Protein AF-A0A7C1ZDG6-F1 (afdb_monomer_lite)

Sequence (788 aa):
MAVIYPHFLQTILTVHDRMESGIAYPFFDSACACYEALRAVRLDGLETVRAIEKYGLTEYGYRKCLAAFNRSGVAGLIGLESGQLTEKLSVEAERMVFVLKAARPWIPATKMRIILQGFDYDIPLPLIRHLYASYGWARGTKPYQEVNFRSLNLKVMQLCVLQIRSIARKSFLYAEDHLQGLLEVFRTLHARGVTKRYPGSRVSFGQHKEDFLSLGLLGLVERARPAFRNSKVGFREEGRLILSKIQHPTRGQAYYQRILQSKKIEVDPTCVTKIFTRWKVNDFRSRFKGDLHRLLVPEAEAQGEEAAVRLPVAMAMRLDRGFVSFLKQLPSEPVALANPGIFLFLPYLDRLRIFDKAASLLDVDPDRGYSWFSLLLLSLGRVLQGLSSVSKACRTHELSLPLAAGLVGMPSKDSLLNGLAVITEGELLSLRRHLTRSIAEQGLIKAKRIAFDFHMRDFTADDVPLKNIGKGPSPKRKICFPGFRPHLAWDVDTGLPIALEFRNGSARATTTIRRFIRELLIGTLGEHSIEHVYLDSEYTGGAVWRFIVDSEQGLGADLTMCIKQNPRVKQYMKAFLETKPTWLFYDEKHTYTEQTFTIPIRQTDKSLKCVLKRKESTSSYRCFGSTITSLDGRAILSEYGLRWIIENGIKDLVVNYFFDNIPGIDPHRINIHYFIVTLARSLYEMLCRDYREAQNPDGSKKTIGTLRSEFMMGANAVLCRKKDELILTWMDAYPEKYHQPIKALLYKLNESKSRRLPFLGDLKIRFEIVPPRPEAFRNQFRRQHLEI

Secondary structure (DSSP, 8-state):
--EE-HHHHHHHHHHHHHHHTTPPTTTT-HHHHHHHHHHHHHTS---HHHHHHHTT--HHHHHHHHHHHHHHGGGGGTTTTTS-SEE---HHHHHHHHHHHHH-TT--HHHHHHHHHTTT----HHHHHHHHHHTT-SGGGTT-TTS-HHHHHHHHHHHHHHHHS----SSSS-TT-HHHHHHHHHTTTTSTTHHHH-SS-HHHHHHHHHHHHHHGGGGGSPPPPPSSPPPTTHHHHHHHHHHHHHH-TT--HHHHHHHHHHTT----TTHHHHHHHHTTGGG-------S-HHHHS-------------PPP---PPPPHHHHHHHHHTTTS-EEEE-GGGGGGHHHHHHTTHHHHHHTT----TTS-S-HHHHHHHHHHHHHHT--SHHHHTT---SHHHHHTT-SSPPPHHHHHHHHTTS-HHHHHHHHHHHHHHHHHTTS---SEEEEEE--EE---TTTTTTT--EEEETTTTEEEEEE--EEEEETTT--EEEEE--BTT--HHHHHHHHHIIIIIHHH-TTS--EEEE-GGG--HHHHHHHH-TTTS---EEEEEE---HHHHHHHHHHHHT-PPEEEEETTEEEESS-EEEEPTTSS-EEEEEEEEETTTTEEEEEEES-TT--HHHHHHHHHTTHHHHHHHHHHHHHS-TT--SSS-HHHHHHHHHHHHHHHHHHHHHHHH-GGGB-TTSPBPPHHHHIIIIISS-EEEEEEETTEEEEEE-----HHHHHHHHHHHHHHHHS----BGGGTSBEEEEEEPPPPPGGGGTTSSSSSS--

pLDDT: mean 88.39, std 10.78, range [32.78, 98.31]

Radius of gyration: 35.6 Å; chains: 1; bounding box: 89×76×101 Å

Structure (mmCIF, N/CA/C/O backbone):
data_AF-A0A7C1ZDG6-F1
#
_entry.id   AF-A0A7C1ZDG6-F1
#
loop_
_atom_site.group_PDB
_atom_site.id
_atom_site.type_symbol
_atom_site.label_atom_id
_atom_site.label_alt_id
_atom_site.label_comp_id
_atom_site.label_asym_id
_atom_site.label_entity_id
_atom_site.label_seq_id
_atom_site.pdbx_PDB_ins_code
_atom_site.Cartn_x
_atom_site.Cartn_y
_atom_site.Cartn_z
_atom_site.occupancy
_atom_site.B_iso_or_equiv
_atom_site.auth_seq_id
_atom_site.auth_comp_id
_atom_site.auth_asym_id
_atom_site.auth_atom_id
_atom_site.pdbx_PDB_model_num
ATOM 1 N N . MET A 1 1 ? 9.640 12.200 -32.077 1.00 62.53 1 MET A N 1
ATOM 2 C CA . MET A 1 1 ? 10.977 11.587 -31.998 1.00 62.53 1 MET A CA 1
ATOM 3 C C . MET A 1 1 ? 10.723 10.086 -31.832 1.00 62.53 1 MET A C 1
ATOM 5 O O . MET A 1 1 ? 9.568 9.676 -31.913 1.00 62.53 1 MET A O 1
ATOM 9 N N . ALA A 1 2 ? 11.763 9.258 -31.766 1.00 72.12 2 ALA A N 1
ATOM 10 C CA . ALA A 1 2 ? 11.618 7.809 -31.739 1.00 72.12 2 ALA A CA 1
ATOM 11 C C . ALA A 1 2 ? 11.910 7.278 -30.346 1.00 72.12 2 ALA A C 1
ATOM 13 O O . ALA A 1 2 ? 13.011 7.467 -29.848 1.00 72.12 2 ALA A O 1
ATOM 14 N N . VAL A 1 3 ? 10.975 6.531 -29.771 1.00 88.25 3 VAL A N 1
ATOM 15 C CA . VAL A 1 3 ? 11.315 5.615 -28.683 1.00 88.25 3 VAL A CA 1
ATOM 16 C C . VAL A 1 3 ? 12.134 4.489 -29.304 1.00 88.25 3 VAL A C 1
ATOM 18 O O . VAL A 1 3 ? 11.603 3.760 -30.135 1.00 88.25 3 VAL A O 1
ATOM 21 N N . ILE A 1 4 ? 13.423 4.373 -28.978 1.00 92.50 4 ILE A N 1
ATOM 22 C CA . ILE A 1 4 ? 14.271 3.297 -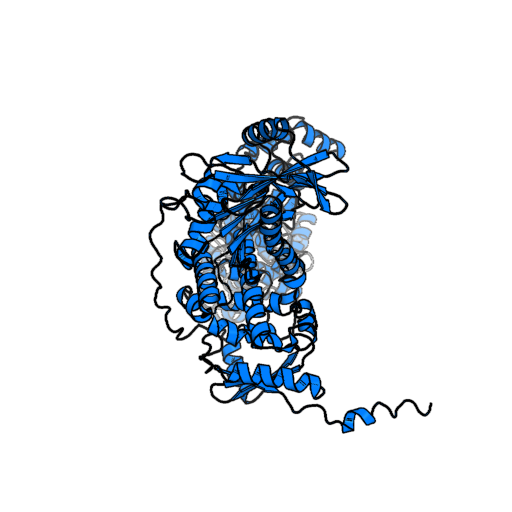29.502 1.00 92.50 4 ILE A CA 1
ATOM 23 C C . ILE A 1 4 ? 13.734 1.967 -28.974 1.00 92.50 4 ILE A C 1
ATOM 25 O O . ILE A 1 4 ? 13.497 1.815 -27.773 1.00 92.50 4 ILE A O 1
ATOM 29 N N . TYR A 1 5 ? 13.544 1.009 -29.879 1.00 92.06 5 TYR A N 1
ATOM 30 C CA . TYR A 1 5 ? 13.066 -0.320 -29.524 1.00 92.06 5 TYR A CA 1
ATOM 31 C C . TYR A 1 5 ? 14.072 -1.015 -28.583 1.00 92.06 5 TYR A C 1
ATOM 33 O O . TYR A 1 5 ? 15.275 -0.953 -28.855 1.00 92.06 5 TYR A O 1
ATOM 41 N N . PRO A 1 6 ? 13.641 -1.685 -27.493 1.00 90.75 6 PRO A N 1
ATOM 42 C CA . PRO A 1 6 ? 14.557 -2.186 -26.463 1.00 90.75 6 PRO A CA 1
ATOM 43 C C . PRO A 1 6 ? 15.667 -3.101 -26.982 1.00 90.75 6 PRO A C 1
ATOM 45 O O . PRO A 1 6 ? 16.817 -2.939 -26.580 1.00 90.75 6 PRO A O 1
ATOM 48 N N . HIS A 1 7 ? 15.339 -4.014 -27.901 1.00 91.44 7 HIS A N 1
ATOM 49 C CA . HIS A 1 7 ? 16.327 -4.913 -28.499 1.00 91.44 7 HIS A CA 1
ATOM 50 C C . HIS A 1 7 ? 17.392 -4.131 -29.273 1.00 91.44 7 HIS A C 1
ATOM 52 O O . HIS A 1 7 ? 18.583 -4.360 -29.100 1.00 91.44 7 HIS A O 1
ATOM 58 N N . PHE A 1 8 ? 16.975 -3.137 -30.063 1.00 94.62 8 PHE A N 1
ATOM 59 C CA . PHE A 1 8 ? 17.913 -2.319 -30.823 1.00 94.62 8 PHE A CA 1
ATOM 60 C C . PHE A 1 8 ? 18.780 -1.441 -29.917 1.00 94.62 8 PHE A C 1
ATOM 62 O O . PHE A 1 8 ? 19.982 -1.325 -30.148 1.00 94.62 8 PHE A O 1
ATOM 69 N N . LEU A 1 9 ? 18.205 -0.879 -28.848 1.00 93.81 9 LEU A N 1
ATOM 70 C CA . LEU A 1 9 ? 18.975 -0.153 -27.840 1.00 93.81 9 LEU A CA 1
ATOM 71 C C . LEU A 1 9 ? 20.043 -1.054 -27.207 1.00 93.81 9 LEU A C 1
ATOM 73 O O . LEU A 1 9 ? 21.182 -0.626 -27.059 1.00 93.81 9 LEU A O 1
ATOM 77 N N . GLN A 1 10 ? 19.697 -2.298 -26.873 1.00 92.25 10 GLN A N 1
ATOM 78 C CA . GLN A 1 10 ? 20.648 -3.267 -26.335 1.00 92.25 10 GLN A CA 1
ATOM 79 C C . GLN A 1 10 ? 21.762 -3.593 -27.337 1.00 92.25 10 GLN A C 1
ATOM 81 O O . GLN A 1 10 ? 22.922 -3.649 -26.935 1.00 92.25 10 GLN A O 1
ATOM 86 N N . THR A 1 11 ? 21.449 -3.751 -28.628 1.00 92.31 11 THR A N 1
ATOM 87 C CA . THR A 1 11 ? 22.466 -3.928 -29.677 1.00 92.31 11 THR A CA 1
ATOM 88 C C . THR A 1 11 ? 23.445 -2.753 -29.697 1.00 92.31 11 THR A C 1
ATOM 90 O O . THR A 1 11 ? 24.651 -2.968 -29.688 1.00 92.31 11 THR A O 1
ATOM 93 N N . ILE A 1 12 ? 22.944 -1.514 -29.651 1.00 93.12 12 ILE A N 1
ATOM 94 C CA . ILE A 1 12 ? 23.784 -0.305 -29.654 1.00 93.12 12 ILE A CA 1
ATOM 95 C C . ILE A 1 12 ? 24.675 -0.237 -28.406 1.00 93.12 12 ILE A C 1
ATOM 97 O O . ILE A 1 12 ? 25.861 0.059 -28.511 1.00 93.12 12 ILE A O 1
ATOM 101 N N . LEU A 1 13 ? 24.125 -0.522 -27.223 1.00 93.50 13 LEU A N 1
ATOM 102 C CA . LEU A 1 13 ? 24.905 -0.517 -25.980 1.00 93.50 13 LEU A CA 1
ATOM 103 C C . LEU A 1 13 ? 25.937 -1.654 -25.947 1.00 93.50 13 LEU A C 1
ATOM 105 O O . LEU A 1 13 ? 27.036 -1.465 -25.447 1.00 93.50 13 LEU A O 1
ATOM 109 N N . THR A 1 14 ? 25.633 -2.795 -26.568 1.00 92.88 14 THR A N 1
ATOM 110 C CA . THR A 1 14 ? 26.594 -3.897 -26.726 1.00 92.88 14 THR A CA 1
ATOM 111 C C . THR A 1 14 ? 27.764 -3.488 -27.621 1.00 92.88 14 THR A C 1
ATOM 113 O O . THR A 1 14 ? 28.899 -3.862 -27.347 1.00 92.88 14 THR A O 1
ATOM 116 N N . VAL A 1 15 ? 27.511 -2.714 -28.683 1.00 92.88 15 VAL A N 1
ATOM 117 C CA . VAL A 1 15 ? 28.580 -2.141 -29.518 1.00 92.88 15 VAL A CA 1
ATOM 118 C C . VAL A 1 15 ? 29.490 -1.254 -28.673 1.00 92.88 15 VAL A C 1
ATOM 120 O O . VAL A 1 15 ? 30.704 -1.426 -28.714 1.00 92.88 15 VAL A O 1
ATOM 123 N N . HIS A 1 16 ? 28.909 -0.375 -27.855 1.00 92.50 16 HIS A N 1
ATOM 124 C CA . HIS A 1 16 ? 29.666 0.465 -26.929 1.00 92.50 16 HIS A CA 1
ATOM 125 C C . HIS A 1 16 ? 30.549 -0.368 -25.980 1.00 92.50 16 HIS A C 1
ATOM 127 O O . HIS A 1 16 ? 31.758 -0.156 -25.922 1.00 92.50 16 HIS A O 1
ATOM 133 N N . ASP A 1 17 ? 29.976 -1.384 -25.324 1.00 93.00 17 ASP A N 1
ATOM 134 C CA . ASP A 1 17 ? 30.702 -2.262 -24.393 1.00 93.00 17 ASP A CA 1
ATOM 135 C C . ASP A 1 17 ? 31.858 -3.017 -25.072 1.00 93.00 17 ASP A C 1
ATOM 137 O O . ASP A 1 17 ? 32.944 -3.172 -24.507 1.00 93.00 17 ASP A O 1
ATOM 141 N N . ARG A 1 18 ? 31.648 -3.481 -26.309 1.00 93.38 18 ARG A N 1
ATOM 142 C CA . ARG A 1 18 ? 32.678 -4.161 -27.108 1.00 93.38 18 ARG A CA 1
ATOM 143 C C . ARG A 1 18 ? 33.836 -3.233 -27.461 1.00 93.38 18 ARG A C 1
ATOM 145 O O . ARG A 1 18 ? 34.983 -3.674 -27.444 1.00 93.38 18 ARG A O 1
ATOM 152 N N . MET A 1 19 ? 33.549 -1.971 -27.776 1.00 89.25 19 MET A N 1
ATOM 153 C CA . MET A 1 19 ? 34.579 -0.978 -28.089 1.00 89.25 19 MET A CA 1
ATOM 154 C C . MET A 1 19 ? 35.400 -0.610 -26.851 1.00 89.25 19 MET A C 1
ATOM 156 O O . MET A 1 19 ? 36.626 -0.621 -26.927 1.00 89.25 19 MET A O 1
ATOM 160 N N . GLU A 1 20 ? 34.750 -0.389 -25.706 1.00 88.75 20 GLU A N 1
ATOM 161 C CA . GLU A 1 20 ? 35.424 -0.176 -24.412 1.00 88.75 20 GLU A CA 1
ATOM 162 C C . GLU A 1 20 ? 36.290 -1.383 -24.009 1.00 88.75 20 GLU A C 1
ATOM 164 O O . GLU A 1 20 ? 37.383 -1.230 -23.470 1.00 88.75 20 GLU A O 1
ATOM 169 N N . SER A 1 21 ? 35.855 -2.597 -24.358 1.00 90.94 21 SER A N 1
ATOM 170 C CA . SER A 1 21 ? 36.623 -3.833 -24.143 1.00 90.94 21 SER A CA 1
ATOM 171 C C . SER A 1 21 ? 37.786 -4.029 -25.133 1.00 90.94 21 SER A C 1
ATOM 173 O O . SER A 1 21 ? 38.453 -5.062 -25.097 1.00 90.94 21 SER A O 1
ATOM 175 N N . GLY A 1 22 ? 38.032 -3.077 -26.040 1.00 90.00 22 GLY A N 1
ATOM 176 C CA . GLY A 1 22 ? 39.144 -3.114 -26.991 1.00 90.00 22 GLY A CA 1
ATOM 177 C C . GLY A 1 22 ? 38.939 -4.031 -28.201 1.00 90.00 22 GLY A C 1
ATOM 178 O O . GLY A 1 22 ? 39.912 -4.358 -28.883 1.00 90.00 22 GLY A O 1
ATOM 179 N N . ILE A 1 23 ? 37.703 -4.456 -28.502 1.00 90.50 23 ILE A N 1
ATOM 180 C CA . ILE A 1 23 ? 37.432 -5.259 -29.703 1.00 90.50 23 ILE A CA 1
ATOM 181 C C . ILE A 1 23 ? 37.723 -4.420 -30.952 1.00 90.50 23 ILE A C 1
ATOM 183 O O . ILE A 1 23 ? 37.177 -3.333 -31.143 1.00 90.50 23 ILE A O 1
ATOM 187 N N . ALA A 1 24 ? 38.581 -4.942 -31.828 1.00 90.00 24 ALA A N 1
ATOM 188 C CA . ALA A 1 24 ? 39.021 -4.241 -33.027 1.00 90.00 24 ALA A CA 1
ATOM 189 C C . ALA A 1 24 ? 37.931 -4.155 -34.110 1.00 90.00 24 ALA A C 1
ATOM 191 O O . ALA A 1 24 ? 37.026 -4.990 -34.204 1.00 90.00 24 ALA A O 1
ATOM 192 N N . TYR A 1 25 ? 38.057 -3.155 -34.986 1.00 91.06 25 TYR A N 1
ATOM 193 C CA . TYR A 1 25 ? 37.278 -3.083 -36.221 1.00 91.06 25 TYR A CA 1
ATOM 194 C C . TYR A 1 25 ? 37.535 -4.327 -37.098 1.00 91.06 25 TYR A C 1
ATOM 196 O O . TYR A 1 25 ? 38.696 -4.715 -37.242 1.00 91.06 25 TYR A O 1
ATOM 204 N N . PRO A 1 26 ? 36.510 -4.926 -37.737 1.00 93.31 26 PRO A N 1
ATOM 205 C CA . PRO A 1 26 ? 35.093 -4.540 -37.737 1.00 93.31 26 PRO A CA 1
ATOM 206 C C . PRO A 1 26 ? 34.231 -5.243 -36.670 1.00 93.31 26 PRO A C 1
ATOM 208 O O . PRO A 1 26 ? 33.025 -5.036 -36.641 1.00 93.31 26 PRO A O 1
ATOM 211 N N . PHE A 1 27 ? 34.809 -6.090 -35.816 1.00 93.75 27 PHE A N 1
ATOM 212 C CA . PHE A 1 27 ? 34.074 -7.081 -35.015 1.00 93.75 27 PHE A CA 1
ATOM 213 C C . PHE A 1 27 ? 33.303 -6.517 -33.815 1.00 93.75 27 PHE A C 1
ATOM 215 O O . PHE A 1 27 ? 32.427 -7.192 -33.270 1.00 93.75 27 PHE A O 1
ATOM 222 N N . PHE A 1 28 ? 33.587 -5.282 -33.400 1.00 92.62 28 PHE A N 1
ATOM 223 C CA . PHE A 1 28 ? 32.825 -4.635 -32.332 1.00 92.62 28 PHE A CA 1
ATOM 224 C C . PHE A 1 28 ? 31.368 -4.337 -32.742 1.00 92.62 28 PHE A C 1
ATOM 226 O O . PHE A 1 28 ? 30.502 -4.258 -31.873 1.00 92.62 28 PHE A O 1
ATOM 233 N N . ASP A 1 29 ? 31.075 -4.230 -34.046 1.00 94.38 29 ASP A N 1
ATOM 234 C CA . ASP A 1 29 ? 29.754 -3.902 -34.599 1.00 94.38 29 ASP A CA 1
ATOM 235 C C . ASP A 1 29 ? 29.399 -4.852 -35.757 1.00 94.38 29 ASP A C 1
ATOM 237 O O . ASP A 1 29 ? 30.097 -4.904 -36.772 1.00 94.38 29 ASP A O 1
ATOM 241 N N . SER A 1 30 ? 28.291 -5.595 -35.643 1.00 92.44 30 SER A N 1
ATOM 242 C CA . SER A 1 30 ? 27.889 -6.553 -36.683 1.00 92.44 30 SER A CA 1
ATOM 243 C C . SER A 1 30 ? 27.568 -5.883 -38.022 1.00 92.44 30 SER A C 1
ATOM 245 O O . SER A 1 30 ? 27.779 -6.490 -39.074 1.00 92.44 30 SER A O 1
ATOM 247 N N . ALA A 1 31 ? 27.153 -4.613 -38.025 1.00 94.81 31 ALA A N 1
ATOM 248 C CA . ALA A 1 31 ? 26.931 -3.867 -39.258 1.00 94.81 31 ALA A CA 1
ATOM 249 C C . ALA A 1 31 ? 28.253 -3.547 -39.983 1.00 94.81 31 ALA A C 1
ATOM 251 O O . ALA A 1 31 ? 28.314 -3.622 -41.213 1.00 94.81 31 ALA A O 1
ATOM 252 N N . CYS A 1 32 ? 29.331 -3.270 -39.237 1.00 95.56 32 CYS A N 1
ATOM 253 C CA . CYS A 1 32 ? 30.681 -3.134 -39.791 1.00 95.56 32 CYS A CA 1
ATOM 254 C C . CYS A 1 32 ? 31.186 -4.469 -40.349 1.00 95.56 32 CYS A C 1
ATOM 256 O O . CYS A 1 32 ? 31.729 -4.500 -41.452 1.00 95.56 32 CYS A O 1
ATOM 258 N N . ALA A 1 33 ? 30.976 -5.576 -39.629 1.00 94.94 33 ALA A N 1
ATOM 259 C CA . ALA A 1 33 ? 31.365 -6.907 -40.099 1.00 94.94 33 ALA A CA 1
ATOM 260 C C . ALA A 1 33 ? 30.617 -7.300 -41.387 1.00 94.94 33 ALA A C 1
ATOM 262 O O . ALA A 1 33 ? 31.238 -7.768 -42.342 1.00 94.94 33 ALA A O 1
ATOM 263 N N . CYS A 1 34 ? 29.308 -7.023 -41.466 1.00 95.50 34 CYS A N 1
ATOM 264 C CA . CYS A 1 34 ? 28.540 -7.213 -42.698 1.00 95.50 34 CYS A CA 1
ATOM 265 C C . CYS A 1 34 ? 29.060 -6.347 -43.849 1.00 95.50 34 CYS A C 1
ATOM 267 O O . CYS A 1 34 ? 29.164 -6.835 -44.974 1.00 95.50 34 CYS A O 1
ATOM 269 N N . TYR A 1 35 ? 29.413 -5.086 -43.591 1.00 96.62 35 TYR A N 1
ATOM 270 C CA . TYR A 1 35 ? 29.981 -4.220 -44.621 1.00 96.62 35 TYR A CA 1
ATOM 271 C C . TYR A 1 35 ? 31.309 -4.766 -45.164 1.00 96.62 35 TYR A C 1
ATOM 273 O O . TYR A 1 35 ? 31.478 -4.870 -46.379 1.00 96.62 35 TYR A O 1
ATOM 281 N N . GLU A 1 36 ? 32.223 -5.175 -44.283 1.00 96.38 36 GLU A N 1
ATOM 282 C CA . GLU A 1 36 ? 33.526 -5.718 -44.678 1.00 96.38 36 GLU A CA 1
ATOM 283 C C . GLU A 1 36 ? 33.408 -7.049 -45.429 1.00 96.38 36 GLU A C 1
ATOM 285 O O . GLU A 1 36 ? 34.129 -7.261 -46.402 1.00 96.38 36 GLU A O 1
ATOM 290 N N . ALA A 1 37 ? 32.458 -7.913 -45.057 1.00 96.19 37 ALA A N 1
ATOM 291 C CA . ALA A 1 37 ? 32.182 -9.141 -45.801 1.00 96.19 37 ALA A CA 1
ATOM 292 C C . ALA A 1 37 ? 31.685 -8.852 -47.227 1.00 96.19 37 ALA A C 1
ATOM 294 O O . ALA A 1 37 ? 32.134 -9.481 -48.187 1.00 96.19 37 ALA A O 1
ATOM 295 N N . LEU A 1 38 ? 30.779 -7.881 -47.391 1.00 96.00 38 LEU A N 1
ATOM 296 C CA . LEU A 1 38 ? 30.299 -7.469 -48.712 1.00 96.00 38 LEU A CA 1
ATOM 297 C C . LEU A 1 38 ? 31.418 -6.827 -49.540 1.00 96.00 38 LEU A C 1
ATOM 299 O O . LEU A 1 38 ? 31.549 -7.147 -50.721 1.00 96.00 38 LEU A O 1
ATOM 303 N N . ARG A 1 39 ? 32.242 -5.972 -48.920 1.00 95.69 39 ARG A N 1
ATOM 304 C CA . ARG A 1 39 ? 33.402 -5.326 -49.548 1.00 95.69 39 ARG A CA 1
ATOM 305 C C . ARG A 1 39 ? 34.425 -6.355 -50.027 1.00 95.69 39 ARG A C 1
ATOM 307 O O . ARG A 1 39 ? 34.840 -6.290 -51.180 1.00 95.69 39 ARG A O 1
ATOM 314 N N . ALA A 1 40 ? 34.769 -7.331 -49.188 1.00 95.19 40 ALA A N 1
ATOM 315 C CA . ALA A 1 40 ? 35.733 -8.374 -49.530 1.00 95.19 40 ALA A CA 1
ATOM 316 C C . ALA A 1 40 ? 35.310 -9.162 -50.778 1.00 95.19 40 ALA A C 1
ATOM 318 O O . ALA A 1 40 ? 36.131 -9.423 -51.649 1.00 95.19 40 ALA A O 1
ATOM 319 N N . VAL A 1 41 ? 34.020 -9.487 -50.906 1.00 94.81 41 VAL A N 1
ATOM 320 C CA . VAL A 1 41 ? 33.504 -10.214 -52.077 1.00 94.81 41 VAL A CA 1
ATOM 321 C C . VAL A 1 41 ? 33.376 -9.310 -53.304 1.00 94.81 41 VAL A C 1
ATOM 323 O O . VAL A 1 41 ? 33.765 -9.688 -54.403 1.00 94.81 41 VAL A O 1
ATOM 326 N N . ARG A 1 42 ? 32.795 -8.115 -53.145 1.00 91.69 42 ARG A N 1
ATOM 327 C CA . ARG A 1 42 ? 32.393 -7.258 -54.275 1.00 91.69 42 ARG A CA 1
ATOM 328 C C . ARG A 1 42 ? 33.495 -6.348 -54.800 1.00 91.69 42 ARG A C 1
ATOM 330 O O . ARG A 1 42 ? 33.389 -5.903 -55.938 1.00 91.69 42 ARG A O 1
ATOM 337 N N . LEU A 1 43 ? 34.484 -6.028 -53.973 1.00 91.75 43 LEU A N 1
ATOM 338 C CA . LEU A 1 43 ? 35.575 -5.119 -54.314 1.00 91.75 43 LEU A CA 1
ATOM 339 C C . LEU A 1 43 ? 36.922 -5.843 -54.340 1.00 91.75 43 LEU A C 1
ATOM 341 O O . LEU A 1 43 ? 37.687 -5.638 -55.274 1.00 91.75 43 LEU A O 1
ATOM 345 N N . ASP A 1 44 ? 37.190 -6.701 -53.351 1.00 90.62 44 ASP A N 1
ATOM 346 C CA . ASP A 1 44 ? 38.484 -7.387 -53.233 1.00 90.62 44 ASP A CA 1
ATOM 347 C C . ASP A 1 44 ? 38.503 -8.773 -53.927 1.00 90.62 44 ASP A C 1
ATOM 349 O O . ASP A 1 44 ? 39.544 -9.424 -53.968 1.00 90.62 44 ASP A O 1
ATOM 353 N N . GLY A 1 45 ? 37.370 -9.233 -54.477 1.00 89.69 45 GLY A N 1
ATOM 354 C CA . GLY A 1 45 ? 37.262 -10.484 -55.243 1.00 89.69 45 GLY A CA 1
ATOM 355 C C . GLY A 1 45 ? 37.336 -11.776 -54.418 1.00 89.69 45 GLY A C 1
ATOM 356 O O . GLY A 1 45 ? 37.576 -12.844 -54.977 1.00 89.69 45 GLY A O 1
ATOM 357 N N . LEU A 1 46 ? 37.146 -11.708 -53.096 1.00 93.94 46 LEU A N 1
ATOM 358 C CA . LEU A 1 46 ? 37.180 -12.876 -52.213 1.00 93.94 46 LEU A CA 1
ATOM 359 C C . LEU A 1 46 ? 35.970 -13.797 -52.450 1.00 93.94 46 LEU A C 1
ATOM 361 O O . LEU A 1 46 ? 34.837 -13.333 -52.581 1.00 93.94 46 LEU A O 1
ATOM 365 N N . GLU A 1 47 ? 36.186 -15.114 -52.426 1.00 93.19 47 GLU A N 1
ATOM 366 C CA . GLU A 1 47 ? 35.094 -16.092 -52.481 1.00 93.19 47 GLU A CA 1
ATOM 367 C C . GLU A 1 47 ? 34.098 -15.890 -51.329 1.00 93.19 47 GLU A C 1
ATOM 369 O O . GLU A 1 47 ? 34.482 -15.679 -50.175 1.00 93.19 47 GLU A O 1
ATOM 374 N N . THR A 1 48 ? 32.798 -15.999 -51.625 1.00 92.50 48 THR A N 1
ATOM 375 C CA . THR A 1 48 ? 31.730 -15.732 -50.649 1.00 92.50 48 THR A CA 1
ATOM 376 C C . THR A 1 48 ? 31.834 -16.610 -49.401 1.00 92.50 48 THR A C 1
ATOM 378 O O . THR A 1 48 ? 31.667 -16.097 -48.299 1.00 92.50 48 THR A O 1
ATOM 381 N N . VAL A 1 49 ? 32.180 -17.894 -49.548 1.00 92.62 49 VAL A N 1
ATOM 382 C CA . VAL A 1 49 ? 32.351 -18.828 -48.418 1.00 92.62 49 VAL A CA 1
ATOM 383 C C . VAL A 1 49 ? 33.468 -18.357 -47.481 1.00 92.62 49 VAL A C 1
ATOM 385 O O . VAL A 1 49 ? 33.250 -18.219 -46.279 1.00 92.62 49 VAL A O 1
ATOM 388 N N . ARG A 1 50 ? 34.626 -17.982 -48.038 1.00 93.00 50 ARG A N 1
ATOM 389 C CA . ARG A 1 50 ? 35.766 -17.467 -47.261 1.00 93.00 50 ARG A CA 1
ATOM 390 C C . ARG A 1 50 ? 35.446 -16.142 -46.566 1.00 93.00 50 ARG A C 1
ATOM 392 O O . ARG A 1 50 ? 35.908 -15.900 -45.455 1.00 93.00 50 ARG A O 1
ATOM 399 N N . ALA A 1 51 ? 34.661 -15.272 -47.203 1.00 91.56 51 ALA A N 1
ATOM 400 C CA . ALA A 1 51 ? 34.215 -14.022 -46.589 1.00 91.56 51 ALA A CA 1
ATOM 401 C C . ALA A 1 51 ? 33.242 -14.265 -45.420 1.00 91.56 51 ALA A C 1
ATOM 403 O O . ALA A 1 51 ? 33.353 -13.607 -44.387 1.00 91.56 51 ALA A O 1
ATOM 404 N N . ILE A 1 52 ? 32.315 -15.218 -45.563 1.00 93.50 52 ILE A N 1
ATOM 405 C CA . ILE A 1 52 ? 31.365 -15.612 -44.512 1.00 93.50 52 ILE A CA 1
ATOM 406 C C . ILE A 1 52 ? 32.114 -16.121 -43.276 1.00 93.50 52 ILE A C 1
ATOM 408 O O . ILE A 1 52 ? 31.863 -15.628 -42.177 1.00 93.50 52 ILE A O 1
ATOM 412 N N . GLU A 1 53 ? 33.071 -17.033 -43.461 1.00 92.69 53 GLU A N 1
ATOM 413 C CA . GLU A 1 53 ? 33.894 -17.576 -42.373 1.00 92.69 53 GLU A CA 1
ATOM 414 C C . GLU A 1 53 ? 34.728 -16.485 -41.691 1.00 92.69 53 GLU A C 1
ATOM 416 O O . GLU A 1 53 ? 34.690 -16.340 -40.470 1.00 92.69 53 GLU A O 1
ATOM 421 N N . LYS A 1 54 ? 35.430 -15.657 -42.478 1.00 93.94 54 LYS A N 1
ATOM 422 C CA . LYS A 1 54 ? 36.321 -14.605 -41.966 1.00 93.94 54 LYS A CA 1
ATOM 423 C C . LYS A 1 54 ? 35.606 -13.579 -41.083 1.00 93.94 54 LYS A C 1
ATOM 425 O O . LYS A 1 54 ? 36.197 -13.088 -40.122 1.00 93.94 54 LYS A O 1
ATOM 430 N N . TYR A 1 55 ? 34.370 -13.218 -41.425 1.00 93.94 55 TYR A N 1
ATOM 431 C CA . TYR A 1 55 ? 33.604 -12.193 -40.710 1.00 93.94 55 TYR A CA 1
ATOM 432 C C . TYR A 1 55 ? 32.518 -12.772 -39.791 1.00 93.94 55 TYR A C 1
ATOM 434 O O . TYR A 1 55 ? 31.715 -12.010 -39.254 1.00 93.94 55 TYR A O 1
ATOM 442 N N . GLY A 1 56 ? 32.505 -14.094 -39.580 1.00 91.12 56 GLY A N 1
ATOM 443 C CA . GLY A 1 56 ? 31.605 -14.761 -38.636 1.00 91.12 56 GLY A CA 1
ATOM 444 C C . GLY A 1 56 ? 30.124 -14.645 -39.002 1.00 91.12 56 GLY A C 1
ATOM 445 O O . GLY A 1 56 ? 29.277 -14.509 -38.120 1.00 91.12 56 GLY A O 1
ATOM 446 N N . LEU A 1 57 ? 29.802 -14.651 -40.297 1.00 91.38 57 LEU A N 1
ATOM 447 C CA . LEU A 1 57 ? 28.425 -14.599 -40.788 1.00 91.38 57 LEU A CA 1
ATOM 448 C C . LEU A 1 57 ? 27.889 -16.011 -41.051 1.00 91.38 57 LEU A C 1
ATOM 450 O O . LEU A 1 57 ? 28.636 -16.977 -41.157 1.00 91.38 57 LEU A O 1
ATOM 454 N N . THR A 1 58 ? 26.573 -16.130 -41.208 1.00 92.62 58 THR A N 1
ATOM 455 C CA . THR A 1 58 ? 25.954 -17.304 -41.842 1.00 92.62 58 THR A CA 1
ATOM 456 C C . THR A 1 58 ? 25.677 -17.000 -43.310 1.00 92.62 58 THR A C 1
ATOM 458 O O . THR A 1 58 ? 25.564 -15.833 -43.691 1.00 92.62 58 THR A O 1
ATOM 461 N N . GLU A 1 59 ? 25.496 -18.025 -44.145 1.00 91.00 59 GLU A N 1
ATOM 462 C CA . GLU A 1 59 ? 25.113 -17.820 -45.550 1.00 91.00 59 GLU A CA 1
ATOM 463 C C . GLU A 1 59 ? 23.806 -17.020 -45.675 1.00 91.00 59 GLU A C 1
ATOM 465 O O . GLU A 1 59 ? 23.714 -16.060 -46.447 1.00 91.00 59 GLU A O 1
ATOM 470 N N . TYR A 1 60 ? 22.815 -17.351 -44.844 1.00 91.62 60 TYR A N 1
ATOM 471 C CA . TYR A 1 60 ? 21.575 -16.585 -44.739 1.00 91.62 60 TYR A CA 1
ATOM 472 C C . TYR A 1 60 ? 21.832 -15.133 -44.303 1.00 91.62 60 TYR A C 1
ATOM 474 O O . TYR A 1 60 ? 21.293 -14.201 -44.904 1.00 91.62 60 TYR A O 1
ATOM 482 N N . GLY A 1 61 ? 22.692 -14.925 -43.300 1.00 91.38 61 GLY A N 1
ATOM 483 C CA . GLY A 1 61 ? 23.089 -13.599 -42.824 1.00 91.38 61 GLY A CA 1
ATOM 484 C C . GLY A 1 61 ? 23.753 -12.754 -43.912 1.00 91.38 61 GLY A C 1
ATOM 485 O O . GLY A 1 61 ? 23.375 -11.598 -44.100 1.00 91.38 61 GLY A O 1
ATOM 486 N N . TYR A 1 62 ? 24.661 -13.339 -44.697 1.00 94.88 62 TYR A N 1
ATOM 487 C CA . TYR A 1 62 ? 25.312 -12.664 -45.819 1.00 94.88 62 TYR A CA 1
ATOM 488 C C . TYR A 1 62 ? 24.307 -12.250 -46.900 1.00 94.88 62 TYR A C 1
ATOM 490 O O . TYR A 1 62 ? 24.291 -11.088 -47.311 1.00 94.88 62 TYR A O 1
ATOM 498 N N . ARG A 1 63 ? 23.414 -13.159 -47.322 1.00 94.44 63 ARG A N 1
ATOM 499 C CA . ARG A 1 63 ? 22.360 -12.849 -48.309 1.00 94.44 63 ARG A CA 1
ATOM 500 C C . ARG A 1 63 ? 21.433 -11.737 -47.810 1.00 94.44 63 ARG A C 1
ATOM 502 O O . ARG A 1 63 ? 21.095 -10.831 -48.572 1.00 94.44 63 ARG A O 1
ATOM 509 N N . LYS A 1 64 ? 21.066 -11.769 -46.525 1.00 94.25 64 LYS A N 1
ATOM 510 C CA . LYS A 1 64 ? 20.254 -10.729 -45.878 1.00 94.25 64 LYS A CA 1
ATOM 511 C C . LYS A 1 64 ? 20.975 -9.376 -45.864 1.00 94.25 64 LYS A C 1
ATOM 513 O O . LYS A 1 64 ? 20.368 -8.371 -46.232 1.00 94.25 64 LYS A O 1
ATOM 518 N N . CYS A 1 65 ? 22.261 -9.350 -45.503 1.00 95.00 65 CYS A N 1
ATOM 519 C CA . CYS A 1 65 ? 23.086 -8.140 -45.533 1.00 95.00 65 CYS A CA 1
ATOM 520 C C . CYS A 1 65 ? 23.226 -7.589 -46.961 1.00 95.00 65 CYS A C 1
ATOM 522 O O . CYS A 1 65 ? 23.035 -6.392 -47.165 1.00 95.00 65 CYS A O 1
ATOM 524 N N . LEU A 1 66 ? 23.454 -8.444 -47.965 1.00 94.56 66 LEU A N 1
ATOM 525 C CA . LEU A 1 66 ? 23.525 -8.039 -49.372 1.00 94.56 66 LEU A CA 1
ATOM 526 C C . LEU A 1 66 ? 22.212 -7.407 -49.856 1.00 94.56 66 LEU A C 1
ATOM 528 O O . LEU A 1 66 ? 22.231 -6.344 -50.474 1.00 94.56 66 LEU A O 1
ATOM 532 N N . ALA A 1 67 ? 21.070 -8.034 -49.563 1.00 93.44 67 ALA A N 1
ATOM 533 C CA . ALA A 1 67 ? 19.763 -7.514 -49.956 1.00 93.44 67 ALA A CA 1
ATOM 534 C C . ALA A 1 67 ? 19.473 -6.147 -49.312 1.00 93.44 67 ALA A C 1
ATOM 536 O O . ALA A 1 67 ? 19.029 -5.217 -49.988 1.00 93.44 67 ALA A O 1
ATOM 537 N N . ALA A 1 68 ? 19.767 -6.002 -48.018 1.00 92.81 68 ALA A N 1
ATOM 538 C CA . ALA A 1 68 ? 19.573 -4.749 -47.299 1.00 92.81 68 ALA A CA 1
ATOM 539 C C . ALA A 1 68 ? 20.510 -3.635 -47.786 1.00 92.81 68 ALA A C 1
ATOM 541 O O . ALA A 1 68 ? 20.070 -2.500 -47.977 1.00 92.81 68 ALA A O 1
ATOM 542 N N . PHE A 1 69 ? 21.776 -3.969 -48.046 1.00 94.06 69 PHE A N 1
ATOM 543 C CA . PHE A 1 69 ? 22.762 -3.045 -48.598 1.00 94.06 69 PHE A CA 1
ATOM 544 C C . PHE A 1 69 ? 22.386 -2.568 -50.003 1.00 94.06 69 PHE A C 1
ATOM 546 O O . PHE A 1 69 ? 22.476 -1.380 -50.303 1.00 94.06 69 PHE A O 1
ATOM 553 N N . ASN A 1 70 ? 21.904 -3.467 -50.863 1.00 91.75 70 ASN A N 1
ATOM 554 C CA . ASN A 1 70 ? 21.453 -3.093 -52.202 1.00 91.75 70 ASN A CA 1
ATOM 555 C C . ASN A 1 70 ? 20.234 -2.167 -52.161 1.00 91.75 70 ASN A C 1
ATOM 557 O O . ASN A 1 70 ? 20.136 -1.260 -52.980 1.00 91.75 70 ASN A O 1
ATOM 561 N N . ARG A 1 71 ? 19.324 -2.374 -51.203 1.00 90.62 71 ARG A N 1
ATOM 562 C CA . ARG A 1 71 ? 18.111 -1.564 -51.062 1.00 90.62 71 ARG A CA 1
ATOM 563 C C . ARG A 1 71 ? 18.384 -0.179 -50.478 1.00 90.62 71 ARG A C 1
ATOM 565 O O . ARG A 1 71 ? 17.898 0.805 -51.024 1.00 90.62 71 ARG A O 1
ATOM 572 N N . SER A 1 72 ? 19.119 -0.103 -49.371 1.00 91.69 72 SER A N 1
ATOM 573 C CA . SER A 1 72 ? 19.215 1.113 -48.543 1.00 91.69 72 SER A CA 1
ATOM 574 C C . SER A 1 72 ? 20.660 1.547 -48.263 1.00 91.69 72 SER A C 1
ATOM 576 O O . SER A 1 72 ? 20.901 2.390 -47.399 1.00 91.69 72 SER A O 1
ATOM 578 N N . GLY A 1 73 ? 21.639 0.961 -48.954 1.00 93.19 73 GLY A N 1
ATOM 579 C CA . GLY A 1 73 ? 23.060 1.229 -48.743 1.00 93.19 73 GLY A CA 1
ATOM 580 C C . GLY A 1 73 ? 23.564 0.805 -47.367 1.00 93.19 73 GLY A C 1
ATOM 581 O O . GLY A 1 73 ? 23.023 -0.107 -46.739 1.00 93.19 73 GLY A O 1
ATOM 582 N N . VAL A 1 74 ? 24.597 1.488 -46.873 1.00 94.25 74 VAL A N 1
ATOM 583 C CA . VAL A 1 74 ? 25.189 1.207 -45.551 1.00 94.25 74 VAL A CA 1
ATOM 584 C C . VAL A 1 74 ? 24.167 1.366 -44.423 1.00 94.25 74 VAL A C 1
ATOM 586 O O . VAL A 1 74 ? 24.192 0.608 -43.455 1.00 94.25 74 VAL A O 1
ATOM 589 N N . ALA A 1 75 ? 23.200 2.277 -44.569 1.00 94.06 75 ALA A N 1
ATOM 590 C CA . ALA A 1 75 ? 22.124 2.451 -43.595 1.00 94.06 75 ALA A CA 1
ATOM 591 C C . ALA A 1 75 ? 21.266 1.182 -43.443 1.00 94.06 75 ALA A C 1
ATOM 593 O O . ALA A 1 75 ? 20.774 0.898 -42.352 1.00 94.06 75 ALA A O 1
ATOM 594 N N . GLY A 1 76 ? 21.123 0.389 -44.510 1.00 92.94 76 GLY A N 1
ATOM 595 C CA . GLY A 1 76 ? 20.418 -0.891 -44.486 1.00 92.94 76 GLY A CA 1
ATOM 596 C C . GLY A 1 76 ? 21.089 -1.957 -43.619 1.00 92.94 76 GLY A C 1
ATOM 597 O O . GLY A 1 76 ? 20.412 -2.892 -43.209 1.00 92.94 76 GLY A O 1
ATOM 598 N N . LEU A 1 77 ? 22.383 -1.821 -43.309 1.00 94.50 77 LEU A N 1
ATOM 599 C CA . LEU A 1 77 ? 23.125 -2.788 -42.494 1.00 94.50 77 LEU A CA 1
ATOM 600 C C . LEU A 1 77 ? 22.913 -2.595 -40.985 1.00 94.50 77 LEU A C 1
ATOM 602 O O . LEU A 1 77 ? 23.059 -3.539 -40.210 1.00 94.50 77 LEU A O 1
ATOM 606 N N . ILE A 1 78 ? 22.543 -1.387 -40.556 1.00 94.44 78 ILE A N 1
ATOM 607 C CA . ILE A 1 78 ? 22.392 -1.053 -39.137 1.00 94.44 78 ILE A CA 1
ATOM 608 C C . ILE A 1 78 ? 21.056 -1.590 -38.606 1.00 94.44 78 ILE A C 1
ATOM 610 O O . ILE A 1 78 ? 19.987 -1.247 -39.108 1.00 94.44 78 ILE A O 1
ATOM 614 N N . GLY A 1 79 ? 21.102 -2.397 -37.543 1.00 86.56 79 GLY A N 1
ATOM 615 C CA . GLY A 1 79 ? 19.899 -2.891 -36.862 1.00 86.56 79 GLY A CA 1
ATOM 616 C C . GLY A 1 79 ? 19.155 -4.017 -37.591 1.00 86.56 79 GLY A C 1
ATOM 617 O O . GLY A 1 79 ? 18.011 -4.305 -37.238 1.00 86.56 79 GLY A O 1
ATOM 618 N N . LEU A 1 80 ? 19.796 -4.689 -38.556 1.00 84.62 80 LEU A N 1
ATOM 619 C CA . LEU A 1 80 ? 19.224 -5.817 -39.311 1.00 84.62 80 LEU A CA 1
ATOM 620 C C . LEU A 1 80 ? 18.705 -6.968 -38.442 1.00 84.62 80 LEU A C 1
ATOM 622 O O . LEU A 1 80 ? 17.790 -7.693 -38.843 1.00 84.62 80 LEU A O 1
ATOM 626 N N . GLU A 1 81 ? 19.308 -7.160 -37.276 1.00 79.81 81 GLU A N 1
ATOM 627 C CA . GLU A 1 81 ? 18.959 -8.211 -36.319 1.00 79.81 81 GLU A CA 1
ATOM 628 C C . GLU A 1 81 ? 17.742 -7.839 -35.463 1.00 79.81 81 GLU A C 1
ATOM 630 O O . GLU A 1 81 ? 17.025 -8.718 -35.002 1.00 79.81 81 GLU A O 1
ATOM 635 N N . SER A 1 82 ? 17.460 -6.543 -35.298 1.00 76.69 82 SER A N 1
ATOM 636 C CA . SER A 1 82 ? 16.420 -6.066 -34.381 1.00 76.69 82 SER A CA 1
ATOM 637 C C . SER A 1 82 ? 15.013 -6.088 -34.970 1.00 76.69 82 SER A C 1
ATOM 639 O O . SER A 1 82 ? 14.048 -6.049 -34.211 1.00 76.69 82 SER A O 1
ATOM 641 N N . GLY A 1 83 ? 14.871 -6.106 -36.303 1.00 73.38 83 GLY A N 1
ATOM 642 C CA . GLY A 1 83 ? 13.586 -6.101 -37.025 1.00 73.38 83 GLY A CA 1
ATOM 643 C C . GLY A 1 83 ? 12.781 -4.794 -36.916 1.00 73.38 83 GLY A C 1
ATOM 644 O O . GLY A 1 83 ? 12.134 -4.384 -37.876 1.00 73.38 83 GLY A O 1
ATOM 645 N N . GLN A 1 84 ? 12.865 -4.107 -35.778 1.00 87.25 84 GLN A N 1
ATOM 646 C CA . GLN A 1 84 ? 12.223 -2.838 -35.471 1.00 87.25 84 GLN A CA 1
ATOM 647 C C . GLN A 1 84 ? 13.222 -1.915 -34.764 1.00 87.25 84 GLN A C 1
ATOM 649 O O . GLN A 1 84 ? 13.842 -2.291 -33.770 1.00 87.25 84 GLN A O 1
ATOM 654 N N . LEU A 1 85 ? 13.372 -0.688 -35.269 1.00 90.62 85 LEU A N 1
ATOM 655 C CA . LEU A 1 85 ? 14.282 0.301 -34.680 1.00 90.62 85 LEU A CA 1
ATOM 656 C C . LEU A 1 85 ? 13.595 1.178 -33.630 1.00 90.62 85 LEU A C 1
ATOM 658 O O . LEU A 1 85 ? 14.230 1.622 -32.673 1.00 90.62 85 LEU A O 1
ATOM 662 N N . THR A 1 86 ? 12.302 1.455 -33.816 1.00 91.56 86 THR A N 1
ATOM 663 C CA . THR A 1 86 ? 11.563 2.445 -33.027 1.00 91.56 86 THR A CA 1
ATOM 664 C C . THR A 1 86 ? 10.153 1.976 -32.690 1.00 91.56 86 THR A C 1
ATOM 666 O O . THR A 1 86 ? 9.524 1.245 -33.454 1.00 91.56 86 THR A O 1
ATOM 669 N N . GLU A 1 87 ? 9.626 2.418 -31.554 1.00 91.06 87 GLU A N 1
ATOM 670 C CA . GLU A 1 87 ? 8.219 2.276 -31.187 1.00 91.06 87 GLU A CA 1
ATOM 671 C C . GLU A 1 87 ? 7.436 3.546 -31.527 1.00 91.06 87 GLU A C 1
ATOM 673 O O . GLU A 1 87 ? 7.953 4.667 -31.472 1.00 91.06 87 GLU A O 1
ATOM 678 N N . LYS A 1 88 ? 6.156 3.371 -31.870 1.00 87.94 88 LYS A N 1
ATOM 679 C CA . LYS A 1 88 ? 5.255 4.486 -32.164 1.00 87.94 88 LYS A CA 1
ATOM 680 C C . LYS A 1 88 ? 4.817 5.159 -30.862 1.00 87.94 88 LYS A C 1
ATOM 682 O O . LYS A 1 88 ? 4.197 4.530 -30.010 1.00 87.94 88 LYS A O 1
ATOM 687 N N . LEU A 1 89 ? 5.089 6.455 -30.746 1.00 89.88 89 LEU A N 1
ATOM 688 C CA . LEU A 1 89 ? 4.595 7.327 -29.683 1.00 89.88 89 LEU A CA 1
ATOM 689 C C . LEU A 1 89 ? 4.329 8.716 -30.276 1.00 89.88 89 LEU A C 1
ATOM 691 O O . LEU A 1 89 ? 5.079 9.165 -31.144 1.00 89.88 89 LEU A O 1
ATOM 695 N N . SER A 1 90 ? 3.271 9.401 -29.832 1.00 90.12 90 SER A N 1
ATOM 696 C CA . SER A 1 90 ? 3.011 10.764 -30.303 1.00 90.12 90 SER A CA 1
ATOM 697 C C . SER A 1 90 ? 4.111 11.722 -29.843 1.00 90.12 90 SER A C 1
ATOM 699 O O . SER A 1 90 ? 4.632 11.629 -28.725 1.00 90.12 90 SER A O 1
ATOM 701 N N . VAL A 1 91 ? 4.461 12.665 -30.718 1.00 90.06 91 VAL A N 1
ATOM 702 C CA . VAL A 1 91 ? 5.525 13.647 -30.470 1.00 90.06 91 VAL A CA 1
ATOM 703 C C . VAL A 1 91 ? 5.193 14.501 -29.246 1.00 90.06 91 VAL A C 1
ATOM 705 O O . VAL A 1 91 ? 6.075 14.847 -28.457 1.00 90.06 91 VAL A O 1
ATOM 708 N N . GLU A 1 92 ? 3.915 14.810 -29.061 1.00 90.94 92 GLU A N 1
ATOM 709 C CA . GLU A 1 92 ? 3.387 15.576 -27.942 1.00 90.94 92 GLU A CA 1
ATOM 710 C C . GLU A 1 92 ? 3.611 14.842 -26.623 1.00 90.94 92 GLU A C 1
ATOM 712 O O . GLU A 1 92 ? 4.139 15.435 -25.679 1.00 90.94 92 GLU A O 1
ATOM 717 N N . ALA A 1 93 ? 3.276 13.552 -26.551 1.00 92.56 93 ALA A N 1
ATOM 718 C CA . ALA A 1 93 ? 3.395 12.816 -25.302 1.00 92.56 93 ALA A CA 1
ATOM 719 C C . ALA A 1 93 ? 4.857 12.548 -24.932 1.00 92.56 93 ALA A C 1
ATOM 721 O O . ALA A 1 93 ? 5.245 12.702 -23.773 1.00 92.56 93 ALA A O 1
ATOM 722 N N . GLU A 1 94 ? 5.694 12.241 -25.924 1.00 93.25 94 GLU A N 1
ATOM 723 C CA . GLU A 1 94 ? 7.144 12.153 -25.757 1.00 93.25 94 GLU A CA 1
ATOM 724 C C . GLU A 1 94 ? 7.729 13.466 -25.211 1.00 93.25 94 GLU A C 1
ATOM 726 O O . GLU A 1 94 ? 8.457 13.467 -24.212 1.00 93.25 94 GLU A O 1
ATOM 731 N N . ARG A 1 95 ? 7.344 14.608 -25.801 1.00 93.31 95 ARG A N 1
ATOM 732 C CA . ARG A 1 95 ? 7.733 15.939 -25.320 1.00 93.31 95 ARG A CA 1
ATOM 733 C C . ARG A 1 95 ? 7.281 16.162 -23.880 1.00 93.31 95 ARG A C 1
ATOM 735 O O . ARG A 1 95 ? 8.050 16.695 -23.081 1.00 93.31 95 ARG A O 1
ATOM 742 N N . MET A 1 96 ? 6.049 15.790 -23.539 1.00 95.19 96 MET A N 1
ATOM 743 C CA . MET A 1 96 ? 5.527 15.944 -22.182 1.00 95.19 96 MET A CA 1
ATOM 744 C C . MET A 1 96 ? 6.355 15.144 -21.176 1.00 95.19 96 MET A C 1
ATOM 746 O O . MET A 1 96 ? 6.768 15.701 -20.156 1.00 95.19 96 MET A O 1
ATOM 750 N N . VAL A 1 97 ? 6.678 13.882 -21.475 1.00 95.44 97 VAL A N 1
ATOM 751 C CA . VAL A 1 97 ? 7.564 13.075 -20.622 1.00 95.44 97 VAL A CA 1
ATOM 752 C C . VAL A 1 97 ? 8.926 13.737 -20.478 1.00 95.44 97 VAL A C 1
ATOM 754 O O . VAL A 1 97 ? 9.423 13.865 -19.358 1.00 95.44 97 VAL A O 1
ATOM 757 N N . PHE A 1 98 ? 9.506 14.205 -21.585 1.00 93.31 98 PHE A N 1
ATOM 758 C CA . PHE A 1 98 ? 10.803 14.874 -21.589 1.00 93.31 98 PHE A CA 1
ATOM 759 C C . PHE A 1 98 ? 10.811 16.119 -20.694 1.00 93.31 98 PHE A C 1
ATOM 761 O O . PHE A 1 98 ? 11.696 16.282 -19.853 1.00 93.31 98 PHE A O 1
ATOM 768 N N . VAL A 1 99 ? 9.789 16.969 -20.811 1.00 95.62 99 VAL A N 1
ATOM 769 C CA . VAL A 1 99 ? 9.613 18.174 -19.987 1.00 95.62 99 VAL A CA 1
ATOM 770 C C . VAL A 1 99 ? 9.461 17.825 -18.505 1.00 95.62 99 VAL A C 1
ATOM 772 O O . VAL A 1 99 ? 10.131 18.411 -17.651 1.00 95.62 99 VAL A O 1
ATOM 775 N N . LEU A 1 100 ? 8.621 16.842 -18.176 1.00 96.06 100 LEU A N 1
ATOM 776 C CA . LEU A 1 100 ? 8.387 16.430 -16.790 1.00 96.06 100 LEU A CA 1
ATOM 777 C C . LEU A 1 100 ? 9.628 15.769 -16.169 1.00 96.06 100 LEU A C 1
ATOM 779 O O . LEU A 1 100 ? 9.931 16.026 -15.001 1.00 96.06 100 LEU A O 1
ATOM 783 N N . LYS A 1 101 ? 10.390 14.979 -16.937 1.00 94.81 101 LYS A N 1
ATOM 784 C CA . LYS A 1 101 ? 11.667 14.390 -16.498 1.00 94.81 101 LYS A CA 1
ATOM 785 C C . LYS A 1 101 ? 12.759 15.436 -16.329 1.00 94.81 101 LYS A C 1
ATOM 787 O O . LYS A 1 101 ? 13.500 15.362 -15.354 1.00 94.81 101 LYS A O 1
ATOM 792 N N . ALA A 1 102 ? 12.815 16.449 -17.191 1.00 93.38 102 ALA A N 1
ATOM 793 C CA . ALA A 1 102 ? 13.729 17.577 -17.019 1.00 93.38 102 ALA A CA 1
ATOM 794 C C . ALA A 1 102 ? 13.446 18.361 -15.723 1.00 93.38 102 ALA A C 1
ATOM 796 O O . ALA A 1 102 ? 14.378 18.836 -15.069 1.00 93.38 102 ALA A O 1
ATOM 797 N N . ALA A 1 103 ? 12.170 18.486 -15.341 1.00 94.75 103 ALA A N 1
ATOM 798 C CA . ALA A 1 103 ? 11.746 19.146 -14.107 1.00 94.75 103 ALA A CA 1
ATOM 799 C C . ALA A 1 103 ? 11.979 18.299 -12.847 1.00 94.75 103 ALA A C 1
ATOM 801 O O . ALA A 1 103 ? 12.383 18.836 -11.812 1.00 94.75 103 ALA A O 1
ATOM 802 N N . ARG A 1 104 ? 11.711 16.989 -12.921 1.00 92.50 104 ARG A N 1
ATOM 803 C CA . ARG A 1 104 ? 11.914 16.021 -11.833 1.00 92.50 104 ARG A CA 1
ATOM 804 C C . ARG A 1 104 ? 12.477 14.699 -12.392 1.00 92.50 104 ARG A C 1
ATOM 806 O O . ARG A 1 104 ? 11.707 13.790 -12.719 1.00 92.50 104 ARG A O 1
ATOM 813 N N . PRO A 1 105 ? 13.814 14.547 -12.441 1.00 90.38 105 PRO A N 1
ATOM 814 C CA . PRO A 1 105 ? 14.471 13.376 -13.035 1.00 90.38 105 PRO A CA 1
ATOM 815 C C . PRO A 1 105 ? 14.078 12.038 -12.399 1.00 90.38 105 PRO A C 1
ATOM 817 O O . PRO A 1 105 ? 14.027 11.010 -13.074 1.00 90.38 105 PRO A O 1
ATOM 820 N N . TRP A 1 106 ? 13.734 12.046 -11.111 1.00 87.75 106 TRP A N 1
ATOM 821 C CA . TRP A 1 106 ? 13.383 10.853 -10.340 1.00 87.75 106 TRP A CA 1
ATOM 822 C C . TRP A 1 106 ? 11.913 10.418 -10.461 1.00 87.75 106 TRP A C 1
ATOM 824 O O . TRP A 1 106 ? 11.526 9.476 -9.773 1.00 87.75 106 TRP A O 1
ATOM 834 N N . ILE A 1 107 ? 11.068 11.061 -11.289 1.00 90.12 107 ILE A N 1
ATOM 835 C CA . ILE A 1 107 ? 9.674 10.603 -11.469 1.00 90.12 107 ILE A CA 1
ATOM 836 C C . ILE A 1 107 ? 9.675 9.163 -12.025 1.00 90.12 107 ILE A C 1
ATOM 838 O O . ILE A 1 107 ? 10.167 8.951 -13.143 1.00 90.12 107 ILE A O 1
ATOM 842 N N . PRO A 1 108 ? 9.096 8.178 -11.304 1.00 89.44 108 PRO A N 1
ATOM 843 C CA . PRO A 1 108 ? 8.984 6.806 -11.793 1.00 89.44 108 PRO A CA 1
ATOM 844 C C . PRO A 1 108 ? 8.030 6.704 -12.988 1.00 89.44 108 PRO A C 1
ATOM 846 O O . PRO A 1 108 ? 7.056 7.454 -13.065 1.00 89.44 108 PRO A O 1
ATOM 849 N N . ALA A 1 109 ? 8.262 5.734 -13.877 1.00 91.12 109 ALA A N 1
ATOM 850 C CA . ALA A 1 109 ? 7.425 5.495 -15.060 1.00 91.12 109 ALA A CA 1
ATOM 851 C C . ALA A 1 109 ? 5.935 5.295 -14.712 1.00 91.12 109 ALA A C 1
ATOM 853 O O . ALA A 1 109 ? 5.058 5.781 -15.418 1.00 91.12 109 ALA A O 1
ATOM 854 N N . THR A 1 110 ? 5.645 4.653 -13.577 1.00 88.25 110 THR A N 1
ATOM 855 C CA . THR A 1 110 ? 4.276 4.457 -13.073 1.00 88.25 110 THR A CA 1
ATOM 856 C C . THR A 1 110 ? 3.580 5.779 -12.756 1.00 88.25 110 THR A C 1
ATOM 858 O O . THR A 1 110 ? 2.454 5.996 -13.192 1.00 88.25 110 THR A O 1
ATOM 861 N N . LYS A 1 111 ? 4.258 6.698 -12.054 1.00 89.31 111 LYS A N 1
ATOM 862 C CA . LYS A 1 111 ? 3.711 8.029 -11.747 1.00 89.31 111 LYS A CA 1
ATOM 863 C C . LYS A 1 111 ? 3.589 8.883 -13.010 1.00 89.31 111 LYS A C 1
ATOM 865 O O . LYS A 1 111 ? 2.612 9.608 -13.147 1.00 89.31 111 LYS A O 1
ATOM 870 N N . MET A 1 112 ? 4.559 8.785 -13.921 1.00 94.69 112 MET A N 1
ATOM 871 C CA . MET A 1 112 ? 4.522 9.490 -15.205 1.00 94.69 112 MET A CA 1
ATOM 872 C C . MET A 1 112 ? 3.290 9.098 -16.020 1.00 94.69 112 MET A C 1
ATOM 874 O O . MET A 1 112 ? 2.555 9.979 -16.448 1.00 94.69 112 MET A O 1
ATOM 878 N N . ARG A 1 113 ? 3.020 7.792 -16.154 1.00 95.19 113 ARG A N 1
ATOM 879 C CA . ARG A 1 113 ? 1.823 7.285 -16.835 1.00 95.19 113 ARG A CA 1
ATOM 880 C C . ARG A 1 113 ? 0.541 7.899 -16.268 1.00 95.19 113 ARG A C 1
ATOM 882 O O . ARG A 1 113 ? -0.252 8.427 -17.031 1.00 95.19 113 ARG A O 1
ATOM 889 N N . ILE A 1 114 ? 0.364 7.880 -14.944 1.00 91.81 114 ILE A N 1
ATOM 890 C CA . ILE A 1 114 ? -0.844 8.423 -14.292 1.00 91.81 114 ILE A CA 1
ATOM 891 C C . ILE A 1 114 ? -0.996 9.929 -14.565 1.00 91.81 114 ILE A C 1
ATOM 893 O O . ILE A 1 114 ? -2.104 10.405 -14.796 1.00 91.81 114 ILE A O 1
ATOM 897 N N . ILE A 1 115 ? 0.109 10.686 -14.558 1.00 94.56 115 ILE A N 1
ATOM 898 C CA . ILE A 1 115 ? 0.082 12.118 -14.895 1.00 94.56 115 ILE A CA 1
ATOM 899 C C . ILE A 1 115 ? -0.342 12.317 -16.356 1.00 94.56 115 ILE A C 1
ATOM 901 O O . ILE A 1 115 ? -1.207 13.143 -16.617 1.00 94.56 115 ILE A O 1
ATOM 905 N N . LEU A 1 116 ? 0.223 11.559 -17.298 1.00 95.38 116 LEU A N 1
ATOM 906 C CA . LEU A 1 116 ? -0.118 11.666 -18.722 1.00 95.38 116 LEU A CA 1
ATOM 907 C C . LEU A 1 116 ? -1.573 11.279 -19.011 1.00 95.38 116 LEU A C 1
ATOM 909 O O . LEU A 1 116 ? -2.237 11.982 -19.764 1.00 95.38 116 LEU A O 1
ATOM 913 N N . GLN A 1 117 ? -2.105 10.253 -18.341 1.00 95.06 117 GLN A N 1
ATOM 914 C CA . GLN A 1 117 ? -3.526 9.898 -18.431 1.00 95.06 117 GLN A CA 1
ATOM 915 C C . GLN A 1 117 ? -4.446 11.029 -17.948 1.00 95.06 117 GLN A C 1
ATOM 917 O O . GLN A 1 117 ? -5.600 11.110 -18.363 1.00 95.06 117 GLN A O 1
ATOM 922 N N . GLY A 1 118 ? -3.961 11.904 -17.060 1.00 94.00 118 GLY A N 1
ATOM 923 C CA . GLY A 1 118 ? -4.710 13.090 -16.647 1.00 94.00 118 GLY A CA 1
ATOM 924 C C . GLY A 1 118 ? -4.728 14.216 -17.676 1.00 94.00 118 GLY A C 1
ATOM 925 O O . GLY A 1 118 ? -5.568 15.103 -17.587 1.00 94.00 118 GLY A O 1
ATOM 926 N N . PHE A 1 119 ? -3.842 14.151 -18.668 1.00 94.75 119 PHE A N 1
ATOM 927 C CA . PHE A 1 119 ? -3.856 14.975 -19.876 1.00 94.75 119 PHE A CA 1
ATOM 928 C C . PHE A 1 119 ? -4.454 14.219 -21.080 1.00 94.75 119 PHE A C 1
ATOM 930 O O . PHE A 1 119 ? -4.185 14.591 -22.218 1.00 94.75 119 PHE A O 1
ATOM 937 N N . ASP A 1 120 ? -5.208 13.141 -20.832 1.00 93.69 120 ASP A N 1
ATOM 938 C CA . ASP A 1 120 ? -5.813 12.257 -21.840 1.00 93.69 120 ASP A CA 1
ATOM 939 C C . ASP A 1 120 ? -4.816 11.566 -22.794 1.00 93.69 120 ASP A C 1
ATOM 941 O O . ASP A 1 120 ? -5.132 11.243 -23.937 1.00 93.69 120 ASP A O 1
ATOM 945 N N . TYR A 1 121 ? -3.614 11.250 -22.298 1.00 93.25 121 TYR A N 1
ATOM 946 C CA . TYR A 1 121 ? -2.671 10.350 -22.970 1.00 93.25 121 TYR A CA 1
ATOM 947 C C . TYR A 1 121 ? -2.604 9.002 -22.243 1.00 93.25 121 TYR A C 1
ATOM 949 O O . TYR A 1 121 ? -1.893 8.859 -21.242 1.00 93.25 121 TYR A O 1
ATOM 957 N N . ASP A 1 122 ? -3.317 7.993 -22.751 1.00 93.06 122 ASP A N 1
ATOM 958 C CA . ASP A 1 122 ? -3.232 6.628 -22.222 1.00 93.06 122 ASP A CA 1
ATOM 959 C C . ASP A 1 122 ? -2.099 5.841 -22.883 1.00 93.06 122 ASP A C 1
ATOM 961 O O . ASP A 1 122 ? -2.243 5.244 -23.947 1.00 93.06 122 ASP A O 1
ATOM 965 N N . ILE A 1 123 ? -0.928 5.879 -22.247 1.00 94.00 123 ILE A N 1
ATOM 966 C CA . ILE A 1 123 ? 0.274 5.204 -22.737 1.00 94.00 123 ILE A CA 1
ATOM 967 C C . ILE A 1 123 ? 0.539 3.964 -21.879 1.00 94.00 123 ILE A C 1
ATOM 969 O O . ILE A 1 123 ? 0.622 4.080 -20.646 1.00 94.00 123 ILE A O 1
ATOM 973 N N . PRO A 1 124 ? 0.741 2.781 -22.488 1.00 93.25 124 PRO A N 1
ATOM 974 C CA . PRO A 1 124 ? 1.112 1.579 -21.757 1.00 93.25 124 PRO A CA 1
ATOM 975 C C . PRO A 1 124 ? 2.375 1.783 -20.910 1.00 93.25 124 PRO A C 1
ATOM 977 O O . PRO A 1 124 ? 3.355 2.394 -21.340 1.00 93.25 124 PRO A O 1
ATOM 980 N N . LEU A 1 125 ? 2.387 1.227 -19.694 1.00 91.06 125 LEU A N 1
ATOM 981 C CA . LEU A 1 125 ? 3.550 1.321 -18.802 1.00 91.06 125 LEU A CA 1
ATOM 982 C C . LEU A 1 125 ? 4.856 0.787 -19.433 1.00 91.06 125 LEU A C 1
ATOM 984 O O . LEU A 1 125 ? 5.886 1.431 -19.214 1.00 91.06 125 LEU A O 1
ATOM 988 N N . PRO A 1 126 ? 4.860 -0.332 -20.194 1.00 92.06 126 PRO A N 1
ATOM 989 C CA . PRO A 1 126 ? 6.054 -0.780 -20.913 1.00 92.06 126 PRO A CA 1
ATOM 990 C C . PRO A 1 126 ? 6.613 0.296 -21.847 1.00 92.06 126 PRO A C 1
ATOM 992 O O . PRO A 1 126 ? 7.792 0.617 -21.749 1.00 92.06 126 PRO A O 1
ATOM 995 N N . LEU A 1 127 ? 5.758 0.966 -22.624 1.00 93.81 127 LEU A N 1
ATOM 996 C CA . LEU A 1 127 ? 6.183 1.999 -23.570 1.00 93.81 127 LEU A CA 1
ATOM 997 C C . LEU A 1 127 ? 6.801 3.224 -22.865 1.00 93.81 127 LEU A C 1
ATOM 999 O O . LEU A 1 127 ? 7.807 3.760 -23.320 1.00 93.81 127 LEU A O 1
ATOM 1003 N N . ILE A 1 128 ? 6.293 3.625 -21.690 1.00 94.88 128 ILE A N 1
ATOM 1004 C CA . ILE A 1 128 ? 6.945 4.668 -20.865 1.00 94.88 128 ILE A CA 1
ATOM 1005 C C . ILE A 1 128 ? 8.320 4.210 -20.353 1.00 94.88 128 ILE A C 1
ATOM 1007 O O . ILE A 1 128 ? 9.243 5.019 -20.243 1.00 94.88 128 ILE A O 1
ATOM 1011 N N . ARG A 1 129 ? 8.482 2.925 -20.012 1.00 93.06 129 ARG A N 1
ATOM 1012 C CA . ARG A 1 129 ? 9.780 2.374 -19.585 1.00 93.06 129 ARG A CA 1
ATOM 1013 C C . ARG A 1 129 ? 10.771 2.322 -20.745 1.00 93.06 129 ARG A C 1
ATOM 1015 O O . ARG A 1 129 ? 11.926 2.679 -20.534 1.00 93.06 129 ARG A O 1
ATOM 1022 N N . HIS A 1 130 ? 10.322 1.938 -21.937 1.00 93.19 130 HIS A N 1
ATOM 1023 C CA . HIS A 1 130 ? 11.138 1.945 -23.150 1.00 93.19 130 HIS A CA 1
ATOM 1024 C C . HIS A 1 130 ? 11.568 3.369 -23.496 1.00 93.19 130 HIS A C 1
ATOM 1026 O O . HIS A 1 130 ? 12.752 3.623 -23.674 1.00 93.19 130 HIS A O 1
ATOM 1032 N N . LEU A 1 131 ? 10.647 4.334 -23.425 1.00 94.50 131 LEU A N 1
ATOM 1033 C CA . LEU A 1 131 ? 10.957 5.758 -23.541 1.00 94.50 131 LEU A CA 1
ATOM 1034 C C . LEU A 1 131 ? 12.020 6.195 -22.520 1.00 94.50 131 LEU A C 1
ATOM 1036 O O . LEU A 1 131 ? 12.979 6.871 -22.873 1.00 94.50 131 LEU A O 1
ATOM 1040 N N . TYR A 1 132 ? 11.903 5.785 -21.254 1.00 94.81 132 TYR A N 1
ATOM 1041 C CA . TYR A 1 132 ? 12.927 6.095 -20.253 1.00 94.81 132 TYR A CA 1
ATOM 1042 C C . TYR A 1 132 ? 14.288 5.491 -20.602 1.00 94.81 132 TYR A C 1
ATOM 1044 O O . TYR A 1 132 ? 15.292 6.176 -20.435 1.00 94.81 132 TYR A O 1
ATOM 1052 N N . ALA A 1 133 ? 14.333 4.243 -21.070 1.00 93.06 133 ALA A N 1
ATOM 1053 C CA . ALA A 1 133 ? 15.572 3.602 -21.504 1.00 93.06 133 ALA A CA 1
ATOM 1054 C C . ALA A 1 133 ? 16.175 4.318 -22.721 1.00 93.06 133 ALA A C 1
ATOM 1056 O O . ALA A 1 133 ? 17.355 4.653 -22.698 1.00 93.06 133 ALA A O 1
ATOM 1057 N N . SER A 1 134 ? 15.345 4.662 -23.710 1.00 93.25 134 SER A N 1
ATOM 1058 C CA . SER A 1 134 ? 15.730 5.408 -24.911 1.00 93.25 134 SER A CA 1
ATOM 1059 C C . SER A 1 134 ? 16.441 6.716 -24.573 1.00 93.25 134 SER A C 1
ATOM 1061 O O . SER A 1 134 ? 17.385 7.098 -25.250 1.00 93.25 134 SER A O 1
ATOM 1063 N N . TYR A 1 135 ? 16.030 7.396 -23.502 1.00 92.50 135 TYR A N 1
ATOM 1064 C CA . TYR A 1 135 ? 16.641 8.646 -23.045 1.00 92.50 135 TYR A CA 1
ATOM 1065 C C . TYR A 1 135 ? 17.688 8.480 -21.929 1.00 92.50 135 TYR A C 1
ATOM 1067 O O . TYR A 1 135 ? 18.097 9.475 -21.328 1.00 92.50 135 TYR A O 1
ATOM 1075 N N . GLY A 1 136 ? 18.113 7.253 -21.617 1.00 91.94 136 GLY A N 1
ATOM 1076 C CA . GLY A 1 136 ? 19.128 6.994 -20.591 1.00 91.94 136 GLY A CA 1
ATOM 1077 C C . GLY A 1 136 ? 18.643 7.183 -19.148 1.00 91.94 136 GLY A C 1
ATOM 1078 O O . GLY A 1 136 ? 19.441 7.234 -18.216 1.00 91.94 136 GLY A O 1
ATOM 1079 N N . TRP A 1 137 ? 17.332 7.288 -18.918 1.00 91.88 137 TRP A N 1
ATOM 1080 C CA . TRP A 1 137 ? 16.736 7.470 -17.587 1.00 91.88 137 TRP A CA 1
ATOM 1081 C C . TRP A 1 137 ? 16.386 6.162 -16.871 1.00 91.88 137 TRP A C 1
ATOM 1083 O O . TRP A 1 137 ? 15.864 6.201 -15.749 1.00 91.88 137 TRP A O 1
ATOM 1093 N N . ALA A 1 138 ? 16.588 5.014 -17.515 1.00 88.88 138 ALA A N 1
ATOM 1094 C CA . ALA A 1 138 ? 16.353 3.713 -16.906 1.00 88.88 138 ALA A CA 1
ATOM 1095 C C . ALA A 1 138 ? 17.484 3.346 -15.932 1.00 88.88 138 ALA A C 1
ATOM 1097 O O . ALA A 1 138 ? 18.593 3.866 -15.988 1.00 88.88 138 ALA A O 1
ATOM 1098 N N . ARG A 1 139 ? 17.221 2.418 -15.004 1.00 80.88 139 ARG A N 1
ATOM 1099 C CA . ARG A 1 139 ? 18.266 1.953 -14.076 1.00 80.88 139 ARG A CA 1
ATOM 1100 C C . ARG A 1 139 ? 19.383 1.199 -14.807 1.00 80.88 139 ARG A C 1
ATOM 1102 O O . ARG A 1 139 ? 20.533 1.351 -14.421 1.00 80.88 139 ARG A O 1
ATOM 1109 N N . GLY A 1 140 ? 19.033 0.429 -15.840 1.00 81.31 140 GLY A N 1
ATOM 1110 C CA . GLY A 1 140 ? 19.986 -0.341 -16.646 1.00 81.31 140 GLY A CA 1
ATOM 1111 C C . GLY A 1 140 ? 20.910 0.515 -17.512 1.00 81.31 140 GLY A C 1
ATOM 1112 O O . GLY A 1 140 ? 21.968 0.044 -17.886 1.00 81.31 140 GLY A O 1
ATOM 1113 N N . THR A 1 141 ? 20.565 1.781 -17.773 1.00 86.88 141 THR A N 1
ATOM 1114 C CA . THR A 1 141 ? 21.396 2.693 -18.578 1.00 86.88 141 THR A CA 1
ATOM 1115 C C . THR A 1 141 ? 22.375 3.519 -17.738 1.00 86.88 141 THR A C 1
ATOM 1117 O O . THR A 1 141 ? 23.131 4.311 -18.282 1.00 86.88 141 THR A O 1
ATOM 1120 N N . LYS A 1 142 ? 22.367 3.363 -16.406 1.00 85.25 142 LYS A N 1
ATOM 1121 C CA . LYS A 1 142 ? 23.269 4.087 -15.494 1.00 85.25 142 LYS A CA 1
ATOM 1122 C C . LYS A 1 142 ? 24.770 3.877 -15.742 1.00 85.25 142 LYS A C 1
ATOM 1124 O O . LYS A 1 142 ? 25.490 4.820 -15.425 1.00 85.25 142 LYS A O 1
ATOM 1129 N N . PRO A 1 143 ? 25.238 2.706 -16.218 1.00 88.19 143 PRO A N 1
ATOM 1130 C CA . PRO A 1 143 ? 26.646 2.513 -16.566 1.00 88.19 143 PRO A CA 1
ATOM 1131 C C . PRO A 1 143 ? 27.110 3.315 -17.788 1.00 88.19 143 PRO A C 1
ATOM 1133 O O . PRO A 1 143 ? 28.304 3.430 -17.968 1.00 88.19 143 PRO A O 1
ATOM 1136 N N . TYR A 1 144 ? 26.191 3.868 -18.589 1.00 89.75 144 TYR A N 1
ATOM 1137 C CA . TYR A 1 144 ? 26.482 4.519 -19.871 1.00 89.75 144 TYR A CA 1
ATOM 1138 C C . TYR A 1 144 ? 26.297 6.041 -19.775 1.00 89.75 144 TYR A C 1
ATOM 1140 O O . TYR A 1 144 ? 25.486 6.627 -20.497 1.00 89.75 144 TYR A O 1
ATOM 1148 N N . GLN A 1 145 ? 26.959 6.699 -18.822 1.00 83.44 145 GLN A N 1
ATOM 1149 C CA . GLN A 1 145 ? 26.761 8.142 -18.585 1.00 83.44 145 GLN A CA 1
ATOM 1150 C C . GLN A 1 145 ? 27.391 9.005 -19.682 1.00 83.44 145 GLN A C 1
ATOM 1152 O O . GLN A 1 145 ? 26.944 10.128 -19.925 1.00 83.44 145 GLN A O 1
ATOM 1157 N N . GLU A 1 146 ? 28.380 8.444 -20.366 1.00 84.50 146 GLU A N 1
ATOM 1158 C CA . GLU A 1 146 ? 29.120 9.028 -21.484 1.00 84.50 146 GLU A CA 1
ATOM 1159 C C . GLU A 1 146 ? 28.316 8.998 -22.794 1.00 84.50 146 GLU A C 1
ATOM 1161 O O . GLU A 1 146 ? 28.555 9.801 -23.699 1.00 84.50 146 GLU A O 1
ATOM 1166 N N . VAL A 1 147 ? 27.288 8.148 -22.889 1.00 89.25 147 VAL A N 1
ATOM 1167 C CA . VAL A 1 147 ? 26.426 8.074 -24.072 1.00 89.25 147 VAL A CA 1
ATOM 1168 C C . VAL A 1 147 ? 25.431 9.236 -24.089 1.00 89.25 147 VAL A C 1
ATOM 1170 O O . VAL A 1 147 ? 24.530 9.360 -23.254 1.00 89.25 147 VAL A O 1
ATOM 1173 N N . ASN A 1 148 ? 25.504 10.071 -25.127 1.00 90.38 148 ASN A N 1
ATOM 1174 C CA . ASN A 1 148 ? 24.503 11.108 -25.366 1.00 90.38 148 ASN A CA 1
ATOM 1175 C C . ASN A 1 148 ? 23.217 10.504 -25.955 1.00 90.38 148 ASN A C 1
ATOM 1177 O O . ASN A 1 148 ? 22.974 10.552 -27.164 1.00 90.38 148 ASN A O 1
ATOM 1181 N N . PHE A 1 149 ? 22.346 9.987 -25.086 1.00 92.19 149 PHE A N 1
ATOM 1182 C CA . PHE A 1 149 ? 21.081 9.360 -25.484 1.00 92.19 149 PHE A CA 1
ATOM 1183 C C . PHE A 1 149 ? 20.187 10.273 -26.336 1.00 92.19 149 PHE A C 1
ATOM 1185 O O . PHE A 1 149 ? 19.494 9.804 -27.235 1.00 92.19 149 PHE A O 1
ATOM 1192 N N . ARG A 1 150 ? 20.211 11.598 -26.138 1.00 89.62 150 ARG A N 1
ATOM 1193 C CA . ARG A 1 150 ? 19.435 12.511 -26.995 1.00 89.62 150 ARG A CA 1
ATOM 1194 C C . ARG A 1 150 ? 19.976 12.533 -28.425 1.00 89.62 150 ARG A C 1
ATOM 1196 O O . ARG A 1 150 ? 19.181 12.500 -29.361 1.00 89.62 150 ARG A O 1
ATOM 1203 N N . SER A 1 151 ? 21.298 12.601 -28.585 1.00 90.06 151 SER A N 1
ATOM 1204 C CA . SER A 1 151 ? 21.963 12.481 -29.889 1.00 90.06 151 SER A CA 1
ATOM 1205 C C . SER A 1 151 ? 21.621 11.141 -30.536 1.00 90.06 151 SER A C 1
ATOM 1207 O O . SER A 1 151 ? 21.185 11.112 -31.685 1.00 90.06 151 SER A O 1
ATOM 1209 N N . LEU A 1 152 ? 21.696 10.058 -29.756 1.00 93.31 152 LEU A N 1
ATOM 1210 C CA . LEU A 1 152 ? 21.357 8.710 -30.197 1.00 93.31 152 LEU A CA 1
ATOM 1211 C C . LEU A 1 152 ? 19.940 8.626 -30.786 1.00 93.31 152 LEU A C 1
ATOM 1213 O O . LEU A 1 152 ? 19.775 8.176 -31.916 1.00 93.31 152 LEU A O 1
ATOM 1217 N N . ASN A 1 153 ? 18.922 9.142 -30.087 1.00 92.75 153 ASN A N 1
ATOM 1218 C CA . ASN A 1 153 ? 17.536 9.139 -30.586 1.00 92.75 153 ASN A CA 1
ATOM 1219 C C . ASN A 1 153 ? 17.399 9.887 -31.926 1.00 92.75 153 ASN A C 1
ATOM 1221 O O . ASN A 1 153 ? 16.631 9.473 -32.794 1.00 92.75 153 ASN A O 1
ATOM 1225 N N . LEU A 1 154 ? 18.136 10.989 -32.116 1.00 92.56 154 LEU A N 1
ATOM 1226 C CA . LEU A 1 154 ? 18.112 11.754 -33.369 1.00 92.56 154 LEU A CA 1
ATOM 1227 C C . LEU A 1 154 ? 18.822 11.026 -34.516 1.00 92.56 154 LEU A C 1
ATOM 1229 O O . LEU A 1 154 ? 18.370 11.137 -35.656 1.00 92.56 154 LEU A O 1
ATOM 1233 N N . LYS A 1 155 ? 19.892 10.277 -34.230 1.00 94.06 155 LYS A N 1
ATOM 1234 C CA . LYS A 1 155 ? 20.570 9.422 -35.217 1.00 94.06 155 LYS A CA 1
ATOM 1235 C C . LYS A 1 155 ? 19.685 8.248 -35.633 1.00 94.06 155 LYS A C 1
ATOM 1237 O O . LYS A 1 155 ? 19.547 7.991 -36.821 1.00 94.06 155 LYS A O 1
ATOM 1242 N N . VAL A 1 156 ? 18.995 7.602 -34.687 1.00 94.25 156 VAL A N 1
ATOM 1243 C CA . VAL A 1 156 ? 18.034 6.524 -34.994 1.00 94.25 156 VAL A CA 1
ATOM 1244 C C . VAL A 1 156 ? 16.863 7.036 -35.841 1.00 94.25 156 VAL A C 1
ATOM 1246 O O . VAL A 1 156 ? 16.462 6.381 -36.798 1.00 94.25 156 VAL A O 1
ATOM 1249 N N . MET A 1 157 ? 16.346 8.236 -35.561 1.00 91.38 157 MET A N 1
ATOM 1250 C CA . MET A 1 157 ? 15.330 8.866 -36.417 1.00 91.38 157 MET A CA 1
ATOM 1251 C C . MET A 1 157 ? 15.823 9.068 -37.853 1.00 91.38 157 MET A C 1
ATOM 1253 O O . MET A 1 157 ? 15.091 8.772 -38.797 1.00 91.38 157 MET A O 1
ATOM 1257 N N . GLN A 1 158 ? 17.050 9.567 -38.021 1.00 93.56 158 GLN A N 1
ATOM 1258 C CA . GLN A 1 158 ? 17.644 9.751 -39.343 1.00 93.56 158 GLN A CA 1
ATOM 1259 C C . GLN A 1 158 ? 17.874 8.406 -40.039 1.00 93.56 158 GLN A C 1
ATOM 1261 O O . GLN A 1 158 ? 17.587 8.281 -41.227 1.00 93.56 158 GLN A O 1
ATOM 1266 N N . LEU A 1 159 ? 18.311 7.385 -39.300 1.00 94.19 159 LEU A N 1
ATOM 1267 C CA . LEU A 1 159 ? 18.473 6.027 -39.808 1.00 94.19 159 LEU A CA 1
ATOM 1268 C C . LEU A 1 159 ? 17.162 5.475 -40.379 1.00 94.19 159 LEU A C 1
ATOM 1270 O O . LEU A 1 159 ? 17.164 4.969 -41.497 1.00 94.19 159 LEU A O 1
ATOM 1274 N N . CYS A 1 160 ? 16.037 5.632 -39.675 1.00 91.94 160 CYS A N 1
ATOM 1275 C CA . CYS A 1 160 ? 14.732 5.210 -40.192 1.00 91.94 160 CYS A CA 1
ATOM 1276 C C . CYS A 1 160 ? 14.394 5.888 -41.530 1.00 91.94 160 CYS A C 1
ATOM 1278 O O . CYS A 1 160 ? 13.887 5.238 -42.440 1.00 91.94 160 CYS A O 1
ATOM 1280 N N . VAL A 1 161 ? 14.700 7.184 -41.676 1.00 91.00 161 VAL A N 1
ATOM 1281 C CA . VAL A 1 161 ? 14.499 7.912 -42.941 1.00 91.00 161 VAL A CA 1
ATOM 1282 C C . VAL A 1 161 ? 15.396 7.351 -44.045 1.00 91.00 161 VAL A C 1
ATOM 1284 O O . VAL A 1 161 ? 14.926 7.153 -45.164 1.00 91.00 161 VAL A O 1
ATOM 1287 N N . LEU A 1 162 ? 16.667 7.074 -43.741 1.00 91.12 162 LEU A N 1
ATOM 1288 C CA . LEU A 1 162 ? 17.620 6.508 -44.698 1.00 91.12 162 LEU A CA 1
ATOM 1289 C C . LEU A 1 162 ? 17.234 5.086 -45.128 1.00 91.12 162 LEU A C 1
ATOM 1291 O O . LEU A 1 162 ? 17.350 4.768 -46.303 1.00 91.12 162 LEU A O 1
ATOM 1295 N N . GLN A 1 163 ? 16.711 4.254 -44.224 1.00 90.81 163 GLN A N 1
ATOM 1296 C CA . GLN A 1 163 ? 16.299 2.882 -44.545 1.00 90.81 163 GLN A CA 1
ATOM 1297 C C . GLN A 1 163 ? 15.044 2.811 -45.425 1.00 90.81 163 GLN A C 1
ATOM 1299 O O . GLN A 1 163 ? 14.909 1.882 -46.221 1.00 90.81 163 GLN A O 1
ATOM 1304 N N . ILE A 1 164 ? 14.140 3.791 -45.319 1.00 87.38 164 ILE A N 1
ATOM 1305 C CA . ILE A 1 164 ? 12.949 3.880 -46.181 1.00 87.38 164 ILE A CA 1
ATOM 1306 C C . ILE A 1 164 ? 13.324 4.312 -47.605 1.00 87.38 164 ILE A C 1
ATOM 1308 O O . ILE A 1 164 ? 12.668 3.905 -48.566 1.00 87.38 164 ILE A O 1
ATOM 1312 N N . ARG A 1 165 ? 14.374 5.124 -47.762 1.00 85.81 165 ARG A N 1
ATOM 1313 C CA . ARG A 1 165 ? 14.840 5.583 -49.073 1.00 85.81 165 ARG A CA 1
ATOM 1314 C C . ARG A 1 165 ? 15.518 4.432 -49.814 1.00 85.81 165 ARG A C 1
ATOM 1316 O O . ARG A 1 165 ? 16.572 3.959 -49.402 1.00 85.81 165 ARG A O 1
ATOM 1323 N N . SER A 1 166 ? 14.913 3.999 -50.918 1.00 81.56 166 SER A N 1
ATOM 1324 C CA . SER A 1 166 ? 15.557 3.050 -51.825 1.00 81.56 166 SER A CA 1
ATOM 1325 C C . SER A 1 166 ? 16.668 3.754 -52.598 1.00 81.56 166 SER A C 1
ATOM 1327 O O . SER A 1 166 ? 16.446 4.834 -53.144 1.00 81.56 166 SER A O 1
ATOM 1329 N N . ILE A 1 167 ? 17.840 3.133 -52.672 1.00 84.00 167 ILE A N 1
ATOM 1330 C CA . ILE A 1 167 ? 18.990 3.632 -53.424 1.00 84.00 167 ILE A CA 1
ATOM 1331 C C . ILE A 1 167 ? 19.196 2.719 -54.635 1.00 84.00 167 ILE A C 1
ATOM 1333 O O . ILE A 1 167 ? 19.428 1.523 -54.481 1.00 84.00 167 ILE A O 1
ATOM 1337 N N . ALA A 1 168 ? 19.124 3.265 -55.849 1.00 78.50 168 ALA A N 1
ATOM 1338 C CA . ALA A 1 168 ? 19.396 2.517 -57.078 1.00 78.50 168 ALA A CA 1
ATOM 1339 C C . ALA A 1 168 ? 20.912 2.443 -57.332 1.00 78.50 168 ALA A C 1
ATOM 1341 O O . ALA A 1 168 ? 21.477 3.227 -58.094 1.00 78.50 168 ALA A O 1
ATOM 1342 N N . ARG A 1 169 ? 21.593 1.519 -56.646 1.00 81.88 169 ARG A N 1
ATOM 1343 C CA . ARG A 1 169 ? 23.059 1.403 -56.702 1.00 81.88 169 ARG A CA 1
ATOM 1344 C C . ARG A 1 169 ? 23.533 0.816 -58.036 1.00 81.88 169 ARG A C 1
ATOM 1346 O O . ARG A 1 169 ? 23.070 -0.243 -58.445 1.00 81.88 169 ARG A O 1
ATOM 1353 N N . LYS A 1 170 ? 24.516 1.469 -58.669 1.00 79.06 170 LYS A N 1
ATOM 1354 C CA . LYS A 1 170 ? 25.178 0.997 -59.908 1.00 79.06 170 LYS A CA 1
ATOM 1355 C C . LYS A 1 170 ? 26.480 0.219 -59.658 1.00 79.06 170 LYS A C 1
ATOM 1357 O O . LYS A 1 170 ? 26.921 -0.534 -60.516 1.00 79.06 170 LYS A O 1
ATOM 1362 N N . SER A 1 171 ? 27.092 0.398 -58.489 1.00 86.19 171 SER A N 1
ATOM 1363 C CA . SER A 1 171 ? 28.390 -0.172 -58.104 1.00 86.19 171 SER A CA 1
ATOM 1364 C C . SER A 1 171 ? 28.466 -0.385 -56.588 1.00 86.19 171 SER A C 1
ATOM 1366 O O . SER A 1 171 ? 27.646 0.148 -55.833 1.00 86.19 171 SER A O 1
ATOM 1368 N N . PHE A 1 172 ? 29.455 -1.165 -56.124 1.00 89.94 172 PHE A N 1
ATOM 1369 C CA . PHE A 1 172 ? 29.659 -1.382 -54.686 1.00 89.94 172 PHE A CA 1
ATOM 1370 C C . PHE A 1 172 ? 29.986 -0.074 -53.957 1.00 89.94 172 PHE A C 1
ATOM 1372 O O . PHE A 1 172 ? 29.324 0.241 -52.973 1.00 89.94 172 PHE A O 1
ATOM 1379 N N . LEU A 1 173 ? 30.955 0.705 -54.448 1.00 90.44 173 LEU A N 1
ATOM 1380 C CA . LEU A 1 173 ? 31.212 2.068 -53.974 1.00 90.44 173 LEU A CA 1
ATOM 1381 C C . LEU A 1 173 ? 30.243 3.020 -54.675 1.00 90.44 173 LEU A C 1
ATOM 1383 O O . LEU A 1 173 ? 30.244 3.087 -55.905 1.00 90.44 173 LEU A O 1
ATOM 1387 N N . TYR A 1 174 ? 29.407 3.723 -53.913 1.00 87.81 174 TYR A N 1
ATOM 1388 C CA . TYR A 1 174 ? 28.378 4.606 -54.457 1.00 87.81 174 TYR A CA 1
ATOM 1389 C C . TYR A 1 174 ? 28.487 5.999 -53.837 1.00 87.81 174 TYR A C 1
ATOM 1391 O O . TYR A 1 174 ? 28.280 6.164 -52.640 1.00 87.81 174 TYR A O 1
ATOM 1399 N N . ALA A 1 175 ? 28.809 7.005 -54.655 1.00 83.25 175 ALA A N 1
ATOM 1400 C CA . ALA A 1 175 ? 29.119 8.355 -54.178 1.00 83.25 175 ALA A CA 1
ATOM 1401 C C . ALA A 1 175 ? 27.946 9.046 -53.454 1.00 83.25 175 ALA A C 1
ATOM 1403 O O . ALA A 1 175 ? 28.176 9.866 -52.569 1.00 83.25 175 ALA A O 1
ATOM 1404 N N . GLU A 1 176 ? 26.698 8.703 -53.791 1.00 85.19 176 GLU A N 1
ATOM 1405 C CA . GLU A 1 176 ? 25.515 9.270 -53.128 1.00 85.19 176 GLU A CA 1
ATOM 1406 C C . GLU A 1 176 ? 25.195 8.584 -51.784 1.00 85.19 176 GLU A C 1
ATOM 1408 O O . GLU A 1 176 ? 24.390 9.099 -51.006 1.00 85.19 176 GLU A O 1
ATOM 1413 N N . ASP A 1 177 ? 25.833 7.449 -51.465 1.00 89.94 177 ASP A N 1
ATOM 1414 C CA . ASP A 1 177 ? 25.770 6.847 -50.131 1.00 89.94 177 ASP A CA 1
ATOM 1415 C C . ASP A 1 177 ? 26.787 7.537 -49.213 1.00 89.94 177 ASP A C 1
ATOM 1417 O O . ASP A 1 177 ? 27.902 7.064 -48.982 1.00 89.94 177 ASP A O 1
ATOM 1421 N N . HIS A 1 178 ? 26.395 8.699 -48.687 1.00 89.31 178 HIS A N 1
ATOM 1422 C CA . HIS A 1 178 ? 27.256 9.505 -47.821 1.00 89.31 178 HIS A CA 1
ATOM 1423 C C . HIS A 1 178 ? 27.776 8.720 -46.604 1.00 89.31 178 HIS A C 1
ATOM 1425 O O . HIS A 1 178 ? 28.927 8.888 -46.198 1.00 89.31 178 HIS A O 1
ATOM 1431 N N . LEU A 1 179 ? 26.954 7.821 -46.049 1.00 92.38 179 LEU A N 1
ATOM 1432 C CA . LEU A 1 179 ? 27.331 6.993 -44.906 1.00 92.38 179 LEU A CA 1
ATOM 1433 C C . LEU A 1 179 ? 28.433 5.990 -45.277 1.00 92.38 179 LEU A C 1
ATOM 1435 O O . LEU A 1 179 ? 29.335 5.759 -44.473 1.00 92.38 179 LEU A O 1
ATOM 1439 N N . GLN A 1 180 ? 28.411 5.456 -46.503 1.00 93.19 180 GLN A N 1
ATOM 1440 C CA . GLN A 1 180 ? 29.516 4.661 -47.043 1.00 93.19 180 GLN A CA 1
ATOM 1441 C C . GLN A 1 180 ? 30.802 5.473 -47.167 1.00 93.19 180 GLN A C 1
ATOM 1443 O O . GLN A 1 180 ? 31.860 4.999 -46.757 1.00 93.19 180 GLN A O 1
ATOM 1448 N N . GLY A 1 181 ? 30.717 6.702 -47.680 1.00 91.62 181 GLY A N 1
ATOM 1449 C CA . GLY A 1 181 ? 31.873 7.596 -47.775 1.00 91.62 181 GLY A CA 1
ATOM 1450 C C . GLY A 1 181 ? 32.517 7.859 -46.410 1.00 91.62 181 GLY A C 1
ATOM 1451 O O . GLY A 1 181 ? 33.737 7.780 -46.272 1.00 91.62 181 GLY A O 1
ATOM 1452 N N . LEU A 1 182 ? 31.702 8.099 -45.378 1.00 93.50 182 LEU A N 1
ATOM 1453 C CA . LEU A 1 182 ? 32.187 8.239 -44.004 1.00 93.50 182 LEU A CA 1
ATOM 1454 C C . LEU A 1 182 ? 32.815 6.936 -43.491 1.00 93.50 182 LEU A C 1
ATOM 1456 O O . LEU A 1 182 ? 33.929 6.967 -42.967 1.00 93.50 182 LEU A O 1
ATOM 1460 N N . LEU A 1 183 ? 32.153 5.791 -43.671 1.00 94.88 183 LEU A N 1
ATOM 1461 C CA . LEU A 1 183 ? 32.675 4.498 -43.225 1.00 94.88 183 LEU A CA 1
ATOM 1462 C C . LEU A 1 183 ? 34.032 4.168 -43.864 1.00 94.88 183 LEU A C 1
ATOM 1464 O O . LEU A 1 183 ? 34.936 3.736 -43.154 1.00 94.88 183 LEU A O 1
ATOM 1468 N N . GLU A 1 184 ? 34.219 4.438 -45.159 1.00 92.88 184 GLU A N 1
ATOM 1469 C CA . GLU A 1 184 ? 35.497 4.227 -45.860 1.00 92.88 184 GLU A CA 1
ATOM 1470 C C . GLU A 1 184 ? 36.644 5.085 -45.290 1.00 92.88 184 GLU A C 1
ATOM 1472 O O . GLU A 1 184 ? 37.801 4.654 -45.244 1.00 92.88 184 GLU A O 1
ATOM 1477 N N . VAL A 1 185 ? 36.340 6.281 -44.777 1.00 92.31 185 VAL A N 1
ATOM 1478 C CA . VAL A 1 185 ? 37.318 7.101 -44.048 1.00 92.31 185 VAL A CA 1
ATOM 1479 C C . VAL A 1 185 ? 37.616 6.478 -42.682 1.00 92.31 185 VAL A C 1
ATOM 1481 O O . VAL A 1 185 ? 38.782 6.239 -42.350 1.00 92.31 185 VAL A O 1
ATOM 1484 N N . PHE A 1 186 ? 36.576 6.170 -41.904 1.00 92.62 186 PHE A N 1
ATOM 1485 C CA . PHE A 1 186 ? 36.697 5.722 -40.514 1.00 92.62 186 PHE A CA 1
ATOM 1486 C C . PHE A 1 186 ? 37.249 4.298 -40.354 1.00 92.62 186 PHE A C 1
ATOM 1488 O O . PHE A 1 186 ? 37.963 4.049 -39.384 1.00 92.62 186 PHE A O 1
ATOM 1495 N N . ARG A 1 187 ? 37.070 3.394 -41.328 1.00 90.81 187 ARG A N 1
ATOM 1496 C CA . ARG A 1 187 ? 37.746 2.076 -41.333 1.00 90.81 187 ARG A CA 1
ATOM 1497 C C . ARG A 1 187 ? 39.273 2.182 -41.386 1.00 90.81 187 ARG A C 1
ATOM 1499 O O . ARG A 1 187 ? 39.977 1.254 -41.010 1.00 90.81 187 ARG A O 1
ATOM 1506 N N . THR A 1 188 ? 39.802 3.324 -41.837 1.00 88.81 188 THR A N 1
ATOM 1507 C CA . THR A 1 188 ? 41.245 3.598 -41.902 1.00 88.81 188 THR A CA 1
ATOM 1508 C C . THR A 1 188 ? 41.692 4.652 -40.886 1.00 88.81 188 THR A C 1
ATOM 1510 O O . THR A 1 188 ? 42.648 5.386 -41.140 1.00 88.81 188 THR A O 1
ATOM 1513 N N . LEU A 1 189 ? 41.025 4.727 -39.726 1.00 85.19 189 LEU A N 1
ATOM 1514 C CA . LEU A 1 189 ? 41.289 5.711 -38.665 1.00 85.19 189 LEU A CA 1
ATOM 1515 C C . LEU A 1 189 ? 42.775 5.819 -38.269 1.00 85.19 189 LEU A C 1
ATOM 1517 O O . LEU A 1 189 ? 43.252 6.904 -37.946 1.00 85.19 189 LEU A O 1
ATOM 1521 N N . HIS A 1 190 ? 43.502 4.700 -38.310 1.00 81.94 190 HIS A N 1
ATOM 1522 C CA . HIS A 1 190 ? 44.914 4.607 -37.922 1.00 81.94 190 HIS A CA 1
ATOM 1523 C C . HIS A 1 190 ? 45.899 4.971 -39.047 1.00 81.94 190 HIS A C 1
ATOM 1525 O O . HIS A 1 190 ? 47.102 5.064 -38.810 1.00 81.94 190 HIS A O 1
ATOM 1531 N N . ALA A 1 191 ? 45.420 5.192 -40.273 1.00 85.62 191 ALA A N 1
ATOM 1532 C CA . ALA A 1 191 ? 46.276 5.528 -41.404 1.00 85.62 191 ALA A CA 1
ATOM 1533 C C . ALA A 1 191 ? 46.674 7.014 -41.396 1.00 85.62 191 ALA A C 1
ATOM 1535 O O . ALA A 1 191 ? 45.860 7.910 -41.137 1.00 85.62 191 ALA A O 1
ATOM 1536 N N . ARG A 1 192 ? 47.936 7.300 -41.750 1.00 80.81 192 ARG A N 1
ATOM 1537 C CA . ARG A 1 192 ? 48.438 8.677 -41.881 1.00 80.81 192 ARG A CA 1
ATOM 1538 C C . ARG A 1 192 ? 47.598 9.459 -42.898 1.00 80.81 192 ARG A C 1
ATOM 1540 O O . ARG A 1 192 ? 47.285 8.970 -43.978 1.00 80.81 192 ARG A O 1
ATOM 1547 N N . GLY A 1 193 ? 47.231 10.693 -42.550 1.00 81.38 193 GLY A N 1
ATOM 1548 C CA . GLY A 1 193 ? 46.475 11.584 -43.438 1.00 81.38 193 GLY A CA 1
ATOM 1549 C C . GLY A 1 193 ? 44.971 11.298 -43.548 1.00 81.38 193 GLY A C 1
ATOM 1550 O O . GLY A 1 193 ? 44.335 11.841 -44.447 1.00 81.38 193 GLY A O 1
ATOM 1551 N N . VAL A 1 194 ? 44.372 10.498 -42.653 1.00 82.88 194 VAL A N 1
ATOM 1552 C CA . VAL A 1 194 ? 42.917 10.210 -42.649 1.00 82.88 194 VAL A CA 1
ATOM 1553 C C . VAL A 1 194 ? 42.037 11.470 -42.669 1.00 82.88 194 VAL A C 1
ATOM 1555 O O . VAL A 1 194 ? 41.037 11.511 -43.378 1.00 82.88 194 VAL A O 1
ATOM 1558 N N . THR A 1 195 ? 42.458 12.548 -42.003 1.00 82.00 195 THR A N 1
ATOM 1559 C CA . THR A 1 195 ? 41.732 13.829 -41.986 1.00 82.00 195 THR A CA 1
ATOM 1560 C C . THR A 1 195 ? 41.689 14.535 -43.343 1.00 82.00 195 THR A C 1
ATOM 1562 O O . THR A 1 195 ? 40.788 15.336 -43.556 1.00 82.00 195 THR A O 1
ATOM 1565 N N . LYS A 1 196 ? 42.614 14.235 -44.270 1.00 83.69 196 LYS A N 1
ATOM 1566 C CA . LYS A 1 196 ? 42.597 14.769 -45.647 1.00 83.69 196 LYS A CA 1
ATOM 1567 C C . LYS A 1 196 ? 41.567 14.069 -46.540 1.00 83.69 196 LYS A C 1
ATOM 1569 O O . LYS A 1 196 ? 41.165 14.633 -47.546 1.00 83.69 196 LYS A O 1
ATOM 1574 N N . ARG A 1 197 ? 41.170 12.841 -46.185 1.00 83.88 197 ARG A N 1
ATOM 1575 C CA . ARG A 1 197 ? 40.180 12.029 -46.918 1.00 83.88 197 ARG A CA 1
ATOM 1576 C C . ARG A 1 197 ? 38.750 12.257 -46.424 1.00 83.88 197 ARG A C 1
ATOM 1578 O O . ARG A 1 197 ? 37.805 11.785 -47.043 1.00 83.88 197 ARG A O 1
ATOM 1585 N N . TYR A 1 198 ? 38.593 12.958 -45.305 1.00 87.00 198 TYR A N 1
ATOM 1586 C CA . TYR A 1 198 ? 37.298 13.263 -44.719 1.00 87.00 198 TYR A CA 1
ATOM 1587 C C . TYR A 1 198 ? 36.627 14.443 -45.453 1.00 87.00 198 TYR A C 1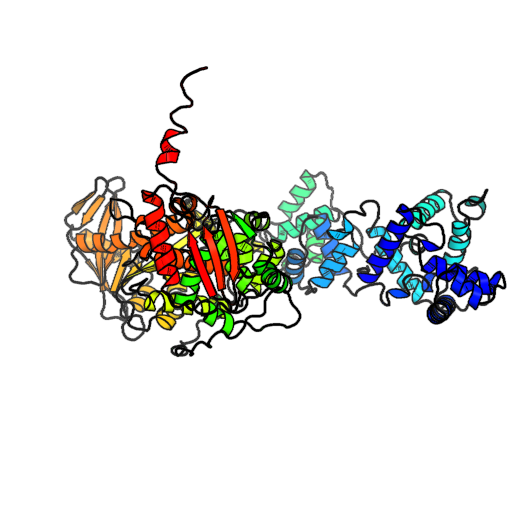
ATOM 1589 O O . TYR A 1 198 ? 37.264 15.483 -45.610 1.00 87.00 198 TYR A O 1
ATOM 1597 N N . PRO A 1 199 ? 35.350 14.328 -45.867 1.00 81.44 199 PRO A N 1
ATOM 1598 C CA . PRO A 1 199 ? 34.690 15.323 -46.721 1.00 81.44 199 PRO A CA 1
ATOM 1599 C C . PRO A 1 199 ? 34.271 16.623 -46.004 1.00 81.44 199 PRO A C 1
ATOM 1601 O O . PRO A 1 199 ? 33.754 17.530 -46.650 1.00 81.44 199 PRO A O 1
ATOM 1604 N N . GLY A 1 200 ? 34.448 16.726 -44.681 1.00 85.25 200 GLY A N 1
ATOM 1605 C CA . GLY A 1 200 ? 34.003 17.869 -43.874 1.00 85.25 200 GLY A CA 1
ATOM 1606 C C . GLY A 1 200 ? 35.115 18.577 -43.088 1.00 85.25 200 GLY A C 1
ATOM 1607 O O . GLY A 1 200 ? 36.308 18.370 -43.296 1.00 85.25 200 GLY A O 1
ATOM 1608 N N . SER A 1 201 ? 34.721 19.412 -42.123 1.00 87.75 201 SER A N 1
ATOM 1609 C CA . SER A 1 201 ? 35.662 20.154 -41.269 1.00 87.75 201 SER A CA 1
ATOM 1610 C C . SER A 1 201 ? 36.344 19.263 -40.222 1.00 87.75 201 SER A C 1
ATOM 1612 O O . SER A 1 201 ? 35.771 18.266 -39.775 1.00 87.75 201 SER A O 1
ATOM 1614 N N . ARG A 1 202 ? 37.521 19.676 -39.724 1.00 83.19 202 ARG A N 1
ATOM 1615 C CA . ARG A 1 202 ? 38.221 18.987 -38.616 1.00 83.19 202 ARG A CA 1
ATOM 1616 C C . ARG A 1 202 ? 37.363 18.840 -37.353 1.00 83.19 202 ARG A C 1
ATOM 1618 O O . ARG A 1 202 ? 37.476 17.835 -36.661 1.00 83.19 202 ARG A O 1
ATOM 1625 N N . VAL A 1 203 ? 36.486 19.807 -37.080 1.00 83.69 203 VAL A N 1
ATOM 1626 C CA . VAL A 1 203 ? 35.552 19.762 -35.942 1.00 83.69 203 VAL A CA 1
ATOM 1627 C C . VAL A 1 203 ? 34.528 18.642 -36.133 1.00 83.69 203 VAL A C 1
ATOM 1629 O O . VAL A 1 203 ? 34.327 17.827 -35.238 1.00 83.69 203 VAL A O 1
ATOM 1632 N N . SER A 1 204 ? 33.928 18.551 -37.324 1.00 85.31 204 SER A N 1
ATOM 1633 C CA . SER A 1 204 ? 32.984 17.469 -37.631 1.00 85.31 204 SER A CA 1
ATOM 1634 C C . SER A 1 204 ? 33.658 16.092 -37.676 1.00 85.31 204 SER A C 1
ATOM 1636 O O . SER A 1 204 ? 33.049 15.116 -37.252 1.00 85.31 204 SER A O 1
ATOM 1638 N N . PHE A 1 205 ? 34.931 16.016 -38.087 1.00 90.12 205 PHE A N 1
ATOM 1639 C CA . PHE A 1 205 ? 35.724 14.788 -37.986 1.00 90.12 205 PHE A CA 1
ATOM 1640 C C . PHE A 1 205 ? 35.896 14.342 -36.531 1.00 90.12 205 PHE A C 1
ATOM 1642 O O . PHE A 1 205 ? 35.690 13.169 -36.237 1.00 90.12 205 PHE A O 1
ATOM 1649 N N . GLY A 1 206 ? 36.236 15.263 -35.620 1.00 88.75 206 GLY A N 1
ATOM 1650 C CA . GLY A 1 206 ? 36.336 14.972 -34.186 1.00 88.75 206 GLY A CA 1
ATOM 1651 C C . GLY A 1 206 ? 35.028 14.416 -33.623 1.00 88.75 206 GLY A C 1
ATOM 1652 O O . GLY A 1 206 ? 35.031 13.352 -33.013 1.00 88.75 206 GLY A O 1
ATOM 1653 N N . GLN A 1 207 ? 33.900 15.062 -33.936 1.00 87.75 207 GLN A N 1
ATOM 1654 C CA . GLN A 1 207 ? 32.584 14.599 -33.491 1.00 87.75 207 GLN A CA 1
ATOM 1655 C C . GLN A 1 207 ? 32.208 13.228 -34.069 1.00 87.75 207 GLN A C 1
ATOM 1657 O O . GLN A 1 207 ? 31.712 12.380 -33.335 1.00 87.75 207 GLN A O 1
ATOM 1662 N N . HIS A 1 208 ? 32.424 12.990 -35.367 1.00 91.38 208 HIS A N 1
ATOM 1663 C CA . HIS A 1 208 ? 32.148 11.683 -35.971 1.00 91.38 208 HIS A CA 1
ATOM 1664 C C . HIS A 1 208 ? 33.087 10.597 -35.448 1.00 91.38 208 HIS A C 1
ATOM 1666 O O . HIS A 1 208 ? 32.654 9.461 -35.302 1.00 91.38 208 HIS A O 1
ATOM 1672 N N . LYS A 1 209 ? 34.337 10.937 -35.115 1.00 91.69 209 LYS A N 1
ATOM 1673 C CA . LYS A 1 209 ? 35.272 10.017 -34.464 1.00 91.69 209 LYS A CA 1
ATOM 1674 C C . LYS A 1 209 ? 34.768 9.602 -33.091 1.00 91.69 209 LYS A C 1
ATOM 1676 O O . LYS A 1 209 ? 34.718 8.410 -32.823 1.00 91.69 209 LYS A O 1
ATOM 1681 N N . GLU A 1 210 ? 34.393 10.557 -32.249 1.00 89.88 210 GLU A N 1
ATOM 1682 C CA . GLU A 1 210 ? 33.826 10.264 -30.929 1.00 89.88 210 GLU A CA 1
ATOM 1683 C C . GLU A 1 210 ? 32.533 9.452 -31.046 1.00 89.88 210 GLU A C 1
ATOM 1685 O O . GLU A 1 210 ? 32.399 8.411 -30.408 1.00 89.88 210 GLU A O 1
ATOM 1690 N N . ASP A 1 211 ? 31.610 9.871 -31.918 1.00 90.56 211 ASP A N 1
ATOM 1691 C CA . ASP A 1 211 ? 30.341 9.173 -32.116 1.00 90.56 211 ASP A CA 1
ATOM 1692 C C . ASP A 1 211 ? 30.568 7.743 -32.660 1.00 90.56 211 ASP A C 1
ATOM 1694 O O . ASP A 1 211 ? 29.893 6.821 -32.211 1.00 90.56 211 ASP A O 1
ATOM 1698 N N . PHE A 1 212 ? 31.508 7.528 -33.592 1.00 92.44 212 PHE A N 1
ATOM 1699 C CA . PHE A 1 212 ? 31.840 6.202 -34.140 1.00 92.44 212 PHE A CA 1
ATOM 1700 C C . PHE A 1 212 ? 32.523 5.302 -33.113 1.00 92.44 212 PHE A C 1
ATOM 1702 O O . PHE A 1 212 ? 32.194 4.125 -33.026 1.00 92.44 212 PHE A O 1
ATOM 1709 N N . LEU A 1 213 ? 33.438 5.855 -32.311 1.00 89.31 213 LEU A N 1
ATOM 1710 C CA . LEU A 1 213 ? 34.110 5.118 -31.239 1.00 89.31 213 LEU A CA 1
ATOM 1711 C C . LEU A 1 213 ? 33.188 4.805 -30.054 1.00 89.31 213 LEU A C 1
ATOM 1713 O O . LEU A 1 213 ? 33.515 3.948 -29.244 1.00 89.31 213 LEU A O 1
ATOM 1717 N N . SER A 1 214 ? 32.040 5.479 -29.961 1.00 88.12 214 SER A N 1
ATOM 1718 C CA . SER A 1 214 ? 31.047 5.257 -28.911 1.00 88.12 214 SER A CA 1
ATOM 1719 C C . SER A 1 214 ? 29.874 4.379 -29.364 1.00 88.12 214 SER A C 1
ATOM 1721 O O . SER A 1 214 ? 29.390 3.568 -28.581 1.00 88.12 214 SER A O 1
ATOM 1723 N N . LEU A 1 215 ? 29.393 4.546 -30.602 1.00 92.00 215 LEU A N 1
ATOM 1724 C CA . LEU A 1 215 ? 28.138 3.961 -31.104 1.00 92.00 215 LEU A CA 1
ATOM 1725 C C . LEU A 1 215 ? 28.326 3.080 -32.351 1.00 92.00 215 LEU A C 1
ATOM 1727 O O . LEU A 1 215 ? 27.337 2.713 -32.992 1.00 92.00 215 LEU A O 1
ATOM 1731 N N . GLY A 1 216 ? 29.569 2.797 -32.744 1.00 93.31 216 GLY A N 1
ATOM 1732 C CA . GLY A 1 216 ? 29.893 2.089 -33.980 1.00 93.31 216 GLY A CA 1
ATOM 1733 C C . GLY A 1 216 ? 29.353 2.796 -35.220 1.00 93.31 216 GLY A C 1
ATOM 1734 O O . GLY A 1 216 ? 29.334 4.027 -35.305 1.00 93.31 216 GLY A O 1
ATOM 1735 N N . LEU A 1 217 ? 28.876 2.029 -36.198 1.00 95.00 217 LEU A N 1
ATOM 1736 C CA . LEU A 1 217 ? 28.421 2.546 -37.488 1.00 95.00 217 LEU A CA 1
ATOM 1737 C C . LEU A 1 217 ? 27.253 3.537 -37.363 1.00 95.00 217 LEU A C 1
ATOM 1739 O O . LEU A 1 217 ? 27.175 4.504 -38.124 1.00 95.00 217 LEU A O 1
ATOM 1743 N N . LEU A 1 218 ? 26.382 3.363 -36.361 1.00 95.38 218 LEU A N 1
ATOM 1744 C CA . LEU A 1 218 ? 25.313 4.321 -36.057 1.00 95.38 218 LEU A CA 1
ATOM 1745 C C . LEU A 1 218 ? 25.871 5.706 -35.693 1.00 95.38 218 LEU A C 1
ATOM 1747 O O . LEU A 1 218 ? 25.234 6.722 -35.973 1.00 95.38 218 LEU A O 1
ATOM 1751 N N . GLY A 1 219 ? 27.073 5.761 -35.118 1.00 93.88 219 GLY A N 1
ATOM 1752 C CA . GLY A 1 219 ? 27.789 6.991 -34.802 1.00 93.88 219 GLY A CA 1
ATOM 1753 C C . GLY A 1 219 ? 28.063 7.884 -36.014 1.00 93.88 219 GLY A C 1
ATOM 1754 O O . GLY A 1 219 ? 28.077 9.106 -35.870 1.00 93.88 219 GLY A O 1
ATOM 1755 N N . LEU A 1 220 ? 28.174 7.317 -37.217 1.00 94.75 220 LEU A N 1
ATOM 1756 C CA . LEU A 1 220 ? 28.391 8.072 -38.459 1.00 94.75 220 LEU A CA 1
ATOM 1757 C C . LEU A 1 220 ? 27.097 8.596 -39.092 1.00 94.75 220 LEU A C 1
ATOM 1759 O O . LEU A 1 220 ? 27.144 9.386 -40.031 1.00 94.75 220 LEU A O 1
ATOM 1763 N N . VAL A 1 221 ? 25.931 8.191 -38.583 1.00 94.56 221 VAL A N 1
ATOM 1764 C CA . VAL A 1 221 ? 24.646 8.711 -39.057 1.00 94.56 221 VAL A CA 1
ATOM 1765 C C . VAL A 1 221 ? 24.469 10.152 -38.573 1.00 94.56 221 VAL A C 1
ATOM 1767 O O . VAL A 1 221 ? 24.681 10.471 -37.397 1.00 94.56 221 VAL A O 1
ATOM 1770 N N . GLU A 1 222 ? 24.053 11.043 -39.472 1.00 90.94 222 GLU A N 1
ATOM 1771 C CA . GLU A 1 222 ? 23.739 12.427 -39.119 1.00 90.94 222 GLU A CA 1
ATOM 1772 C C . GLU A 1 222 ? 22.541 12.518 -38.159 1.00 90.94 222 GLU A C 1
ATOM 1774 O O . GLU A 1 222 ? 21.673 11.647 -38.095 1.00 90.94 222 GLU A O 1
ATOM 1779 N N . ARG A 1 223 ? 22.463 13.604 -37.386 1.00 91.38 223 ARG A N 1
ATOM 1780 C CA . ARG A 1 223 ? 21.346 13.819 -36.455 1.00 91.38 223 ARG A CA 1
ATOM 1781 C C . ARG A 1 223 ? 20.148 14.393 -37.212 1.00 91.38 223 ARG A C 1
ATOM 1783 O O . ARG A 1 223 ? 20.268 15.430 -37.859 1.00 91.38 223 ARG A O 1
ATOM 1790 N N . ALA A 1 224 ? 18.968 13.798 -37.044 1.00 90.75 224 ALA A N 1
ATOM 1791 C CA . ALA A 1 224 ? 17.724 14.410 -37.507 1.00 90.75 224 ALA A CA 1
ATOM 1792 C C . ALA A 1 224 ? 17.437 15.743 -36.782 1.00 90.75 224 ALA A C 1
ATOM 1794 O O . ALA A 1 224 ? 17.899 15.991 -35.661 1.00 90.75 224 ALA A O 1
ATOM 1795 N N . ARG A 1 225 ? 16.594 16.595 -37.383 1.00 87.75 225 ARG A N 1
ATOM 1796 C CA . ARG A 1 225 ? 16.079 17.796 -36.703 1.00 87.75 225 ARG A CA 1
ATOM 1797 C C . ARG A 1 225 ? 15.194 17.389 -35.509 1.00 87.75 225 ARG A C 1
ATOM 1799 O O . ARG A 1 225 ? 14.345 16.510 -35.665 1.00 87.75 225 ARG A O 1
ATOM 1806 N N . PRO A 1 226 ? 15.330 18.022 -34.326 1.00 85.94 226 PRO A N 1
ATOM 1807 C CA . PRO A 1 226 ? 14.476 17.714 -33.181 1.00 85.94 226 PRO A CA 1
ATOM 1808 C C . PRO A 1 226 ? 12.993 17.944 -33.491 1.00 85.94 226 PRO A C 1
ATOM 1810 O O . PRO A 1 226 ? 12.623 19.005 -33.990 1.00 85.94 226 PRO A O 1
ATOM 1813 N N . ALA A 1 227 ? 12.143 16.983 -33.120 1.00 83.00 227 ALA A N 1
ATOM 1814 C CA . ALA A 1 227 ? 10.698 17.054 -33.360 1.00 83.00 227 ALA A CA 1
ATOM 1815 C C . ALA A 1 227 ? 9.985 18.132 -32.517 1.00 83.00 227 ALA A C 1
ATOM 1817 O O . ALA A 1 227 ? 8.880 18.548 -32.846 1.00 83.00 227 ALA A O 1
ATOM 1818 N N . PHE A 1 228 ? 10.608 18.606 -31.434 1.00 87.69 228 PHE A N 1
ATOM 1819 C CA . PHE A 1 228 ? 10.078 19.676 -30.590 1.00 87.69 228 PHE A CA 1
ATOM 1820 C C . PHE A 1 228 ? 11.191 20.608 -30.095 1.00 87.69 228 PHE A C 1
ATOM 1822 O O . PHE A 1 228 ? 12.307 20.181 -29.786 1.00 87.69 228 PHE A O 1
ATOM 1829 N N . ARG A 1 229 ? 10.875 21.909 -30.012 1.00 83.56 229 ARG A N 1
ATOM 1830 C CA . ARG A 1 229 ? 11.798 22.970 -29.575 1.00 83.56 229 ARG A CA 1
ATOM 1831 C C . ARG A 1 229 ? 11.704 23.233 -28.074 1.00 83.56 229 ARG A C 1
ATOM 1833 O O . ARG A 1 229 ? 10.685 22.953 -27.437 1.00 83.56 229 ARG A O 1
ATOM 1840 N N . ASN A 1 230 ? 12.780 23.801 -27.528 1.00 83.19 230 ASN A N 1
ATOM 1841 C CA . ASN A 1 230 ? 12.824 24.241 -26.139 1.00 83.19 230 ASN A CA 1
ATOM 1842 C C . ASN A 1 230 ? 11.779 25.338 -25.887 1.00 83.19 230 ASN A C 1
ATOM 1844 O O . ASN A 1 230 ? 11.478 26.143 -26.768 1.00 83.19 230 ASN A O 1
ATOM 1848 N N . SER A 1 231 ? 11.216 25.360 -24.683 1.00 84.06 231 SER A N 1
ATOM 1849 C CA . SER A 1 231 ? 10.371 26.476 -24.253 1.00 84.06 231 SER A CA 1
ATOM 1850 C C . SER A 1 231 ? 11.214 27.720 -23.993 1.00 84.06 231 SER A C 1
ATOM 1852 O O . SER A 1 231 ? 12.391 27.594 -23.661 1.00 84.06 231 SER A O 1
ATOM 1854 N N . LYS A 1 232 ? 10.607 28.913 -24.075 1.00 86.19 232 LYS A N 1
ATOM 1855 C CA . LYS A 1 232 ? 11.276 30.179 -23.724 1.00 86.19 232 LYS A CA 1
ATOM 1856 C C . LYS A 1 232 ? 11.808 30.179 -22.285 1.00 86.19 232 LYS A C 1
ATOM 1858 O O . LYS A 1 232 ? 12.857 30.744 -22.033 1.00 86.19 232 LYS A O 1
ATOM 1863 N N . VAL A 1 233 ? 11.129 29.482 -21.369 1.00 89.81 233 VAL A N 1
ATOM 1864 C CA . VAL A 1 233 ? 11.581 29.293 -19.973 1.00 89.81 233 VAL A CA 1
ATOM 1865 C C . VAL A 1 233 ? 12.494 28.069 -19.784 1.00 89.81 233 VAL A C 1
ATOM 1867 O O . VAL A 1 233 ? 12.933 27.782 -18.676 1.00 89.81 233 VAL A O 1
ATOM 1870 N N . GLY A 1 234 ? 12.753 27.299 -20.843 1.00 92.25 234 GLY A N 1
ATOM 1871 C CA . GLY A 1 234 ? 13.415 25.998 -20.772 1.00 92.25 234 GLY A CA 1
ATOM 1872 C C . GLY A 1 234 ? 12.498 24.863 -20.288 1.00 92.25 234 GLY A C 1
ATOM 1873 O O . GLY A 1 234 ? 11.566 25.066 -19.510 1.00 92.25 234 GLY A O 1
ATOM 1874 N N . PHE A 1 235 ? 12.765 23.629 -20.726 1.00 93.31 235 PHE A N 1
ATOM 1875 C CA . PHE A 1 235 ? 11.955 22.457 -20.354 1.00 93.31 235 PHE A CA 1
ATOM 1876 C C . PHE A 1 235 ? 11.879 22.201 -18.843 1.00 93.31 235 PHE A C 1
ATOM 1878 O O . PHE A 1 235 ? 10.827 21.818 -18.336 1.00 93.31 235 PHE A O 1
ATOM 1885 N N . ARG A 1 236 ? 12.972 22.432 -18.104 1.00 94.56 236 ARG A N 1
ATOM 1886 C CA . ARG A 1 236 ? 13.001 22.224 -16.649 1.00 94.56 236 ARG A CA 1
ATOM 1887 C C . ARG A 1 236 ? 11.999 23.127 -15.929 1.00 94.56 236 ARG A C 1
ATOM 1889 O O . ARG A 1 236 ? 11.258 22.642 -15.077 1.00 94.56 236 ARG A O 1
ATOM 1896 N N . GLU A 1 237 ? 11.971 24.418 -16.250 1.00 94.62 237 GLU A N 1
ATOM 1897 C CA . GLU A 1 237 ? 11.045 25.354 -15.606 1.00 94.62 237 GLU A CA 1
ATOM 1898 C C . GLU A 1 237 ? 9.624 25.185 -16.129 1.00 94.62 237 GLU A C 1
ATOM 1900 O O . GLU A 1 237 ? 8.694 25.178 -15.329 1.00 94.62 237 GLU A O 1
ATOM 1905 N N . GLU A 1 238 ? 9.443 24.914 -17.425 1.00 95.25 238 GLU A N 1
ATOM 1906 C CA . GLU A 1 238 ? 8.133 24.549 -17.970 1.00 95.25 238 GLU A CA 1
ATOM 1907 C C . GLU A 1 238 ? 7.507 23.385 -17.188 1.00 95.25 238 GLU A C 1
ATOM 1909 O O . GLU A 1 238 ? 6.379 23.494 -16.711 1.00 95.25 238 GLU A O 1
ATOM 1914 N N . GLY A 1 239 ? 8.248 22.292 -16.984 1.00 95.56 239 GLY A N 1
ATOM 1915 C CA . GLY A 1 239 ? 7.734 21.147 -16.237 1.00 95.56 239 GLY A CA 1
ATOM 1916 C C . GLY A 1 239 ? 7.485 21.459 -14.758 1.00 95.56 239 GLY A C 1
ATOM 1917 O O . GLY A 1 239 ? 6.540 20.927 -14.181 1.00 95.56 239 GLY A O 1
ATOM 1918 N N . ARG A 1 240 ? 8.268 22.353 -14.133 1.00 94.31 240 ARG A N 1
ATOM 1919 C CA . ARG A 1 240 ? 8.024 22.814 -12.751 1.00 94.31 240 ARG A CA 1
ATOM 1920 C C . ARG A 1 240 ? 6.723 23.607 -12.640 1.00 94.31 240 ARG A C 1
ATOM 1922 O O . ARG A 1 240 ? 5.964 23.369 -11.700 1.00 94.31 240 ARG A O 1
ATOM 1929 N N . LEU A 1 241 ? 6.453 24.495 -13.598 1.00 94.44 241 LEU A N 1
ATOM 1930 C CA . LEU A 1 241 ? 5.204 25.256 -13.674 1.00 94.44 241 LEU A CA 1
ATOM 1931 C C . LEU A 1 241 ? 4.004 24.317 -13.816 1.00 94.44 241 LEU A C 1
ATOM 1933 O O . LEU A 1 241 ? 3.070 24.405 -13.022 1.00 94.44 241 LEU A O 1
ATOM 1937 N N . ILE A 1 242 ? 4.065 23.377 -14.766 1.00 94.94 242 ILE A N 1
ATOM 1938 C CA . ILE A 1 242 ? 2.991 22.403 -15.000 1.00 94.94 242 ILE A CA 1
ATOM 1939 C C . ILE A 1 242 ? 2.752 21.535 -13.766 1.00 94.94 242 ILE A C 1
ATOM 1941 O O . ILE A 1 242 ? 1.622 21.468 -13.285 1.00 94.94 242 ILE A O 1
ATOM 1945 N N . LEU A 1 243 ? 3.803 20.926 -13.203 1.00 93.44 243 LEU A N 1
ATOM 1946 C CA . LEU A 1 243 ? 3.682 20.096 -12.001 1.00 93.44 243 LEU A CA 1
ATOM 1947 C C . LEU A 1 243 ? 3.098 20.886 -10.827 1.00 93.44 243 LEU A C 1
ATOM 1949 O O . LEU A 1 243 ? 2.238 20.373 -10.121 1.00 93.44 243 LEU A O 1
ATOM 1953 N N . SER A 1 244 ? 3.525 22.135 -10.632 1.00 92.31 244 SER A N 1
ATOM 1954 C CA . SER A 1 244 ? 2.974 22.981 -9.576 1.00 92.31 244 SER A CA 1
ATOM 1955 C C . SER A 1 244 ? 1.505 23.331 -9.819 1.00 92.31 244 SER A C 1
ATOM 1957 O O . SER A 1 244 ? 0.736 23.352 -8.861 1.00 92.31 244 SER A O 1
ATOM 1959 N N . LYS A 1 245 ? 1.103 23.596 -11.068 1.00 92.88 245 LYS A N 1
ATOM 1960 C CA . LYS A 1 245 ? -0.277 23.959 -11.417 1.00 92.88 245 LYS A CA 1
ATOM 1961 C C . LYS A 1 245 ? -1.243 22.794 -11.227 1.00 92.88 245 LYS A C 1
ATOM 1963 O O . LYS A 1 245 ? -2.287 22.992 -10.618 1.00 92.88 245 LYS A O 1
ATOM 1968 N N . ILE A 1 246 ? -0.871 21.580 -11.640 1.00 92.69 246 ILE A N 1
ATOM 1969 C CA . ILE A 1 246 ? -1.703 20.386 -11.396 1.00 92.69 246 ILE A CA 1
ATOM 1970 C C . ILE A 1 246 ? -1.733 19.983 -9.911 1.00 92.69 246 ILE A C 1
ATOM 1972 O O . ILE A 1 246 ? -2.690 19.366 -9.454 1.00 92.69 246 ILE A O 1
ATOM 1976 N N . GLN A 1 247 ? -0.700 20.334 -9.134 1.00 90.19 247 GLN A N 1
ATOM 1977 C CA . GLN A 1 247 ? -0.669 20.135 -7.678 1.00 90.19 247 GLN A CA 1
ATOM 1978 C C . GLN A 1 247 ? -1.509 21.169 -6.928 1.00 90.19 247 GLN A C 1
ATOM 1980 O O . GLN A 1 247 ? -2.119 20.842 -5.912 1.00 90.19 247 GLN A O 1
ATOM 1985 N N . HIS A 1 248 ? -1.560 22.402 -7.429 1.00 89.12 248 HIS A N 1
ATOM 1986 C CA . HIS A 1 248 ? -2.282 23.510 -6.815 1.00 89.12 248 HIS A CA 1
ATOM 1987 C C . HIS A 1 248 ? -3.125 24.250 -7.864 1.00 89.12 248 HIS A C 1
ATOM 1989 O O . HIS A 1 248 ? -2.745 25.343 -8.302 1.00 89.12 248 HIS A O 1
ATOM 1995 N N . PRO A 1 249 ? -4.291 23.693 -8.245 1.00 87.25 249 PRO A N 1
ATOM 1996 C CA . PRO A 1 249 ? -5.119 24.246 -9.317 1.00 87.25 249 PRO A CA 1
ATOM 1997 C C . PRO A 1 249 ? -5.542 25.703 -9.085 1.00 87.25 249 PRO A C 1
ATOM 1999 O O . PRO A 1 249 ? -5.688 26.461 -10.042 1.00 87.25 249 PRO A O 1
ATOM 2002 N N . THR A 1 250 ? -5.654 26.130 -7.824 1.00 87.31 250 THR A N 1
ATOM 2003 C CA . THR A 1 250 ? -6.043 27.493 -7.427 1.00 87.31 250 THR A CA 1
ATOM 2004 C C . THR A 1 250 ? -4.966 28.554 -7.667 1.00 87.31 250 THR A C 1
ATOM 2006 O O . THR A 1 250 ? -5.269 29.744 -7.641 1.00 87.31 250 THR A O 1
ATOM 2009 N N . ARG A 1 251 ? -3.703 28.176 -7.917 1.00 88.94 251 ARG A N 1
ATOM 2010 C CA . ARG A 1 251 ? -2.631 29.153 -8.161 1.00 88.94 251 ARG A CA 1
ATOM 2011 C C . ARG A 1 251 ? -2.825 29.846 -9.510 1.00 88.94 251 ARG A C 1
ATOM 2013 O O . ARG A 1 251 ? -2.858 29.197 -10.559 1.00 88.94 251 ARG A O 1
ATOM 2020 N N . GLY A 1 252 ? -2.944 31.172 -9.476 1.00 85.69 252 GLY A N 1
ATOM 2021 C CA . GLY A 1 252 ? -3.101 32.019 -10.659 1.00 85.69 252 GLY A CA 1
ATOM 2022 C C . GLY A 1 252 ? -1.788 32.298 -11.398 1.00 85.69 252 GLY A C 1
ATOM 2023 O O . GLY A 1 252 ? -0.698 31.992 -10.918 1.00 85.69 252 GLY A O 1
ATOM 2024 N N . GLN A 1 253 ? -1.883 32.925 -12.569 1.00 86.19 253 GLN A N 1
ATOM 2025 C CA . GLN A 1 253 ? -0.732 33.237 -13.429 1.00 86.19 253 GLN A CA 1
ATOM 2026 C C . GLN A 1 253 ? 0.286 34.170 -12.749 1.00 86.19 253 GLN A C 1
ATOM 2028 O O . GLN A 1 253 ? 1.487 33.909 -12.807 1.00 86.19 253 GLN A O 1
ATOM 2033 N N . ALA A 1 254 ? -0.192 35.185 -12.021 1.00 87.38 254 ALA A N 1
ATOM 2034 C CA . ALA A 1 254 ? 0.646 36.151 -11.302 1.00 87.38 254 ALA A CA 1
ATOM 2035 C C . ALA A 1 254 ? 1.562 35.508 -10.244 1.00 87.38 254 ALA A C 1
ATOM 2037 O O . ALA A 1 254 ? 2.615 36.045 -9.905 1.00 87.38 254 ALA A O 1
ATOM 2038 N N . TYR A 1 255 ? 1.181 34.348 -9.700 1.00 91.62 255 TYR A N 1
ATOM 2039 C CA . TYR A 1 255 ? 2.049 33.581 -8.804 1.00 91.62 255 TYR A CA 1
ATOM 2040 C C . TYR A 1 255 ? 3.267 33.026 -9.558 1.00 91.62 255 TYR A C 1
ATOM 2042 O O . TYR A 1 255 ? 4.399 33.137 -9.096 1.00 91.62 255 TYR A O 1
ATOM 2050 N N . TYR A 1 256 ? 3.045 32.465 -10.746 1.00 92.00 256 TYR A N 1
ATOM 2051 C CA . TYR A 1 256 ? 4.095 31.851 -11.556 1.00 92.00 256 TYR A CA 1
ATOM 2052 C C . TYR A 1 256 ? 5.017 32.876 -12.215 1.00 92.00 256 TYR A C 1
ATOM 2054 O O . TYR A 1 256 ? 6.219 32.639 -12.291 1.00 92.00 256 TYR A O 1
ATOM 2062 N N . GLN A 1 257 ? 4.481 34.024 -12.632 1.00 89.25 257 GLN A N 1
ATOM 2063 C CA . GLN A 1 257 ? 5.290 35.133 -13.144 1.00 89.25 257 GLN A CA 1
ATOM 2064 C C . GLN A 1 257 ? 6.284 35.629 -12.087 1.00 89.25 257 GLN A C 1
ATOM 2066 O O . GLN A 1 257 ? 7.473 35.731 -12.380 1.00 89.25 257 GLN A O 1
ATOM 2071 N N . ARG A 1 258 ? 5.836 35.813 -10.835 1.00 90.06 258 ARG A N 1
ATOM 2072 C CA . ARG A 1 258 ? 6.717 36.185 -9.713 1.00 90.06 258 ARG A CA 1
ATOM 2073 C C . ARG A 1 258 ? 7.836 35.167 -9.472 1.00 90.06 258 ARG A C 1
ATOM 2075 O O . ARG A 1 258 ? 8.964 35.563 -9.204 1.00 90.06 258 ARG A O 1
ATOM 2082 N N . ILE A 1 259 ? 7.558 33.868 -9.621 1.00 91.00 259 ILE A N 1
ATOM 2083 C CA . ILE A 1 259 ? 8.582 32.810 -9.506 1.00 91.00 259 ILE A CA 1
ATOM 2084 C C . ILE A 1 259 ? 9.620 32.885 -10.631 1.00 91.00 259 ILE A C 1
ATOM 2086 O O . ILE A 1 259 ? 10.801 32.628 -10.400 1.00 91.00 259 ILE A O 1
ATOM 2090 N N . LEU A 1 260 ? 9.199 33.181 -11.861 1.00 92.00 260 LEU A N 1
ATOM 2091 C CA . LEU A 1 260 ? 10.131 33.317 -12.983 1.00 92.00 260 LEU A CA 1
ATOM 2092 C C . LEU A 1 260 ? 11.005 34.568 -12.813 1.00 92.00 260 LEU A C 1
ATOM 2094 O O . LEU A 1 260 ? 12.224 34.478 -12.953 1.00 92.00 260 LEU A O 1
ATOM 2098 N N . GLN A 1 261 ? 10.407 35.688 -12.397 1.00 89.50 261 GLN A N 1
ATOM 2099 C CA . GLN A 1 261 ? 11.118 36.931 -12.081 1.00 89.50 261 GLN A CA 1
ATOM 2100 C C . GLN A 1 261 ? 12.127 36.748 -10.943 1.00 89.50 261 GLN A C 1
ATOM 2102 O O . GLN A 1 261 ? 13.277 37.158 -11.078 1.00 89.50 261 GLN A O 1
ATOM 2107 N N . SER A 1 262 ? 11.760 36.053 -9.859 1.00 90.94 262 SER A N 1
ATOM 2108 C CA . SER A 1 262 ? 12.689 35.786 -8.748 1.00 90.94 262 SER A CA 1
ATOM 2109 C C . SER A 1 262 ? 13.891 34.930 -9.163 1.00 90.94 262 SER A C 1
ATOM 2111 O O . SER A 1 262 ? 14.907 34.911 -8.477 1.00 90.94 262 SER A O 1
ATOM 2113 N N . LYS A 1 263 ? 13.782 34.199 -10.279 1.00 90.69 263 LYS A N 1
ATOM 2114 C CA . LYS A 1 263 ? 14.870 33.420 -10.886 1.00 90.69 263 LYS A CA 1
ATOM 2115 C C . LYS A 1 263 ? 15.611 34.172 -11.996 1.00 90.69 263 LYS A C 1
ATOM 2117 O O . LYS A 1 263 ? 16.444 33.560 -12.657 1.00 90.69 263 LYS A O 1
ATOM 2122 N N . LYS A 1 264 ? 15.307 35.459 -12.208 1.00 90.88 264 LYS A N 1
ATOM 2123 C CA . LYS A 1 264 ? 15.846 36.293 -13.296 1.00 90.88 264 LYS A CA 1
ATOM 2124 C C . LYS A 1 264 ? 15.576 35.708 -14.693 1.00 90.88 264 LYS A C 1
ATOM 2126 O O . LYS A 1 264 ? 16.394 35.833 -15.596 1.00 90.88 264 LYS A O 1
ATOM 2131 N N . ILE A 1 265 ? 14.438 35.028 -14.865 1.00 89.31 265 ILE A N 1
ATOM 2132 C CA . ILE A 1 265 ? 13.991 34.511 -16.164 1.00 89.31 265 ILE A CA 1
ATOM 2133 C C . ILE A 1 265 ? 13.041 35.538 -16.775 1.00 89.31 265 ILE A C 1
ATOM 2135 O O . ILE A 1 265 ? 11.859 35.589 -16.428 1.00 89.31 265 ILE A O 1
ATOM 2139 N N . GLU A 1 266 ? 13.567 36.353 -17.684 1.00 84.88 266 GLU A N 1
ATOM 2140 C CA . GLU A 1 266 ? 12.797 37.368 -18.398 1.00 84.88 266 GLU A CA 1
ATOM 2141 C C . GLU A 1 266 ? 11.974 36.727 -19.515 1.00 84.88 266 GLU A C 1
ATOM 2143 O O . GLU A 1 266 ? 12.496 36.187 -20.492 1.00 84.88 266 GLU A O 1
ATOM 2148 N N . VAL A 1 267 ? 10.653 36.757 -19.360 1.00 84.88 267 VAL A N 1
ATOM 2149 C CA . VAL A 1 267 ? 9.713 36.291 -20.378 1.00 84.88 267 VAL A CA 1
ATOM 2150 C C . VAL A 1 267 ? 8.517 37.218 -20.466 1.00 84.88 267 VAL A C 1
ATOM 2152 O O . VAL A 1 267 ? 8.092 37.812 -19.480 1.00 84.88 267 VAL A O 1
ATOM 2155 N N . ASP A 1 268 ? 7.946 37.277 -21.665 1.00 84.75 268 ASP A N 1
ATOM 2156 C CA . ASP A 1 268 ? 6.695 37.974 -21.936 1.00 84.75 268 ASP A CA 1
ATOM 2157 C C . ASP A 1 268 ? 5.576 37.554 -20.950 1.00 84.75 268 ASP A C 1
ATOM 2159 O O . ASP A 1 268 ? 5.459 36.356 -20.642 1.00 84.75 268 ASP A O 1
ATOM 2163 N N . PRO A 1 269 ? 4.712 38.485 -20.495 1.00 78.12 269 PRO A N 1
ATOM 2164 C CA . PRO A 1 269 ? 3.643 38.195 -19.539 1.00 78.12 269 PRO A CA 1
ATOM 2165 C C . PRO A 1 269 ? 2.721 37.037 -19.953 1.00 78.12 269 PRO A C 1
ATOM 2167 O O . PRO A 1 269 ? 2.261 36.277 -19.098 1.00 78.12 269 PRO A O 1
ATOM 2170 N N . THR A 1 270 ? 2.499 36.825 -21.256 1.00 86.69 270 THR A N 1
ATOM 2171 C CA . THR A 1 270 ? 1.634 35.752 -21.779 1.00 86.69 270 THR A CA 1
ATOM 2172 C C . THR A 1 270 ? 2.318 34.382 -21.837 1.00 86.69 270 THR A C 1
ATOM 2174 O O . THR A 1 270 ? 1.677 33.384 -22.177 1.00 86.69 270 THR A O 1
ATOM 2177 N N . CYS A 1 271 ? 3.613 34.286 -21.508 1.00 89.50 271 CYS A N 1
ATOM 2178 C CA . CYS A 1 271 ? 4.388 33.049 -21.621 1.00 89.50 271 CYS A CA 1
ATOM 2179 C C . CYS A 1 271 ? 3.788 31.899 -20.797 1.00 89.50 271 CYS A C 1
ATOM 2181 O O . CYS A 1 271 ? 3.622 30.793 -21.317 1.00 89.50 271 CYS A O 1
ATOM 2183 N N . VAL A 1 272 ? 3.402 32.167 -19.544 1.00 91.44 272 VAL A N 1
ATOM 2184 C CA . VAL A 1 272 ? 2.769 31.172 -18.660 1.00 91.44 272 VAL A CA 1
ATOM 2185 C C . VAL A 1 272 ? 1.442 30.691 -19.251 1.00 91.44 272 VAL A C 1
ATOM 2187 O O . VAL A 1 272 ? 1.195 29.488 -19.303 1.00 91.44 272 VAL A O 1
ATOM 2190 N N . THR A 1 273 ? 0.625 31.609 -19.772 1.00 90.50 273 THR A N 1
ATOM 2191 C CA . THR A 1 273 ? -0.654 31.295 -20.425 1.00 90.50 273 THR A CA 1
ATOM 2192 C C . THR A 1 273 ? -0.450 30.399 -21.640 1.00 90.50 273 THR A C 1
ATOM 2194 O O . THR A 1 273 ? -1.071 29.347 -21.728 1.00 90.50 273 THR A O 1
ATOM 2197 N N . LYS A 1 274 ? 0.495 30.735 -22.526 1.00 91.56 274 LYS A N 1
ATOM 2198 C CA . LYS A 1 274 ? 0.829 29.919 -23.706 1.00 91.56 274 LYS A CA 1
ATOM 2199 C C . LYS A 1 274 ? 1.278 28.505 -23.323 1.00 91.56 274 LYS A C 1
ATOM 2201 O O . LYS A 1 274 ? 0.901 27.539 -23.985 1.00 91.56 274 LYS A O 1
ATOM 2206 N N . ILE A 1 275 ? 2.056 28.367 -22.245 1.00 93.44 275 ILE A N 1
ATOM 2207 C CA . ILE A 1 275 ? 2.451 27.058 -21.706 1.00 93.44 275 ILE A CA 1
ATOM 2208 C C . ILE A 1 275 ? 1.218 26.286 -21.224 1.00 93.44 275 ILE A C 1
ATOM 2210 O O . ILE A 1 275 ? 1.043 25.130 -21.603 1.00 93.44 275 ILE A O 1
ATOM 2214 N N . PHE A 1 276 ? 0.355 26.914 -20.427 1.00 93.81 276 PHE A N 1
ATOM 2215 C CA . PHE A 1 276 ? -0.848 26.291 -19.873 1.00 93.81 276 PHE A CA 1
ATOM 2216 C C . PHE A 1 276 ? -1.845 25.862 -20.952 1.00 9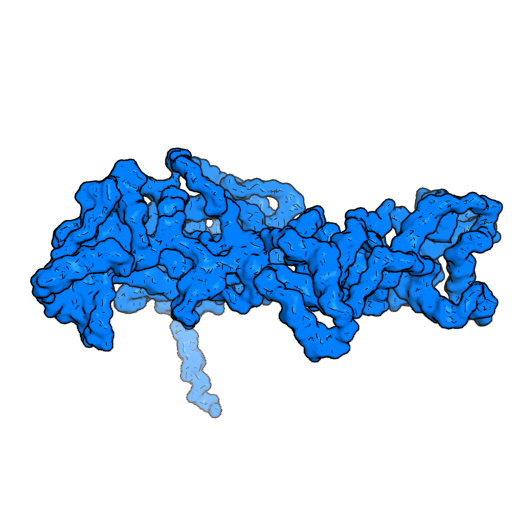3.81 276 PHE A C 1
ATOM 2218 O O . PHE A 1 276 ? -2.348 24.741 -20.884 1.00 93.81 276 PHE A O 1
ATOM 2225 N N . THR A 1 277 ? -2.058 26.690 -21.977 1.00 92.75 277 THR A N 1
ATOM 2226 C CA . THR A 1 277 ? -2.908 26.371 -23.131 1.00 92.75 277 THR A CA 1
ATOM 2227 C C . THR A 1 277 ? -2.346 25.200 -23.931 1.00 92.75 277 THR A C 1
ATOM 2229 O O . THR A 1 277 ? -3.075 24.257 -24.218 1.00 92.75 277 THR A O 1
ATOM 2232 N N . ARG A 1 278 ? -1.037 25.188 -24.229 1.00 91.88 278 ARG A N 1
ATOM 2233 C CA . ARG A 1 278 ? -0.397 24.074 -24.955 1.00 91.88 278 ARG A CA 1
ATOM 2234 C C . ARG A 1 278 ? -0.540 22.739 -24.224 1.00 91.88 278 ARG A C 1
ATOM 2236 O O . ARG A 1 278 ? -0.695 21.708 -24.865 1.00 91.88 278 ARG A O 1
ATOM 2243 N N . TRP A 1 279 ? -0.450 22.757 -22.896 1.00 93.44 279 TRP A N 1
ATOM 2244 C CA . TRP A 1 279 ? -0.619 21.562 -22.067 1.00 93.44 279 TRP A CA 1
ATOM 2245 C C . TRP A 1 279 ? -2.077 21.214 -21.779 1.00 93.44 279 TRP A C 1
ATOM 2247 O O . TRP A 1 279 ? -2.309 20.183 -21.158 1.00 93.44 279 TRP A O 1
ATOM 2257 N N . LYS A 1 280 ? -3.039 22.066 -22.158 1.00 93.12 280 LYS A N 1
A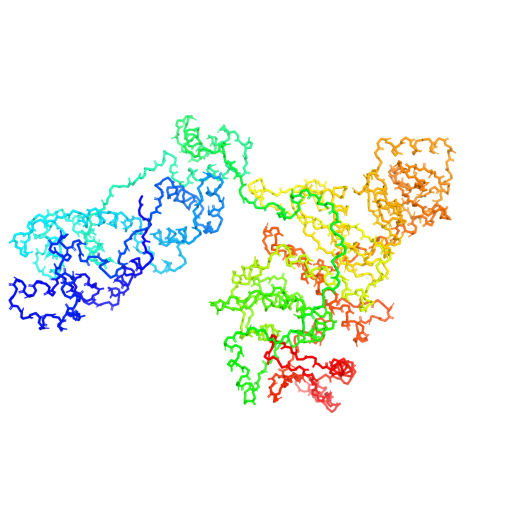TOM 2258 C CA . LYS A 1 280 ? -4.440 21.954 -21.727 1.00 93.12 280 LYS A CA 1
ATOM 2259 C C . LYS A 1 280 ? -4.556 21.754 -20.210 1.00 93.12 280 LYS A C 1
ATOM 2261 O O . LYS A 1 280 ? -5.319 20.934 -19.718 1.00 93.12 280 LYS A O 1
ATOM 2266 N N . VAL A 1 281 ? -3.753 22.489 -19.432 1.00 91.81 281 VAL A N 1
ATOM 2267 C CA . VAL A 1 281 ? -3.614 22.235 -17.983 1.00 91.81 281 VAL A CA 1
ATOM 2268 C C . VAL A 1 281 ? -4.900 22.494 -17.198 1.00 91.81 281 VAL A C 1
ATOM 2270 O O . VAL A 1 281 ? -5.083 21.924 -16.128 1.00 91.81 281 VAL A O 1
ATOM 2273 N N . ASN A 1 282 ? -5.785 23.344 -17.720 1.00 88.44 282 ASN A N 1
ATOM 2274 C CA . ASN A 1 282 ? -7.088 23.603 -17.114 1.00 88.44 282 ASN A CA 1
ATOM 2275 C C . ASN A 1 282 ? -8.065 22.433 -17.325 1.00 88.44 282 ASN A C 1
ATOM 2277 O O . ASN A 1 282 ? -8.967 22.264 -16.512 1.00 88.44 282 ASN A O 1
ATOM 2281 N N . ASP A 1 283 ? -7.837 21.603 -18.347 1.00 91.31 283 ASP A N 1
ATOM 2282 C CA . ASP A 1 283 ? -8.627 20.401 -18.635 1.00 91.31 283 ASP A CA 1
ATOM 2283 C C . ASP A 1 283 ? -8.064 19.161 -17.919 1.00 91.31 283 ASP A C 1
ATOM 2285 O O . ASP A 1 283 ? -8.627 18.073 -18.021 1.00 91.31 283 ASP A O 1
ATOM 2289 N N . PHE A 1 284 ? -6.950 19.307 -17.188 1.00 93.19 284 PHE A N 1
ATOM 2290 C CA . PHE A 1 284 ? -6.287 18.205 -16.501 1.00 93.19 284 PHE A CA 1
ATOM 2291 C C . PHE A 1 284 ? -7.216 17.543 -15.476 1.00 93.19 284 PHE A C 1
ATOM 2293 O O . PHE A 1 284 ? -7.686 18.180 -14.529 1.00 93.19 284 PHE A O 1
ATOM 2300 N N . ARG A 1 285 ? -7.402 16.226 -15.601 1.00 91.94 285 ARG A N 1
ATOM 2301 C CA . ARG A 1 285 ? -8.190 15.413 -14.666 1.00 91.94 285 ARG A CA 1
ATOM 2302 C C . ARG A 1 285 ? -7.279 14.442 -13.942 1.00 91.94 285 ARG A C 1
ATOM 2304 O O . ARG A 1 285 ? -6.738 13.524 -14.548 1.00 91.94 285 ARG A O 1
ATOM 2311 N N . SER A 1 286 ? -7.113 14.601 -12.631 1.00 90.81 286 SER A N 1
ATOM 2312 C CA . SER A 1 286 ? -6.290 13.652 -11.880 1.00 90.81 286 SER A CA 1
ATOM 2313 C C . SER A 1 286 ? -6.822 12.220 -12.011 1.00 90.81 286 SER A C 1
ATOM 2315 O O . SER A 1 286 ? -7.988 11.950 -11.732 1.00 90.81 286 SER A O 1
ATOM 2317 N N . ARG A 1 287 ? -5.932 11.292 -12.380 1.00 91.62 287 ARG A N 1
ATOM 2318 C CA . ARG A 1 287 ? -6.200 9.846 -12.442 1.00 91.62 287 ARG A CA 1
ATOM 2319 C C . ARG A 1 287 ? -5.645 9.082 -11.236 1.00 91.62 287 ARG A C 1
ATOM 2321 O O . ARG A 1 287 ? -5.635 7.853 -11.232 1.00 91.62 287 ARG A O 1
ATOM 2328 N N . PHE A 1 288 ? -5.156 9.783 -10.211 1.00 88.38 288 PHE A N 1
ATOM 2329 C CA . PHE A 1 288 ? -4.750 9.134 -8.965 1.00 88.38 288 PHE A CA 1
ATOM 2330 C C . PHE A 1 288 ? -5.985 8.607 -8.227 1.00 88.38 288 PHE A C 1
ATOM 2332 O O . PHE A 1 288 ? -6.985 9.310 -8.089 1.00 88.38 288 PHE A O 1
ATOM 2339 N N . LYS A 1 289 ? -5.914 7.373 -7.728 1.00 87.00 289 LYS A N 1
ATOM 2340 C CA . LYS A 1 289 ? -6.985 6.796 -6.913 1.00 87.00 289 LYS A CA 1
ATOM 2341 C C . LYS A 1 289 ? -6.930 7.394 -5.508 1.00 87.00 289 LYS A C 1
ATOM 2343 O O . LYS A 1 289 ? -5.918 7.250 -4.828 1.00 87.00 289 LYS A O 1
ATOM 2348 N N . GLY A 1 290 ? -8.007 8.065 -5.107 1.00 86.69 290 GLY A N 1
ATOM 2349 C CA . GLY A 1 290 ? -8.171 8.603 -3.753 1.00 86.69 290 GLY A CA 1
ATOM 2350 C C . GLY A 1 290 ? -8.908 7.654 -2.806 1.00 86.69 290 GLY A C 1
ATOM 2351 O O . GLY A 1 290 ? -8.750 7.763 -1.594 1.00 86.69 290 GLY A O 1
ATOM 2352 N N . ASP A 1 291 ? -9.691 6.717 -3.346 1.00 89.81 291 ASP A N 1
ATOM 2353 C CA . ASP A 1 291 ? -10.468 5.751 -2.568 1.00 89.81 291 ASP A CA 1
ATOM 2354 C C . ASP A 1 291 ? -10.513 4.370 -3.242 1.00 89.81 291 ASP A C 1
ATOM 2356 O O . ASP A 1 291 ? -10.038 4.211 -4.373 1.00 89.81 291 ASP A O 1
ATOM 2360 N N . LEU A 1 292 ? -11.062 3.381 -2.535 1.00 90.69 292 LEU A N 1
ATOM 2361 C CA . LEU A 1 292 ? -11.376 2.060 -3.085 1.00 90.69 292 LEU A CA 1
ATOM 2362 C C . LEU A 1 292 ? -12.500 2.198 -4.111 1.00 90.69 292 LEU A C 1
ATOM 2364 O O . LEU A 1 292 ? -13.518 2.834 -3.833 1.00 90.69 292 LEU A O 1
ATOM 2368 N N . HIS A 1 293 ? -12.339 1.590 -5.286 1.00 88.25 293 HIS A N 1
ATOM 2369 C CA . HIS A 1 293 ? -13.315 1.720 -6.369 1.00 88.25 293 HIS A CA 1
ATOM 2370 C C . HIS A 1 293 ? -14.697 1.233 -5.931 1.00 88.25 293 HIS A C 1
ATOM 2372 O O . HIS A 1 293 ? -15.710 1.883 -6.184 1.00 88.25 293 HIS A O 1
ATOM 2378 N N . ARG A 1 294 ? -14.724 0.117 -5.200 1.00 86.88 294 ARG A N 1
ATOM 2379 C CA . ARG A 1 294 ? -15.924 -0.478 -4.618 1.00 86.88 294 ARG A CA 1
ATOM 2380 C C . ARG A 1 294 ? -16.734 0.530 -3.801 1.00 86.88 294 ARG A C 1
ATOM 2382 O O . ARG A 1 294 ? -17.956 0.528 -3.899 1.00 86.88 294 ARG A O 1
ATOM 2389 N N . LEU A 1 295 ? -16.068 1.419 -3.057 1.00 87.38 295 LEU A N 1
ATOM 2390 C CA . LEU A 1 295 ? -16.702 2.419 -2.190 1.00 87.38 295 LEU A CA 1
ATOM 2391 C C . LEU A 1 295 ? -17.309 3.612 -2.946 1.00 87.38 295 LEU A C 1
ATOM 2393 O O . LEU A 1 295 ? -18.097 4.350 -2.358 1.00 87.38 295 LEU A O 1
ATOM 2397 N N . LEU A 1 296 ? -16.955 3.800 -4.221 1.00 83.50 296 LEU A N 1
ATOM 2398 C CA . LEU A 1 296 ? -17.465 4.885 -5.068 1.00 83.50 296 LEU A CA 1
ATOM 2399 C C . LEU A 1 296 ? -18.785 4.528 -5.765 1.00 83.50 296 LEU A C 1
ATOM 2401 O O . LEU A 1 296 ? -19.514 5.419 -6.192 1.00 83.50 296 LEU A O 1
ATOM 2405 N N . VAL A 1 297 ? -19.085 3.234 -5.888 1.00 82.00 297 VAL A N 1
ATOM 2406 C CA . VAL A 1 297 ? -20.338 2.728 -6.462 1.00 82.00 297 VAL A CA 1
ATOM 2407 C C . VAL A 1 297 ? -21.449 2.809 -5.403 1.00 82.00 297 VAL A C 1
ATOM 2409 O O . VAL A 1 297 ? -21.151 2.532 -4.231 1.00 82.00 297 VAL A O 1
ATOM 2412 N N . PRO A 1 298 ? -22.700 3.170 -5.771 1.00 75.06 298 PRO A N 1
ATOM 2413 C CA . PRO A 1 298 ? -23.843 3.122 -4.860 1.00 75.06 298 PRO A CA 1
ATOM 2414 C C . PRO A 1 298 ? -23.959 1.774 -4.145 1.00 75.06 298 PRO A C 1
ATOM 2416 O O . PRO A 1 298 ? -23.582 0.735 -4.686 1.00 75.06 298 PRO A O 1
ATOM 2419 N N . GLU A 1 299 ? -24.463 1.798 -2.913 1.00 67.75 299 GLU A N 1
ATOM 2420 C CA . GLU A 1 299 ? -24.766 0.574 -2.173 1.00 67.75 299 GLU A CA 1
ATOM 2421 C C . GLU A 1 299 ? -25.865 -0.181 -2.935 1.00 67.75 299 GLU A C 1
ATOM 2423 O O . GLU A 1 299 ? -26.962 0.345 -3.111 1.00 67.75 299 GLU A O 1
ATOM 2428 N N . ALA A 1 300 ? -25.551 -1.372 -3.448 1.00 60.06 300 ALA A N 1
ATOM 2429 C CA . ALA A 1 300 ? -26.578 -2.269 -3.960 1.00 60.06 300 ALA A CA 1
ATOM 2430 C C . ALA A 1 300 ? -27.434 -2.745 -2.779 1.00 60.06 300 ALA A C 1
ATOM 2432 O O . ALA A 1 300 ? -26.905 -2.940 -1.679 1.00 60.06 300 ALA A O 1
ATOM 2433 N N . GLU A 1 301 ? -28.737 -2.936 -2.995 1.00 48.25 301 GLU A N 1
ATOM 2434 C CA . GLU A 1 301 ? -29.563 -3.654 -2.024 1.00 48.25 301 GLU A CA 1
ATOM 2435 C C . GLU A 1 301 ? -28.899 -4.999 -1.731 1.00 48.25 301 GLU A C 1
ATOM 2437 O O . GLU A 1 301 ? -28.357 -5.639 -2.637 1.00 48.25 301 GLU A O 1
ATOM 2442 N N . ALA A 1 302 ? -28.838 -5.361 -0.448 1.00 43.56 302 ALA A N 1
ATOM 2443 C CA . ALA A 1 302 ? -28.114 -6.536 0.001 1.00 43.56 302 ALA A CA 1
ATOM 2444 C C . ALA A 1 302 ? -28.622 -7.763 -0.767 1.00 43.56 302 ALA A C 1
ATOM 2446 O O . ALA A 1 302 ? -29.726 -8.242 -0.524 1.00 43.56 302 ALA A O 1
ATOM 2447 N N . GLN A 1 303 ? -27.817 -8.266 -1.702 1.00 37.88 303 GLN A N 1
ATOM 2448 C CA . GLN A 1 303 ? -27.970 -9.639 -2.155 1.00 37.88 303 GLN A CA 1
ATOM 2449 C C . GLN A 1 303 ? -27.688 -10.494 -0.923 1.00 37.88 303 GLN A C 1
ATOM 2451 O O . GLN A 1 303 ? -26.701 -10.236 -0.226 1.00 37.88 303 GLN A O 1
ATOM 2456 N N . GLY A 1 304 ? -28.634 -11.384 -0.615 1.00 41.66 304 GLY A N 1
ATOM 2457 C CA . GLY A 1 304 ? -28.703 -12.143 0.630 1.00 41.66 304 GLY A CA 1
ATOM 2458 C C . GLY A 1 304 ? -27.401 -12.845 1.002 1.00 41.66 304 GLY A C 1
ATOM 2459 O O . GLY A 1 304 ? -26.464 -12.910 0.206 1.00 41.66 304 GLY A O 1
ATOM 2460 N N . GLU A 1 305 ? -27.365 -13.337 2.242 1.00 42.91 305 GLU A N 1
ATOM 2461 C CA . GLU A 1 305 ? -26.251 -14.068 2.848 1.00 42.91 305 GLU A CA 1
ATOM 2462 C C . GLU A 1 305 ? -25.390 -14.793 1.801 1.00 42.91 305 GLU A C 1
ATOM 2464 O O . GLU A 1 305 ? -25.887 -15.643 1.059 1.00 42.91 305 GLU A O 1
ATOM 2469 N N . GLU A 1 306 ? -24.089 -14.472 1.729 1.00 46.53 306 GLU A N 1
ATOM 2470 C CA . GLU A 1 306 ? -23.142 -15.355 1.044 1.00 46.53 306 GLU A CA 1
ATOM 2471 C C . GLU A 1 306 ? -23.185 -16.675 1.817 1.00 46.53 306 GLU A C 1
ATOM 2473 O O . GLU A 1 306 ? -22.504 -16.821 2.841 1.00 46.53 306 GLU A O 1
ATOM 2478 N N . ALA A 1 307 ? -24.029 -17.602 1.343 1.00 43.97 307 ALA A N 1
ATOM 2479 C CA . ALA A 1 307 ? -24.146 -18.953 1.859 1.00 43.97 307 ALA A CA 1
ATOM 2480 C C . ALA A 1 307 ? -22.734 -19.478 2.092 1.00 43.97 307 ALA A C 1
ATOM 2482 O O . ALA A 1 307 ? -21.850 -19.236 1.264 1.00 43.97 307 ALA A O 1
ATOM 2483 N N . ALA A 1 308 ? -22.499 -20.133 3.231 1.00 51.03 308 ALA A N 1
ATOM 2484 C CA . ALA A 1 308 ? -21.187 -20.645 3.595 1.00 51.03 308 ALA A CA 1
ATOM 2485 C C . ALA A 1 308 ? -20.674 -21.580 2.488 1.00 51.03 308 ALA A C 1
ATOM 2487 O O . ALA A 1 308 ? -20.958 -22.778 2.476 1.00 51.03 308 ALA A O 1
ATOM 2488 N N . VAL A 1 309 ? -19.941 -21.017 1.523 1.00 54.53 309 VAL A N 1
ATOM 2489 C CA . VAL A 1 309 ? -19.369 -21.771 0.417 1.00 54.53 309 VAL A CA 1
ATOM 2490 C C . VAL A 1 309 ? -18.440 -22.775 1.068 1.00 54.53 309 VAL A C 1
ATOM 2492 O O . VAL A 1 309 ? -17.517 -22.387 1.792 1.00 54.53 309 VAL A O 1
ATOM 2495 N N . ARG A 1 310 ? -18.706 -24.069 0.857 1.00 58.47 310 ARG A N 1
ATOM 2496 C CA . ARG A 1 310 ? -17.808 -25.125 1.319 1.00 58.47 310 ARG A CA 1
ATOM 2497 C C . ARG A 1 310 ? -16.437 -24.836 0.732 1.00 58.47 310 ARG A C 1
ATOM 2499 O O . ARG A 1 310 ? -16.226 -24.975 -0.469 1.00 58.47 310 ARG A O 1
ATOM 2506 N N . LEU A 1 311 ? -15.526 -24.385 1.590 1.00 65.75 311 LEU A N 1
ATOM 2507 C CA . LEU A 1 311 ? -14.170 -24.096 1.167 1.00 65.75 311 LEU A CA 1
ATOM 2508 C C . LEU A 1 311 ? -13.538 -25.400 0.679 1.00 65.75 311 LEU A C 1
ATOM 2510 O O . LEU A 1 311 ? -13.619 -26.403 1.405 1.00 65.75 311 LEU A O 1
ATOM 2514 N N . PRO A 1 312 ? -12.917 -25.397 -0.511 1.00 61.81 312 PRO A N 1
ATOM 2515 C CA . PRO A 1 312 ? -12.210 -26.567 -0.993 1.00 61.81 312 PRO A CA 1
ATOM 2516 C C . PRO A 1 312 ? -11.116 -26.939 0.008 1.00 61.81 312 PRO A C 1
ATOM 2518 O O . PRO A 1 312 ? -10.527 -26.076 0.664 1.00 61.81 312 PRO A O 1
ATOM 2521 N N . VAL A 1 313 ? -10.831 -28.235 0.124 1.00 60.97 313 VAL A N 1
ATOM 2522 C CA . VAL A 1 313 ? -9.570 -28.663 0.731 1.00 60.97 313 VAL A CA 1
ATOM 2523 C C . VAL A 1 313 ? -8.472 -28.162 -0.198 1.00 60.97 313 VAL A C 1
ATOM 2525 O O . VAL A 1 313 ? -8.464 -28.524 -1.374 1.00 60.97 313 VAL A O 1
ATOM 2528 N N . ALA A 1 314 ? -7.586 -27.291 0.283 1.00 60.41 314 ALA A N 1
ATOM 2529 C CA . ALA A 1 314 ? -6.496 -26.793 -0.545 1.00 60.41 314 ALA A CA 1
ATOM 2530 C C . ALA A 1 314 ? -5.581 -27.969 -0.939 1.00 60.41 314 ALA A C 1
ATOM 2532 O O . ALA A 1 314 ? -4.862 -28.501 -0.100 1.00 60.41 314 ALA A O 1
ATOM 2533 N N . MET A 1 315 ? -5.654 -28.421 -2.197 1.00 51.62 315 MET A N 1
ATOM 2534 C CA . MET A 1 315 ? -5.037 -29.692 -2.608 1.00 51.62 315 MET A CA 1
ATOM 2535 C C . MET A 1 315 ? -3.655 -29.571 -3.259 1.00 51.62 315 MET A C 1
ATOM 2537 O O . MET A 1 315 ? -2.941 -30.562 -3.309 1.00 51.62 315 MET A O 1
ATOM 2541 N N . ALA A 1 316 ? -3.242 -28.384 -3.709 1.00 55.25 316 ALA A N 1
ATOM 2542 C CA . ALA A 1 316 ? -1.850 -28.049 -4.023 1.00 55.25 316 ALA A CA 1
ATOM 2543 C C . ALA A 1 316 ? -1.774 -26.575 -4.432 1.00 55.25 316 ALA A C 1
ATOM 2545 O O . ALA A 1 316 ? -2.507 -26.137 -5.317 1.00 55.25 316 ALA A O 1
ATOM 2546 N N . MET A 1 317 ? -0.869 -25.806 -3.829 1.00 63.34 317 MET A N 1
ATOM 2547 C CA . MET A 1 317 ? -0.507 -24.488 -4.350 1.00 63.34 317 MET A CA 1
ATOM 2548 C C . MET A 1 317 ? 0.763 -24.607 -5.191 1.00 63.34 317 MET A C 1
ATOM 2550 O O . MET A 1 317 ? 1.675 -25.346 -4.822 1.00 63.34 317 MET A O 1
ATOM 2554 N N . ARG A 1 318 ? 0.863 -23.867 -6.305 1.00 64.44 318 ARG A N 1
ATOM 2555 C CA . ARG A 1 318 ? 2.138 -23.777 -7.032 1.00 64.44 318 ARG A CA 1
ATOM 2556 C C . ARG A 1 318 ? 3.184 -23.099 -6.149 1.00 64.44 318 ARG A C 1
ATOM 2558 O O . ARG A 1 318 ? 2.945 -22.025 -5.597 1.00 64.44 318 ARG A O 1
ATOM 2565 N N . LEU A 1 319 ? 4.339 -23.745 -6.043 1.00 72.50 319 LEU A N 1
ATOM 2566 C CA . LEU A 1 319 ? 5.480 -23.297 -5.254 1.00 72.50 319 LEU A CA 1
ATOM 2567 C C . LEU A 1 319 ? 6.551 -22.709 -6.150 1.00 72.50 319 LEU A C 1
ATOM 2569 O O . LEU A 1 319 ? 6.650 -23.038 -7.333 1.00 72.50 319 LEU A O 1
ATOM 2573 N N . ASP A 1 320 ? 7.399 -21.889 -5.549 1.00 77.12 320 ASP A N 1
ATOM 2574 C CA . ASP A 1 320 ? 8.613 -21.449 -6.209 1.00 77.12 320 ASP A CA 1
ATOM 2575 C C . ASP A 1 320 ? 9.517 -22.626 -6.584 1.00 77.12 320 ASP A C 1
ATOM 2577 O O . ASP A 1 320 ? 9.732 -23.540 -5.786 1.00 77.12 320 ASP A O 1
ATOM 2581 N N . ARG A 1 321 ? 10.110 -22.573 -7.781 1.00 79.12 321 ARG A N 1
ATOM 2582 C CA . ARG A 1 321 ? 11.054 -23.606 -8.232 1.00 79.12 321 ARG A CA 1
ATOM 2583 C C . ARG A 1 321 ? 12.281 -23.680 -7.325 1.00 79.12 321 ARG A C 1
ATOM 2585 O O . ARG A 1 321 ? 12.743 -24.781 -7.031 1.00 79.12 321 ARG A O 1
ATOM 2592 N N . GLY A 1 322 ? 12.778 -22.530 -6.864 1.00 84.31 322 GLY A N 1
ATOM 2593 C CA . GLY A 1 322 ? 13.870 -22.455 -5.897 1.00 84.31 322 GLY A CA 1
ATOM 2594 C C . GLY A 1 322 ? 13.485 -23.105 -4.573 1.00 84.31 322 GLY A C 1
ATOM 2595 O O . GLY A 1 322 ? 14.234 -23.934 -4.067 1.00 84.31 322 GLY A O 1
ATOM 2596 N N . PHE A 1 323 ? 12.285 -22.828 -4.061 1.00 87.38 323 PHE A N 1
ATOM 2597 C CA . PHE A 1 323 ? 11.777 -23.463 -2.841 1.00 87.38 323 PHE A CA 1
ATOM 2598 C C . PHE A 1 323 ? 11.599 -24.979 -2.978 1.00 87.38 323 PHE A C 1
ATOM 2600 O O . PHE A 1 323 ? 11.996 -25.730 -2.091 1.00 87.38 323 PHE A O 1
ATOM 2607 N N . VAL A 1 324 ? 11.090 -25.466 -4.112 1.00 86.38 324 VAL A N 1
ATOM 2608 C CA . VAL A 1 324 ? 11.013 -26.913 -4.381 1.00 86.38 324 VAL A CA 1
ATOM 2609 C C . VAL A 1 324 ? 12.406 -27.546 -4.410 1.00 86.38 324 VAL A C 1
ATOM 2611 O O . VAL A 1 324 ? 12.592 -28.629 -3.856 1.00 86.38 324 VAL A O 1
ATOM 2614 N N . SER A 1 325 ? 13.387 -26.886 -5.033 1.00 88.25 325 SER A N 1
ATOM 2615 C CA . SER A 1 325 ? 14.780 -27.349 -5.042 1.00 88.25 325 SER A CA 1
ATOM 2616 C C . SER A 1 325 ? 15.368 -27.388 -3.631 1.00 88.25 325 SER A C 1
ATOM 2618 O O . SER A 1 325 ? 15.955 -28.391 -3.235 1.00 88.25 325 SER A O 1
ATOM 2620 N N . PHE A 1 326 ? 15.136 -26.336 -2.848 1.00 90.56 326 PHE A N 1
ATOM 2621 C CA . PHE A 1 326 ? 15.553 -26.235 -1.453 1.00 90.56 326 PHE A CA 1
ATOM 2622 C C . PHE A 1 326 ? 14.985 -27.377 -0.599 1.00 90.56 326 PHE A C 1
ATOM 2624 O O . PHE A 1 326 ? 15.721 -28.066 0.104 1.00 90.56 326 PHE A O 1
ATOM 2631 N N . LEU A 1 327 ? 13.686 -27.667 -0.725 1.00 90.19 327 LEU A N 1
ATOM 2632 C CA . LEU A 1 327 ? 13.040 -28.762 0.004 1.00 90.19 327 LEU A CA 1
ATOM 2633 C C . LEU A 1 327 ? 13.611 -30.148 -0.332 1.00 90.19 327 LEU A C 1
ATOM 2635 O O . LEU A 1 327 ? 13.446 -31.070 0.471 1.00 90.19 327 LEU A O 1
ATOM 2639 N N . LYS A 1 328 ? 14.220 -30.331 -1.511 1.00 89.81 328 LYS A N 1
ATOM 2640 C CA . LYS A 1 328 ? 14.886 -31.588 -1.895 1.00 89.81 328 LYS A CA 1
ATOM 2641 C C . LYS A 1 328 ? 16.259 -31.748 -1.237 1.00 89.81 328 LYS A C 1
ATOM 2643 O O . LYS A 1 328 ? 16.660 -32.881 -1.007 1.00 89.81 328 LYS A O 1
ATOM 2648 N N . GLN A 1 329 ? 16.941 -30.646 -0.929 1.00 92.44 329 GLN A N 1
ATOM 2649 C CA . GLN A 1 329 ? 18.266 -30.627 -0.291 1.00 92.44 329 GLN A CA 1
ATOM 2650 C C . GLN A 1 329 ? 18.179 -30.690 1.240 1.00 92.44 329 GLN A C 1
ATOM 2652 O O . GLN A 1 329 ? 19.048 -31.252 1.897 1.00 92.44 329 GLN A O 1
ATOM 2657 N N . LEU A 1 330 ? 17.085 -30.183 1.813 1.00 92.62 330 LEU A N 1
ATOM 2658 C CA . LEU A 1 330 ? 16.878 -30.081 3.259 1.00 92.62 330 LEU A CA 1
ATOM 2659 C C . LEU A 1 330 ? 17.007 -31.397 4.077 1.00 92.62 330 LEU A C 1
ATOM 2661 O O . LEU A 1 330 ? 17.316 -31.309 5.267 1.00 92.62 330 LEU A O 1
ATOM 2665 N N . PRO A 1 331 ? 16.770 -32.611 3.525 1.00 91.81 331 PRO A N 1
ATOM 2666 C CA . PRO A 1 331 ? 17.066 -33.860 4.233 1.00 91.81 331 PRO A CA 1
ATOM 2667 C C . PRO A 1 331 ? 18.563 -34.119 4.460 1.00 91.81 331 PRO A C 1
ATOM 2669 O O . PRO A 1 331 ? 18.917 -34.682 5.492 1.00 91.81 331 PRO A O 1
ATOM 2672 N N . SER A 1 332 ? 19.426 -33.740 3.511 1.00 90.88 332 SER A N 1
ATOM 2673 C CA . SER A 1 332 ? 20.884 -33.910 3.608 1.00 90.88 332 SER A CA 1
ATOM 2674 C C . SER A 1 332 ? 21.579 -32.692 4.213 1.00 90.88 332 SER A C 1
ATOM 2676 O O . SER A 1 332 ? 22.624 -32.835 4.839 1.00 90.88 332 SER A O 1
ATOM 2678 N N . GLU A 1 333 ? 20.992 -31.507 4.053 1.00 92.50 333 GLU A N 1
ATOM 2679 C CA . GLU A 1 333 ? 21.566 -30.230 4.479 1.00 92.50 333 GLU A CA 1
ATOM 2680 C C . GLU A 1 333 ? 20.559 -29.451 5.344 1.00 92.50 333 GLU A C 1
ATOM 2682 O O . GLU A 1 333 ? 19.786 -28.637 4.830 1.00 92.50 333 GLU A O 1
ATOM 2687 N N . PRO A 1 334 ? 20.520 -29.698 6.669 1.00 92.75 334 PRO A N 1
ATOM 2688 C CA . PRO A 1 334 ? 19.726 -28.897 7.593 1.00 92.75 334 PRO A CA 1
ATOM 2689 C C . PRO A 1 334 ? 20.169 -27.432 7.592 1.00 92.75 334 PRO A C 1
ATOM 2691 O O . PRO A 1 334 ? 21.356 -27.127 7.492 1.00 92.75 334 PRO A O 1
ATOM 2694 N N . VAL A 1 335 ? 19.217 -26.518 7.770 1.00 94.44 335 VAL A N 1
ATOM 2695 C CA . VAL A 1 335 ? 19.475 -25.075 7.691 1.00 94.44 335 VAL A CA 1
ATOM 2696 C C . VAL A 1 335 ? 19.332 -24.430 9.057 1.00 94.44 335 VAL A C 1
ATOM 2698 O O . VAL A 1 335 ? 18.300 -24.564 9.716 1.00 94.44 335 VAL A O 1
ATOM 2701 N N . ALA A 1 336 ? 20.364 -23.693 9.461 1.00 93.38 336 ALA A N 1
ATOM 2702 C CA . ALA A 1 336 ? 20.318 -22.852 10.646 1.00 93.38 336 ALA A CA 1
ATOM 2703 C C . ALA A 1 336 ? 19.478 -21.596 10.380 1.00 93.38 336 ALA A C 1
ATOM 2705 O O . ALA A 1 336 ? 19.643 -20.913 9.367 1.00 93.38 336 ALA A O 1
ATOM 2706 N N . LEU A 1 337 ? 18.591 -21.288 11.317 1.00 93.06 337 LEU A N 1
ATOM 2707 C CA . LEU A 1 337 ? 17.674 -20.162 11.281 1.00 93.06 337 LEU A CA 1
ATOM 2708 C C . LEU A 1 337 ? 17.878 -19.290 12.514 1.00 93.06 337 LEU A C 1
ATOM 2710 O O . LEU A 1 337 ? 18.002 -19.799 13.628 1.00 93.06 337 LEU A O 1
ATOM 2714 N N . ALA A 1 338 ? 17.841 -17.977 12.313 1.00 85.88 338 ALA A N 1
ATOM 2715 C CA . ALA A 1 338 ? 17.812 -17.002 13.392 1.00 85.88 338 ALA A CA 1
ATOM 2716 C C . ALA A 1 338 ? 16.427 -16.354 13.371 1.00 85.88 338 ALA A C 1
ATOM 2718 O O . ALA A 1 338 ? 16.074 -15.741 12.378 1.00 85.88 338 ALA A O 1
ATOM 2719 N N . ASN A 1 339 ? 15.648 -16.421 14.449 1.00 88.25 339 ASN A N 1
ATOM 2720 C CA . ASN A 1 339 ? 14.249 -15.953 14.549 1.00 88.25 339 ASN A CA 1
ATOM 2721 C C . ASN A 1 339 ? 13.169 -16.940 14.022 1.00 88.25 339 ASN A C 1
ATOM 2723 O O . ASN A 1 339 ? 12.278 -16.543 13.261 1.00 88.25 339 ASN A O 1
ATOM 2727 N N . PRO A 1 340 ? 13.160 -18.209 14.478 1.00 90.75 340 PRO A N 1
ATOM 2728 C CA . PRO A 1 340 ? 12.193 -19.232 14.056 1.00 90.75 340 PRO A CA 1
ATOM 2729 C C . PRO A 1 340 ? 10.738 -18.951 14.459 1.00 90.75 340 PRO A C 1
ATOM 2731 O O . PRO A 1 340 ? 9.825 -19.628 13.988 1.00 90.75 340 PRO A O 1
ATOM 2734 N N . GLY A 1 341 ? 10.480 -17.969 15.330 1.00 90.12 341 GLY A N 1
ATOM 2735 C CA . GLY A 1 341 ? 9.152 -17.760 15.913 1.00 90.12 341 GLY A CA 1
ATOM 2736 C C . GLY A 1 341 ? 8.043 -17.460 14.906 1.00 90.12 341 GLY A C 1
ATOM 2737 O O . GLY A 1 341 ? 6.875 -17.651 15.230 1.00 90.12 341 GLY A O 1
ATOM 2738 N N . ILE A 1 342 ? 8.370 -17.052 13.674 1.00 92.06 342 ILE A N 1
ATOM 2739 C CA . ILE A 1 342 ? 7.352 -16.863 12.635 1.00 92.06 342 ILE A CA 1
ATOM 2740 C C . ILE A 1 342 ? 6.625 -18.167 12.267 1.00 92.06 342 ILE A C 1
ATOM 2742 O O . ILE A 1 342 ? 5.429 -18.148 11.976 1.00 92.06 342 ILE A O 1
ATOM 2746 N N . PHE A 1 343 ? 7.304 -19.313 12.351 1.00 93.12 343 PHE A N 1
ATOM 2747 C CA . PHE A 1 343 ? 6.706 -20.610 12.037 1.00 93.12 343 PHE A CA 1
ATOM 2748 C C . PHE A 1 343 ? 5.604 -21.008 13.028 1.00 93.12 343 PHE A C 1
ATOM 2750 O O . PHE A 1 343 ? 4.676 -21.723 12.651 1.00 93.12 343 PHE A O 1
ATOM 2757 N N . LEU A 1 344 ? 5.643 -20.488 14.261 1.00 92.25 344 LEU A N 1
ATOM 2758 C CA . LEU A 1 344 ? 4.636 -20.750 15.297 1.00 92.25 344 LEU A CA 1
ATOM 2759 C C . LEU A 1 344 ? 3.239 -20.255 14.908 1.00 92.25 344 LEU A C 1
ATOM 2761 O O . LEU A 1 344 ? 2.248 -20.694 15.485 1.00 92.25 344 LEU A O 1
ATOM 2765 N N . PHE A 1 345 ? 3.148 -19.348 13.933 1.00 93.06 345 PHE A N 1
ATOM 2766 C CA . PHE A 1 345 ? 1.878 -18.798 13.474 1.00 93.06 345 PHE A CA 1
ATOM 2767 C C . PHE A 1 345 ? 1.223 -19.590 12.340 1.00 93.06 345 PHE A C 1
ATOM 2769 O O . PHE A 1 345 ? 0.040 -19.384 12.066 1.00 93.06 345 PHE A O 1
ATOM 2776 N N . LEU A 1 346 ? 1.944 -20.521 11.707 1.00 92.44 346 LEU A N 1
ATOM 2777 C CA . LEU A 1 346 ? 1.398 -21.345 10.626 1.00 92.44 346 LEU A CA 1
ATOM 2778 C C . LEU A 1 346 ? 0.255 -22.264 11.097 1.00 92.44 346 LEU A C 1
ATOM 2780 O O . LEU A 1 346 ? -0.774 -22.288 10.421 1.00 92.44 346 LEU A O 1
ATOM 2784 N N . PRO A 1 347 ? 0.340 -22.939 12.264 1.00 91.62 347 PRO A N 1
ATOM 2785 C CA . PRO A 1 347 ? -0.785 -23.719 12.781 1.00 91.62 347 PRO A CA 1
ATOM 2786 C C . PRO A 1 347 ? -2.030 -22.866 13.062 1.00 91.62 347 PRO A C 1
ATOM 2788 O O . PRO A 1 347 ? -3.151 -23.305 12.826 1.00 91.62 347 PRO A O 1
ATOM 2791 N N . TYR A 1 348 ? -1.869 -21.624 13.530 1.00 93.31 348 TYR A N 1
ATOM 2792 C CA . TYR A 1 348 ? -3.007 -20.731 13.780 1.00 93.31 348 TYR A CA 1
ATOM 2793 C C . TYR A 1 348 ? -3.673 -20.251 12.483 1.00 93.31 348 TYR A C 1
ATOM 2795 O O . TYR A 1 348 ? -4.897 -20.143 12.424 1.00 93.31 348 TYR A O 1
ATOM 2803 N N . LEU A 1 349 ? -2.891 -20.012 11.425 1.00 92.88 349 LEU A N 1
ATOM 2804 C CA . LEU A 1 349 ? -3.425 -19.721 10.091 1.00 92.88 349 LEU A CA 1
ATOM 2805 C C . LEU A 1 349 ? -4.256 -20.888 9.532 1.00 92.88 349 LEU A C 1
ATOM 2807 O O . LEU A 1 349 ? -5.282 -20.642 8.892 1.00 92.88 349 LEU A O 1
ATOM 2811 N N . ASP A 1 350 ? -3.845 -22.131 9.806 1.00 88.75 350 ASP A N 1
ATOM 2812 C CA . ASP A 1 350 ? -4.603 -23.338 9.445 1.00 88.75 350 ASP A CA 1
ATOM 2813 C C . ASP A 1 350 ? -5.908 -23.451 10.243 1.00 88.75 350 ASP A C 1
ATOM 2815 O O . ASP A 1 350 ? -6.973 -23.644 9.659 1.00 88.75 350 ASP A O 1
ATOM 2819 N N . ARG A 1 351 ? -5.864 -23.220 11.565 1.00 90.31 351 ARG A N 1
ATOM 2820 C CA . ARG A 1 351 ? -7.064 -23.192 12.427 1.00 90.31 351 ARG A CA 1
ATOM 2821 C C . ARG A 1 351 ? -8.085 -22.136 11.979 1.00 90.31 351 ARG A C 1
ATOM 2823 O O . ARG A 1 351 ? -9.284 -22.375 12.065 1.00 90.31 351 ARG A O 1
ATOM 2830 N N . LEU A 1 352 ? -7.623 -20.996 11.459 1.00 92.25 352 LEU A N 1
ATOM 2831 C CA . LEU A 1 352 ? -8.472 -19.961 10.845 1.00 92.25 352 LEU A CA 1
ATOM 2832 C C . LEU A 1 352 ? -8.845 -20.256 9.379 1.00 92.25 352 LEU A C 1
ATOM 2834 O O . LEU A 1 352 ? -9.493 -19.436 8.730 1.00 92.25 352 LEU A O 1
ATOM 2838 N N . ARG A 1 353 ? -8.407 -21.390 8.821 1.00 89.62 353 ARG A N 1
ATOM 2839 C CA . ARG A 1 353 ? -8.629 -21.811 7.428 1.00 89.62 353 ARG A CA 1
ATOM 2840 C C . ARG A 1 353 ? -8.242 -20.751 6.390 1.00 89.62 353 ARG A C 1
ATOM 2842 O O . ARG A 1 353 ? -8.821 -20.688 5.305 1.00 89.62 353 ARG A O 1
ATOM 2849 N N . ILE A 1 354 ? -7.248 -19.914 6.704 1.00 90.62 354 ILE A N 1
ATOM 2850 C CA . ILE A 1 354 ? -6.776 -18.851 5.804 1.00 90.62 354 ILE A CA 1
ATOM 2851 C C . ILE A 1 354 ? -6.153 -19.454 4.541 1.00 90.62 354 ILE A C 1
ATOM 2853 O O . ILE A 1 354 ? -6.315 -18.895 3.459 1.00 90.62 354 ILE A O 1
ATOM 2857 N N . PHE A 1 355 ? -5.504 -20.615 4.665 1.00 85.50 355 PHE A N 1
ATOM 2858 C CA . PHE A 1 355 ? -4.940 -21.358 3.537 1.00 85.50 355 PHE A CA 1
ATOM 2859 C C . PHE A 1 355 ? -6.018 -21.803 2.545 1.00 85.50 355 PHE A C 1
ATOM 2861 O O . PHE A 1 355 ? -5.924 -21.477 1.364 1.00 85.50 355 PHE A O 1
ATOM 2868 N N . ASP A 1 356 ? -7.073 -22.463 3.032 1.00 83.56 356 ASP A N 1
ATOM 2869 C CA . ASP A 1 356 ? -8.211 -22.897 2.211 1.00 83.56 356 ASP A CA 1
ATOM 2870 C C . ASP A 1 356 ? -8.872 -21.701 1.512 1.00 83.56 356 ASP A C 1
ATOM 2872 O O . ASP A 1 356 ? -9.157 -21.736 0.311 1.00 83.56 356 ASP A O 1
ATOM 2876 N N . LYS A 1 357 ? -9.074 -20.601 2.252 1.00 88.19 357 LYS A N 1
ATOM 2877 C CA . LYS A 1 357 ? -9.692 -19.404 1.687 1.00 88.19 357 LYS A CA 1
ATOM 2878 C C . LYS A 1 357 ? -8.820 -18.765 0.612 1.00 88.19 357 LYS A C 1
ATOM 2880 O O . LYS A 1 357 ? -9.339 -18.420 -0.446 1.00 88.19 357 LYS A O 1
ATOM 2885 N N . ALA A 1 358 ? -7.520 -18.620 0.849 1.00 86.38 358 ALA A N 1
ATOM 2886 C CA . ALA A 1 358 ? -6.609 -18.074 -0.149 1.00 86.38 358 ALA A CA 1
ATOM 2887 C C . ALA A 1 358 ? -6.535 -18.962 -1.399 1.00 86.38 358 ALA A C 1
ATOM 2889 O O . ALA A 1 358 ? -6.607 -18.441 -2.507 1.00 86.38 358 ALA A O 1
ATOM 2890 N N . ALA A 1 359 ? -6.481 -20.288 -1.232 1.00 80.00 359 ALA A N 1
ATOM 2891 C CA . ALA A 1 359 ? -6.501 -21.244 -2.338 1.00 80.00 359 ALA A CA 1
ATOM 2892 C C . ALA A 1 359 ? -7.761 -21.108 -3.208 1.00 80.00 359 ALA A C 1
ATOM 2894 O O . ALA A 1 359 ? -7.658 -21.172 -4.427 1.00 80.00 359 ALA A O 1
ATOM 2895 N N . SER A 1 360 ? -8.926 -20.837 -2.606 1.00 82.50 360 SER A N 1
ATOM 2896 C CA . SER A 1 360 ? -10.177 -20.609 -3.352 1.00 82.50 360 SER A CA 1
ATOM 2897 C C . SER A 1 360 ? -10.207 -19.320 -4.188 1.00 82.50 360 SER A C 1
ATOM 2899 O O . SER A 1 360 ? -11.096 -19.155 -5.016 1.00 82.50 360 SER A O 1
ATOM 2901 N N . LEU A 1 361 ? -9.271 -18.397 -3.952 1.00 81.81 361 LEU A N 1
ATOM 2902 C CA . LEU A 1 361 ? -9.197 -17.084 -4.604 1.00 81.81 361 LEU A CA 1
ATOM 2903 C C . LEU A 1 361 ? -8.019 -16.970 -5.581 1.00 81.81 361 LEU A C 1
ATOM 2905 O O . LEU A 1 361 ? -7.848 -15.942 -6.230 1.00 81.81 361 LEU A O 1
ATOM 2909 N N . LEU A 1 362 ? -7.161 -17.985 -5.638 1.00 75.88 362 LEU A N 1
ATOM 2910 C CA . LEU A 1 362 ? -5.977 -17.993 -6.483 1.00 75.88 362 LEU A CA 1
ATOM 2911 C C . LEU A 1 362 ? -6.339 -18.539 -7.867 1.00 75.88 362 LEU A C 1
ATOM 2913 O O . LEU A 1 362 ? -6.530 -19.741 -8.019 1.00 75.88 362 LEU A O 1
ATOM 2917 N N . ASP A 1 363 ? -6.355 -17.671 -8.879 1.00 60.91 363 ASP A N 1
ATOM 2918 C CA . ASP A 1 363 ? -6.226 -18.098 -10.274 1.00 60.91 363 ASP A CA 1
ATOM 2919 C C . ASP A 1 363 ? -4.731 -18.146 -10.620 1.00 60.91 363 ASP A C 1
ATOM 2921 O O . ASP A 1 363 ? -4.022 -17.134 -10.558 1.00 60.91 363 ASP A O 1
ATOM 2925 N N . VAL A 1 364 ? -4.199 -19.345 -10.847 1.00 52.97 364 VAL A N 1
ATOM 2926 C CA . VAL A 1 364 ? -2.751 -19.544 -10.948 1.00 52.97 364 VAL A CA 1
ATOM 2927 C C . VAL A 1 364 ? -2.318 -19.444 -12.410 1.00 52.97 364 VAL A C 1
ATOM 2929 O O . VAL A 1 364 ? -2.361 -20.434 -13.137 1.00 52.97 364 VAL A O 1
ATOM 2932 N N . ASP A 1 365 ? -1.844 -18.262 -12.819 1.00 46.94 365 ASP A N 1
ATOM 2933 C CA . ASP A 1 365 ? -1.161 -18.054 -14.107 1.00 46.94 365 ASP A CA 1
ATOM 2934 C C . ASP A 1 365 ? 0.081 -18.972 -14.195 1.00 46.94 365 ASP A C 1
ATOM 2936 O O . ASP A 1 365 ? 0.973 -18.880 -13.337 1.00 46.94 365 ASP A O 1
ATOM 2940 N N . PRO A 1 366 ? 0.169 -19.870 -15.198 1.00 41.50 366 PRO A N 1
ATOM 2941 C CA . PRO A 1 366 ? 1.254 -20.828 -15.293 1.00 41.50 366 PRO A CA 1
ATOM 2942 C C . PRO A 1 366 ? 2.658 -20.240 -15.449 1.00 41.50 366 PRO A C 1
ATOM 2944 O O . PRO A 1 366 ? 3.627 -20.927 -15.110 1.00 41.50 366 PRO A O 1
ATOM 2947 N N . ASP A 1 367 ? 2.756 -18.995 -15.917 1.00 40.44 367 ASP A N 1
ATOM 2948 C CA . ASP A 1 367 ? 3.985 -18.408 -16.449 1.00 40.44 367 ASP A CA 1
ATOM 2949 C C . ASP A 1 367 ? 4.600 -17.326 -15.535 1.00 40.44 367 ASP A C 1
ATOM 2951 O O . ASP A 1 367 ? 5.591 -16.683 -15.901 1.00 40.44 367 ASP A O 1
ATOM 2955 N N . ARG A 1 368 ? 4.058 -17.099 -14.323 1.00 46.75 368 ARG A N 1
ATOM 2956 C CA . ARG A 1 368 ? 4.478 -15.990 -13.437 1.00 46.75 368 ARG A CA 1
ATOM 2957 C C . ARG A 1 368 ? 4.738 -16.371 -11.972 1.00 46.75 368 ARG A C 1
ATOM 2959 O O . ARG A 1 368 ? 3.808 -16.440 -11.187 1.00 46.75 368 ARG A O 1
ATOM 2966 N N . GLY A 1 369 ? 6.022 -16.402 -11.585 1.00 56.16 369 GLY A N 1
ATOM 2967 C CA . GLY A 1 369 ? 6.552 -16.069 -10.243 1.00 56.16 369 GLY A CA 1
ATOM 2968 C C . GLY A 1 369 ? 5.888 -16.666 -8.981 1.00 56.16 369 GLY A C 1
ATOM 2969 O O . GLY A 1 369 ? 5.127 -17.622 -9.021 1.00 56.16 369 GLY A O 1
ATOM 2970 N N . TYR A 1 370 ? 6.242 -16.104 -7.817 1.00 64.56 370 TYR A N 1
ATOM 2971 C CA . TYR A 1 370 ? 5.688 -16.467 -6.504 1.00 64.56 370 TYR A CA 1
ATOM 2972 C C . TYR A 1 370 ? 4.205 -16.070 -6.368 1.00 64.56 370 TYR A C 1
ATOM 2974 O O . TYR A 1 370 ? 3.828 -14.978 -6.799 1.00 64.56 370 TYR A O 1
ATOM 2982 N N . SER A 1 371 ? 3.386 -16.891 -5.696 1.00 78.81 371 SER A N 1
ATOM 2983 C CA . SER A 1 371 ? 1.967 -16.579 -5.437 1.00 78.81 371 SER A CA 1
ATOM 2984 C C . SER A 1 371 ? 1.787 -15.299 -4.604 1.00 78.81 371 SER A C 1
ATOM 2986 O O . SER A 1 371 ? 2.600 -15.002 -3.719 1.00 78.81 371 SER A O 1
ATOM 2988 N N . TRP A 1 372 ? 0.691 -14.551 -4.814 1.00 86.56 372 TRP A N 1
ATOM 2989 C CA . TRP A 1 372 ? 0.383 -13.398 -3.953 1.00 86.56 372 TRP A CA 1
ATOM 2990 C C . TRP A 1 372 ? 0.209 -13.817 -2.488 1.00 86.56 372 TRP A C 1
ATOM 2992 O O . TRP A 1 372 ? 0.480 -13.020 -1.589 1.00 86.56 372 TRP A O 1
ATOM 3002 N N . PHE A 1 373 ? -0.178 -15.072 -2.231 1.00 88.25 373 PHE A N 1
ATOM 3003 C CA . PHE A 1 373 ? -0.340 -15.595 -0.880 1.00 88.25 373 PHE A CA 1
ATOM 3004 C C . PHE A 1 373 ? 0.994 -15.714 -0.139 1.00 88.25 373 PHE A C 1
ATOM 3006 O O . PHE A 1 373 ? 1.101 -15.252 0.994 1.00 88.25 373 PHE A O 1
ATOM 3013 N N . SER A 1 374 ? 2.046 -16.214 -0.794 1.00 89.38 374 SER A N 1
ATOM 3014 C CA . SER A 1 374 ? 3.408 -16.198 -0.238 1.00 89.38 374 SER A CA 1
ATOM 3015 C C . SER A 1 374 ? 3.848 -14.774 0.118 1.00 89.38 374 SER A C 1
ATOM 3017 O O . SER A 1 374 ? 4.410 -14.521 1.182 1.00 89.38 374 SER A O 1
ATOM 3019 N N . LEU A 1 375 ? 3.527 -13.797 -0.733 1.00 91.62 375 LEU A N 1
ATOM 3020 C CA . LEU A 1 375 ? 3.823 -12.386 -0.472 1.00 91.62 375 LEU A CA 1
ATOM 3021 C C . LEU A 1 375 ? 2.999 -11.809 0.697 1.00 91.62 375 LEU A C 1
ATOM 3023 O O . LEU A 1 375 ? 3.482 -10.942 1.433 1.00 91.62 375 LEU A O 1
ATOM 3027 N N . LEU A 1 376 ? 1.775 -12.300 0.902 1.00 93.88 376 LEU A N 1
ATOM 3028 C CA . LEU A 1 376 ? 0.938 -11.963 2.053 1.00 93.88 376 LEU A CA 1
ATOM 3029 C C . LEU A 1 376 ? 1.516 -12.542 3.345 1.00 93.88 376 LEU A C 1
ATOM 3031 O O . LEU A 1 376 ? 1.631 -11.797 4.319 1.00 93.88 376 LEU A O 1
ATOM 3035 N N . LEU A 1 377 ? 1.966 -13.801 3.333 1.00 94.06 377 LEU A N 1
ATOM 3036 C CA . LEU A 1 377 ? 2.662 -14.429 4.461 1.00 94.06 377 LEU A CA 1
ATOM 3037 C C . LEU A 1 377 ? 3.955 -13.690 4.818 1.00 94.06 377 LEU A C 1
ATOM 3039 O O . LEU A 1 377 ? 4.187 -13.418 5.992 1.00 94.06 377 LEU A O 1
ATOM 3043 N N . LEU A 1 378 ? 4.749 -13.268 3.828 1.00 94.31 378 LEU A N 1
ATOM 3044 C CA . LEU A 1 378 ? 5.927 -12.425 4.062 1.00 94.31 378 LEU A CA 1
ATOM 3045 C C . LEU A 1 378 ? 5.573 -11.123 4.790 1.00 94.31 378 LEU A C 1
ATOM 3047 O O . LEU A 1 378 ? 6.247 -10.715 5.736 1.00 94.31 378 LEU A O 1
ATOM 3051 N N . SER A 1 379 ? 4.529 -10.427 4.334 1.00 95.31 379 SER A N 1
ATOM 3052 C CA . SER A 1 379 ? 4.140 -9.143 4.923 1.00 95.31 379 SER A CA 1
ATOM 3053 C C . SER A 1 379 ? 3.491 -9.308 6.303 1.00 95.31 379 SER A C 1
ATOM 3055 O O . SER A 1 379 ? 3.698 -8.459 7.173 1.00 95.31 379 SER A O 1
ATOM 3057 N N . LEU A 1 380 ? 2.769 -10.408 6.526 1.00 96.81 380 LEU A N 1
ATOM 3058 C CA . LEU A 1 380 ? 2.267 -10.820 7.834 1.00 96.81 380 LEU A CA 1
ATOM 3059 C C . LEU A 1 380 ? 3.417 -11.125 8.792 1.00 96.81 380 LEU A C 1
ATOM 3061 O O . LEU A 1 380 ? 3.477 -10.557 9.883 1.00 96.81 380 LEU A O 1
ATOM 3065 N N . GLY A 1 381 ? 4.366 -11.959 8.370 1.00 94.38 381 GLY A N 1
ATOM 3066 C CA . GLY A 1 381 ? 5.494 -12.339 9.204 1.00 94.38 381 GLY A CA 1
ATOM 3067 C C . GLY A 1 381 ? 6.407 -11.172 9.529 1.00 94.38 381 GLY A C 1
ATOM 3068 O O . GLY A 1 381 ? 6.831 -11.031 10.670 1.00 94.38 381 GLY A O 1
ATOM 3069 N N . ARG A 1 382 ? 6.572 -10.232 8.595 1.00 93.81 382 ARG A N 1
ATOM 3070 C CA . ARG A 1 382 ? 7.190 -8.931 8.859 1.00 93.81 382 ARG A CA 1
ATOM 3071 C C . ARG A 1 382 ? 6.525 -8.211 10.043 1.00 93.81 382 ARG A C 1
ATOM 3073 O O . ARG A 1 382 ? 7.232 -7.680 10.899 1.00 93.81 382 ARG A O 1
ATOM 3080 N N . VAL A 1 383 ? 5.191 -8.130 10.076 1.00 95.38 383 VAL A N 1
ATOM 3081 C CA . VAL A 1 383 ? 4.467 -7.476 11.183 1.00 95.38 383 VAL A CA 1
ATOM 3082 C C . VAL A 1 383 ? 4.683 -8.249 12.481 1.00 95.38 383 VAL A C 1
ATOM 3084 O O . VAL A 1 383 ? 5.067 -7.642 13.477 1.00 95.38 383 VAL A O 1
ATOM 3087 N N . LEU A 1 384 ? 4.516 -9.571 12.473 1.00 94.56 384 LEU A N 1
ATOM 3088 C CA . LEU A 1 384 ? 4.666 -10.414 13.664 1.00 94.56 384 LEU A CA 1
ATOM 3089 C C . LEU A 1 384 ? 6.090 -10.354 14.243 1.00 94.56 384 LEU A C 1
ATOM 3091 O O . LEU A 1 384 ? 6.252 -10.114 15.437 1.00 94.56 384 LEU A O 1
ATOM 3095 N N . GLN A 1 385 ? 7.116 -10.422 13.394 1.00 90.94 385 GLN A N 1
ATOM 3096 C CA . GLN A 1 385 ? 8.533 -10.362 13.774 1.00 90.94 385 GLN A CA 1
ATOM 3097 C C . GLN A 1 385 ? 8.990 -8.966 14.233 1.00 90.94 385 GLN A C 1
ATOM 3099 O O . GLN A 1 385 ? 10.049 -8.836 14.829 1.00 90.94 385 GLN A O 1
ATOM 3104 N N . GLY A 1 386 ? 8.216 -7.902 13.991 1.00 91.44 386 GLY A N 1
ATOM 3105 C CA . GLY A 1 386 ? 8.581 -6.548 14.437 1.00 91.44 386 GLY A CA 1
ATOM 3106 C C . GLY A 1 386 ? 9.334 -5.709 13.402 1.00 91.44 386 GLY A C 1
ATOM 3107 O O . GLY A 1 386 ? 9.931 -4.680 13.724 1.00 91.44 386 GLY A O 1
ATOM 3108 N N . LEU A 1 387 ? 9.281 -6.092 12.128 1.00 91.31 387 LEU A N 1
ATOM 3109 C CA . LEU A 1 387 ? 9.917 -5.363 11.038 1.00 91.31 387 LEU A CA 1
ATOM 3110 C C . LEU A 1 387 ? 9.001 -4.234 10.542 1.00 91.31 387 LEU A C 1
ATOM 3112 O O . LEU A 1 387 ? 8.096 -4.410 9.727 1.00 91.31 387 LEU A O 1
ATOM 3116 N N . SER A 1 388 ? 9.267 -3.013 11.003 1.00 90.19 388 SER A N 1
ATOM 3117 C CA . SER A 1 388 ? 8.323 -1.893 10.873 1.00 90.19 388 SER A CA 1
ATOM 3118 C C . SER A 1 388 ? 7.965 -1.449 9.447 1.00 90.19 388 SER A C 1
ATOM 3120 O O . SER A 1 388 ? 6.978 -0.738 9.264 1.00 90.19 388 SER A O 1
ATOM 3122 N N . SER A 1 389 ? 8.734 -1.831 8.422 1.00 89.44 389 SER A N 1
ATOM 3123 C CA . SER A 1 389 ? 8.429 -1.476 7.031 1.00 89.44 389 SER A CA 1
ATOM 3124 C C . SER A 1 389 ? 8.837 -2.567 6.051 1.00 89.44 389 SER A C 1
ATOM 3126 O O . SER A 1 389 ? 9.815 -3.280 6.274 1.00 89.44 389 SER A O 1
ATOM 3128 N N . VAL A 1 390 ? 8.140 -2.624 4.915 1.00 89.75 390 VAL A N 1
ATOM 3129 C CA . VAL A 1 390 ? 8.467 -3.521 3.795 1.00 89.75 390 VAL A CA 1
ATOM 3130 C C . VAL A 1 390 ? 9.917 -3.346 3.336 1.00 89.75 390 VAL A C 1
ATOM 3132 O O . VAL A 1 390 ? 10.619 -4.320 3.103 1.00 89.75 390 VAL A O 1
ATOM 3135 N N . SER A 1 391 ? 10.407 -2.103 3.276 1.00 87.50 391 SER A N 1
ATOM 3136 C CA . SER A 1 391 ? 11.785 -1.824 2.854 1.00 87.50 391 SER A CA 1
ATOM 3137 C C . SER A 1 391 ? 12.833 -2.414 3.803 1.00 87.50 391 SER A C 1
ATOM 3139 O O . SER A 1 391 ? 13.903 -2.784 3.338 1.00 87.50 391 SER A O 1
ATOM 3141 N N . LYS A 1 392 ? 12.552 -2.461 5.116 1.00 88.00 392 LYS A N 1
ATOM 3142 C CA . LYS A 1 392 ? 13.453 -3.079 6.102 1.00 88.00 392 LYS A CA 1
ATOM 3143 C C . LYS A 1 392 ? 13.464 -4.596 5.937 1.00 88.00 392 LYS A C 1
ATOM 3145 O O . LYS A 1 392 ? 14.540 -5.169 5.882 1.00 88.00 392 LYS A O 1
ATOM 3150 N N . ALA A 1 393 ? 12.289 -5.206 5.776 1.00 88.19 393 ALA A N 1
ATOM 3151 C CA . ALA A 1 393 ? 12.166 -6.646 5.559 1.00 88.19 393 ALA A CA 1
ATOM 3152 C C . ALA A 1 393 ? 12.900 -7.107 4.293 1.00 88.19 393 ALA A C 1
ATOM 3154 O O . ALA A 1 393 ? 13.693 -8.029 4.342 1.00 88.19 393 ALA A O 1
ATOM 3155 N N . CYS A 1 394 ? 12.741 -6.411 3.166 1.00 88.88 394 CYS A N 1
ATOM 3156 C CA . CYS A 1 394 ? 13.428 -6.776 1.920 1.00 88.88 394 CYS A CA 1
ATOM 3157 C C . CYS A 1 394 ? 14.963 -6.612 1.952 1.00 88.88 394 CYS A C 1
ATOM 3159 O O . CYS A 1 394 ? 15.610 -6.860 0.940 1.00 88.88 394 CYS A O 1
ATOM 3161 N N . ARG A 1 395 ? 15.545 -6.123 3.056 1.00 87.00 395 ARG A N 1
ATOM 3162 C CA . ARG A 1 395 ? 16.999 -6.001 3.255 1.00 87.00 395 ARG A CA 1
ATOM 3163 C C . ARG A 1 395 ? 17.543 -7.025 4.250 1.00 87.00 395 ARG A C 1
ATOM 3165 O O . ARG A 1 395 ? 18.738 -7.008 4.516 1.00 87.00 395 ARG A O 1
ATOM 3172 N N . THR A 1 396 ? 16.691 -7.867 4.835 1.00 82.31 396 THR A N 1
ATOM 3173 C CA . THR A 1 396 ? 17.144 -8.925 5.736 1.00 82.31 396 THR A CA 1
ATOM 3174 C C . THR A 1 396 ? 17.660 -10.102 4.916 1.00 82.31 396 THR A C 1
ATOM 3176 O O . THR A 1 396 ? 17.009 -10.520 3.960 1.00 82.31 396 THR A O 1
ATOM 3179 N N . HIS A 1 397 ? 18.811 -10.645 5.309 1.00 83.69 397 HIS A N 1
ATOM 3180 C CA . HIS A 1 397 ? 19.375 -11.873 4.730 1.00 83.69 397 HIS A CA 1
ATOM 3181 C C . HIS A 1 397 ? 18.961 -13.140 5.496 1.00 83.69 397 HIS A C 1
ATOM 3183 O O . HIS A 1 397 ? 19.336 -14.243 5.123 1.00 83.69 397 HIS A O 1
ATOM 3189 N N . GLU A 1 398 ? 18.195 -12.972 6.572 1.00 86.06 398 GLU A N 1
ATOM 3190 C CA . GLU A 1 398 ? 17.675 -14.048 7.410 1.00 86.06 398 GLU A CA 1
ATOM 3191 C C . GLU A 1 398 ? 16.579 -14.843 6.666 1.00 86.06 398 GLU A C 1
ATOM 3193 O O . GLU A 1 398 ? 15.761 -14.256 5.950 1.00 86.06 398 GLU A O 1
ATOM 3198 N N . LEU A 1 399 ? 16.591 -16.175 6.807 1.00 91.12 399 LEU A N 1
ATOM 3199 C CA . LEU A 1 399 ? 15.804 -17.108 5.995 1.00 91.12 399 LEU A CA 1
ATOM 3200 C C . LEU A 1 399 ? 14.458 -17.527 6.608 1.00 91.12 399 LEU A C 1
ATOM 3202 O O . LEU A 1 399 ? 13.590 -17.991 5.874 1.00 91.12 399 LEU A O 1
ATOM 3206 N N . SER A 1 400 ? 14.229 -17.353 7.908 1.00 92.31 400 SER A N 1
ATOM 3207 C CA . SER A 1 400 ? 13.011 -17.787 8.603 1.00 92.31 400 SER A CA 1
ATOM 3208 C C . SER A 1 400 ? 11.766 -17.177 7.976 1.00 92.31 400 SER A C 1
ATOM 3210 O O . SER A 1 400 ? 10.796 -17.883 7.705 1.00 92.31 400 SER A O 1
ATOM 3212 N N . LEU A 1 401 ? 11.803 -15.871 7.696 1.00 92.50 401 LEU A N 1
ATOM 3213 C CA . LEU A 1 401 ? 10.680 -15.166 7.085 1.00 92.50 401 LEU A CA 1
ATOM 3214 C C . LEU A 1 401 ? 10.353 -15.667 5.662 1.00 92.50 401 LEU A C 1
ATOM 3216 O O . LEU A 1 401 ? 9.195 -16.028 5.432 1.00 92.50 401 LEU A O 1
ATOM 3220 N N . PRO A 1 402 ? 11.301 -15.709 4.699 1.00 93.00 402 PRO A N 1
ATOM 3221 C CA . PRO A 1 402 ? 11.008 -16.246 3.373 1.00 93.00 402 PRO A CA 1
ATOM 3222 C C . PRO A 1 402 ? 10.651 -17.737 3.393 1.00 93.00 402 PRO A C 1
ATOM 3224 O O . PRO A 1 402 ? 9.689 -18.116 2.724 1.00 93.00 402 PRO A O 1
ATOM 3227 N N . LEU A 1 403 ? 11.317 -18.566 4.201 1.00 93.38 403 LEU A N 1
ATOM 3228 C CA . LEU A 1 403 ? 11.028 -20.002 4.263 1.00 93.38 403 LEU A CA 1
ATOM 3229 C C . LEU A 1 403 ? 9.632 -20.292 4.827 1.00 93.38 403 LEU A C 1
ATOM 3231 O O . LEU A 1 403 ? 8.917 -21.123 4.269 1.00 93.38 403 LEU A O 1
ATOM 3235 N N . ALA A 1 404 ? 9.191 -19.562 5.858 1.00 92.31 404 ALA A N 1
ATOM 3236 C CA . ALA A 1 404 ? 7.826 -19.671 6.382 1.00 92.31 404 ALA A CA 1
ATOM 3237 C C . ALA A 1 404 ? 6.750 -19.243 5.363 1.00 92.31 404 ALA A C 1
ATOM 3239 O O . ALA A 1 404 ? 5.585 -19.607 5.505 1.00 92.31 404 ALA A O 1
ATOM 3240 N N . ALA A 1 405 ? 7.131 -18.490 4.327 1.00 91.69 405 ALA A N 1
ATOM 3241 C CA . ALA A 1 405 ? 6.266 -18.074 3.227 1.00 91.69 405 ALA A CA 1
ATOM 3242 C C . ALA A 1 405 ? 6.386 -18.956 1.964 1.00 91.69 405 ALA A C 1
ATOM 3244 O O . ALA A 1 405 ? 5.753 -18.651 0.946 1.00 91.69 405 ALA A O 1
ATOM 3245 N N . GLY A 1 406 ? 7.182 -20.031 2.007 1.00 88.94 406 GLY A N 1
ATOM 3246 C CA . GLY A 1 406 ? 7.417 -20.916 0.861 1.00 88.94 406 GLY A CA 1
ATOM 3247 C C . GLY A 1 406 ? 8.397 -20.349 -0.174 1.00 88.94 406 GLY A C 1
ATOM 3248 O O . GLY A 1 406 ? 8.212 -20.553 -1.374 1.00 88.94 406 GLY A O 1
ATOM 3249 N N . LEU A 1 407 ? 9.400 -19.584 0.269 1.00 89.31 407 LEU A N 1
ATOM 3250 C CA . LEU A 1 407 ? 10.379 -18.874 -0.564 1.00 89.31 407 LEU A CA 1
ATOM 3251 C C . LEU A 1 407 ? 11.803 -19.117 -0.058 1.00 89.31 407 LEU A C 1
ATOM 3253 O O . LEU A 1 407 ? 12.014 -19.294 1.133 1.00 89.31 407 LEU A O 1
ATOM 3257 N N . VAL A 1 408 ? 12.802 -19.033 -0.938 1.00 89.88 408 VAL A N 1
ATOM 3258 C CA . VAL A 1 408 ? 14.229 -19.180 -0.562 1.00 89.88 408 VAL A CA 1
ATOM 3259 C C . VAL A 1 408 ? 14.939 -17.855 -0.278 1.00 89.88 408 VAL A C 1
ATOM 3261 O O . VAL A 1 408 ? 16.114 -17.835 0.070 1.00 89.88 408 VAL A O 1
ATOM 3264 N N . GLY A 1 409 ? 14.246 -16.728 -0.431 1.00 89.88 409 GLY A N 1
ATOM 3265 C CA . GLY A 1 409 ? 14.823 -15.413 -0.190 1.00 89.88 409 GLY A CA 1
ATOM 3266 C C . GLY A 1 409 ? 13.798 -14.291 -0.272 1.00 89.88 409 GLY A C 1
ATOM 3267 O O . GLY A 1 409 ? 12.691 -14.457 -0.792 1.00 89.88 409 GLY A O 1
ATOM 3268 N N . MET A 1 410 ? 14.173 -13.126 0.253 1.00 90.56 410 MET A N 1
ATOM 3269 C CA . MET A 1 410 ? 13.309 -11.952 0.233 1.00 90.56 410 MET A CA 1
ATOM 3270 C C . MET A 1 410 ? 13.219 -11.348 -1.180 1.00 90.56 410 MET A C 1
ATOM 3272 O O . MET A 1 410 ? 14.248 -11.053 -1.792 1.00 90.56 410 MET A O 1
ATOM 3276 N N . PRO A 1 411 ? 12.008 -11.084 -1.704 1.00 89.00 411 PRO A N 1
ATOM 3277 C CA . PRO A 1 411 ? 11.850 -10.371 -2.963 1.00 89.00 411 PRO A CA 1
ATOM 3278 C C . PRO A 1 411 ? 12.205 -8.887 -2.808 1.00 89.00 411 PRO A C 1
ATOM 3280 O O . PRO A 1 411 ? 12.212 -8.323 -1.710 1.00 89.00 411 PRO A O 1
ATOM 3283 N N . SER A 1 412 ? 12.417 -8.205 -3.938 1.00 87.75 412 SER A N 1
ATOM 3284 C CA . SER A 1 412 ? 12.552 -6.746 -3.933 1.00 87.75 412 SER A CA 1
ATOM 3285 C C . SER A 1 412 ? 11.281 -6.074 -3.393 1.00 87.75 412 SER A C 1
ATOM 3287 O O . SER A 1 412 ? 10.171 -6.591 -3.550 1.00 87.75 412 SER A O 1
ATOM 3289 N N . LYS A 1 413 ? 11.422 -4.872 -2.818 1.00 89.00 413 LYS A N 1
ATOM 3290 C CA . LYS A 1 413 ? 10.281 -4.072 -2.336 1.00 89.00 413 LYS A CA 1
ATOM 3291 C C . LYS A 1 413 ? 9.195 -3.914 -3.405 1.00 89.00 413 LYS A C 1
ATOM 3293 O O . LYS A 1 413 ? 8.010 -4.008 -3.092 1.00 89.00 413 LYS A O 1
ATOM 3298 N N . ASP A 1 414 ? 9.594 -3.644 -4.645 1.00 84.12 414 ASP A N 1
ATOM 3299 C CA . ASP A 1 414 ? 8.649 -3.429 -5.739 1.00 84.12 414 ASP A CA 1
ATOM 3300 C C . ASP A 1 414 ? 7.942 -4.732 -6.115 1.00 84.12 414 ASP A C 1
ATOM 3302 O O . ASP A 1 414 ? 6.730 -4.721 -6.312 1.00 84.12 414 ASP A O 1
ATOM 3306 N N . SER A 1 415 ? 8.665 -5.854 -6.151 1.00 85.62 415 SER A N 1
ATOM 3307 C CA . SER A 1 415 ? 8.088 -7.182 -6.388 1.00 85.62 415 SER A CA 1
ATOM 3308 C C . SER A 1 415 ? 7.053 -7.540 -5.317 1.00 85.62 415 SER A C 1
ATOM 3310 O O . SER A 1 415 ? 5.942 -7.930 -5.659 1.00 85.62 415 SER A O 1
ATOM 3312 N N . LEU A 1 416 ? 7.375 -7.320 -4.037 1.00 89.94 416 LEU A N 1
ATOM 3313 C CA . LEU A 1 416 ? 6.470 -7.588 -2.916 1.00 89.94 416 LEU A CA 1
ATOM 3314 C C . LEU A 1 416 ? 5.199 -6.728 -2.989 1.00 89.94 416 LEU A C 1
ATOM 3316 O O . LEU A 1 416 ? 4.089 -7.249 -2.945 1.00 89.94 416 LEU A O 1
ATOM 3320 N N . LEU A 1 417 ? 5.341 -5.408 -3.151 1.00 89.75 417 LEU A N 1
ATOM 3321 C CA . LEU A 1 417 ? 4.188 -4.499 -3.174 1.00 89.75 417 LEU A CA 1
ATOM 3322 C C . LEU A 1 417 ? 3.323 -4.650 -4.429 1.00 89.75 417 LEU A C 1
ATOM 3324 O O . LEU A 1 417 ? 2.110 -4.469 -4.351 1.00 89.75 417 LEU A O 1
ATOM 3328 N N . ASN A 1 418 ? 3.928 -4.925 -5.586 1.00 86.19 418 ASN A N 1
ATOM 3329 C CA . ASN A 1 418 ? 3.174 -5.131 -6.820 1.00 86.19 418 ASN A CA 1
ATOM 3330 C C . ASN A 1 418 ? 2.496 -6.502 -6.835 1.00 86.19 418 ASN A C 1
ATOM 3332 O O . ASN A 1 418 ? 1.365 -6.580 -7.291 1.00 86.19 418 ASN A O 1
ATOM 3336 N N . GLY A 1 419 ? 3.148 -7.544 -6.312 1.00 87.44 419 GLY A N 1
ATOM 3337 C CA . GLY A 1 419 ? 2.549 -8.873 -6.222 1.00 87.44 419 GLY A CA 1
ATOM 3338 C C . GLY A 1 419 ? 1.395 -8.934 -5.219 1.00 87.44 419 GLY A C 1
ATOM 3339 O O . GLY A 1 419 ? 0.378 -9.547 -5.511 1.00 87.44 419 GLY A O 1
ATOM 3340 N N . LEU A 1 420 ? 1.473 -8.207 -4.096 1.00 90.44 420 LEU A N 1
ATOM 3341 C CA . LEU A 1 420 ? 0.317 -8.027 -3.205 1.00 90.44 420 LEU A CA 1
ATOM 3342 C C . LEU A 1 420 ? -0.831 -7.267 -3.877 1.00 90.44 420 LEU A C 1
ATOM 3344 O O . LEU A 1 420 ? -1.992 -7.580 -3.648 1.00 90.44 420 LEU A O 1
ATOM 3348 N N . ALA A 1 421 ? -0.521 -6.279 -4.718 1.00 88.00 421 ALA A N 1
ATOM 3349 C CA . ALA A 1 421 ? -1.532 -5.493 -5.422 1.00 88.00 421 ALA A CA 1
ATOM 3350 C C . ALA A 1 421 ? -2.276 -6.272 -6.527 1.00 88.00 421 ALA A C 1
ATOM 3352 O O . ALA A 1 421 ? -3.159 -5.691 -7.153 1.00 88.00 421 ALA A O 1
ATOM 3353 N N . VAL A 1 422 ? -1.918 -7.541 -6.776 1.00 88.25 422 VAL A N 1
ATOM 3354 C CA . VAL A 1 422 ? -2.676 -8.458 -7.645 1.00 88.25 422 VAL A CA 1
ATOM 3355 C C . VAL A 1 422 ? -3.987 -8.883 -6.987 1.00 88.25 422 VAL A C 1
ATOM 3357 O O . VAL A 1 422 ? -4.967 -9.043 -7.704 1.00 88.25 422 VAL A O 1
ATOM 3360 N N . ILE A 1 423 ? -4.017 -8.999 -5.651 1.00 90.06 423 ILE A N 1
ATOM 3361 C CA . ILE A 1 423 ? -5.241 -9.305 -4.899 1.00 90.06 423 ILE A CA 1
ATOM 3362 C C . ILE A 1 423 ? -6.290 -8.265 -5.281 1.00 90.06 423 ILE A C 1
ATOM 3364 O O . ILE A 1 423 ? -6.017 -7.072 -5.160 1.00 90.06 423 ILE A O 1
ATOM 3368 N N . THR A 1 424 ? -7.472 -8.660 -5.730 1.00 90.94 424 THR A N 1
ATOM 3369 C CA . THR A 1 424 ? -8.518 -7.702 -6.113 1.00 90.94 424 THR A CA 1
ATOM 3370 C C . THR A 1 424 ? -9.229 -7.110 -4.886 1.00 90.94 424 THR A C 1
ATOM 3372 O O . THR A 1 424 ? -9.145 -7.629 -3.771 1.00 90.94 424 THR A O 1
ATOM 3375 N N . GLU A 1 425 ? -9.950 -5.992 -5.052 1.00 90.38 425 GLU A N 1
ATOM 3376 C CA . GLU A 1 425 ? -10.774 -5.428 -3.964 1.00 90.38 425 GLU A CA 1
ATOM 3377 C C . GLU A 1 425 ? -11.837 -6.434 -3.474 1.00 90.38 425 GLU A C 1
ATOM 3379 O O . GLU A 1 425 ? -12.119 -6.487 -2.276 1.00 90.38 425 GLU A O 1
ATOM 3384 N N . GLY A 1 426 ? -12.384 -7.253 -4.383 1.00 89.62 426 GLY A N 1
ATOM 3385 C CA . GLY A 1 426 ? -13.351 -8.310 -4.075 1.00 89.62 426 GLY A CA 1
ATOM 3386 C C . GLY A 1 426 ? -12.731 -9.488 -3.321 1.00 89.62 426 GLY A C 1
ATOM 3387 O O . GLY A 1 426 ? -13.247 -9.883 -2.278 1.00 89.62 426 GLY A O 1
ATOM 3388 N N . GLU A 1 427 ? -11.581 -9.994 -3.775 1.00 91.44 427 GLU A N 1
ATOM 3389 C CA . GLU A 1 427 ? -10.837 -11.054 -3.073 1.00 91.44 427 GLU A CA 1
ATOM 3390 C C . GLU A 1 427 ? -10.453 -10.632 -1.652 1.00 91.44 427 GLU A C 1
ATOM 3392 O O . GLU A 1 427 ? -10.648 -11.389 -0.701 1.00 91.44 427 GLU A O 1
ATOM 3397 N N . LEU A 1 428 ? -9.968 -9.397 -1.478 1.00 94.38 428 LEU A N 1
ATOM 3398 C CA . LEU A 1 428 ? -9.610 -8.874 -0.160 1.00 94.38 428 LEU A CA 1
ATOM 3399 C C . LEU A 1 428 ? -10.832 -8.719 0.756 1.00 94.38 428 LEU A C 1
ATOM 3401 O O . LEU A 1 428 ? -10.735 -8.970 1.959 1.00 94.38 428 LEU A O 1
ATOM 3405 N N . LEU A 1 429 ? -11.978 -8.297 0.213 1.00 92.50 429 LEU A N 1
ATOM 3406 C CA . LEU A 1 429 ? -13.236 -8.266 0.960 1.00 92.50 429 LEU A CA 1
ATOM 3407 C C . LEU A 1 429 ? -13.632 -9.680 1.404 1.00 92.50 429 LEU A C 1
ATOM 3409 O O . LEU A 1 429 ? -13.938 -9.877 2.578 1.00 92.50 429 LEU A O 1
ATOM 3413 N N . SER A 1 430 ? -13.542 -10.661 0.506 1.00 91.56 430 SER A N 1
ATOM 3414 C CA . SER A 1 430 ? -13.844 -12.066 0.795 1.00 91.56 430 SER A CA 1
ATOM 3415 C C . SER A 1 430 ? -12.909 -12.661 1.860 1.00 91.56 430 SER A C 1
ATOM 3417 O O . SER A 1 430 ? -13.367 -13.355 2.767 1.00 91.56 430 SER A O 1
ATOM 3419 N N . LEU A 1 431 ? -11.609 -12.340 1.817 1.00 93.75 431 LEU A N 1
ATOM 3420 C CA . LEU A 1 431 ? -10.638 -12.712 2.855 1.00 93.75 431 LEU A CA 1
ATOM 3421 C C . LEU A 1 431 ? -10.976 -12.087 4.210 1.00 93.75 431 LEU A C 1
ATOM 3423 O O . LEU A 1 431 ? -10.930 -12.770 5.231 1.00 93.75 431 LEU A O 1
ATOM 3427 N N . ARG A 1 432 ? -11.329 -10.797 4.232 1.00 95.12 432 ARG A N 1
ATOM 3428 C CA . ARG A 1 432 ? -11.704 -10.094 5.465 1.00 95.12 432 ARG A CA 1
ATOM 3429 C C . ARG A 1 432 ? -12.964 -10.696 6.080 1.00 95.12 432 ARG A C 1
ATOM 3431 O O . ARG A 1 432 ? -12.973 -10.963 7.274 1.00 95.12 432 ARG A O 1
ATOM 3438 N N . ARG A 1 433 ? -13.980 -10.970 5.258 1.00 93.38 433 ARG A N 1
ATOM 3439 C CA . ARG A 1 433 ? -15.220 -11.626 5.686 1.00 93.38 433 ARG A CA 1
ATOM 3440 C C . ARG A 1 433 ? -14.970 -13.005 6.286 1.00 93.38 433 ARG A C 1
ATOM 3442 O O . ARG A 1 433 ? -15.467 -13.313 7.366 1.00 93.38 433 ARG A O 1
ATOM 3449 N N . HIS A 1 434 ? -14.154 -13.807 5.603 1.00 94.06 434 HIS A N 1
ATOM 3450 C CA . HIS A 1 434 ? -13.739 -15.123 6.081 1.00 94.06 434 HIS A CA 1
ATOM 3451 C C . HIS A 1 434 ? -12.995 -15.041 7.415 1.00 94.06 434 HIS A C 1
ATOM 3453 O O . HIS A 1 434 ? -13.280 -15.825 8.317 1.00 94.06 434 HIS A O 1
ATOM 3459 N N . LEU A 1 435 ? -12.076 -14.080 7.563 1.00 95.88 435 LEU A N 1
ATOM 3460 C CA . LEU A 1 435 ? -11.370 -13.860 8.822 1.00 95.88 435 LEU A CA 1
ATOM 3461 C C . LEU A 1 435 ? -12.353 -13.522 9.946 1.00 95.88 435 LEU A C 1
ATOM 3463 O O . LEU A 1 435 ? -12.307 -14.186 10.973 1.00 95.88 435 LEU A O 1
ATOM 3467 N N . THR A 1 436 ? -13.258 -12.557 9.744 1.00 94.56 436 THR A N 1
ATOM 3468 C CA . THR A 1 436 ? -14.278 -12.169 10.735 1.00 94.56 436 THR A CA 1
ATOM 3469 C C . THR A 1 436 ? -15.131 -13.358 11.184 1.00 94.56 436 THR A C 1
ATOM 3471 O O . THR A 1 436 ? -15.314 -13.560 12.382 1.00 94.56 436 THR A O 1
ATOM 3474 N N . ARG A 1 437 ? -15.587 -14.191 10.242 1.00 92.81 437 ARG A N 1
ATOM 3475 C CA . ARG A 1 437 ? -16.329 -15.416 10.560 1.00 92.81 437 ARG A CA 1
ATOM 3476 C C . ARG A 1 437 ? -15.475 -16.413 11.347 1.00 92.81 437 ARG A C 1
ATOM 3478 O O . ARG A 1 437 ? -15.884 -16.874 12.404 1.00 92.81 437 ARG A O 1
ATOM 3485 N N . SER A 1 438 ? -14.258 -16.683 10.882 1.00 93.50 438 SER A N 1
ATOM 3486 C CA . SER A 1 438 ? -13.368 -17.676 11.498 1.00 93.50 438 SER A CA 1
ATOM 3487 C C . SER A 1 438 ? -12.958 -17.287 12.919 1.00 93.50 438 SER A C 1
ATOM 3489 O O . SER A 1 438 ? -12.883 -18.142 13.795 1.00 93.50 438 SER A O 1
ATOM 3491 N N . ILE A 1 439 ? -12.708 -15.999 13.187 1.00 95.19 439 ILE A N 1
ATOM 3492 C CA . ILE A 1 439 ? -12.395 -15.550 14.550 1.00 95.19 439 ILE A CA 1
ATOM 3493 C C . ILE A 1 439 ? -13.612 -15.666 15.481 1.00 95.19 439 ILE A C 1
ATOM 3495 O O . ILE A 1 439 ? -13.426 -15.954 16.661 1.00 95.19 439 ILE A O 1
ATOM 3499 N N . ALA A 1 440 ? -14.838 -15.498 14.973 1.00 93.00 440 ALA A N 1
ATOM 3500 C CA . ALA A 1 440 ? -16.058 -15.730 15.746 1.00 93.00 440 ALA A CA 1
ATOM 3501 C C . ALA A 1 440 ? -16.263 -17.225 16.042 1.00 93.00 440 ALA A C 1
ATOM 3503 O O . ALA A 1 440 ? -16.469 -17.593 17.194 1.00 93.00 440 ALA A O 1
ATOM 3504 N N . GLU A 1 441 ? -16.104 -18.095 15.040 1.00 91.75 441 GLU A N 1
ATOM 3505 C CA . GLU A 1 441 ? -16.208 -19.557 15.188 1.00 91.75 441 GLU A CA 1
ATOM 3506 C C . GLU A 1 441 ? -15.169 -20.127 16.170 1.00 91.75 441 GLU A C 1
ATOM 3508 O O . GLU A 1 441 ? -15.460 -21.045 16.931 1.00 91.75 441 GLU A O 1
ATOM 3513 N N . GLN A 1 442 ? -13.964 -19.550 16.211 1.00 91.69 442 GLN A N 1
ATOM 3514 C CA . GLN A 1 442 ? -12.920 -19.890 17.191 1.00 91.69 442 GLN A CA 1
ATOM 3515 C C . GLN A 1 442 ? -13.154 -19.249 18.577 1.00 91.69 442 GLN A C 1
ATOM 3517 O O . GLN A 1 442 ? -12.300 -19.331 19.468 1.00 91.69 442 GLN A O 1
ATOM 3522 N N . GLY A 1 443 ? -14.273 -18.544 18.762 1.00 93.19 443 GLY A N 1
ATOM 3523 C CA . GLY A 1 443 ? -14.625 -17.840 19.991 1.00 93.19 443 GLY A CA 1
ATOM 3524 C C . GLY A 1 443 ? -13.631 -16.745 20.375 1.00 93.19 443 GLY A C 1
ATOM 3525 O O . GLY A 1 443 ? -13.483 -16.456 21.561 1.00 93.19 443 GLY A O 1
ATOM 3526 N N . LEU A 1 444 ? -12.867 -16.190 19.423 1.00 94.62 444 LEU A N 1
ATOM 3527 C CA . LEU A 1 444 ? -11.933 -15.078 19.662 1.00 94.62 444 LEU A CA 1
ATOM 3528 C C . LEU A 1 444 ? -12.661 -13.755 19.894 1.00 94.62 444 LEU A C 1
ATOM 3530 O O . LEU A 1 444 ? -12.132 -12.906 20.606 1.00 94.62 444 LEU A O 1
ATOM 3534 N N . ILE A 1 445 ? -13.859 -13.616 19.326 1.00 94.88 445 ILE A N 1
ATOM 3535 C CA . ILE A 1 445 ? -14.784 -12.504 19.551 1.00 94.88 445 ILE A CA 1
ATOM 3536 C C . ILE A 1 445 ? -16.143 -13.032 20.001 1.00 94.88 445 ILE A C 1
ATOM 3538 O O . ILE A 1 445 ? -16.509 -14.155 19.653 1.00 94.88 445 ILE A O 1
ATOM 3542 N N . LYS A 1 446 ? -16.896 -12.214 20.743 1.00 93.38 446 LYS A N 1
ATOM 3543 C CA . LYS A 1 446 ? -18.325 -12.460 21.005 1.00 93.38 446 LYS A CA 1
ATOM 3544 C C . LYS A 1 446 ? -19.218 -11.778 19.977 1.00 93.38 446 LYS A C 1
ATOM 3546 O O . LYS A 1 446 ? -20.266 -12.316 19.645 1.00 93.38 446 LYS A O 1
ATOM 3551 N N . ALA A 1 447 ? -18.795 -10.607 19.497 1.00 91.56 447 ALA A N 1
ATOM 3552 C CA . ALA A 1 447 ? -19.473 -9.802 18.484 1.00 91.56 447 ALA A CA 1
ATOM 3553 C C . ALA A 1 447 ? -20.879 -9.295 18.860 1.00 91.56 447 ALA A C 1
ATOM 3555 O O . ALA A 1 447 ? -21.622 -8.851 17.988 1.00 91.56 447 ALA A O 1
ATOM 3556 N N . LYS A 1 448 ? -21.204 -9.297 20.158 1.00 94.62 448 LYS A N 1
ATOM 3557 C CA . LYS A 1 448 ? -22.462 -8.771 20.703 1.00 94.62 448 LYS A CA 1
ATOM 3558 C C . LYS A 1 448 ? -22.390 -7.269 20.936 1.00 94.62 448 LYS A C 1
ATOM 3560 O O . LYS A 1 448 ? -23.310 -6.536 20.589 1.00 94.62 448 LYS A O 1
ATOM 3565 N N . ARG A 1 449 ? -21.274 -6.810 21.504 1.00 96.38 449 ARG A N 1
ATOM 3566 C CA . ARG A 1 449 ? -21.032 -5.417 21.881 1.00 96.38 449 ARG A CA 1
ATOM 3567 C C . ARG A 1 449 ? -19.926 -4.841 21.012 1.00 96.38 449 ARG A C 1
ATOM 3569 O O . ARG A 1 449 ? -18.762 -5.202 21.173 1.00 96.38 449 ARG A O 1
ATOM 3576 N N . ILE A 1 450 ? -20.274 -3.961 20.074 1.00 96.88 450 ILE A N 1
ATOM 3577 C CA . ILE A 1 450 ? -19.341 -3.478 19.046 1.00 96.88 450 ILE A CA 1
ATOM 3578 C C . ILE A 1 450 ? -19.130 -1.971 19.149 1.00 96.88 450 ILE A C 1
ATOM 3580 O O . ILE A 1 450 ? -20.075 -1.185 19.123 1.00 96.88 450 ILE A O 1
ATOM 3584 N N . ALA A 1 451 ? -17.868 -1.553 19.204 1.00 97.62 451 ALA A N 1
ATOM 3585 C CA . ALA A 1 451 ? -17.482 -0.151 19.112 1.00 97.62 451 ALA A CA 1
ATOM 3586 C C . ALA A 1 451 ? -16.964 0.190 17.709 1.00 97.62 451 ALA A C 1
ATOM 3588 O O . ALA A 1 451 ? -16.250 -0.607 17.092 1.00 97.62 451 ALA A O 1
ATOM 3589 N N . PHE A 1 452 ? -17.274 1.403 17.240 1.00 97.44 452 PHE A N 1
ATOM 3590 C CA . PHE A 1 452 ? -16.752 1.949 15.984 1.00 97.44 452 PHE A CA 1
ATOM 3591 C C . PHE A 1 452 ? -15.935 3.218 16.217 1.00 97.44 452 PHE A C 1
ATOM 3593 O O . PHE A 1 452 ? -16.291 4.065 17.041 1.00 97.44 452 PHE A O 1
ATOM 3600 N N . ASP A 1 453 ? -14.850 3.376 15.459 1.00 95.75 453 ASP A N 1
ATOM 3601 C CA . ASP A 1 453 ? -14.012 4.577 15.501 1.00 95.75 453 ASP A CA 1
ATOM 3602 C C . ASP A 1 453 ? -13.273 4.803 14.171 1.00 95.75 453 ASP A C 1
ATOM 3604 O O . ASP A 1 453 ? -13.278 3.954 13.276 1.00 95.75 453 ASP A O 1
ATOM 3608 N N . PHE A 1 454 ? -12.645 5.969 14.052 1.00 94.75 454 PHE A N 1
ATOM 3609 C CA . PHE A 1 454 ? -11.719 6.340 12.995 1.00 94.75 454 PHE A CA 1
ATOM 3610 C C . PHE A 1 454 ? -10.351 6.664 13.579 1.00 94.75 454 PHE A C 1
ATOM 3612 O O . PHE A 1 454 ? -10.220 7.471 14.495 1.00 94.75 454 PHE A O 1
ATOM 3619 N N . HIS A 1 455 ? -9.300 6.159 12.942 1.00 94.19 455 HIS A N 1
ATOM 3620 C CA . HIS A 1 455 ? -7.931 6.571 13.250 1.00 94.19 455 HIS A CA 1
ATOM 3621 C C . HIS A 1 455 ? -7.377 7.440 12.127 1.00 94.19 455 HIS A C 1
ATOM 3623 O O . HIS A 1 455 ? -7.386 7.020 10.978 1.00 94.19 455 HIS A O 1
ATOM 3629 N N . MET A 1 456 ? -6.898 8.650 12.425 1.00 93.88 456 MET A N 1
ATOM 3630 C CA . MET A 1 456 ? -6.376 9.566 11.404 1.00 93.88 456 MET A CA 1
ATOM 3631 C C . MET A 1 456 ? -4.864 9.436 11.230 1.00 93.88 456 MET A C 1
ATOM 3633 O O . MET A 1 456 ? -4.094 9.753 12.137 1.00 93.88 456 MET A O 1
ATOM 3637 N N . ARG A 1 457 ? -4.441 9.102 10.006 1.00 93.44 457 ARG A N 1
ATOM 3638 C CA . ARG A 1 457 ? -3.049 9.175 9.562 1.00 93.44 457 ARG A CA 1
ATOM 3639 C C . ARG A 1 457 ? -2.825 10.399 8.679 1.00 93.44 457 ARG A C 1
ATOM 3641 O O . ARG A 1 457 ? -3.154 10.389 7.493 1.00 93.44 457 ARG A O 1
ATOM 3648 N N . ASP A 1 458 ? -2.201 11.430 9.249 1.00 93.06 458 ASP A N 1
ATOM 3649 C CA . ASP A 1 458 ? -1.824 12.651 8.526 1.00 93.06 458 ASP A CA 1
ATOM 3650 C C . ASP A 1 458 ? -0.908 12.360 7.321 1.00 93.06 458 ASP A C 1
ATOM 3652 O O . ASP A 1 458 ? 0.092 11.643 7.437 1.00 93.06 458 ASP A O 1
ATOM 3656 N N . PHE A 1 459 ? -1.193 13.012 6.194 1.00 90.94 459 PHE A N 1
ATOM 3657 C CA . PHE A 1 459 ? -0.381 13.018 4.982 1.00 90.94 459 PHE A CA 1
ATOM 3658 C C . PHE A 1 459 ? 0.133 14.435 4.692 1.00 90.94 459 PHE A C 1
ATOM 3660 O O . PHE A 1 459 ? -0.646 15.367 4.513 1.00 90.94 459 PHE A O 1
ATOM 3667 N N . THR A 1 460 ? 1.455 14.611 4.639 1.00 86.88 460 THR A N 1
ATOM 3668 C CA . THR A 1 460 ? 2.094 15.942 4.627 1.00 86.88 460 THR A CA 1
ATOM 3669 C C . THR A 1 460 ? 2.719 16.349 3.292 1.00 86.88 460 THR A C 1
ATOM 3671 O O . THR A 1 460 ? 3.396 17.370 3.253 1.00 86.88 460 THR A O 1
ATOM 3674 N N . ALA A 1 461 ? 2.570 15.575 2.213 1.00 83.88 461 ALA A N 1
ATOM 3675 C CA . ALA A 1 461 ? 3.159 15.970 0.929 1.00 83.88 461 ALA A CA 1
ATOM 3676 C C . ALA A 1 461 ? 2.308 17.036 0.216 1.00 83.88 461 ALA A C 1
ATOM 3678 O O . ALA A 1 461 ? 1.089 17.053 0.354 1.00 83.88 461 ALA A O 1
ATOM 3679 N N . ASP A 1 462 ? 2.940 17.872 -0.609 1.00 72.38 462 ASP A N 1
ATOM 3680 C CA . ASP A 1 462 ? 2.279 19.024 -1.249 1.00 72.38 462 ASP A CA 1
ATOM 3681 C C . ASP A 1 462 ? 1.276 18.652 -2.355 1.00 72.38 462 ASP A C 1
ATOM 3683 O O . ASP A 1 462 ? 0.457 19.470 -2.769 1.00 72.38 462 ASP A O 1
ATOM 3687 N N . ASP A 1 463 ? 1.313 17.416 -2.854 1.00 81.50 463 ASP A N 1
ATOM 3688 C CA . ASP A 1 463 ? 0.524 16.959 -3.999 1.00 81.50 463 ASP A CA 1
ATOM 3689 C C . ASP A 1 463 ? -0.843 16.366 -3.617 1.00 81.50 463 ASP A C 1
ATOM 3691 O O . ASP A 1 463 ? -1.341 15.468 -4.293 1.00 81.50 463 ASP A O 1
ATOM 3695 N N . VAL A 1 464 ? -1.461 16.886 -2.552 1.00 87.06 464 VAL A N 1
ATOM 3696 C CA . VAL A 1 464 ? -2.766 16.440 -2.026 1.00 87.06 464 VAL A CA 1
ATOM 3697 C C . VAL A 1 464 ? -3.891 16.519 -3.069 1.00 87.06 464 VAL A C 1
ATOM 3699 O O . VAL A 1 464 ? -4.508 15.479 -3.307 1.00 87.06 464 VAL A O 1
ATOM 3702 N N . PRO A 1 465 ? -4.143 17.668 -3.741 1.00 85.50 465 PRO A N 1
ATOM 3703 C CA . PRO A 1 465 ? -5.192 17.747 -4.760 1.00 85.50 465 PRO A CA 1
ATOM 3704 C C . PRO A 1 465 ? -4.909 16.822 -5.941 1.00 85.50 465 PRO A C 1
ATOM 3706 O O . PRO A 1 465 ? -5.788 16.095 -6.385 1.00 85.50 465 PRO A O 1
ATOM 3709 N N . LEU A 1 466 ? -3.650 16.774 -6.394 1.00 88.44 466 LEU A N 1
ATOM 3710 C CA . LEU A 1 466 ? -3.233 15.874 -7.467 1.00 88.44 466 LEU A CA 1
ATOM 3711 C C . LEU A 1 466 ? -3.480 14.407 -7.100 1.00 88.44 466 LEU A C 1
ATOM 3713 O O . LEU A 1 466 ? -3.805 13.620 -7.973 1.00 88.44 466 LEU A O 1
ATOM 3717 N N . LYS A 1 467 ? -3.323 14.012 -5.838 1.00 88.75 467 LYS A N 1
ATOM 3718 C CA . LYS A 1 467 ? -3.484 12.619 -5.399 1.00 88.75 467 LYS A CA 1
ATOM 3719 C C . LYS A 1 467 ? -4.901 12.256 -4.966 1.00 88.75 467 LYS A C 1
ATOM 3721 O O . LYS A 1 467 ? -5.101 11.125 -4.537 1.00 88.75 467 LYS A O 1
ATOM 3726 N N . ASN A 1 468 ? -5.859 13.181 -5.063 1.00 90.38 468 ASN A N 1
ATOM 3727 C CA . ASN A 1 468 ? -7.227 12.991 -4.577 1.00 90.38 468 ASN A CA 1
ATOM 3728 C C . ASN A 1 468 ? -7.286 12.582 -3.087 1.00 90.38 468 ASN A C 1
ATOM 3730 O O . ASN A 1 468 ? -8.134 11.790 -2.677 1.00 90.38 468 ASN A O 1
ATOM 3734 N N . ILE A 1 469 ? -6.376 13.122 -2.264 1.00 92.50 469 ILE A N 1
ATOM 3735 C CA . ILE A 1 469 ? -6.342 12.856 -0.818 1.00 92.50 469 ILE A CA 1
ATOM 3736 C C . ILE A 1 469 ? -7.271 13.846 -0.106 1.00 92.50 469 ILE A C 1
ATOM 3738 O O . ILE A 1 469 ? -7.104 15.064 -0.186 1.00 92.50 469 ILE A O 1
ATOM 3742 N N . GLY A 1 470 ? -8.259 13.313 0.599 1.00 92.19 470 GLY A N 1
ATOM 3743 C CA . GLY A 1 470 ? -9.243 14.053 1.373 1.00 92.19 470 GLY A CA 1
ATOM 3744 C C . GLY A 1 470 ? -8.702 14.538 2.717 1.00 92.19 470 GLY A C 1
ATOM 3745 O O . GLY A 1 470 ? -7.639 14.120 3.182 1.00 92.19 470 GLY A O 1
ATOM 3746 N N . LYS A 1 471 ? -9.454 15.441 3.354 1.00 93.69 471 LYS A N 1
ATOM 3747 C CA . LYS A 1 471 ? -9.121 16.017 4.662 1.00 93.69 471 LYS A CA 1
ATOM 3748 C C . LYS A 1 471 ? -10.100 15.550 5.729 1.00 93.69 471 LYS A C 1
ATOM 3750 O O . LYS A 1 471 ? -11.302 15.591 5.486 1.00 93.69 471 LYS A O 1
ATOM 3755 N N . GLY A 1 472 ? -9.585 15.232 6.912 1.00 92.31 472 GLY A N 1
ATOM 3756 C CA . GLY A 1 472 ? -10.391 14.899 8.087 1.00 92.31 472 GLY A CA 1
ATOM 3757 C C . GLY A 1 472 ? -9.758 15.401 9.388 1.00 92.31 472 GLY A C 1
ATOM 3758 O O . GLY A 1 472 ? -8.635 15.912 9.359 1.00 92.31 472 GLY A O 1
ATOM 3759 N N . PRO A 1 473 ? -10.465 15.317 10.527 1.00 91.38 473 PRO A N 1
ATOM 3760 C CA . PRO A 1 473 ? -9.980 15.793 11.820 1.00 91.38 473 PRO A CA 1
ATOM 3761 C C . PRO A 1 473 ? -8.657 15.127 12.220 1.00 91.38 473 PRO A C 1
ATOM 3763 O O . PRO A 1 473 ? -8.584 13.907 12.341 1.00 91.38 473 PRO A O 1
ATOM 3766 N N . SER A 1 474 ? -7.616 15.933 12.451 1.00 91.25 474 SER A N 1
ATOM 3767 C CA . SER A 1 474 ? -6.311 15.464 12.927 1.00 91.25 474 SER A CA 1
ATOM 3768 C C . SER A 1 474 ? -6.139 15.745 14.422 1.00 91.25 474 SER A C 1
ATOM 3770 O O . SER A 1 474 ? -6.049 16.915 14.819 1.00 91.25 474 SER A O 1
ATOM 3772 N N . PRO A 1 475 ? -6.011 14.707 15.273 1.00 85.50 475 PRO A N 1
ATOM 3773 C CA . PRO A 1 475 ? -5.735 14.889 16.696 1.00 85.50 475 PRO A CA 1
ATOM 3774 C C . PRO A 1 475 ? -4.401 15.592 16.965 1.00 85.50 475 PRO A C 1
ATOM 3776 O O . PRO A 1 475 ? -4.289 16.322 17.953 1.00 85.50 475 PRO A O 1
ATOM 3779 N N . LYS A 1 476 ? -3.410 15.393 16.084 1.00 88.50 476 LYS A N 1
ATOM 3780 C CA . LYS A 1 476 ? -2.065 15.974 16.189 1.00 88.50 476 LYS A CA 1
ATOM 3781 C C . LYS A 1 476 ? -2.048 17.453 15.816 1.00 88.50 476 LYS A C 1
ATOM 3783 O O . LYS A 1 476 ? -1.383 18.240 16.479 1.00 88.50 476 LYS A O 1
ATOM 3788 N N . ARG A 1 477 ? -2.764 17.833 14.754 1.00 88.94 477 ARG A N 1
ATOM 3789 C CA . ARG A 1 477 ? -2.770 19.211 14.233 1.00 88.94 477 ARG A CA 1
ATOM 3790 C C . ARG A 1 477 ? -3.890 20.079 14.803 1.00 88.94 477 ARG A C 1
ATOM 3792 O O . ARG A 1 477 ? -3.837 21.288 14.630 1.00 88.94 477 ARG A O 1
ATOM 3799 N N . LYS A 1 478 ? -4.901 19.474 15.441 1.00 89.44 478 LYS A N 1
ATOM 3800 C CA . LYS A 1 478 ? -6.116 20.148 15.940 1.00 89.44 478 LYS A CA 1
ATOM 3801 C C . LYS A 1 478 ? -6.917 20.879 14.847 1.00 89.44 478 LYS A C 1
ATOM 3803 O O . LYS A 1 478 ? -7.682 21.788 15.145 1.00 89.44 478 LYS A O 1
ATOM 3808 N N . ILE A 1 479 ? -6.772 20.456 13.590 1.00 91.50 479 ILE A N 1
ATOM 3809 C CA . ILE A 1 479 ? -7.487 20.980 12.414 1.00 91.50 479 ILE A CA 1
ATOM 3810 C C . ILE A 1 479 ? -7.854 19.835 11.463 1.00 91.50 479 ILE A C 1
ATOM 3812 O O . ILE A 1 479 ? -7.331 18.726 11.589 1.00 91.50 479 ILE A O 1
ATOM 3816 N N . CYS A 1 480 ? -8.722 20.099 10.482 1.00 92.31 480 CYS A N 1
ATOM 3817 C CA . CYS A 1 480 ? -8.916 19.166 9.372 1.00 92.31 480 CYS A CA 1
ATOM 3818 C C . CYS A 1 480 ? -7.670 19.159 8.476 1.00 92.31 480 CYS A C 1
ATOM 3820 O O . CYS A 1 480 ? -7.325 20.179 7.874 1.00 92.31 480 CYS A O 1
ATOM 3822 N N . PHE A 1 481 ? -7.004 18.013 8.377 1.00 93.75 481 PHE A N 1
ATOM 3823 C CA . PHE A 1 481 ? -5.735 17.856 7.671 1.00 93.75 481 PHE A CA 1
ATOM 3824 C C . PHE A 1 481 ? -5.834 16.751 6.607 1.00 93.75 481 PHE A C 1
ATOM 3826 O O . PHE A 1 481 ? -6.644 15.838 6.773 1.00 93.75 481 PHE A O 1
ATOM 3833 N N . PRO A 1 482 ? -5.076 16.819 5.495 1.00 94.00 482 PRO A N 1
ATOM 3834 C CA . PRO A 1 482 ? -5.030 15.735 4.518 1.00 94.00 482 PRO A CA 1
ATOM 3835 C C . PRO A 1 482 ? -4.524 14.432 5.137 1.00 94.00 482 PRO A C 1
ATOM 3837 O O . PRO A 1 482 ? -3.595 14.454 5.946 1.00 94.00 482 PRO A O 1
ATOM 3840 N N . GLY A 1 483 ? -5.097 13.298 4.748 1.00 94.25 483 GLY A N 1
ATOM 3841 C CA . GLY A 1 483 ? -4.668 12.007 5.279 1.00 94.25 483 GLY A CA 1
ATOM 3842 C C . GLY A 1 483 ? -5.591 10.854 4.929 1.00 94.25 483 GLY A C 1
ATOM 3843 O O . GLY A 1 483 ? -6.439 10.960 4.044 1.00 94.25 483 GLY A O 1
ATOM 3844 N N . PHE A 1 484 ? -5.409 9.755 5.649 1.00 94.19 484 PHE A N 1
ATOM 3845 C CA . PHE A 1 484 ? -6.201 8.535 5.523 1.00 94.19 484 PHE A CA 1
ATOM 3846 C C . PHE A 1 484 ? -6.839 8.210 6.867 1.00 94.19 484 PHE A C 1
ATOM 3848 O O . PHE A 1 484 ? -6.205 8.392 7.907 1.00 94.19 484 PHE A O 1
ATOM 3855 N N . ARG A 1 485 ? -8.087 7.743 6.848 1.00 92.94 485 ARG A N 1
ATOM 3856 C CA . ARG A 1 485 ? -8.874 7.498 8.060 1.00 92.94 485 ARG A CA 1
ATOM 3857 C C . ARG A 1 485 ? -9.530 6.127 8.007 1.00 92.94 485 ARG A C 1
ATOM 3859 O O . ARG A 1 485 ? -10.706 6.068 7.674 1.00 92.94 485 ARG A O 1
ATOM 3866 N N . PRO A 1 486 ? -8.814 5.016 8.254 1.00 95.44 486 PRO A N 1
ATOM 3867 C CA . PRO A 1 486 ? -9.463 3.715 8.342 1.00 95.44 486 PRO A CA 1
ATOM 3868 C C . PRO A 1 486 ? -10.659 3.745 9.293 1.00 95.44 486 PRO A C 1
ATOM 3870 O O . PRO A 1 486 ? -10.581 4.364 10.353 1.00 95.44 486 PRO A O 1
ATOM 3873 N N . HIS A 1 487 ? -11.735 3.069 8.895 1.00 96.56 487 HIS A N 1
ATOM 3874 C CA . HIS A 1 487 ? -12.891 2.807 9.745 1.00 96.56 487 HIS A CA 1
ATOM 3875 C C . HIS A 1 487 ? -12.672 1.461 10.438 1.00 96.56 487 HIS A C 1
ATOM 3877 O O . HIS A 1 487 ? -12.253 0.492 9.791 1.00 96.56 487 HIS A O 1
ATOM 3883 N N . LEU A 1 488 ? -12.890 1.422 11.750 1.00 97.38 488 LEU A N 1
ATOM 3884 C CA . LEU A 1 488 ? -12.575 0.276 12.594 1.00 97.38 488 LEU A CA 1
ATOM 3885 C C . LEU A 1 488 ? -13.841 -0.216 13.300 1.00 97.38 488 LEU A C 1
ATOM 3887 O O . LEU A 1 488 ? -14.602 0.599 13.816 1.00 97.38 488 LEU A O 1
ATOM 3891 N N . ALA A 1 489 ? -14.014 -1.536 13.369 1.00 97.00 489 ALA A N 1
ATOM 3892 C CA . ALA A 1 489 ? -14.972 -2.199 14.252 1.00 97.00 489 ALA A CA 1
ATOM 3893 C C . ALA A 1 489 ? -14.241 -3.080 15.262 1.00 97.00 489 ALA A C 1
ATOM 3895 O O . ALA A 1 489 ? -13.293 -3.792 14.907 1.00 97.00 489 ALA A O 1
ATOM 3896 N N . TRP A 1 490 ? -14.698 -3.040 16.508 1.00 97.38 490 TRP A N 1
ATOM 3897 C CA . TRP A 1 490 ? -14.012 -3.657 17.636 1.00 97.38 490 TRP A CA 1
ATOM 3898 C C . TRP A 1 490 ? -14.984 -4.378 18.552 1.00 97.38 490 TRP A C 1
ATOM 3900 O O . TRP A 1 490 ? -16.022 -3.818 18.899 1.00 97.38 490 TRP A O 1
ATOM 3910 N N . ASP A 1 491 ? -14.622 -5.588 18.968 1.00 96.62 491 ASP A N 1
ATOM 3911 C CA . ASP A 1 491 ? -15.394 -6.346 19.944 1.00 96.62 491 ASP A CA 1
ATOM 3912 C C . ASP A 1 491 ? -15.063 -5.831 21.347 1.00 96.62 491 ASP A C 1
ATOM 3914 O O . ASP A 1 491 ? -13.935 -5.971 21.830 1.00 96.62 491 ASP A O 1
ATOM 3918 N N . VAL A 1 492 ? -16.036 -5.193 21.991 1.00 95.94 492 VAL A N 1
ATOM 3919 C CA . VAL A 1 492 ? -15.888 -4.590 23.324 1.00 95.94 492 VAL A CA 1
ATOM 3920 C C . VAL A 1 492 ? -15.680 -5.676 24.378 1.00 95.94 492 VAL A C 1
ATOM 3922 O O . VAL A 1 492 ? -14.933 -5.478 25.329 1.00 95.94 492 VAL A O 1
ATOM 3925 N N . ASP A 1 493 ? -16.282 -6.850 24.185 1.00 93.62 493 ASP A N 1
ATOM 3926 C CA . ASP A 1 493 ? -16.209 -7.962 25.131 1.00 93.62 493 ASP A CA 1
ATOM 3927 C C . ASP A 1 493 ? -14.816 -8.584 25.256 1.00 93.62 493 ASP A C 1
ATOM 3929 O O . ASP A 1 493 ? -14.404 -8.974 26.348 1.00 93.62 493 ASP A O 1
ATOM 3933 N N . THR A 1 494 ? -14.103 -8.721 24.138 1.00 92.56 494 THR A N 1
ATOM 3934 C CA . THR A 1 494 ? -12.811 -9.427 24.090 1.00 92.56 494 THR A CA 1
ATOM 3935 C C . THR A 1 494 ? -11.623 -8.497 23.880 1.00 92.56 494 THR A C 1
ATOM 3937 O O . THR A 1 494 ? -10.479 -8.885 24.132 1.00 92.56 494 THR A O 1
ATOM 3940 N N . GLY A 1 495 ? -11.873 -7.267 23.424 1.00 92.75 495 GLY A N 1
ATOM 3941 C CA . GLY A 1 495 ? -10.835 -6.305 23.085 1.00 92.75 495 GLY A CA 1
ATOM 3942 C C . GLY A 1 495 ? -10.099 -6.625 21.782 1.00 92.75 495 GLY A C 1
ATOM 3943 O O . GLY A 1 495 ? -9.011 -6.083 21.569 1.00 92.75 495 GLY A O 1
ATOM 3944 N N . LEU A 1 496 ? -10.665 -7.457 20.900 1.00 94.81 496 LEU A N 1
ATOM 3945 C CA . LEU A 1 496 ? -10.081 -7.797 19.600 1.00 94.81 496 LEU A CA 1
ATOM 3946 C C . LEU A 1 496 ? -10.696 -6.963 18.451 1.00 94.81 496 LEU A C 1
ATOM 3948 O O . LEU A 1 496 ? -11.914 -6.760 18.425 1.00 94.81 496 LEU A O 1
ATOM 3952 N N . PRO A 1 497 ? -9.897 -6.501 17.464 1.00 96.62 497 PRO A N 1
ATOM 3953 C CA . PRO A 1 497 ? -10.446 -5.902 16.252 1.00 96.62 497 PRO A CA 1
ATOM 3954 C C . PRO A 1 497 ? -11.233 -6.934 15.442 1.00 96.62 497 PRO A C 1
ATOM 3956 O O . PRO A 1 497 ? -10.734 -8.027 15.174 1.00 96.62 497 PRO A O 1
ATOM 3959 N N . ILE A 1 498 ? -12.420 -6.546 14.979 1.00 95.56 498 ILE A N 1
ATOM 3960 C CA . ILE A 1 498 ? -13.258 -7.377 14.105 1.00 95.56 498 ILE A CA 1
ATOM 3961 C C . ILE A 1 498 ? -12.893 -7.128 12.641 1.00 95.56 498 ILE A C 1
ATOM 3963 O O . ILE A 1 498 ? -12.649 -8.064 11.879 1.00 95.56 498 ILE A O 1
ATOM 3967 N N . ALA A 1 499 ? -12.846 -5.854 12.240 1.00 94.81 499 ALA A N 1
ATOM 3968 C CA . ALA A 1 499 ? -12.563 -5.461 10.866 1.00 94.81 499 ALA A CA 1
ATOM 3969 C C . ALA A 1 499 ? -11.964 -4.053 10.791 1.00 94.81 499 ALA A C 1
ATOM 3971 O O . ALA A 1 499 ? -12.430 -3.126 11.453 1.00 94.81 499 ALA A O 1
ATOM 3972 N N . LEU A 1 500 ? -10.952 -3.902 9.933 1.00 96.75 500 LEU A N 1
ATOM 3973 C CA . LEU A 1 500 ? -10.302 -2.634 9.604 1.00 96.75 500 LEU A CA 1
ATOM 3974 C C . LEU A 1 500 ? -10.376 -2.422 8.087 1.00 96.75 500 LEU A C 1
ATOM 3976 O O . LEU A 1 500 ? -9.958 -3.295 7.315 1.00 96.75 500 LEU A O 1
ATOM 3980 N N . GLU A 1 501 ? -10.883 -1.270 7.650 1.00 95.50 501 GLU A N 1
ATOM 3981 C CA . GLU A 1 501 ? -10.970 -0.932 6.227 1.00 95.50 501 GLU A CA 1
ATOM 3982 C C . GLU A 1 501 ? -10.468 0.483 5.959 1.00 95.50 501 GLU A C 1
ATOM 3984 O O . GLU A 1 501 ? -10.792 1.424 6.682 1.00 95.50 501 GLU A O 1
ATOM 3989 N N . PHE A 1 502 ? -9.692 0.638 4.888 1.00 96.06 502 PHE A N 1
ATOM 3990 C CA . PHE A 1 502 ? -9.262 1.943 4.407 1.00 96.06 502 PHE A CA 1
ATOM 3991 C C . PHE A 1 502 ? -10.458 2.865 4.142 1.00 96.06 502 PHE A C 1
ATOM 3993 O O . PHE A 1 502 ? -11.431 2.458 3.511 1.00 96.06 502 PHE A O 1
ATOM 4000 N N . ARG A 1 503 ? -10.330 4.137 4.533 1.00 94.94 503 ARG A N 1
ATOM 4001 C CA . ARG A 1 503 ? -11.134 5.230 3.981 1.00 94.94 503 ARG A CA 1
ATOM 4002 C C . ARG A 1 503 ? -10.259 6.442 3.694 1.00 94.94 503 ARG A C 1
ATOM 4004 O O . ARG A 1 503 ? -9.276 6.706 4.401 1.00 94.94 503 ARG A O 1
ATOM 4011 N N . ASN A 1 504 ? -10.643 7.198 2.670 1.00 94.56 504 ASN A N 1
ATOM 4012 C CA . ASN A 1 504 ? -10.034 8.487 2.381 1.00 94.56 504 ASN A CA 1
ATOM 4013 C C . ASN A 1 504 ? -10.267 9.468 3.550 1.00 94.56 504 ASN A C 1
ATOM 4015 O O . ASN A 1 504 ? -11.260 9.366 4.268 1.00 94.56 504 ASN A O 1
ATOM 4019 N N . GLY A 1 505 ? -9.382 10.446 3.754 1.00 93.00 505 GLY A N 1
ATOM 4020 C CA . GLY A 1 505 ? -9.484 11.407 4.856 1.00 93.00 505 GLY A CA 1
ATOM 4021 C C . GLY A 1 505 ? -10.784 12.214 4.872 1.00 93.00 505 GLY A C 1
ATOM 4022 O O . GLY A 1 505 ? -11.210 12.641 5.939 1.00 93.00 505 GLY A O 1
ATOM 4023 N N . SER A 1 506 ? -11.433 12.383 3.715 1.00 92.06 506 SER A N 1
ATOM 4024 C CA . SER A 1 506 ? -12.737 13.045 3.572 1.00 92.06 506 SER A CA 1
ATOM 4025 C C . SER A 1 506 ? -13.935 12.185 3.983 1.00 92.06 506 SER A C 1
ATOM 4027 O O . SER A 1 506 ? -15.061 12.685 3.971 1.00 92.06 506 SER A O 1
ATOM 4029 N N . ALA A 1 507 ? -13.730 10.905 4.300 1.00 92.69 507 ALA A N 1
ATOM 4030 C CA . ALA A 1 507 ? -14.804 10.017 4.711 1.00 92.69 507 ALA A CA 1
ATOM 4031 C C . ALA A 1 507 ? -15.463 10.510 6.003 1.00 92.69 507 ALA A C 1
ATOM 4033 O O . ALA A 1 507 ? -14.792 10.947 6.943 1.00 92.69 507 ALA A O 1
ATOM 4034 N N . ARG A 1 508 ? -16.798 10.436 6.033 1.00 90.44 508 ARG A N 1
ATOM 4035 C CA . ARG A 1 508 ? -17.612 10.820 7.187 1.00 90.44 508 ARG A CA 1
ATOM 4036 C C . ARG A 1 508 ? -18.284 9.597 7.781 1.00 90.44 508 ARG A C 1
ATOM 4038 O O . ARG A 1 508 ? -18.975 8.873 7.065 1.00 90.44 508 ARG A O 1
ATOM 4045 N N . ALA A 1 509 ? -18.163 9.457 9.095 1.00 90.81 509 ALA A N 1
ATOM 4046 C CA . ALA A 1 509 ? -18.764 8.389 9.880 1.00 90.81 509 ALA A CA 1
ATOM 4047 C C . ALA A 1 509 ? -20.235 8.118 9.529 1.00 90.81 509 ALA A C 1
ATOM 4049 O O . ALA A 1 509 ? -20.620 6.985 9.244 1.00 90.81 509 ALA A O 1
ATOM 4050 N N . THR A 1 510 ? -21.038 9.181 9.430 1.00 90.44 510 THR A N 1
ATOM 4051 C CA . THR A 1 510 ? -22.474 9.101 9.123 1.00 90.44 510 THR A CA 1
ATOM 4052 C C . THR A 1 510 ? -22.803 8.572 7.728 1.00 90.44 510 THR A C 1
ATOM 4054 O O . THR A 1 510 ? -23.922 8.126 7.502 1.00 90.44 510 THR A O 1
ATOM 4057 N N . THR A 1 511 ? -21.849 8.610 6.796 1.00 87.69 511 THR A N 1
ATOM 4058 C CA . THR A 1 511 ? -22.024 8.129 5.414 1.00 87.69 511 THR A CA 1
ATOM 4059 C C . THR A 1 511 ? -21.426 6.746 5.178 1.00 87.69 511 THR A C 1
ATOM 4061 O O . THR A 1 511 ? -21.775 6.091 4.204 1.00 87.69 511 THR A O 1
ATOM 4064 N N . THR A 1 512 ? -20.521 6.290 6.048 1.00 90.62 512 THR A N 1
ATOM 4065 C CA . THR A 1 512 ? -19.777 5.040 5.840 1.00 90.62 512 THR A CA 1
ATOM 4066 C C . THR A 1 512 ? -20.248 3.899 6.726 1.00 90.62 512 THR A C 1
ATOM 4068 O O . THR A 1 512 ? -20.107 2.747 6.323 1.00 90.62 512 THR A O 1
ATOM 4071 N N . ILE A 1 513 ? -20.783 4.193 7.918 1.00 93.44 513 ILE A N 1
ATOM 4072 C CA . ILE A 1 513 ? -21.082 3.172 8.930 1.00 93.44 513 ILE A CA 1
ATOM 4073 C C . ILE A 1 513 ? -22.077 2.114 8.443 1.00 93.44 513 ILE A C 1
ATOM 4075 O O . ILE A 1 513 ? -21.802 0.931 8.603 1.00 93.44 513 ILE A O 1
ATOM 4079 N N . ARG A 1 514 ? -23.171 2.514 7.778 1.00 91.56 514 ARG A N 1
ATOM 4080 C CA . ARG A 1 514 ? -24.202 1.588 7.278 1.00 91.56 514 ARG A CA 1
ATOM 4081 C C . ARG A 1 514 ? -23.604 0.521 6.363 1.00 91.56 514 ARG A C 1
ATOM 4083 O O . ARG A 1 514 ? -23.693 -0.668 6.656 1.00 91.56 514 ARG A O 1
ATOM 4090 N N . ARG A 1 515 ? -22.930 0.972 5.304 1.00 89.94 515 ARG A N 1
ATOM 4091 C CA . ARG A 1 515 ? -22.280 0.103 4.325 1.00 89.94 515 ARG A CA 1
ATOM 4092 C C . ARG A 1 515 ? -21.198 -0.766 4.961 1.00 89.94 515 ARG A C 1
ATOM 4094 O O . ARG A 1 515 ? -21.122 -1.954 4.677 1.00 89.94 515 ARG A O 1
ATOM 4101 N N . PHE A 1 516 ? -20.376 -0.187 5.838 1.00 92.69 516 PHE A N 1
ATOM 4102 C CA . PHE A 1 516 ? -19.335 -0.928 6.549 1.00 92.69 516 PHE A CA 1
ATOM 4103 C C . PHE A 1 516 ? -19.930 -2.084 7.365 1.00 92.69 516 PHE A C 1
ATOM 4105 O O . PHE A 1 516 ? -19.446 -3.207 7.270 1.00 92.69 516 PHE A O 1
ATOM 4112 N N . ILE A 1 517 ? -20.994 -1.824 8.130 1.00 92.56 517 ILE A N 1
ATOM 4113 C CA . ILE A 1 517 ? -21.662 -2.838 8.950 1.00 92.56 517 ILE A CA 1
ATOM 4114 C C . ILE A 1 517 ? -22.311 -3.911 8.072 1.00 92.56 517 ILE A C 1
ATOM 4116 O O . ILE A 1 517 ? -22.059 -5.095 8.289 1.00 92.56 517 ILE A O 1
ATOM 4120 N N . ARG A 1 518 ? -23.083 -3.517 7.052 1.00 88.50 518 ARG A N 1
ATOM 4121 C CA . ARG A 1 518 ? -23.748 -4.459 6.136 1.00 88.50 518 ARG A CA 1
ATOM 4122 C C . ARG A 1 518 ? -22.748 -5.385 5.450 1.00 88.50 518 ARG A C 1
ATOM 4124 O O . ARG A 1 518 ? -22.912 -6.601 5.449 1.00 88.50 518 ARG A O 1
ATOM 4131 N N . GLU A 1 519 ? -21.678 -4.818 4.903 1.00 87.00 519 GLU A N 1
ATOM 4132 C CA . GLU A 1 519 ? -20.731 -5.583 4.100 1.00 87.00 519 GLU A CA 1
ATOM 4133 C C . GLU A 1 519 ? -19.764 -6.432 4.922 1.00 87.00 519 GLU A C 1
ATOM 4135 O O . GLU A 1 519 ? -19.339 -7.470 4.419 1.00 87.00 519 GLU A O 1
ATOM 4140 N N . LEU A 1 520 ? -19.363 -5.992 6.119 1.00 89.44 520 LEU A N 1
ATOM 4141 C CA . LEU A 1 520 ? -18.303 -6.652 6.890 1.00 89.44 520 LEU A CA 1
ATOM 4142 C C . LEU A 1 520 ? -18.808 -7.423 8.104 1.00 89.44 520 LEU A C 1
ATOM 4144 O O . LEU A 1 520 ? -18.147 -8.386 8.487 1.00 89.44 520 LEU A O 1
ATOM 4148 N N . LEU A 1 521 ? -19.931 -7.019 8.699 1.00 89.94 521 LEU A N 1
ATOM 4149 C CA . LEU A 1 521 ? -20.450 -7.620 9.929 1.00 89.94 521 LEU A CA 1
ATOM 4150 C C . LEU A 1 521 ? -21.713 -8.439 9.667 1.00 89.94 521 LEU A C 1
ATOM 4152 O O . LEU A 1 521 ? -21.708 -9.632 9.930 1.00 89.94 521 LEU A O 1
ATOM 4156 N N . ILE A 1 522 ? -22.759 -7.843 9.086 1.00 84.94 522 ILE A N 1
ATOM 4157 C CA . ILE A 1 522 ? -24.026 -8.563 8.857 1.00 84.94 522 ILE A CA 1
ATOM 4158 C C . ILE A 1 522 ? -23.805 -9.746 7.913 1.00 84.94 522 ILE A C 1
ATOM 4160 O O . ILE A 1 522 ? -24.124 -10.877 8.259 1.00 84.94 522 ILE A O 1
ATOM 4164 N N . GLY A 1 523 ? -23.158 -9.516 6.764 1.00 72.19 523 GLY A N 1
ATOM 4165 C CA . GLY A 1 523 ? -22.871 -10.586 5.801 1.00 72.19 523 GLY A CA 1
ATOM 4166 C C . GLY A 1 523 ? -21.918 -11.685 6.303 1.00 72.19 523 GLY A C 1
ATOM 4167 O O . GLY A 1 523 ? -21.621 -12.614 5.554 1.00 72.19 523 GLY A O 1
ATOM 4168 N N . THR A 1 524 ? -21.385 -11.584 7.527 1.00 81.12 524 THR A N 1
ATOM 4169 C CA . THR A 1 524 ? -20.426 -12.550 8.089 1.00 81.12 524 THR A CA 1
ATOM 4170 C C . THR A 1 524 ? -20.907 -13.219 9.366 1.00 81.12 524 THR A C 1
ATOM 4172 O O . THR A 1 524 ? -20.717 -14.428 9.489 1.00 81.12 524 THR A O 1
ATOM 4175 N N . LEU A 1 525 ? -21.499 -12.448 10.279 1.00 83.56 525 LEU A N 1
ATOM 4176 C CA . LEU A 1 525 ? -21.929 -12.864 11.614 1.00 83.56 525 LEU A CA 1
ATOM 4177 C C . LEU A 1 525 ? -23.445 -13.129 11.707 1.00 83.56 525 LEU A C 1
ATOM 4179 O O . LEU A 1 525 ? -23.871 -13.785 12.653 1.00 83.56 525 LEU A O 1
ATOM 4183 N N . GLY A 1 526 ? -24.234 -12.657 10.733 1.00 73.06 526 GLY A N 1
ATOM 4184 C CA . GLY A 1 526 ? -25.700 -12.745 10.712 1.00 73.06 526 GLY A CA 1
ATOM 4185 C C . GLY A 1 526 ? -26.401 -11.473 11.212 1.00 73.06 526 GLY A C 1
ATOM 4186 O O . GLY A 1 526 ? -25.794 -10.626 11.868 1.00 73.06 526 GLY A O 1
ATOM 4187 N N . GLU A 1 527 ? -27.692 -11.324 10.896 1.00 63.53 527 GLU A N 1
ATOM 4188 C CA . GLU A 1 527 ? -28.488 -10.111 11.181 1.00 63.53 527 GLU A CA 1
ATOM 4189 C C . GLU A 1 527 ? -28.768 -9.868 12.676 1.00 63.53 527 GLU A C 1
ATOM 4191 O O . GLU A 1 527 ? -29.006 -8.731 13.071 1.00 63.53 527 GLU A O 1
ATOM 4196 N N . HIS A 1 528 ? -28.652 -10.894 13.526 1.00 68.50 528 HIS A N 1
ATOM 4197 C CA . HIS A 1 528 ? -28.967 -10.813 14.962 1.00 68.50 528 HIS A CA 1
ATOM 4198 C C . HIS A 1 528 ? -27.760 -11.010 15.887 1.00 68.50 528 HIS A C 1
ATOM 4200 O O . HIS A 1 528 ? -27.925 -11.231 17.085 1.00 68.50 528 HIS A O 1
ATOM 4206 N N . SER A 1 529 ? -26.532 -10.960 15.363 1.00 80.06 529 SER A N 1
ATOM 4207 C CA . SER A 1 529 ? -25.344 -11.176 16.198 1.00 80.06 529 SER A CA 1
ATOM 4208 C C . SER A 1 529 ? -24.995 -9.969 17.076 1.00 80.06 529 SER A C 1
ATOM 4210 O O . SER A 1 529 ? -24.345 -10.132 18.105 1.00 80.06 529 SER A O 1
ATOM 4212 N N . ILE A 1 530 ? -25.375 -8.760 16.647 1.00 91.88 530 ILE A N 1
ATOM 4213 C CA . ILE A 1 530 ? -24.989 -7.492 17.277 1.00 91.88 530 ILE A CA 1
ATOM 4214 C C . ILE A 1 530 ? -26.128 -7.020 18.179 1.00 91.88 530 ILE A C 1
ATOM 4216 O O . ILE A 1 530 ? -27.180 -6.624 17.694 1.00 91.88 530 ILE A O 1
ATOM 4220 N N . GLU A 1 531 ? -25.891 -7.015 19.485 1.00 94.50 531 GLU A N 1
ATOM 4221 C CA . GLU A 1 531 ? -26.876 -6.620 20.498 1.00 94.50 531 GLU A CA 1
ATOM 4222 C C . GLU A 1 531 ? -26.724 -5.144 20.889 1.00 94.50 531 GLU A C 1
ATOM 4224 O O . GLU A 1 531 ? -27.708 -4.480 21.196 1.00 94.50 531 GLU A O 1
ATOM 4229 N N . HIS A 1 532 ? -25.500 -4.601 20.861 1.00 96.69 532 HIS A N 1
ATOM 4230 C CA . HIS A 1 532 ? -25.217 -3.240 21.328 1.00 96.69 532 HIS A CA 1
ATOM 4231 C C . HIS A 1 532 ? -24.080 -2.583 20.545 1.00 96.69 532 HIS A C 1
ATOM 4233 O O . HIS A 1 532 ? -23.015 -3.167 20.330 1.00 96.69 532 HIS A O 1
ATOM 4239 N N . VAL A 1 533 ? -24.282 -1.327 20.157 1.00 97.38 533 VAL A N 1
ATOM 4240 C CA . VAL A 1 533 ? -23.327 -0.499 19.426 1.00 97.38 533 VAL A CA 1
ATOM 4241 C C . VAL A 1 533 ? -22.889 0.729 20.234 1.00 97.38 533 VAL A C 1
ATOM 4243 O O . VAL A 1 533 ? -23.711 1.488 20.753 1.00 97.38 533 VAL A O 1
ATOM 4246 N N . TYR A 1 534 ? -21.574 0.974 20.266 1.00 98.00 534 TYR A N 1
ATOM 4247 C CA . TYR A 1 534 ? -20.951 2.125 20.927 1.00 98.00 534 TYR A CA 1
ATOM 4248 C C . TYR A 1 534 ? -20.337 3.087 19.908 1.00 98.00 534 TYR A C 1
ATOM 4250 O O . TYR A 1 534 ? -19.453 2.701 19.137 1.00 98.00 534 TYR A O 1
ATOM 4258 N N . LEU A 1 535 ? -20.752 4.358 19.932 1.00 96.62 535 LEU A N 1
ATOM 4259 C CA . LEU A 1 535 ? -20.314 5.371 18.959 1.00 96.62 535 LEU A CA 1
ATOM 4260 C C . LEU A 1 535 ? -19.791 6.648 19.625 1.00 96.62 535 LEU A C 1
ATOM 4262 O O . LEU A 1 535 ? -20.306 7.085 20.649 1.00 96.62 535 LEU A O 1
ATOM 4266 N N . ASP A 1 536 ? -18.810 7.309 19.010 1.00 93.81 536 ASP A N 1
ATOM 4267 C CA . ASP A 1 536 ? -18.438 8.680 19.387 1.00 93.81 536 ASP A CA 1
ATOM 4268 C C . ASP A 1 536 ? -19.343 9.727 18.700 1.00 93.81 536 ASP A C 1
ATOM 4270 O O . ASP A 1 536 ? -20.104 9.458 17.767 1.00 93.81 536 ASP A O 1
ATOM 4274 N N . SER A 1 537 ? -19.212 10.974 19.133 1.00 93.25 537 SER A N 1
ATOM 4275 C CA . SER A 1 537 ? -19.894 12.158 18.629 1.00 93.25 537 SER A CA 1
ATOM 4276 C C . SER A 1 537 ? -19.762 12.385 17.122 1.00 93.25 537 SER A C 1
ATOM 4278 O O . SER A 1 537 ? -20.673 12.976 16.534 1.00 93.25 537 SER A O 1
ATOM 4280 N N . GLU A 1 538 ? -18.707 11.892 16.462 1.00 91.56 538 GLU A N 1
ATOM 4281 C CA . GLU A 1 538 ? -18.576 11.972 14.999 1.00 91.56 538 GLU A CA 1
ATOM 4282 C C . GLU A 1 538 ? -19.706 11.229 14.258 1.00 91.56 538 GLU A C 1
ATOM 4284 O O . GLU A 1 538 ? -20.100 11.643 13.167 1.00 91.56 538 GLU A O 1
ATOM 4289 N N . TYR A 1 539 ? -20.301 10.204 14.875 1.00 94.69 539 TYR A N 1
ATOM 4290 C CA . TYR A 1 539 ? -21.391 9.404 14.305 1.00 94.69 539 TYR A CA 1
ATOM 4291 C C . TYR A 1 539 ? -22.784 10.011 14.529 1.00 94.69 539 TYR A C 1
ATOM 4293 O O . TYR A 1 539 ? -23.795 9.404 14.177 1.00 94.69 539 TYR A O 1
ATOM 4301 N N . THR A 1 540 ? -22.871 11.213 15.105 1.00 93.81 540 THR A N 1
ATOM 4302 C CA . THR A 1 540 ? -24.155 11.871 15.388 1.00 93.81 540 THR A CA 1
ATOM 4303 C C . THR A 1 540 ? -24.922 12.173 14.098 1.00 93.81 540 THR A C 1
ATOM 4305 O O . THR A 1 540 ? -24.597 13.119 13.375 1.00 93.81 540 THR A O 1
ATOM 4308 N N . GLY A 1 541 ? -25.987 11.411 13.836 1.00 91.44 541 GLY A N 1
ATOM 4309 C CA . GLY A 1 541 ? -26.882 11.612 12.699 1.00 91.44 541 GLY A CA 1
ATOM 4310 C C . GLY A 1 541 ? -28.137 10.746 12.799 1.00 91.44 541 GLY A C 1
ATOM 4311 O O . GLY A 1 541 ? -28.049 9.561 13.092 1.00 91.44 541 GLY A O 1
ATOM 4312 N N . GLY A 1 542 ? -29.312 11.322 12.521 1.00 89.88 542 GLY A N 1
ATOM 4313 C CA . GLY A 1 542 ? -30.592 10.622 12.707 1.00 89.88 542 GLY A CA 1
ATOM 4314 C C . GLY A 1 542 ? -30.734 9.339 11.879 1.00 89.88 542 GLY A C 1
ATOM 4315 O O . GLY A 1 542 ? -31.276 8.360 12.376 1.00 89.88 542 GLY A O 1
ATOM 4316 N N . ALA A 1 543 ? -30.194 9.322 10.655 1.00 91.56 543 ALA A N 1
ATOM 4317 C CA . ALA A 1 543 ? -30.174 8.125 9.813 1.00 91.56 543 ALA A CA 1
ATOM 4318 C C . ALA A 1 543 ? -29.284 7.010 10.390 1.00 91.56 543 ALA A C 1
ATOM 4320 O O . ALA A 1 543 ? -29.617 5.840 10.245 1.00 91.56 543 ALA A O 1
ATOM 4321 N N . VAL A 1 544 ? -28.186 7.368 11.071 1.00 94.12 544 VAL A N 1
ATOM 4322 C CA . VAL A 1 544 ? -27.328 6.396 11.766 1.00 94.12 544 VAL A CA 1
ATOM 4323 C C . VAL A 1 544 ? -28.079 5.815 12.953 1.00 94.12 544 VAL A C 1
ATOM 4325 O O . VAL A 1 544 ? -28.165 4.603 13.063 1.00 94.12 544 VAL A O 1
ATOM 4328 N N . TRP A 1 545 ? -28.665 6.665 13.801 1.00 94.75 545 TRP A N 1
ATOM 4329 C CA . TRP A 1 545 ? -29.405 6.214 14.983 1.00 94.75 545 TRP A CA 1
ATOM 4330 C C . TRP A 1 545 ? -30.513 5.240 14.612 1.00 94.75 545 TRP A C 1
ATOM 4332 O O . TRP A 1 545 ? -30.571 4.161 15.183 1.00 94.75 545 TRP A O 1
ATOM 4342 N N . ARG A 1 546 ? -31.324 5.585 13.605 1.00 94.69 546 ARG A N 1
ATOM 4343 C CA . ARG A 1 546 ? -32.357 4.691 13.079 1.00 94.69 546 ARG A CA 1
ATOM 4344 C C . ARG A 1 546 ? -31.773 3.375 12.596 1.00 94.69 546 ARG A C 1
ATOM 4346 O O . ARG A 1 546 ? -32.233 2.337 13.029 1.00 94.69 546 ARG A O 1
ATOM 4353 N N . PHE A 1 547 ? -30.749 3.418 11.744 1.00 93.88 547 PHE A N 1
ATOM 4354 C CA . PHE A 1 547 ? -30.140 2.199 11.215 1.00 93.88 547 PHE A CA 1
ATOM 4355 C C . PHE A 1 547 ? -29.636 1.256 12.319 1.00 93.88 547 PHE A C 1
ATOM 4357 O O . PHE A 1 547 ? -29.706 0.048 12.145 1.00 93.88 547 PHE A O 1
ATOM 4364 N N . ILE A 1 548 ? -29.143 1.780 13.444 1.00 95.25 548 ILE A N 1
ATOM 4365 C CA . ILE A 1 548 ? -28.714 0.937 14.566 1.00 95.25 548 ILE A CA 1
ATOM 4366 C C . ILE A 1 548 ? -29.914 0.338 15.313 1.00 95.25 548 ILE A C 1
ATOM 4368 O O . ILE A 1 548 ? -29.914 -0.855 15.579 1.00 95.25 548 ILE A O 1
ATOM 4372 N N . VAL A 1 549 ? -30.929 1.138 15.646 1.00 94.94 549 VAL A N 1
ATOM 4373 C CA . VAL A 1 549 ? -31.958 0.729 16.626 1.00 94.94 549 VAL A CA 1
ATOM 4374 C C . VAL A 1 549 ? -33.207 0.096 16.016 1.00 94.94 549 VAL A C 1
ATOM 4376 O O . VAL A 1 549 ? -33.985 -0.528 16.729 1.00 94.94 549 VAL A O 1
ATOM 4379 N N . ASP A 1 550 ? -33.446 0.316 14.726 1.00 91.56 550 ASP A N 1
ATOM 4380 C CA . ASP A 1 550 ? -34.614 -0.190 14.007 1.00 91.56 550 ASP A CA 1
ATOM 4381 C C . ASP A 1 550 ? -34.478 -1.704 13.801 1.00 91.56 550 ASP A C 1
ATOM 4383 O O . ASP A 1 550 ? -33.496 -2.153 13.209 1.00 91.56 550 ASP A O 1
ATOM 4387 N N . SER A 1 551 ? -35.427 -2.483 14.319 1.00 86.06 551 SER A N 1
ATOM 4388 C CA . SER A 1 551 ? -35.419 -3.949 14.252 1.00 86.06 551 SER A CA 1
ATOM 4389 C C . SER A 1 551 ? -35.892 -4.513 12.914 1.00 86.06 551 SER A C 1
ATOM 4391 O O . SER A 1 551 ? -35.631 -5.678 12.639 1.00 86.06 551 SER A O 1
ATOM 4393 N N . GLU A 1 552 ? -36.589 -3.723 12.096 1.00 83.00 552 GLU A N 1
ATOM 4394 C CA . GLU A 1 552 ? -37.136 -4.173 10.811 1.00 83.00 552 GLU A CA 1
ATOM 4395 C C . GLU A 1 552 ? -36.222 -3.784 9.647 1.00 83.00 552 GLU A C 1
ATOM 4397 O O . GLU A 1 552 ? -35.958 -4.582 8.751 1.00 83.00 552 GLU A O 1
ATOM 4402 N N . GLN A 1 553 ? -35.734 -2.539 9.644 1.00 81.12 553 GLN A N 1
ATOM 4403 C CA . GLN A 1 553 ? -34.942 -1.980 8.538 1.00 81.12 553 GLN A CA 1
ATOM 4404 C C . GLN A 1 553 ? -33.464 -1.744 8.902 1.00 81.12 553 GLN A C 1
ATOM 4406 O O . GLN A 1 553 ? -32.651 -1.353 8.044 1.00 81.12 553 GLN A O 1
ATOM 4411 N N . GLY A 1 554 ? -33.113 -1.939 10.175 1.00 86.31 554 GLY A N 1
ATOM 4412 C CA . GLY A 1 554 ? -31.800 -1.683 10.761 1.00 86.31 554 GLY A CA 1
ATOM 4413 C C . GLY A 1 554 ? -31.153 -2.924 11.381 1.00 86.31 554 GLY A C 1
ATOM 4414 O O . GLY A 1 554 ? -31.256 -4.015 10.832 1.00 86.31 554 GLY A O 1
ATOM 4415 N N . LEU A 1 555 ? -30.414 -2.731 12.478 1.00 89.50 555 LEU A N 1
ATOM 4416 C CA . LEU A 1 555 ? -29.771 -3.809 13.243 1.00 89.50 555 LEU A CA 1
ATOM 4417 C C . LEU A 1 555 ? -30.617 -4.319 14.415 1.00 89.50 555 LEU A C 1
ATOM 4419 O O . LEU A 1 555 ? -30.307 -5.371 14.958 1.00 89.50 555 LEU A O 1
ATOM 4423 N N . GLY A 1 556 ? -31.612 -3.553 14.868 1.00 91.69 556 GLY A N 1
ATOM 4424 C CA . GLY A 1 556 ? -32.332 -3.839 16.112 1.00 91.69 556 GLY A CA 1
ATOM 4425 C C . GLY A 1 556 ? -31.456 -3.821 17.372 1.00 91.69 556 GLY A C 1
ATOM 4426 O O . GLY A 1 556 ? -31.830 -4.426 18.372 1.00 91.69 556 GLY A O 1
ATOM 4427 N N . ALA A 1 557 ? -30.300 -3.155 17.333 1.00 94.38 557 ALA A N 1
ATOM 4428 C CA . ALA A 1 557 ? -29.330 -3.134 18.421 1.00 94.38 557 ALA A CA 1
ATOM 4429 C C . ALA A 1 557 ? -29.544 -1.942 19.362 1.00 94.38 557 ALA A C 1
ATOM 4431 O O . ALA A 1 557 ? -29.976 -0.858 18.952 1.00 94.38 557 ALA A O 1
ATOM 4432 N N . ASP A 1 558 ? -29.137 -2.101 20.618 1.00 96.50 558 ASP A N 1
ATOM 4433 C CA . ASP A 1 558 ? -29.004 -0.974 21.529 1.00 96.50 558 ASP A CA 1
ATOM 4434 C C . ASP A 1 558 ? -27.884 -0.029 21.079 1.00 96.50 558 ASP A C 1
ATOM 4436 O O . ASP A 1 558 ? -26.907 -0.414 20.432 1.00 96.50 558 ASP A O 1
ATOM 4440 N N . LEU A 1 559 ? -28.013 1.247 21.431 1.00 97.56 559 LEU A N 1
ATOM 4441 C CA . LEU A 1 559 ? -27.075 2.300 21.066 1.00 97.56 559 LEU A CA 1
ATOM 4442 C C . LEU A 1 559 ? -26.665 3.080 22.309 1.00 97.56 559 LEU A C 1
ATOM 4444 O O . LEU A 1 559 ? -27.514 3.690 22.948 1.00 97.56 559 LEU A O 1
ATOM 4448 N N . THR A 1 560 ? -25.361 3.150 22.586 1.00 98.00 560 THR A N 1
ATOM 4449 C CA . THR A 1 560 ? -24.779 4.069 23.579 1.00 98.00 560 THR A CA 1
ATOM 4450 C C . THR A 1 560 ? -23.743 4.975 22.915 1.00 98.00 560 THR A C 1
ATOM 4452 O O . THR A 1 560 ? -22.834 4.505 22.232 1.00 98.00 560 THR A O 1
ATOM 4455 N N . MET A 1 561 ? -23.844 6.296 23.091 1.00 97.19 561 MET A N 1
ATOM 4456 C CA . MET A 1 561 ? -22.936 7.226 22.416 1.00 97.19 561 MET A CA 1
ATOM 4457 C C . MET A 1 561 ? -22.741 8.578 23.101 1.00 97.19 561 MET A C 1
ATOM 4459 O O . MET A 1 561 ? -23.599 9.069 23.834 1.00 97.19 561 MET A O 1
ATOM 4463 N N . CYS A 1 562 ? -21.633 9.238 22.764 1.00 96.50 562 CYS A N 1
ATOM 4464 C CA . CYS A 1 562 ? -21.467 10.676 22.957 1.00 96.50 562 CYS A CA 1
ATOM 4465 C C . CYS A 1 562 ? -22.169 11.410 21.809 1.00 96.50 562 CYS A C 1
ATOM 4467 O O . CYS A 1 562 ? -21.995 11.053 20.647 1.00 96.50 562 CYS A O 1
ATOM 4469 N N . ILE A 1 563 ? -22.955 12.442 22.107 1.00 95.88 563 ILE A N 1
ATOM 4470 C CA . ILE A 1 563 ? -23.801 13.129 21.129 1.00 95.88 563 ILE A CA 1
ATOM 4471 C C . ILE A 1 563 ? -23.237 14.517 20.830 1.00 95.88 563 ILE A C 1
ATOM 4473 O O . ILE A 1 563 ? -23.048 15.359 21.714 1.00 95.88 563 ILE A O 1
ATOM 4477 N N . LYS A 1 564 ? -23.016 14.800 19.544 1.00 94.19 564 LYS A N 1
ATOM 4478 C CA . LYS A 1 564 ? -22.641 16.136 19.079 1.00 94.19 564 LYS A CA 1
ATOM 4479 C C . LYS A 1 564 ? -23.823 17.094 19.232 1.00 94.19 564 LYS A C 1
ATOM 4481 O O . LYS A 1 564 ? -24.913 16.846 18.721 1.00 94.19 564 LYS A O 1
ATOM 4486 N N . GLN A 1 565 ? -23.580 18.239 19.865 1.00 92.12 565 GLN A N 1
ATOM 4487 C CA . GLN A 1 565 ? -24.588 19.270 20.142 1.00 92.12 565 GLN A CA 1
ATOM 4488 C C . GLN A 1 565 ? -24.957 20.082 18.889 1.00 92.12 565 GLN A C 1
ATOM 4490 O O . GLN A 1 565 ? -24.591 21.250 18.741 1.00 92.12 565 GLN A O 1
ATOM 4495 N N . ASN A 1 566 ? -25.663 19.451 17.953 1.00 90.44 566 ASN A N 1
ATOM 4496 C CA . ASN A 1 566 ? -26.295 20.137 16.826 1.00 90.44 566 ASN A CA 1
ATOM 4497 C C . ASN A 1 566 ? -27.511 20.974 17.305 1.00 90.44 566 ASN A C 1
ATOM 4499 O O . ASN A 1 566 ? -27.917 20.834 18.462 1.00 90.44 566 ASN A O 1
ATOM 4503 N N . PRO A 1 567 ? -28.105 21.845 16.462 1.00 92.50 567 PRO A N 1
ATOM 4504 C CA . PRO A 1 567 ? -29.212 22.714 16.878 1.00 92.50 567 PRO A CA 1
ATOM 4505 C C . PRO A 1 567 ? -30.376 21.973 17.549 1.00 92.50 567 PRO A C 1
ATOM 4507 O O . PRO A 1 567 ? -30.889 22.432 18.565 1.00 92.50 567 PRO A O 1
ATOM 4510 N N . ARG A 1 568 ? -30.726 20.780 17.048 1.00 90.62 568 ARG A N 1
ATOM 4511 C CA . ARG A 1 568 ? -31.785 19.942 17.623 1.00 90.62 568 ARG A CA 1
ATOM 4512 C C . ARG A 1 568 ? -31.420 19.446 19.023 1.00 90.62 568 ARG A C 1
ATOM 4514 O O . ARG A 1 568 ? -32.219 19.574 19.937 1.00 90.62 568 ARG A O 1
ATOM 4521 N N . VAL A 1 569 ? -30.217 18.904 19.211 1.00 92.06 569 VAL A N 1
ATOM 4522 C CA . VAL A 1 569 ? -29.753 18.420 20.526 1.00 92.06 569 VAL A CA 1
ATOM 4523 C C . VAL A 1 569 ? -29.679 19.573 21.528 1.00 92.06 569 VAL A C 1
ATOM 4525 O O . VAL A 1 569 ? -30.115 19.422 22.665 1.00 92.06 569 VAL A O 1
ATOM 4528 N N . LYS A 1 570 ? -29.205 20.750 21.100 1.00 94.88 570 LYS A N 1
ATOM 4529 C CA . LYS A 1 570 ? -29.162 21.952 21.945 1.00 94.88 570 LYS A CA 1
ATOM 4530 C C . LYS A 1 570 ? -30.544 22.387 22.432 1.00 94.88 570 LYS A C 1
ATOM 4532 O O . LYS A 1 570 ? -30.642 22.854 23.559 1.00 94.88 570 LYS A O 1
ATOM 4537 N N . GLN A 1 571 ? -31.590 22.217 21.623 1.00 95.19 571 GLN A N 1
ATOM 4538 C CA . GLN A 1 571 ? -32.963 22.525 22.029 1.00 95.19 571 GLN A CA 1
ATOM 4539 C C . GLN A 1 571 ? -33.418 21.639 23.198 1.00 95.19 571 GLN A C 1
ATOM 4541 O O . GLN A 1 571 ? -33.865 22.168 24.211 1.00 95.19 571 GLN A O 1
ATOM 4546 N N . TYR A 1 572 ? -33.232 20.317 23.096 1.00 95.81 572 TYR A N 1
ATOM 4547 C CA . TYR A 1 572 ? -33.549 19.392 24.193 1.00 95.81 572 TYR A CA 1
ATOM 4548 C C . TYR A 1 572 ? -32.702 19.670 25.437 1.00 95.81 572 TYR A C 1
ATOM 4550 O O . TYR A 1 572 ? -33.225 19.697 26.545 1.00 95.81 572 TYR A O 1
ATOM 4558 N N . MET A 1 573 ? -31.405 19.940 25.257 1.00 95.38 573 MET A N 1
ATOM 4559 C CA . MET A 1 573 ? -30.522 20.296 26.368 1.00 95.38 573 MET A CA 1
ATOM 4560 C C . MET A 1 573 ? -30.957 21.582 27.069 1.00 95.38 573 MET A C 1
ATOM 4562 O O . MET A 1 573 ? -30.907 21.640 28.290 1.00 95.38 573 MET A O 1
ATOM 4566 N N . LYS A 1 574 ? -31.365 22.612 26.318 1.00 95.50 574 LYS A N 1
ATOM 4567 C CA . LYS A 1 574 ? -31.821 23.881 26.891 1.00 95.50 574 LYS A CA 1
ATOM 4568 C C . LYS A 1 574 ? -33.081 23.672 27.732 1.00 95.50 574 LYS A C 1
ATOM 4570 O O . LYS A 1 574 ? -33.082 24.067 28.890 1.00 95.50 574 LYS A O 1
ATOM 4575 N N . ALA A 1 575 ? -34.081 22.986 27.178 1.00 96.25 575 ALA A N 1
ATOM 4576 C CA . ALA A 1 575 ? -35.315 22.660 27.892 1.00 96.25 575 ALA A CA 1
ATOM 4577 C C . ALA A 1 575 ? -35.045 21.836 29.163 1.00 96.25 575 ALA A C 1
ATOM 4579 O O . ALA A 1 575 ? -35.643 22.082 30.202 1.00 96.25 575 ALA A O 1
ATOM 4580 N N . PHE A 1 576 ? -34.098 20.896 29.110 1.00 97.00 576 PHE A N 1
ATOM 4581 C CA . PHE A 1 576 ? -33.689 20.132 30.287 1.00 97.00 576 PHE A CA 1
ATOM 4582 C C . PHE A 1 576 ? -32.955 20.988 31.329 1.00 97.00 576 PHE A C 1
ATOM 4584 O O . PHE A 1 576 ? -33.211 20.876 32.518 1.00 97.00 576 PHE A O 1
ATOM 4591 N N . LEU A 1 577 ? -32.052 21.878 30.916 1.00 95.44 577 LEU A N 1
ATOM 4592 C CA . LEU A 1 577 ? -31.338 22.750 31.854 1.00 95.44 577 LEU A CA 1
ATOM 4593 C C . LEU A 1 577 ? -32.269 23.759 32.546 1.00 95.44 577 LEU A C 1
ATOM 4595 O O . LEU A 1 577 ? -32.007 24.132 33.689 1.00 95.44 577 LEU A O 1
ATOM 4599 N N . GLU A 1 578 ? -33.363 24.164 31.896 1.00 96.56 578 GLU A N 1
ATOM 4600 C CA . GLU A 1 578 ? -34.415 25.001 32.492 1.00 96.56 578 GLU A CA 1
ATOM 4601 C C . GLU A 1 578 ? -35.109 24.312 33.683 1.00 96.56 578 GLU A C 1
ATOM 4603 O O . GLU A 1 578 ? -35.568 25.002 34.593 1.00 96.56 578 GLU A O 1
ATOM 4608 N N . THR A 1 579 ? -35.089 22.972 33.762 1.00 95.44 579 THR A N 1
ATOM 4609 C CA . THR A 1 579 ? -35.607 22.222 34.922 1.00 95.44 579 THR A CA 1
ATOM 4610 C C . THR A 1 579 ? -34.660 22.224 36.127 1.00 95.44 579 THR A C 1
ATOM 4612 O O . THR A 1 579 ? -34.981 21.605 37.136 1.00 95.44 579 THR A O 1
ATOM 4615 N N . LYS A 1 580 ? -33.496 22.888 36.036 1.00 93.88 580 LYS A N 1
ATOM 4616 C CA . LYS A 1 580 ? -32.470 22.990 37.093 1.00 93.88 580 LYS A CA 1
ATOM 4617 C C . LYS A 1 580 ? -32.045 21.619 37.666 1.00 93.88 580 LYS A C 1
ATOM 4619 O O . LYS A 1 580 ? -32.250 21.369 38.852 1.00 93.88 580 LYS A O 1
ATOM 4624 N N . PRO A 1 581 ? -31.441 20.732 36.850 1.00 94.62 581 PRO A N 1
ATOM 4625 C CA . PRO A 1 581 ? -31.047 19.397 37.300 1.00 94.62 581 PRO A CA 1
ATOM 4626 C C . PRO A 1 581 ? -29.965 19.433 38.390 1.00 94.62 581 PRO A C 1
ATOM 4628 O O . PRO A 1 581 ? -29.106 20.323 38.406 1.00 94.62 581 PRO A O 1
ATOM 4631 N N . THR A 1 582 ? -29.976 18.420 39.259 1.00 96.06 582 THR A N 1
ATOM 4632 C CA . THR A 1 582 ? -28.963 18.202 40.299 1.00 96.06 582 THR A CA 1
ATOM 4633 C C . THR A 1 582 ? -27.642 17.790 39.655 1.00 96.06 582 THR A C 1
ATOM 4635 O O . THR A 1 582 ? -27.610 16.882 38.822 1.00 96.06 582 THR A O 1
ATOM 4638 N N . TRP A 1 583 ? -26.540 18.424 40.061 1.00 96.06 583 TRP A N 1
ATOM 4639 C CA . TRP A 1 583 ? -25.190 18.077 39.611 1.00 96.06 583 TRP A CA 1
ATOM 4640 C C . TRP A 1 583 ? -24.465 17.255 40.674 1.00 96.06 583 TRP A C 1
ATOM 4642 O O . TRP A 1 583 ? -24.298 17.707 41.803 1.00 96.06 583 TRP A O 1
ATOM 4652 N N . LEU A 1 584 ? -23.995 16.073 40.292 1.00 96.44 584 LEU A N 1
ATOM 4653 C CA . LEU A 1 584 ? -23.253 15.152 41.142 1.00 96.44 584 LEU A CA 1
ATOM 4654 C C . LEU A 1 584 ? -21.783 15.082 40.719 1.00 96.44 584 LEU A C 1
ATOM 4656 O O . LEU A 1 584 ? -21.433 15.285 39.552 1.00 96.44 584 LEU A O 1
ATOM 4660 N N . PHE A 1 585 ? -20.910 14.773 41.675 1.00 95.69 585 PHE A N 1
ATOM 4661 C CA . PHE A 1 585 ? -19.481 14.588 41.433 1.00 95.69 585 PHE A CA 1
ATOM 4662 C C . PHE A 1 585 ? -19.220 13.374 40.529 1.00 95.69 585 PHE A C 1
ATOM 4664 O O . PHE A 1 585 ? -19.740 12.287 40.786 1.00 95.69 585 PHE A O 1
ATOM 4671 N N . TYR A 1 586 ? -18.400 13.549 39.486 1.00 93.38 586 TYR A N 1
ATOM 4672 C CA . TYR A 1 586 ? -17.934 12.448 38.636 1.00 93.38 586 TYR A CA 1
ATOM 4673 C C . TYR A 1 586 ? -16.442 12.171 38.846 1.00 93.38 586 TYR A C 1
ATOM 4675 O O . TYR A 1 586 ? -16.054 11.046 39.146 1.00 93.38 586 TYR A O 1
ATOM 4683 N N . ASP A 1 587 ? -15.609 13.195 38.655 1.00 93.38 587 ASP A N 1
ATOM 4684 C CA . ASP A 1 587 ? -14.162 13.171 38.877 1.00 93.38 587 ASP A CA 1
ATOM 4685 C C . ASP A 1 587 ? -13.679 14.589 39.238 1.00 93.38 587 ASP A C 1
ATOM 4687 O O . ASP A 1 587 ? -14.456 15.542 39.183 1.00 93.38 587 ASP A O 1
ATOM 4691 N N . GLU A 1 588 ? -12.395 14.757 39.569 1.00 92.81 588 GLU A N 1
ATOM 4692 C CA . GLU A 1 588 ? -11.805 16.052 39.969 1.00 92.81 588 GLU A CA 1
ATOM 4693 C C . GLU A 1 588 ? -12.067 17.211 38.989 1.00 92.81 588 GLU A C 1
ATOM 4695 O O . GLU A 1 588 ? -11.968 18.380 39.355 1.00 92.81 588 GLU A O 1
ATOM 4700 N N . LYS A 1 589 ? -12.364 16.913 37.720 1.00 94.44 589 LYS A N 1
ATOM 4701 C CA . LYS A 1 589 ? -12.542 17.904 36.651 1.00 94.44 589 LYS A CA 1
ATOM 4702 C C . LYS A 1 589 ? -13.984 18.001 36.166 1.00 94.44 589 LYS A C 1
ATOM 4704 O O . LYS A 1 589 ? -14.275 18.882 35.344 1.00 94.44 589 LYS A O 1
ATOM 4709 N N . HIS A 1 590 ? -14.869 17.109 36.606 1.00 95.88 590 HIS A N 1
ATOM 4710 C CA . HIS A 1 590 ? -16.191 16.975 36.016 1.00 95.88 590 HIS A CA 1
ATOM 4711 C C . HIS A 1 590 ? -17.295 16.637 37.020 1.00 95.88 590 HIS A C 1
ATOM 4713 O O . HIS A 1 590 ? -17.133 15.817 37.921 1.00 95.88 590 HIS A O 1
ATOM 4719 N N . THR A 1 591 ? -18.477 17.180 36.743 1.00 96.62 591 THR A N 1
ATOM 4720 C CA . THR A 1 591 ? -19.753 16.787 37.354 1.00 96.62 591 THR A CA 1
ATOM 4721 C C . THR A 1 591 ? -20.701 16.237 36.290 1.00 96.62 591 THR A C 1
ATOM 4723 O O . THR A 1 591 ? -20.454 16.375 35.086 1.00 96.62 591 THR A O 1
ATOM 4726 N N . TYR A 1 592 ? -21.786 15.590 36.707 1.00 97.19 592 TYR A N 1
ATOM 4727 C CA . TYR A 1 592 ? -22.828 15.089 35.811 1.00 97.19 592 TYR A CA 1
ATOM 4728 C C . TYR A 1 592 ? -24.227 15.305 36.388 1.00 97.19 592 TYR A C 1
ATOM 4730 O O . TYR A 1 592 ? -24.365 15.511 37.589 1.00 97.19 592 TYR A O 1
ATOM 4738 N N . THR A 1 593 ? -25.256 15.280 35.543 1.00 97.06 593 THR A N 1
ATOM 4739 C CA . THR A 1 593 ? -26.644 15.419 36.000 1.00 97.06 593 THR A CA 1
ATOM 4740 C C . THR A 1 593 ? -27.176 14.108 36.564 1.00 97.06 593 THR A C 1
ATOM 4742 O O . THR A 1 593 ? -27.041 13.064 35.927 1.00 97.06 593 THR A O 1
ATOM 4745 N N . GLU A 1 594 ? -27.810 14.165 37.732 1.00 94.38 594 GLU A N 1
ATOM 4746 C CA . GLU A 1 594 ? -28.517 13.022 38.322 1.00 94.38 594 GLU A CA 1
ATOM 4747 C C . GLU A 1 594 ? -29.711 12.615 37.451 1.00 94.38 594 GLU A C 1
ATOM 4749 O O . GLU A 1 594 ? -29.861 11.453 37.070 1.00 94.38 594 GLU A O 1
ATOM 4754 N N . GLN A 1 595 ? -30.533 13.600 37.076 1.00 95.25 595 GLN A N 1
ATOM 4755 C CA . GLN A 1 595 ? -31.675 13.391 36.198 1.00 95.25 595 GLN A CA 1
ATOM 4756 C C . GLN A 1 595 ? -31.234 13.223 34.739 1.00 95.25 595 GLN A C 1
ATOM 4758 O O . GLN A 1 595 ? -30.185 13.710 34.297 1.00 95.25 595 GLN A O 1
ATOM 4763 N N . THR A 1 596 ? -32.096 12.562 33.971 1.00 96.19 596 THR A N 1
ATOM 4764 C CA . THR A 1 596 ? -31.934 12.337 32.532 1.00 96.19 596 THR A CA 1
ATOM 4765 C C . THR A 1 596 ? -33.076 12.972 31.747 1.00 96.19 596 THR A C 1
ATOM 4767 O O . THR A 1 596 ? -34.179 13.116 32.268 1.00 96.19 596 THR A O 1
ATOM 4770 N N . PHE A 1 597 ? -32.849 13.259 30.469 1.00 95.75 597 PHE A N 1
ATOM 4771 C CA . PHE A 1 597 ? -33.880 13.694 29.517 1.00 95.75 597 PHE A CA 1
ATOM 4772 C C . PHE A 1 597 ? -33.874 12.796 28.280 1.00 95.75 597 PHE A C 1
ATOM 4774 O O . PHE A 1 597 ? -32.929 12.039 28.083 1.00 95.75 597 PHE A O 1
ATOM 4781 N N . THR A 1 598 ? -34.899 12.859 27.432 1.00 95.50 598 THR A N 1
ATOM 4782 C CA . THR A 1 598 ? -35.004 11.979 26.259 1.00 95.50 598 THR A CA 1
ATOM 4783 C C . THR A 1 598 ? -34.928 12.738 24.940 1.00 95.50 598 THR A C 1
ATOM 4785 O O . THR A 1 598 ? -35.430 13.854 24.797 1.00 95.50 598 THR A O 1
ATOM 4788 N N . ILE A 1 599 ? -34.295 12.115 23.944 1.00 95.31 599 ILE A N 1
ATOM 4789 C CA . ILE A 1 599 ? -34.286 12.577 22.555 1.00 95.31 599 ILE A CA 1
ATOM 4790 C C . ILE A 1 599 ? -34.911 11.479 21.680 1.00 95.31 599 ILE A C 1
ATOM 4792 O O . ILE A 1 599 ? -34.311 10.411 21.539 1.00 95.31 599 ILE A O 1
ATOM 4796 N N . PRO A 1 600 ? -36.071 11.720 21.041 1.00 94.38 600 PRO A N 1
ATOM 4797 C CA . PRO A 1 600 ? -36.727 10.713 20.214 1.00 94.38 600 PRO A CA 1
ATOM 4798 C C . PRO A 1 600 ? -35.959 10.451 18.914 1.00 94.38 600 PRO A C 1
ATOM 4800 O O . PRO A 1 600 ? -35.533 11.389 18.212 1.00 94.38 600 PRO A O 1
ATOM 4803 N N . ILE A 1 601 ? -35.826 9.175 18.553 1.00 93.81 601 ILE A N 1
ATOM 4804 C CA . ILE A 1 601 ? -35.268 8.749 17.270 1.00 93.81 601 ILE A CA 1
ATOM 4805 C C . ILE A 1 601 ? -36.420 8.750 16.257 1.00 93.81 601 ILE A C 1
ATOM 4807 O O . ILE A 1 601 ? -37.457 8.134 16.449 1.00 93.81 601 ILE A O 1
ATOM 4811 N N . ARG A 1 602 ? -36.298 9.551 15.191 1.00 89.25 602 ARG A N 1
ATOM 4812 C CA . ARG A 1 602 ? -37.414 9.746 14.250 1.00 89.25 602 ARG A CA 1
ATOM 4813 C C . ARG A 1 602 ? -37.669 8.473 13.449 1.00 89.25 602 ARG A C 1
ATOM 4815 O O . ARG A 1 602 ? -36.724 7.975 12.830 1.00 89.25 602 ARG A O 1
ATOM 4822 N N . GLN A 1 603 ? -38.950 8.124 13.313 1.00 86.62 603 GLN A N 1
ATOM 4823 C CA . GLN A 1 603 ? -39.444 6.965 12.557 1.00 86.62 603 GLN A CA 1
ATOM 4824 C C . GLN A 1 603 ? -39.068 5.625 13.210 1.00 86.62 603 GLN A C 1
ATOM 4826 O O . GLN A 1 603 ? -38.902 4.642 12.508 1.00 86.62 603 GLN A O 1
ATOM 4831 N N . THR A 1 604 ? -38.914 5.614 14.536 1.00 89.25 604 THR A N 1
ATOM 4832 C CA . THR A 1 604 ? -38.819 4.408 15.369 1.00 89.25 604 THR A CA 1
ATOM 4833 C C . THR A 1 604 ? -39.589 4.644 16.675 1.00 89.25 604 THR A C 1
ATOM 4835 O O . THR A 1 604 ? -39.938 5.784 16.994 1.00 89.25 604 THR A O 1
ATOM 4838 N N . ASP A 1 605 ? -39.848 3.583 17.437 1.00 89.38 605 ASP A N 1
ATOM 4839 C CA . ASP A 1 605 ? -40.424 3.618 18.792 1.00 89.38 605 ASP A CA 1
ATOM 4840 C C . ASP A 1 605 ? -39.372 3.920 19.885 1.00 89.38 605 ASP A C 1
ATOM 4842 O O . ASP A 1 605 ? -39.699 4.152 21.049 1.00 89.38 605 ASP A O 1
ATOM 4846 N N . LYS A 1 606 ? -38.085 3.947 19.515 1.00 93.69 606 LYS A N 1
ATOM 4847 C CA . LYS A 1 606 ? -36.952 4.132 20.432 1.00 93.69 606 LYS A CA 1
ATOM 4848 C C . LYS A 1 606 ? -36.619 5.604 20.696 1.00 93.69 606 LYS A C 1
ATOM 4850 O O . LYS A 1 606 ? -36.755 6.488 19.848 1.00 93.69 606 LYS A O 1
ATOM 4855 N N . SER A 1 607 ? -36.070 5.864 21.880 1.00 94.81 607 SER A N 1
ATOM 4856 C CA . SER A 1 607 ? -35.547 7.173 22.288 1.00 94.81 607 SER A CA 1
ATOM 4857 C C . SER A 1 607 ? -34.186 7.029 22.961 1.00 94.81 607 SER A C 1
ATOM 4859 O O . SER A 1 607 ? -33.915 6.026 23.611 1.00 94.81 607 SER A O 1
ATOM 4861 N N . LEU A 1 608 ? -33.337 8.050 22.837 1.00 95.88 608 LEU A N 1
ATOM 4862 C CA . LEU A 1 608 ? -32.090 8.142 23.594 1.00 95.88 608 LEU A CA 1
ATOM 4863 C C . LEU A 1 608 ? -32.374 8.782 24.950 1.00 95.88 608 LEU A C 1
ATOM 4865 O O . LEU A 1 608 ? -32.764 9.948 25.002 1.00 95.88 608 LEU A O 1
ATOM 4869 N N . LYS A 1 609 ? -32.152 8.043 26.035 1.00 97.12 609 LYS A N 1
ATOM 4870 C CA . LYS A 1 609 ? -32.083 8.570 27.399 1.00 97.12 609 LYS A CA 1
ATOM 4871 C C . LYS A 1 609 ? -30.714 9.211 27.596 1.00 97.12 609 LYS A C 1
ATOM 4873 O O . LYS A 1 609 ? -29.693 8.562 27.385 1.00 97.12 609 LYS A O 1
ATOM 4878 N N . CYS A 1 610 ? -30.690 10.490 27.946 1.00 97.19 610 CYS A N 1
ATOM 4879 C CA . CYS A 1 610 ? -29.509 11.336 27.896 1.00 97.19 610 CYS A CA 1
ATOM 4880 C C . CYS A 1 610 ? -29.125 11.913 29.258 1.00 97.19 610 CYS A C 1
ATOM 4882 O O . CYS A 1 610 ? -29.980 12.334 30.035 1.00 97.19 610 CYS A O 1
ATOM 4884 N N . VAL A 1 611 ? -27.816 12.011 29.486 1.00 97.56 611 VAL A N 1
ATOM 4885 C CA . VAL A 1 611 ? -27.182 12.626 30.658 1.00 97.56 611 VAL A CA 1
ATOM 4886 C C . VAL A 1 611 ? -26.196 13.706 30.211 1.00 97.56 611 VAL A C 1
ATOM 4888 O O . VAL A 1 611 ? -25.573 13.599 29.144 1.00 97.56 611 VAL A O 1
ATOM 4891 N N . LEU A 1 612 ? -26.050 14.767 31.009 1.00 97.62 612 LEU A N 1
ATOM 4892 C CA . LEU A 1 612 ? -25.057 15.811 30.769 1.00 97.62 612 LEU A CA 1
ATOM 4893 C C . LEU A 1 612 ? -23.861 15.643 31.701 1.00 97.62 612 LEU A C 1
ATOM 4895 O O . LEU A 1 612 ? -24.025 15.506 32.906 1.00 97.62 612 LEU A O 1
ATOM 4899 N N . LYS A 1 613 ? -22.652 15.723 31.142 1.00 96.69 613 LYS A N 1
ATOM 4900 C CA . LYS A 1 613 ? -21.394 15.849 31.890 1.00 96.69 613 LYS A CA 1
ATOM 4901 C C . LYS A 1 613 ? -20.848 17.259 31.697 1.00 96.69 613 LYS A C 1
ATOM 4903 O O . LYS A 1 613 ? -20.681 17.696 30.556 1.00 96.69 613 LYS A O 1
ATOM 4908 N N . ARG A 1 614 ? -20.556 17.970 32.782 1.00 96.19 614 ARG A N 1
ATOM 4909 C CA . ARG A 1 614 ? -19.995 19.325 32.766 1.00 96.19 614 ARG A CA 1
ATOM 4910 C C . ARG A 1 614 ? -18.521 19.281 33.134 1.00 96.19 614 ARG A C 1
ATOM 4912 O O . ARG A 1 614 ? -18.126 18.581 34.059 1.00 96.19 614 ARG A O 1
ATOM 4919 N N . LYS A 1 615 ? -17.702 20.031 32.401 1.00 95.12 615 LYS A N 1
ATOM 4920 C CA . LYS A 1 615 ? -16.304 20.284 32.761 1.00 95.12 615 LYS A CA 1
ATOM 4921 C C . LYS A 1 615 ? -16.221 21.550 33.603 1.00 95.12 615 LYS A C 1
ATOM 4923 O O . LYS A 1 615 ? -16.443 22.636 33.065 1.00 95.12 615 LYS A O 1
ATOM 4928 N N . GLU A 1 616 ? -15.842 21.418 34.870 1.00 91.81 616 GLU A N 1
ATOM 4929 C CA . GLU A 1 616 ? -15.895 22.511 35.855 1.00 91.81 616 GLU A CA 1
ATOM 4930 C C . GLU A 1 616 ? -15.052 23.719 35.431 1.00 91.81 616 GLU A C 1
ATOM 4932 O O . GLU A 1 616 ? -15.523 24.848 35.450 1.00 91.81 616 GLU A O 1
ATOM 4937 N N . SER A 1 617 ? -13.859 23.486 34.880 1.00 90.75 617 SER A N 1
ATOM 4938 C CA . SER A 1 617 ? -12.942 24.571 34.500 1.00 90.75 617 SER A CA 1
ATOM 4939 C C . SER A 1 617 ? -13.408 25.453 33.329 1.00 90.75 617 SER A C 1
ATOM 4941 O O . SER A 1 617 ? -12.762 26.446 33.023 1.00 90.75 617 SER A O 1
ATOM 4943 N N . THR A 1 618 ? -14.427 25.040 32.572 1.00 89.81 618 THR A N 1
ATOM 4944 C CA . THR A 1 618 ? -14.880 25.754 31.352 1.00 89.81 618 THR A CA 1
ATOM 4945 C C . THR A 1 618 ? -16.392 25.913 31.280 1.00 89.81 618 THR A C 1
ATOM 4947 O O . THR A 1 618 ? -16.898 26.465 30.307 1.00 89.81 618 THR A O 1
ATOM 4950 N N . SER A 1 619 ? -17.111 25.313 32.229 1.00 88.25 619 SER A N 1
ATOM 4951 C CA . SER A 1 619 ? -18.566 25.139 32.202 1.00 88.25 619 SER A CA 1
ATOM 4952 C C . SER A 1 619 ? -19.098 24.530 30.894 1.00 88.25 619 SER A C 1
ATOM 4954 O O . SER A 1 619 ? -20.266 24.696 30.550 1.00 88.25 619 SER A O 1
ATOM 4956 N N . SER A 1 620 ? -18.254 23.810 30.145 1.00 91.88 620 SER A N 1
ATOM 4957 C CA . SER A 1 620 ? -18.657 23.176 28.892 1.00 91.88 620 SER A CA 1
ATOM 4958 C C . SER A 1 620 ? -19.387 21.864 29.163 1.00 91.88 620 SER A C 1
ATOM 4960 O O . SER A 1 620 ? -18.966 21.058 29.996 1.00 91.88 620 SER A O 1
ATOM 4962 N N . TYR A 1 621 ? -20.481 21.647 28.438 1.00 93.44 621 TYR A N 1
ATOM 4963 C CA . TYR A 1 621 ? -21.301 20.445 28.547 1.00 93.44 621 TYR A CA 1
ATOM 4964 C C . TYR A 1 621 ? -20.917 19.422 27.479 1.00 93.44 621 TYR A C 1
ATOM 4966 O O . TYR A 1 621 ? -20.633 19.779 26.334 1.00 93.44 621 TYR A O 1
ATOM 4974 N N . ARG A 1 622 ? -21.000 18.138 27.821 1.00 95.38 622 ARG A N 1
ATOM 4975 C CA . ARG A 1 622 ? -21.077 17.013 26.884 1.00 95.38 622 ARG A CA 1
ATOM 4976 C C . ARG A 1 622 ? -22.359 16.238 27.152 1.00 95.38 622 ARG A C 1
ATOM 4978 O O . ARG A 1 622 ? -22.758 16.099 28.302 1.00 95.38 622 ARG A O 1
ATOM 4985 N N . CYS A 1 623 ? -22.992 15.761 26.088 1.00 96.88 623 CYS A N 1
ATOM 4986 C CA . CYS A 1 623 ? -24.216 14.976 26.167 1.00 96.88 623 CYS A CA 1
ATOM 4987 C C . CYS A 1 623 ? -23.893 13.532 25.793 1.00 96.88 623 CYS A C 1
ATOM 4989 O O . CYS A 1 623 ? -23.243 13.294 24.774 1.00 96.88 623 CYS A O 1
ATOM 4991 N N . PHE A 1 624 ? -24.339 12.593 26.615 1.00 97.62 624 PHE A N 1
ATOM 4992 C CA . PHE A 1 624 ? -24.239 11.160 26.364 1.00 97.62 624 PHE A CA 1
ATOM 4993 C C . PHE A 1 624 ? -25.647 10.591 26.341 1.00 97.62 624 PHE A C 1
ATOM 4995 O O . PHE A 1 624 ? -26.500 11.082 27.077 1.00 97.62 624 PHE A O 1
ATOM 5002 N N . GLY A 1 625 ? -25.901 9.598 25.496 1.00 96.81 625 GLY A N 1
ATOM 5003 C CA . GLY A 1 625 ? -27.208 8.961 25.406 1.00 96.81 625 GLY A CA 1
ATOM 5004 C C . GLY A 1 625 ? -27.118 7.456 25.232 1.00 96.81 625 GLY A C 1
ATOM 5005 O O . GLY A 1 625 ? -26.170 6.970 24.616 1.00 96.81 625 GLY A O 1
ATOM 5006 N N . SER A 1 626 ? -28.115 6.751 25.760 1.00 97.81 626 SER A N 1
ATOM 5007 C CA . SER A 1 626 ? -28.316 5.316 25.569 1.00 97.81 626 SER A CA 1
ATOM 5008 C C . SER A 1 626 ? -29.777 5.001 25.239 1.00 97.81 626 SER A C 1
ATOM 5010 O O . SER A 1 626 ? -30.670 5.715 25.694 1.00 97.81 626 SER A O 1
ATOM 5012 N N . THR A 1 627 ? -30.043 3.956 24.455 1.00 97.38 627 THR A N 1
ATOM 5013 C CA . THR A 1 627 ? -31.404 3.415 24.259 1.00 97.38 627 THR A CA 1
ATOM 5014 C C . THR A 1 627 ? -31.866 2.512 25.398 1.00 97.38 627 THR A C 1
ATOM 5016 O O . THR A 1 627 ? -33.064 2.253 25.509 1.00 97.38 627 THR A O 1
ATOM 5019 N N . ILE A 1 628 ? -30.953 2.081 26.271 1.00 94.88 628 ILE A N 1
ATOM 5020 C CA . ILE A 1 628 ? -31.271 1.228 27.416 1.00 94.88 628 ILE A CA 1
ATOM 5021 C C . ILE A 1 628 ? -32.003 2.070 28.468 1.00 94.88 628 ILE A C 1
ATOM 5023 O O . ILE A 1 628 ? -31.437 2.971 29.092 1.00 94.88 628 ILE A O 1
ATOM 5027 N N . THR A 1 629 ? -33.289 1.787 28.672 1.00 88.19 629 THR A N 1
ATOM 5028 C CA . THR A 1 629 ? -34.185 2.620 29.492 1.00 88.19 629 THR A CA 1
ATOM 5029 C C . THR A 1 629 ? -33.931 2.498 30.996 1.00 88.19 629 THR A C 1
ATOM 5031 O O . THR A 1 629 ? -34.179 3.458 31.736 1.00 88.19 629 THR A O 1
ATOM 5034 N N . SER A 1 630 ? -33.396 1.357 31.443 1.00 91.56 630 SER A N 1
ATOM 5035 C CA . SER A 1 630 ? -33.121 1.043 32.851 1.00 91.56 630 SER A CA 1
ATOM 5036 C C . SER A 1 630 ? -31.905 1.771 33.435 1.00 91.56 630 SER A C 1
ATOM 5038 O O . SER A 1 630 ? -31.778 1.838 34.653 1.00 91.56 630 SER A O 1
ATOM 5040 N N . LEU A 1 631 ? -31.029 2.354 32.607 1.00 93.25 631 LEU A N 1
ATOM 5041 C CA . LEU A 1 631 ? -29.808 3.015 33.080 1.00 93.25 631 LEU A CA 1
ATOM 5042 C C . LEU A 1 631 ? -30.100 4.397 33.674 1.00 93.25 631 LEU A C 1
ATOM 5044 O O . LEU A 1 631 ? -30.812 5.205 33.072 1.00 93.25 631 LEU A O 1
ATOM 5048 N N . ASP A 1 632 ? -29.521 4.701 34.832 1.00 93.44 632 ASP A N 1
ATOM 5049 C CA . ASP A 1 632 ? -29.482 6.059 35.381 1.00 93.44 632 ASP A CA 1
ATOM 5050 C C . ASP A 1 632 ? -28.363 6.908 34.738 1.00 93.44 632 ASP A C 1
ATOM 5052 O O . ASP A 1 632 ? -27.614 6.449 33.867 1.00 93.44 632 ASP A O 1
ATOM 5056 N N . GLY A 1 633 ? -28.243 8.175 35.150 1.00 92.31 633 GLY A N 1
ATOM 5057 C CA . GLY A 1 633 ? -27.241 9.089 34.599 1.00 92.31 633 GLY A CA 1
ATOM 5058 C C . GLY A 1 633 ? -25.799 8.587 34.749 1.00 92.31 633 GLY A C 1
ATOM 5059 O O . GLY A 1 633 ? -25.000 8.734 33.820 1.00 92.31 633 GLY A O 1
ATOM 5060 N N . ARG A 1 634 ? -25.454 7.954 35.879 1.00 94.75 634 ARG A N 1
ATOM 5061 C CA . ARG A 1 634 ? -24.099 7.435 36.117 1.00 94.75 634 ARG A CA 1
ATOM 5062 C C . ARG A 1 634 ? -23.845 6.174 35.303 1.00 94.75 634 ARG A C 1
ATOM 5064 O O . ARG A 1 634 ? -22.782 6.055 34.695 1.00 94.75 634 ARG A O 1
ATOM 5071 N N . ALA A 1 635 ? -24.824 5.281 35.243 1.00 95.69 635 ALA A N 1
ATOM 5072 C CA . ALA A 1 635 ? -24.765 4.044 34.490 1.00 95.69 635 ALA A CA 1
ATOM 5073 C C . ALA A 1 635 ? -24.605 4.308 32.986 1.00 95.69 635 ALA A C 1
ATOM 5075 O O . ALA A 1 635 ? -23.784 3.651 32.358 1.00 95.69 635 ALA A O 1
ATOM 5076 N N . ILE A 1 636 ? -25.262 5.330 32.415 1.00 96.75 636 ILE A N 1
ATOM 5077 C CA . ILE A 1 636 ? -25.036 5.735 31.010 1.00 96.75 636 ILE A CA 1
ATOM 5078 C C . ILE A 1 636 ? -23.569 6.132 30.770 1.00 96.75 636 ILE A C 1
ATOM 5080 O O . ILE A 1 636 ? -22.983 5.769 29.746 1.00 96.75 636 ILE A O 1
ATOM 5084 N N . LEU A 1 637 ? -22.957 6.884 31.693 1.00 96.62 637 LEU A N 1
ATOM 5085 C CA . LEU A 1 637 ? -21.554 7.297 31.571 1.00 96.62 637 LEU A CA 1
ATOM 5086 C C . LEU A 1 637 ? -20.593 6.112 31.718 1.00 96.62 637 LEU A C 1
ATOM 5088 O O . LEU A 1 637 ? -19.630 6.019 30.955 1.00 96.62 637 LEU A O 1
ATOM 5092 N N . SER A 1 638 ? -20.863 5.209 32.663 1.00 95.19 638 SER A N 1
ATOM 5093 C CA . SER A 1 638 ? -20.109 3.964 32.840 1.00 95.19 638 SER A CA 1
ATOM 5094 C C . SER A 1 638 ? -20.204 3.067 31.606 1.00 95.19 638 SER A C 1
ATOM 5096 O O . SER A 1 638 ? -19.179 2.579 31.133 1.00 95.19 638 SER A O 1
ATOM 5098 N N . GLU A 1 639 ? -21.399 2.936 31.031 1.00 95.44 639 GLU A N 1
ATOM 5099 C CA . GLU A 1 639 ? -21.652 2.161 29.818 1.00 95.44 639 GLU A CA 1
ATOM 5100 C C . GLU A 1 639 ? -20.886 2.743 28.625 1.00 95.44 639 GLU A C 1
ATOM 5102 O O . GLU A 1 639 ? -20.167 2.036 27.921 1.00 95.44 639 GLU A O 1
ATOM 5107 N N . TYR A 1 640 ? -20.934 4.067 28.440 1.00 96.38 640 TYR A N 1
ATOM 5108 C CA . TYR A 1 640 ? -20.131 4.736 27.415 1.00 96.38 640 TYR A CA 1
ATOM 5109 C C . TYR A 1 640 ? -18.618 4.553 27.635 1.00 96.38 640 TYR A C 1
ATOM 5111 O O . TYR A 1 640 ? -17.852 4.501 26.669 1.00 96.38 640 TYR A O 1
ATOM 5119 N N . GLY A 1 641 ? -18.179 4.420 28.890 1.00 94.75 641 GLY A N 1
ATOM 5120 C CA . GLY A 1 641 ? -16.788 4.161 29.260 1.00 94.75 641 GLY A CA 1
ATOM 5121 C C . GLY A 1 641 ? -16.200 2.899 28.620 1.00 94.75 641 GLY A C 1
ATOM 5122 O O . GLY A 1 641 ? -15.008 2.882 28.307 1.00 94.75 641 GLY A O 1
ATOM 5123 N N . LEU A 1 642 ? -17.023 1.887 28.321 1.00 94.50 642 LEU A N 1
ATOM 5124 C CA . LEU A 1 642 ? -16.590 0.653 27.652 1.00 94.50 642 LEU A CA 1
ATOM 5125 C C . LEU A 1 642 ? -16.047 0.897 26.236 1.00 94.50 642 LEU A C 1
ATOM 5127 O O . LEU A 1 642 ? -15.180 0.159 25.763 1.00 94.50 642 LEU A O 1
ATOM 5131 N N . ARG A 1 643 ? -16.462 1.990 25.578 1.00 94.12 643 ARG A N 1
ATOM 5132 C CA . ARG A 1 643 ? -15.918 2.401 24.274 1.00 94.12 643 ARG A CA 1
ATOM 5133 C C . ARG A 1 643 ? -14.407 2.652 24.329 1.00 94.12 643 ARG A C 1
ATOM 5135 O O . ARG A 1 643 ? -13.734 2.542 23.312 1.00 94.12 643 ARG A O 1
ATOM 5142 N N . TRP A 1 644 ? -13.832 2.956 25.493 1.00 93.38 644 TRP A N 1
ATOM 5143 C CA . TRP A 1 644 ? -12.393 3.221 25.621 1.00 93.38 644 TRP A CA 1
ATOM 5144 C C . TRP A 1 644 ? -11.505 2.028 25.207 1.00 93.38 644 TRP A C 1
ATOM 5146 O O . TRP A 1 644 ? -10.333 2.208 24.867 1.00 93.38 644 TRP A O 1
ATOM 5156 N N . ILE A 1 645 ? -12.066 0.814 25.168 1.00 94.00 645 ILE A N 1
ATOM 5157 C CA . ILE A 1 645 ? -11.383 -0.401 24.703 1.00 94.00 645 ILE A CA 1
ATOM 5158 C C . ILE A 1 645 ? -10.851 -0.237 23.272 1.00 94.00 645 ILE A C 1
ATOM 5160 O O . ILE A 1 645 ? -9.691 -0.572 23.023 1.00 94.00 645 ILE A O 1
ATOM 5164 N N . ILE A 1 646 ? -11.636 0.340 22.350 1.00 96.06 646 ILE A N 1
ATOM 5165 C CA . ILE A 1 646 ? -11.174 0.551 20.968 1.00 96.06 646 ILE A CA 1
ATOM 5166 C C . ILE A 1 646 ? -10.045 1.589 20.899 1.00 96.06 646 ILE A C 1
ATOM 5168 O O . ILE A 1 646 ? -9.093 1.405 20.144 1.00 96.06 646 ILE A O 1
ATOM 5172 N N . GLU A 1 647 ? -10.069 2.635 21.732 1.00 92.12 647 GLU A N 1
ATOM 5173 C CA . GLU A 1 647 ? -9.010 3.654 21.754 1.00 92.12 647 GLU A CA 1
ATOM 5174 C C . GLU A 1 647 ? -7.666 3.078 22.220 1.00 92.12 647 GLU A C 1
ATOM 5176 O O . GLU A 1 647 ? -6.617 3.355 21.630 1.00 92.12 647 GLU A O 1
ATOM 5181 N N . ASN A 1 648 ? -7.683 2.253 23.271 1.00 93.00 648 ASN A N 1
ATOM 5182 C CA . ASN A 1 648 ? -6.489 1.550 23.737 1.00 93.00 648 ASN A CA 1
ATOM 5183 C C . ASN A 1 648 ? -6.022 0.497 22.721 1.00 93.00 648 ASN A C 1
ATOM 5185 O O . ASN A 1 648 ? -4.821 0.390 22.464 1.00 93.00 648 ASN A O 1
ATOM 5189 N N . GLY A 1 649 ? -6.957 -0.215 22.087 1.00 94.56 649 GLY A N 1
ATOM 5190 C CA . GLY A 1 649 ? -6.668 -1.162 21.013 1.00 94.56 649 GLY A CA 1
ATOM 5191 C C . GLY A 1 649 ? -5.973 -0.513 19.814 1.00 94.56 649 GLY A C 1
ATOM 5192 O O . GLY A 1 649 ? -4.976 -1.034 19.320 1.00 94.56 649 GLY A O 1
ATOM 5193 N N . ILE A 1 650 ? -6.416 0.672 19.382 1.00 96.19 650 ILE A N 1
ATOM 5194 C CA . ILE A 1 650 ? -5.765 1.425 18.297 1.00 96.19 650 ILE A CA 1
ATOM 5195 C C . ILE A 1 650 ? -4.324 1.795 18.665 1.00 96.19 650 ILE A C 1
ATOM 5197 O O . ILE A 1 650 ? -3.429 1.657 17.827 1.00 96.19 650 ILE A O 1
ATOM 5201 N N . LYS A 1 651 ? -4.066 2.225 19.910 1.00 94.75 651 LYS A N 1
ATOM 5202 C CA . LYS A 1 651 ? -2.697 2.518 20.375 1.00 94.75 651 LYS A CA 1
ATOM 5203 C C . LYS A 1 651 ? -1.802 1.281 20.278 1.00 94.75 651 LYS A C 1
ATOM 5205 O O . LYS A 1 651 ? -0.679 1.398 19.789 1.00 94.75 651 LYS A O 1
ATOM 5210 N N . ASP A 1 652 ? -2.306 0.113 20.673 1.00 94.81 652 ASP A N 1
ATOM 5211 C CA . ASP A 1 652 ? -1.592 -1.160 20.519 1.00 94.81 652 ASP A CA 1
ATOM 5212 C C . ASP A 1 652 ? -1.291 -1.465 19.042 1.00 94.81 652 ASP A C 1
ATOM 5214 O O . ASP A 1 652 ? -0.142 -1.736 18.689 1.00 94.81 652 ASP A O 1
ATOM 5218 N N . LEU A 1 653 ? -2.268 -1.316 18.140 1.00 97.25 653 LEU A N 1
ATOM 5219 C CA . LEU A 1 653 ? -2.043 -1.520 16.702 1.00 97.25 653 LEU A CA 1
ATOM 5220 C C . LEU A 1 653 ? -0.974 -0.579 16.128 1.00 97.25 653 LEU A C 1
ATOM 5222 O O . LEU A 1 653 ? -0.138 -1.002 15.322 1.00 97.25 653 LEU A O 1
ATOM 5226 N N . VAL A 1 654 ? -0.973 0.692 16.536 1.00 95.81 654 VAL A N 1
ATOM 5227 C CA . VAL A 1 654 ? 0.022 1.679 16.090 1.00 95.81 654 VAL A CA 1
ATOM 5228 C C . VAL A 1 654 ? 1.421 1.304 16.574 1.00 95.81 654 VAL A C 1
ATOM 5230 O O . VAL A 1 654 ? 2.347 1.263 15.761 1.00 95.81 654 VAL A O 1
ATOM 5233 N N . VAL A 1 655 ? 1.573 1.003 17.866 1.00 94.69 655 VAL A N 1
ATOM 5234 C CA . VAL A 1 655 ? 2.878 0.737 18.491 1.00 94.69 655 VAL A CA 1
ATOM 5235 C C . VAL A 1 655 ? 3.430 -0.625 18.074 1.00 94.69 655 VAL A C 1
ATOM 5237 O O . VAL A 1 655 ? 4.584 -0.727 17.659 1.00 94.69 655 VAL A O 1
ATOM 5240 N N . ASN A 1 656 ? 2.607 -1.669 18.146 1.00 95.12 656 ASN A N 1
ATOM 5241 C CA . ASN A 1 656 ? 3.078 -3.045 18.072 1.00 95.12 656 ASN A CA 1
ATOM 5242 C C . ASN A 1 656 ? 2.860 -3.707 16.710 1.00 95.12 656 ASN A C 1
ATOM 5244 O O . ASN A 1 656 ? 3.627 -4.603 16.357 1.00 95.12 656 ASN A O 1
ATOM 5248 N N . TYR A 1 657 ? 1.886 -3.250 15.920 1.00 96.44 657 TYR A N 1
ATOM 5249 C CA . TYR A 1 657 ? 1.540 -3.842 14.618 1.00 96.44 657 TYR A CA 1
ATOM 5250 C C . TYR A 1 657 ? 1.820 -2.907 13.436 1.00 96.44 657 TYR A C 1
ATOM 5252 O O . TYR A 1 657 ? 1.545 -3.245 12.283 1.00 96.44 657 TYR A O 1
ATOM 5260 N N . PHE A 1 658 ? 2.426 -1.746 13.702 1.00 96.19 658 PHE A N 1
ATOM 5261 C CA . PHE A 1 658 ? 2.821 -0.762 12.695 1.00 96.19 658 PHE A CA 1
ATOM 5262 C C . PHE A 1 658 ? 1.650 -0.289 11.828 1.00 96.19 658 PHE A C 1
ATOM 5264 O O . PHE A 1 658 ? 1.803 -0.091 10.618 1.00 96.19 658 PHE A O 1
ATOM 5271 N N . PHE A 1 659 ? 0.477 -0.111 12.439 1.00 96.12 659 PHE A N 1
ATOM 5272 C CA . PHE A 1 659 ? -0.744 0.318 11.758 1.00 96.12 659 PHE A CA 1
ATOM 5273 C C . PHE A 1 659 ? -0.531 1.574 10.895 1.00 96.12 659 PHE A C 1
ATOM 5275 O O . PHE A 1 659 ? -0.935 1.596 9.734 1.00 96.12 659 PHE A O 1
ATOM 5282 N N . ASP A 1 660 ? 0.240 2.543 11.397 1.00 94.75 660 ASP A N 1
ATOM 5283 C CA . ASP A 1 660 ? 0.555 3.810 10.719 1.00 94.75 660 ASP A CA 1
ATOM 5284 C C . ASP A 1 660 ? 1.647 3.729 9.637 1.00 94.75 660 ASP A C 1
ATOM 5286 O O . ASP A 1 660 ? 1.873 4.706 8.904 1.00 94.75 660 ASP A O 1
ATOM 5290 N N . ASN A 1 661 ? 2.327 2.585 9.503 1.00 93.50 661 ASN A N 1
ATOM 5291 C CA . ASN A 1 661 ? 3.444 2.386 8.574 1.00 93.50 661 ASN A CA 1
ATOM 5292 C C . ASN A 1 661 ? 2.960 1.853 7.218 1.00 93.50 661 ASN A C 1
ATOM 5294 O O . ASN A 1 661 ? 3.469 0.862 6.688 1.00 93.50 661 ASN A O 1
ATOM 5298 N N . ILE A 1 662 ? 1.966 2.537 6.662 1.00 91.25 662 ILE A N 1
ATOM 5299 C CA . ILE A 1 662 ? 1.279 2.155 5.432 1.00 91.25 662 ILE A CA 1
ATOM 5300 C C . ILE A 1 662 ? 2.214 2.132 4.197 1.00 91.25 662 ILE A C 1
ATOM 5302 O O . ILE A 1 662 ? 3.111 2.977 4.065 1.00 91.25 662 ILE A O 1
ATOM 5306 N N . PRO A 1 663 ? 2.026 1.192 3.248 1.00 86.38 663 PRO A N 1
ATOM 5307 C CA . PRO A 1 663 ? 2.895 1.036 2.082 1.00 86.38 663 PRO A CA 1
ATOM 5308 C C . PRO A 1 663 ? 2.544 2.015 0.945 1.00 86.38 663 PRO A C 1
ATOM 5310 O O . PRO A 1 663 ? 2.053 1.632 -0.117 1.00 86.38 663 PRO A O 1
ATOM 5313 N N . GLY A 1 664 ? 2.861 3.297 1.136 1.00 86.62 664 GLY A N 1
ATOM 5314 C CA . GLY A 1 664 ? 2.666 4.338 0.123 1.00 86.62 664 GLY A CA 1
ATOM 5315 C C . GLY A 1 664 ? 1.325 5.060 0.251 1.00 86.62 664 GLY A C 1
ATOM 5316 O O . GLY A 1 664 ? 0.908 5.383 1.355 1.00 86.62 664 GLY A O 1
ATOM 5317 N N . ILE A 1 665 ? 0.704 5.386 -0.887 1.00 88.38 665 ILE A N 1
ATOM 5318 C CA . ILE A 1 665 ? -0.513 6.223 -0.967 1.00 88.38 665 ILE A CA 1
ATOM 5319 C C . ILE A 1 665 ? -1.659 5.566 -1.741 1.00 88.38 665 ILE A C 1
ATOM 5321 O O . ILE A 1 665 ? -2.695 6.190 -1.925 1.00 88.38 665 ILE A O 1
ATOM 5325 N N . ASP A 1 666 ? -1.436 4.371 -2.284 1.00 89.81 666 ASP A N 1
ATOM 5326 C CA . ASP A 1 666 ? -2.450 3.667 -3.062 1.00 89.81 666 ASP A CA 1
ATOM 5327 C C . ASP A 1 666 ? -3.507 3.100 -2.097 1.00 89.81 666 ASP A C 1
ATOM 5329 O O . ASP A 1 666 ? -3.133 2.301 -1.232 1.00 89.81 666 ASP A O 1
ATOM 5333 N N . PRO A 1 667 ? -4.789 3.498 -2.212 1.00 93.06 667 PRO A N 1
ATOM 5334 C CA . PRO A 1 667 ? -5.847 3.082 -1.290 1.00 93.06 667 PRO A CA 1
ATOM 5335 C C . PRO A 1 667 ? -5.917 1.570 -1.082 1.00 93.06 667 PRO A C 1
ATOM 5337 O O . PRO A 1 667 ? -6.039 1.095 0.046 1.00 93.06 667 PRO A O 1
ATOM 5340 N N . HIS A 1 668 ? -5.774 0.805 -2.164 1.00 93.94 668 HIS A N 1
ATOM 5341 C CA . HIS A 1 668 ? -5.908 -0.644 -2.131 1.00 93.94 668 HIS A CA 1
ATOM 5342 C C . HIS A 1 668 ? -4.729 -1.319 -1.426 1.00 93.94 668 HIS A C 1
ATOM 5344 O O . HIS A 1 668 ? -4.926 -2.151 -0.542 1.00 93.94 668 HIS A O 1
ATOM 5350 N N . ARG A 1 669 ? -3.491 -0.892 -1.703 1.00 94.00 669 ARG A N 1
ATOM 5351 C CA . ARG A 1 669 ? -2.307 -1.378 -0.965 1.00 94.00 669 ARG A CA 1
ATOM 5352 C C . ARG A 1 669 ? -2.377 -1.063 0.524 1.00 94.00 669 ARG A C 1
ATOM 5354 O O . ARG A 1 669 ? -1.943 -1.872 1.344 1.00 94.00 669 ARG A O 1
ATOM 5361 N N . ILE A 1 670 ? -2.905 0.108 0.879 1.00 95.25 670 ILE A N 1
ATOM 5362 C CA . ILE A 1 670 ? -3.131 0.474 2.279 1.00 95.25 670 ILE A CA 1
ATOM 5363 C C . ILE A 1 670 ? -4.201 -0.445 2.892 1.00 95.25 670 ILE A C 1
ATOM 5365 O O . ILE A 1 670 ? -4.026 -0.927 4.009 1.00 95.25 670 ILE A O 1
ATOM 5369 N N . ASN A 1 671 ? -5.267 -0.755 2.152 1.00 96.62 671 ASN A N 1
ATOM 5370 C CA . ASN A 1 671 ? -6.324 -1.652 2.614 1.00 96.62 671 ASN A CA 1
ATOM 5371 C C . ASN A 1 671 ? -5.828 -3.090 2.862 1.00 96.62 671 ASN A C 1
ATOM 5373 O O . ASN A 1 671 ? -6.226 -3.710 3.849 1.00 96.62 671 ASN A O 1
ATOM 5377 N N . ILE A 1 672 ? -4.923 -3.600 2.017 1.00 96.94 672 ILE A N 1
ATOM 5378 C CA . ILE A 1 672 ? -4.237 -4.889 2.233 1.00 96.94 672 ILE A CA 1
ATOM 5379 C C . ILE A 1 672 ? -3.418 -4.851 3.531 1.00 96.94 672 ILE A C 1
ATOM 5381 O O . ILE A 1 672 ? -3.466 -5.791 4.320 1.00 96.94 672 ILE A O 1
ATOM 5385 N N . HIS A 1 673 ? -2.691 -3.757 3.789 1.00 97.00 673 HIS A N 1
ATOM 5386 C CA . HIS A 1 673 ? -1.939 -3.590 5.039 1.00 97.00 673 HIS A CA 1
ATOM 5387 C C . HIS A 1 673 ? -2.852 -3.635 6.269 1.00 97.00 673 HIS A C 1
ATOM 5389 O O . HIS A 1 673 ? -2.526 -4.326 7.230 1.00 97.00 673 HIS A O 1
ATOM 5395 N N . TYR A 1 674 ? -4.016 -2.983 6.233 1.00 97.69 674 TYR A N 1
ATOM 5396 C CA . TYR A 1 674 ? -4.968 -3.046 7.347 1.00 97.69 674 TYR A CA 1
ATOM 5397 C C . TYR A 1 674 ? -5.538 -4.448 7.573 1.00 97.69 674 TYR A C 1
ATOM 5399 O O . TYR A 1 674 ? -5.640 -4.861 8.724 1.00 97.69 674 TYR A O 1
ATOM 5407 N N . PHE A 1 675 ? -5.813 -5.214 6.511 1.00 97.94 675 PHE A N 1
ATOM 5408 C CA . PHE A 1 675 ? -6.173 -6.631 6.648 1.00 97.94 675 PHE A CA 1
ATOM 5409 C C . PHE A 1 675 ? -5.061 -7.442 7.333 1.00 97.94 675 PHE A C 1
ATOM 5411 O O . PHE A 1 675 ? -5.332 -8.195 8.265 1.00 97.94 675 PHE A O 1
ATOM 5418 N N . ILE A 1 676 ? -3.804 -7.252 6.917 1.00 97.94 676 ILE A N 1
ATOM 5419 C CA . ILE A 1 676 ? -2.651 -7.944 7.512 1.00 97.94 676 ILE A CA 1
ATOM 5420 C C . ILE A 1 676 ? -2.503 -7.599 8.998 1.00 97.94 676 ILE A C 1
ATOM 5422 O O . ILE A 1 676 ? -2.205 -8.481 9.799 1.00 97.94 676 ILE A O 1
ATOM 5426 N N . VAL A 1 677 ? -2.728 -6.339 9.382 1.00 98.00 677 VAL A N 1
ATOM 5427 C CA . VAL A 1 677 ? -2.695 -5.910 10.789 1.00 98.00 677 VAL A CA 1
ATOM 5428 C C . VAL A 1 677 ? -3.792 -6.599 11.604 1.00 98.00 677 VAL A C 1
ATOM 5430 O O . VAL A 1 677 ? -3.499 -7.102 12.688 1.00 98.00 677 VAL A O 1
ATOM 5433 N N . THR A 1 678 ? -5.024 -6.679 11.085 1.00 98.12 678 THR A N 1
ATOM 5434 C CA . THR A 1 678 ? -6.113 -7.422 11.742 1.00 98.12 678 THR A CA 1
ATOM 5435 C C . THR A 1 678 ? -5.734 -8.888 11.927 1.00 98.12 678 THR A C 1
ATOM 5437 O O . THR A 1 678 ? -5.774 -9.385 13.048 1.00 98.12 678 THR A O 1
ATOM 5440 N N . LEU A 1 679 ? -5.279 -9.549 10.857 1.00 98.31 679 LEU A N 1
ATOM 5441 C CA . LEU A 1 679 ? -4.863 -10.950 10.893 1.00 98.31 679 LEU A CA 1
ATOM 5442 C C . LEU A 1 679 ? -3.736 -11.183 11.909 1.00 98.31 679 LEU A C 1
ATOM 5444 O O . LEU A 1 679 ? -3.825 -12.099 12.720 1.00 98.31 679 LEU A O 1
ATOM 5448 N N . ALA A 1 680 ? -2.708 -10.332 11.922 1.00 97.81 680 ALA A N 1
ATOM 5449 C CA . ALA A 1 680 ? -1.609 -10.427 12.881 1.00 97.81 680 ALA A CA 1
ATOM 5450 C C . ALA A 1 680 ? -2.101 -10.332 14.333 1.00 97.81 680 ALA A C 1
ATOM 5452 O O . ALA A 1 680 ? -1.672 -11.118 15.178 1.00 97.81 680 ALA A O 1
ATOM 5453 N N . ARG A 1 681 ? -3.022 -9.403 14.626 1.00 96.94 681 ARG A N 1
ATOM 5454 C CA . ARG A 1 681 ? -3.583 -9.244 15.974 1.00 96.94 681 ARG A CA 1
ATOM 5455 C C . ARG A 1 681 ? -4.457 -10.433 16.381 1.00 96.94 681 ARG A C 1
ATOM 5457 O O . ARG A 1 681 ? -4.401 -10.823 17.548 1.00 96.94 681 ARG A O 1
ATOM 5464 N N . SER A 1 682 ? -5.211 -11.022 15.451 1.00 97.31 682 SER A N 1
ATOM 5465 C CA . SER A 1 682 ? -5.998 -12.243 15.685 1.00 97.31 682 SER A CA 1
ATOM 5466 C C . SER A 1 682 ? -5.106 -13.456 15.959 1.00 97.31 682 SER A C 1
ATOM 5468 O O . SER A 1 682 ? -5.339 -14.181 16.920 1.00 97.31 682 SER A O 1
ATOM 5470 N N . LEU A 1 683 ? -4.043 -13.649 15.176 1.00 96.62 683 LEU A N 1
ATOM 5471 C CA . LEU A 1 683 ? -3.089 -14.743 15.385 1.00 96.62 683 LEU A CA 1
ATOM 5472 C C . LEU A 1 683 ? -2.342 -14.604 16.714 1.00 96.62 683 LEU A C 1
ATOM 5474 O O . LEU A 1 683 ? -2.118 -15.592 17.409 1.00 96.62 683 LEU A O 1
ATOM 5478 N N . TYR A 1 684 ? -1.991 -13.374 17.091 1.00 95.25 684 TYR A N 1
ATOM 5479 C CA . TYR A 1 684 ? -1.414 -13.101 18.402 1.00 95.25 684 TYR A CA 1
ATOM 5480 C C . TYR A 1 684 ? -2.377 -13.452 19.542 1.00 95.25 684 TYR A C 1
ATOM 5482 O O . TYR A 1 684 ? -1.962 -14.029 20.541 1.00 95.25 684 TYR A O 1
ATOM 5490 N N . GLU A 1 685 ? -3.671 -13.167 19.383 1.00 94.81 685 GLU A N 1
ATOM 5491 C CA . GLU A 1 685 ? -4.680 -13.544 20.375 1.00 94.81 685 GLU A CA 1
ATOM 5492 C C . GLU A 1 685 ? -4.756 -15.063 20.571 1.00 94.81 685 GLU A C 1
ATOM 5494 O O . GLU A 1 685 ? -4.831 -15.538 21.702 1.00 94.81 685 GLU A O 1
ATOM 5499 N N . MET A 1 686 ? -4.680 -15.828 19.479 1.00 94.31 686 MET A N 1
ATOM 5500 C CA . MET A 1 686 ? -4.634 -17.291 19.539 1.00 94.31 686 MET A CA 1
ATOM 5501 C C . MET A 1 686 ? -3.369 -17.787 20.240 1.00 94.31 686 MET A C 1
ATOM 5503 O O . MET A 1 686 ? -3.453 -18.669 21.091 1.00 94.31 686 MET A O 1
ATOM 5507 N N . LEU A 1 687 ? -2.216 -17.174 19.954 1.00 93.25 687 LEU A N 1
ATOM 5508 C CA . LEU A 1 687 ? -0.972 -17.478 20.658 1.00 93.25 687 LEU A CA 1
ATOM 5509 C C . LEU A 1 687 ? -1.105 -17.238 22.166 1.00 93.25 687 LEU A C 1
ATOM 5511 O O . LEU A 1 687 ? -0.706 -18.096 22.944 1.00 93.25 687 LEU A O 1
ATOM 5515 N N . CYS A 1 688 ? -1.692 -16.118 22.594 1.00 91.69 688 CYS A N 1
ATOM 5516 C CA . CYS A 1 688 ? -1.873 -15.815 24.017 1.00 91.69 688 CYS A CA 1
ATOM 5517 C C . CYS A 1 688 ? -2.808 -16.800 24.738 1.00 91.69 688 CYS A C 1
ATOM 5519 O O . CYS A 1 688 ? -2.679 -16.977 25.947 1.00 91.69 688 CYS A O 1
ATOM 5521 N N . ARG A 1 689 ? -3.742 -17.450 24.029 1.00 90.69 689 ARG A N 1
ATOM 5522 C CA . ARG A 1 689 ? -4.573 -18.531 24.599 1.00 90.69 689 ARG A CA 1
ATOM 5523 C C . ARG A 1 689 ? -3.783 -19.814 24.839 1.00 90.69 689 ARG A C 1
ATOM 5525 O O . ARG A 1 689 ? -4.107 -20.578 25.748 1.00 90.69 689 ARG A O 1
ATOM 5532 N N . ASP A 1 690 ? -2.762 -20.053 24.025 1.00 91.06 690 ASP A N 1
ATOM 5533 C CA . ASP A 1 690 ? -1.957 -21.272 24.062 1.00 91.06 690 ASP A CA 1
ATOM 5534 C C . ASP A 1 690 ? -0.680 -21.106 24.903 1.00 91.06 690 ASP A C 1
ATOM 5536 O O . ASP A 1 690 ? -0.215 -22.077 25.498 1.00 91.06 690 ASP A O 1
ATOM 5540 N N . TYR A 1 691 ? -0.157 -19.883 25.029 1.00 90.56 691 TYR A N 1
ATOM 5541 C CA . TYR A 1 691 ? 1.049 -19.549 25.785 1.00 90.56 691 TYR A CA 1
ATOM 5542 C C . TYR A 1 691 ? 0.722 -18.814 27.093 1.00 90.56 691 TYR A C 1
ATOM 5544 O O . TYR A 1 691 ? 0.506 -17.604 27.103 1.00 90.56 691 TYR A O 1
ATOM 5552 N N . ARG A 1 692 ? 0.711 -19.541 28.220 1.00 81.44 692 ARG A N 1
ATOM 5553 C CA . ARG A 1 692 ? 0.301 -19.007 29.538 1.00 81.44 692 ARG A CA 1
ATOM 5554 C C . ARG A 1 692 ? 1.150 -17.825 30.027 1.00 81.44 692 ARG A C 1
ATOM 5556 O O . ARG A 1 692 ? 0.611 -16.898 30.617 1.00 81.44 692 ARG A O 1
ATOM 5563 N N . GLU A 1 693 ? 2.443 -17.808 29.704 1.00 86.50 693 GLU A N 1
ATOM 5564 C CA . GLU A 1 693 ? 3.372 -16.716 30.055 1.00 86.50 693 GLU A CA 1
ATOM 5565 C C . GLU A 1 693 ? 3.110 -15.412 29.275 1.00 86.50 693 GLU A C 1
ATOM 5567 O O . GLU A 1 693 ? 3.793 -14.405 29.479 1.00 86.50 693 GLU A O 1
ATOM 5572 N N . ALA A 1 694 ? 2.123 -15.399 28.371 1.00 84.75 694 ALA A N 1
ATOM 5573 C CA . ALA A 1 694 ? 1.632 -14.181 27.735 1.00 84.75 694 ALA A CA 1
ATOM 5574 C C . ALA A 1 694 ? 0.805 -13.293 28.684 1.00 84.75 694 ALA A C 1
ATOM 5576 O O . ALA A 1 694 ? 0.435 -12.185 28.295 1.00 84.75 694 ALA A O 1
ATOM 5577 N N . GLN A 1 695 ? 0.495 -13.752 29.898 1.00 86.50 695 GLN A N 1
ATOM 5578 C CA . GLN A 1 695 ? -0.200 -12.967 30.917 1.00 86.50 695 GLN A CA 1
ATOM 5579 C C . GLN A 1 695 ? 0.794 -12.354 31.910 1.00 86.50 695 GLN A C 1
ATOM 5581 O O . GLN A 1 695 ? 1.787 -12.969 32.294 1.00 86.50 695 GLN A O 1
ATOM 5586 N N . ASN A 1 696 ? 0.529 -11.117 32.311 1.00 84.31 696 ASN A N 1
ATOM 5587 C CA . ASN A 1 696 ? 1.201 -10.452 33.415 1.00 84.31 696 ASN A CA 1
ATOM 5588 C C . ASN A 1 696 ? 0.611 -10.931 34.757 1.00 84.31 696 ASN A C 1
ATOM 5590 O O . ASN A 1 696 ? -0.512 -11.443 34.782 1.00 84.31 696 ASN A O 1
ATOM 5594 N N . PRO A 1 697 ? 1.312 -10.719 35.888 1.00 83.00 697 PRO A N 1
ATOM 5595 C CA . PRO A 1 697 ? 0.812 -11.098 37.214 1.00 83.00 697 PRO A CA 1
ATOM 5596 C C . PRO A 1 697 ? -0.529 -10.455 37.604 1.00 83.00 697 PRO A C 1
ATOM 5598 O O . PRO A 1 697 ? -1.267 -11.020 38.401 1.00 83.00 697 PRO A O 1
ATOM 5601 N N . ASP A 1 698 ? -0.852 -9.289 37.037 1.00 82.75 698 ASP A N 1
ATOM 5602 C CA . ASP A 1 698 ? -2.120 -8.575 37.244 1.00 82.75 698 ASP A CA 1
ATOM 5603 C C . ASP A 1 698 ? -3.272 -9.094 36.355 1.00 82.75 698 ASP A C 1
ATOM 5605 O O . ASP A 1 698 ? -4.361 -8.522 36.347 1.00 82.75 698 ASP A O 1
ATOM 5609 N N . GLY A 1 699 ? -3.035 -10.156 35.578 1.00 79.62 699 GLY A N 1
ATOM 5610 C CA . GLY A 1 699 ? -3.995 -10.736 34.638 1.00 79.62 699 GLY A CA 1
ATOM 5611 C C . GLY A 1 699 ? -4.095 -10.001 33.296 1.00 79.62 699 GLY A C 1
ATOM 5612 O O . GLY A 1 699 ? -4.815 -10.456 32.402 1.00 79.62 699 GLY A O 1
ATOM 5613 N N . SER A 1 700 ? -3.371 -8.892 33.102 1.00 83.12 700 SER A N 1
ATOM 5614 C CA . SER A 1 700 ? -3.312 -8.206 31.809 1.00 83.12 700 SER A CA 1
ATOM 5615 C C . SER A 1 700 ? -2.479 -8.999 30.794 1.00 83.12 700 SER A C 1
ATOM 5617 O O . SER A 1 700 ? -1.584 -9.763 31.146 1.00 83.12 700 SER A O 1
ATOM 5619 N N . LYS A 1 701 ? -2.761 -8.842 29.498 1.00 86.88 701 LYS A N 1
ATOM 5620 C CA . LYS A 1 701 ? -1.987 -9.511 28.442 1.00 86.88 701 LYS A CA 1
ATOM 5621 C C . LYS A 1 701 ? -0.730 -8.706 28.131 1.00 86.88 701 LYS A C 1
ATOM 5623 O O . LYS A 1 701 ? -0.803 -7.491 27.933 1.00 86.88 701 LYS A O 1
ATOM 5628 N N . LYS A 1 702 ? 0.409 -9.389 28.007 1.00 89.69 702 LYS A N 1
ATOM 5629 C CA . LYS A 1 702 ? 1.612 -8.817 27.399 1.00 89.69 702 LYS A CA 1
ATOM 5630 C C . LYS A 1 702 ? 1.289 -8.362 25.975 1.00 89.69 702 LYS A C 1
ATOM 5632 O O . LYS A 1 702 ? 0.384 -8.876 25.319 1.00 89.69 702 LYS A O 1
ATOM 5637 N N . THR A 1 703 ? 2.041 -7.381 25.491 1.00 90.50 703 THR A N 1
ATOM 5638 C CA . THR A 1 703 ? 1.970 -6.986 24.081 1.00 90.50 703 THR A CA 1
ATOM 5639 C C . THR A 1 703 ? 2.892 -7.871 23.247 1.00 90.50 703 THR A C 1
ATOM 5641 O O . THR A 1 703 ? 3.900 -8.378 23.749 1.00 90.50 703 THR A O 1
ATOM 5644 N N . ILE A 1 704 ? 2.615 -8.005 21.945 1.00 91.44 704 ILE A N 1
ATOM 5645 C CA . ILE A 1 704 ? 3.518 -8.741 21.044 1.00 91.44 704 ILE A CA 1
ATOM 5646 C C . ILE A 1 704 ? 4.921 -8.119 21.024 1.00 91.44 704 ILE A C 1
ATOM 5648 O O . ILE A 1 704 ? 5.904 -8.838 20.883 1.00 91.44 704 ILE A O 1
ATOM 5652 N N . GLY A 1 705 ? 5.038 -6.801 21.229 1.00 88.19 705 GLY A N 1
ATOM 5653 C CA . GLY A 1 705 ? 6.325 -6.116 21.340 1.00 88.19 705 GLY A CA 1
ATOM 5654 C C . GLY A 1 705 ? 7.210 -6.693 22.447 1.00 88.19 705 GLY A C 1
ATOM 5655 O O . GLY A 1 705 ? 8.401 -6.883 22.220 1.00 88.19 705 GLY A O 1
ATOM 5656 N N . THR A 1 706 ? 6.617 -7.036 23.592 1.00 85.81 706 THR A N 1
ATOM 5657 C CA . THR A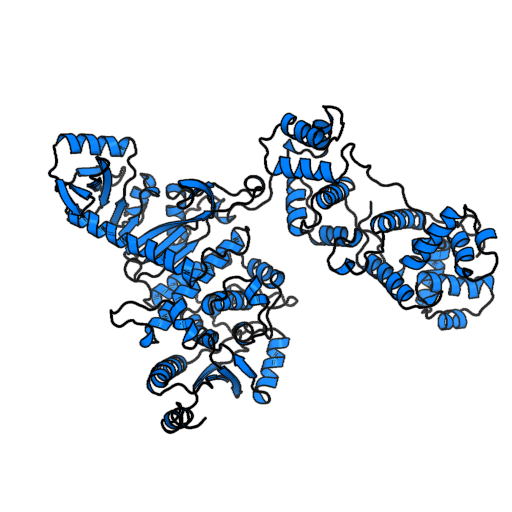 1 706 ? 7.311 -7.641 24.738 1.00 85.81 706 THR A CA 1
ATOM 5658 C C . THR A 1 706 ? 7.695 -9.099 24.473 1.00 85.81 706 THR A C 1
ATOM 5660 O O . THR A 1 706 ? 8.818 -9.494 24.764 1.00 85.81 706 THR A O 1
ATOM 5663 N N . LEU A 1 707 ? 6.796 -9.893 23.877 1.00 85.75 707 LEU A N 1
ATOM 5664 C CA . LEU A 1 707 ? 7.056 -11.321 23.628 1.00 85.75 707 LEU A CA 1
ATOM 5665 C C . LEU A 1 707 ? 8.047 -11.575 22.486 1.00 85.75 707 LEU A C 1
ATOM 5667 O O . LEU A 1 707 ? 8.642 -12.651 22.418 1.00 85.75 707 LEU A O 1
ATOM 5671 N N . ARG A 1 708 ? 8.259 -10.603 21.588 1.00 88.31 708 ARG A N 1
ATOM 5672 C CA . ARG A 1 708 ? 9.170 -10.782 20.451 1.00 88.31 708 ARG A CA 1
ATOM 5673 C C . ARG A 1 708 ? 10.570 -11.204 20.886 1.00 88.31 708 ARG A C 1
ATOM 5675 O O . ARG A 1 708 ? 11.118 -12.118 20.288 1.00 88.31 708 ARG A O 1
ATOM 5682 N N . SER A 1 709 ? 11.139 -10.581 21.914 1.00 78.19 709 SER A N 1
ATOM 5683 C CA . SER A 1 709 ? 12.501 -10.876 22.380 1.00 78.19 709 SER A CA 1
ATOM 5684 C C . SER A 1 709 ? 12.645 -12.192 23.147 1.00 78.19 709 SER A C 1
ATOM 5686 O O . SER A 1 709 ? 13.770 -12.607 23.390 1.00 78.19 709 SER A O 1
ATOM 5688 N N . GLU A 1 710 ? 11.547 -12.832 23.561 1.00 73.00 710 GLU A N 1
ATOM 5689 C CA . GLU A 1 710 ? 11.621 -14.062 24.362 1.00 73.00 710 GLU A CA 1
ATOM 5690 C C . GLU A 1 710 ? 11.968 -15.288 23.492 1.00 73.00 710 GLU A C 1
ATOM 5692 O O . GLU A 1 710 ? 12.836 -16.078 23.859 1.00 73.00 710 GLU A O 1
ATOM 5697 N N . PHE A 1 711 ? 11.330 -15.441 22.324 1.00 73.00 711 PHE A N 1
ATOM 5698 C CA . PHE A 1 711 ? 11.613 -16.551 21.393 1.00 73.00 711 PHE A CA 1
ATOM 5699 C C . PHE A 1 711 ? 11.235 -16.280 19.925 1.00 73.00 711 PHE A C 1
ATOM 5701 O O . PHE A 1 711 ? 11.406 -17.156 19.073 1.00 73.00 711 PHE A O 1
ATOM 5708 N N . MET A 1 712 ? 10.716 -15.087 19.592 1.00 73.75 712 MET A N 1
ATOM 5709 C CA . MET A 1 712 ? 10.455 -14.730 18.189 1.00 73.75 712 MET A CA 1
ATOM 5710 C C . MET A 1 712 ? 11.660 -14.085 17.515 1.00 73.75 712 MET A C 1
ATOM 5712 O O . MET A 1 712 ? 11.846 -14.275 16.319 1.00 73.75 712 MET A O 1
ATOM 5716 N N . MET A 1 713 ? 12.461 -13.335 18.269 1.00 71.25 713 MET A N 1
ATOM 5717 C CA . MET A 1 713 ? 13.683 -12.673 17.840 1.00 71.25 713 MET A CA 1
ATOM 5718 C C . MET A 1 713 ? 14.850 -13.120 18.719 1.00 71.25 713 MET A C 1
ATOM 5720 O O . MET A 1 713 ? 14.698 -13.230 19.930 1.00 71.25 713 MET A O 1
ATOM 5724 N N . GLY A 1 714 ? 16.016 -13.335 18.116 1.00 70.44 714 GLY A N 1
ATOM 5725 C CA . GLY A 1 714 ? 17.241 -13.741 18.804 1.00 70.44 714 GLY A CA 1
ATOM 5726 C C . GLY A 1 714 ? 17.312 -15.225 19.157 1.00 70.44 714 GLY A C 1
ATOM 5727 O O . GLY A 1 714 ? 18.320 -15.637 19.718 1.00 70.44 714 GLY A O 1
ATOM 5728 N N . ALA A 1 715 ? 16.285 -16.010 18.815 1.00 82.31 715 ALA A N 1
ATOM 5729 C CA . ALA A 1 715 ? 16.301 -17.454 18.994 1.00 82.31 715 ALA A CA 1
ATOM 5730 C C . ALA A 1 715 ? 16.934 -18.168 17.791 1.00 82.31 715 ALA A C 1
ATOM 5732 O O . ALA A 1 715 ? 16.719 -17.757 16.647 1.00 82.31 715 ALA A O 1
ATOM 5733 N N . ASN A 1 716 ? 17.667 -19.247 18.035 1.00 89.75 716 ASN A N 1
ATOM 5734 C CA . ASN A 1 716 ? 18.285 -20.085 17.018 1.00 89.75 716 ASN A CA 1
ATOM 5735 C C . ASN A 1 716 ? 17.498 -21.381 16.853 1.00 89.75 716 ASN A C 1
ATOM 5737 O O . ASN A 1 716 ? 17.096 -22.016 17.830 1.00 89.75 716 ASN A O 1
ATOM 5741 N N . ALA A 1 717 ? 17.308 -21.807 15.611 1.00 93.19 717 ALA A N 1
ATOM 5742 C CA . ALA A 1 717 ? 16.738 -23.109 15.309 1.00 93.19 717 ALA A CA 1
ATOM 5743 C C . ALA A 1 717 ? 17.449 -23.785 14.144 1.00 93.19 717 ALA A C 1
ATOM 5745 O O . ALA A 1 717 ? 18.117 -23.139 13.342 1.00 93.19 717 ALA A O 1
ATOM 5746 N N . VAL A 1 718 ? 17.251 -25.092 14.029 1.00 95.44 718 VAL A N 1
ATOM 5747 C CA . VAL A 1 718 ? 17.600 -25.862 12.837 1.00 95.44 718 VAL A CA 1
ATOM 5748 C C . VAL A 1 718 ? 16.315 -26.352 12.190 1.00 95.44 718 VAL A C 1
ATOM 5750 O O . VAL A 1 718 ? 15.479 -26.984 12.840 1.00 95.44 718 VAL A O 1
ATOM 5753 N N . LEU A 1 719 ? 16.160 -26.054 10.903 1.00 95.75 719 LEU A N 1
ATOM 5754 C CA . LEU A 1 719 ? 15.110 -26.601 10.061 1.00 95.75 719 LEU A CA 1
ATOM 5755 C C . LEU A 1 719 ? 15.669 -27.804 9.300 1.00 95.75 719 LEU A C 1
ATOM 5757 O O . LEU A 1 719 ? 16.661 -27.686 8.583 1.00 95.75 719 LEU A O 1
ATOM 5761 N N . CYS A 1 720 ? 15.015 -28.953 9.426 1.00 94.69 720 CYS A N 1
ATOM 5762 C CA . CYS A 1 720 ? 15.316 -30.138 8.627 1.00 94.69 720 CYS A CA 1
ATOM 5763 C C . CYS A 1 720 ? 14.034 -30.741 8.052 1.00 94.69 720 CYS A C 1
ATOM 5765 O O . CYS A 1 720 ? 12.928 -30.462 8.520 1.00 94.69 720 CYS A O 1
ATOM 5767 N N . ARG A 1 721 ? 14.177 -31.585 7.029 1.00 93.56 721 ARG A N 1
ATOM 5768 C CA . ARG A 1 721 ? 13.059 -32.336 6.456 1.00 93.56 721 ARG A CA 1
ATOM 5769 C C . ARG A 1 721 ? 13.253 -33.823 6.697 1.00 93.56 721 ARG A C 1
ATOM 5771 O O . ARG A 1 721 ? 14.270 -34.384 6.298 1.00 93.56 721 ARG A O 1
ATOM 5778 N N . LYS A 1 722 ? 12.245 -34.480 7.269 1.00 91.50 722 LYS A N 1
ATOM 5779 C CA . LYS A 1 722 ? 12.177 -35.942 7.379 1.00 91.50 722 LYS A CA 1
ATOM 5780 C C . LYS A 1 722 ? 10.869 -36.420 6.756 1.00 91.50 722 LYS A C 1
ATOM 5782 O O . LYS A 1 722 ? 9.797 -36.117 7.263 1.00 91.50 722 LYS A O 1
ATOM 5787 N N . LYS A 1 723 ? 10.958 -37.176 5.656 1.00 87.50 723 LYS A N 1
ATOM 5788 C CA . LYS A 1 723 ? 9.796 -37.665 4.886 1.00 87.50 723 LYS A CA 1
ATOM 5789 C C . LYS A 1 723 ? 8.850 -36.513 4.478 1.00 87.50 723 LYS A C 1
ATOM 5791 O O . LYS A 1 723 ? 9.244 -35.649 3.686 1.00 87.50 723 LYS A O 1
ATOM 5796 N N . ASP A 1 724 ? 7.623 -36.513 4.994 1.00 87.94 724 ASP A N 1
ATOM 5797 C CA . ASP A 1 724 ? 6.571 -35.521 4.763 1.00 87.94 724 ASP A CA 1
ATOM 5798 C C . ASP A 1 724 ? 6.499 -34.433 5.853 1.00 87.94 724 ASP A C 1
ATOM 5800 O O . ASP A 1 724 ? 5.554 -33.645 5.864 1.00 87.94 724 ASP A O 1
ATOM 5804 N N . GLU A 1 725 ? 7.502 -34.343 6.734 1.00 91.12 725 GLU A N 1
ATOM 5805 C CA . GLU A 1 725 ? 7.556 -33.366 7.826 1.00 91.12 725 GLU A CA 1
ATOM 5806 C C . GLU A 1 725 ? 8.748 -32.404 7.700 1.00 91.12 725 GLU A C 1
ATOM 5808 O O . GLU A 1 725 ? 9.891 -32.811 7.466 1.00 91.12 725 GLU A O 1
ATOM 5813 N N . LEU A 1 726 ? 8.475 -31.116 7.910 1.00 92.81 726 LEU A N 1
ATOM 5814 C CA . LEU A 1 726 ? 9.446 -30.083 8.252 1.00 92.81 726 LEU A CA 1
ATOM 5815 C C . LEU A 1 726 ? 9.556 -30.007 9.772 1.00 92.81 726 LEU A C 1
ATOM 5817 O O . LEU A 1 726 ? 8.590 -29.664 10.452 1.00 92.81 726 LEU A O 1
ATOM 5821 N N . ILE A 1 727 ? 10.735 -30.317 10.297 1.00 94.88 727 ILE A N 1
ATOM 5822 C CA . ILE A 1 727 ? 11.010 -30.314 11.730 1.00 94.88 727 ILE A CA 1
ATOM 5823 C C . ILE A 1 727 ? 11.849 -29.085 12.045 1.00 94.88 727 ILE A C 1
ATOM 5825 O O . ILE A 1 727 ? 12.969 -28.940 11.548 1.00 94.88 727 ILE A O 1
ATOM 5829 N N . LEU A 1 728 ? 11.297 -28.212 12.880 1.00 95.12 728 LEU A N 1
ATOM 5830 C CA . LEU A 1 728 ? 11.950 -27.007 13.364 1.00 95.12 728 LEU A CA 1
ATOM 5831 C C . LEU A 1 728 ? 12.361 -27.207 14.822 1.00 95.12 728 LEU A C 1
ATOM 5833 O O . LEU A 1 728 ? 11.507 -27.283 15.705 1.00 95.12 728 LEU A O 1
ATOM 5837 N N . THR A 1 729 ? 13.666 -27.297 15.061 1.00 94.81 729 THR A N 1
ATOM 5838 C CA . THR A 1 729 ? 14.238 -27.575 16.385 1.00 94.81 729 THR A CA 1
ATOM 5839 C C . THR A 1 729 ? 14.831 -26.302 16.974 1.00 94.81 729 THR A C 1
ATOM 5841 O O . THR A 1 729 ? 15.810 -25.799 16.431 1.00 94.81 729 THR A O 1
ATOM 5844 N N . TRP A 1 730 ? 14.271 -25.780 18.068 1.00 92.38 730 TRP A N 1
ATOM 5845 C CA . TRP A 1 730 ? 14.859 -24.672 18.831 1.00 92.38 730 TRP A CA 1
ATOM 5846 C C . TRP A 1 730 ? 16.147 -25.155 19.484 1.00 92.38 730 TRP A C 1
ATOM 5848 O O . TRP A 1 730 ? 16.123 -26.135 20.227 1.00 92.38 730 TRP A O 1
ATOM 5858 N N . MET A 1 731 ? 17.247 -24.460 19.207 1.00 90.44 731 MET A N 1
ATOM 5859 C CA . MET A 1 731 ? 18.599 -24.826 19.633 1.00 90.44 731 MET A CA 1
ATOM 5860 C C . MET A 1 731 ? 19.067 -24.073 20.879 1.00 90.44 731 MET A C 1
ATOM 5862 O O . MET A 1 731 ? 20.089 -24.437 21.458 1.00 90.44 731 MET A O 1
ATOM 5866 N N . ASP A 1 732 ? 18.358 -23.025 21.301 1.00 83.62 732 ASP A N 1
ATOM 5867 C CA . ASP A 1 732 ? 18.774 -22.261 22.474 1.00 83.62 732 ASP A CA 1
ATOM 5868 C C . ASP A 1 732 ? 18.533 -23.043 23.767 1.00 83.62 732 ASP A C 1
ATOM 5870 O O . ASP A 1 732 ? 17.432 -23.519 24.057 1.00 83.62 732 ASP A O 1
ATOM 5874 N N . ALA A 1 733 ? 19.576 -23.123 24.589 1.00 77.44 733 ALA A N 1
ATOM 5875 C CA . ALA A 1 733 ? 19.517 -23.754 25.897 1.00 77.44 733 ALA A CA 1
ATOM 5876 C C . ALA A 1 733 ? 18.923 -22.781 26.930 1.00 77.44 733 ALA A C 1
ATOM 5878 O O . ALA A 1 733 ? 19.638 -22.047 27.623 1.00 77.44 733 ALA A O 1
ATOM 5879 N N . TYR A 1 734 ? 17.594 -22.766 27.034 1.00 79.44 734 TYR A N 1
ATOM 5880 C CA . TYR A 1 734 ? 16.885 -21.976 28.039 1.00 79.44 734 TYR A CA 1
ATOM 5881 C C . TYR A 1 734 ? 17.047 -22.578 29.450 1.00 79.44 734 TYR A C 1
ATOM 5883 O O . TYR A 1 734 ? 17.077 -23.803 29.601 1.00 79.44 734 TYR A O 1
ATOM 5891 N N . PRO A 1 735 ? 17.116 -21.746 30.509 1.00 79.31 735 PRO A N 1
ATOM 5892 C CA . PRO A 1 735 ? 16.914 -22.209 31.881 1.00 79.31 735 PRO A CA 1
ATOM 5893 C C . PRO A 1 735 ? 15.565 -22.921 32.034 1.00 79.31 735 PRO A C 1
ATOM 5895 O O . PRO A 1 735 ? 14.589 -22.489 31.422 1.00 79.31 735 PRO A O 1
ATOM 5898 N N . GLU A 1 736 ? 15.489 -23.920 32.917 1.00 81.25 736 GLU A N 1
ATOM 5899 C CA . GLU A 1 736 ? 14.299 -24.767 33.132 1.00 81.25 736 GLU A CA 1
ATOM 5900 C C . GLU A 1 736 ? 12.984 -23.974 33.206 1.00 81.25 736 GLU A C 1
ATOM 5902 O O . GLU A 1 736 ? 12.021 -24.268 32.498 1.00 81.25 736 GLU A O 1
ATOM 5907 N N . LYS A 1 737 ? 12.986 -22.885 33.988 1.00 81.31 737 LYS A N 1
ATOM 5908 C CA . LYS A 1 737 ? 11.824 -22.004 34.175 1.00 81.31 737 LYS A CA 1
ATOM 5909 C C . LYS A 1 737 ? 11.269 -21.388 32.885 1.00 81.31 737 LYS A C 1
ATOM 5911 O O . LYS A 1 737 ? 10.079 -21.122 32.815 1.00 81.31 737 LYS A O 1
ATOM 5916 N N . TYR A 1 738 ? 12.113 -21.142 31.884 1.00 79.44 738 TYR A N 1
ATOM 5917 C CA . TYR A 1 738 ? 11.707 -20.591 30.586 1.00 79.44 738 TYR A CA 1
ATOM 5918 C C . TYR A 1 738 ? 11.540 -21.689 29.531 1.00 79.44 738 TYR A C 1
ATOM 5920 O O . TYR A 1 738 ? 10.748 -21.541 28.604 1.00 79.44 738 TYR A O 1
ATOM 5928 N N . HIS A 1 739 ? 12.249 -22.808 29.694 1.00 86.81 739 HIS A N 1
ATOM 5929 C CA . HIS A 1 739 ? 12.160 -23.962 28.811 1.00 86.81 739 HIS A CA 1
ATOM 5930 C C . HIS A 1 739 ? 10.774 -24.621 28.868 1.00 86.81 739 HIS A C 1
ATOM 5932 O O . HIS A 1 739 ? 10.172 -24.868 27.824 1.00 86.81 739 HIS A O 1
ATOM 5938 N N . GLN A 1 740 ? 10.239 -24.869 30.070 1.00 88.44 740 GLN A N 1
ATOM 5939 C CA . GLN A 1 740 ? 8.976 -25.600 30.238 1.00 88.44 740 GLN A CA 1
ATOM 5940 C C . GLN A 1 740 ? 7.768 -24.917 29.570 1.00 88.44 740 GLN A C 1
ATOM 5942 O O . GLN A 1 740 ? 7.052 -25.594 28.827 1.00 88.44 740 GLN A O 1
ATOM 5947 N N . PRO A 1 741 ? 7.550 -23.593 29.717 1.00 88.75 741 PRO A N 1
ATOM 5948 C CA . PRO A 1 741 ? 6.468 -22.914 29.007 1.00 88.75 741 PRO A CA 1
ATOM 5949 C C . PRO A 1 741 ? 6.582 -22.980 27.480 1.00 88.75 741 PRO A C 1
ATOM 5951 O O . PRO A 1 741 ? 5.575 -23.167 26.797 1.00 88.75 741 PRO A O 1
ATOM 5954 N N . ILE A 1 742 ? 7.797 -22.848 26.930 1.00 88.88 742 ILE A N 1
ATOM 5955 C CA . ILE A 1 742 ? 8.027 -22.941 25.480 1.00 88.88 742 ILE A CA 1
ATOM 5956 C C . ILE A 1 742 ? 7.753 -24.371 25.011 1.00 88.88 742 ILE A C 1
ATOM 5958 O O . ILE A 1 742 ? 7.002 -24.571 24.060 1.00 88.88 742 ILE A O 1
ATOM 5962 N N . LYS A 1 743 ? 8.285 -25.376 25.714 1.00 90.81 743 LYS A N 1
ATOM 5963 C CA . LYS A 1 743 ? 8.046 -26.793 25.417 1.00 90.81 743 LYS A CA 1
ATOM 5964 C C . LYS A 1 743 ? 6.553 -27.133 25.417 1.00 90.81 743 LYS A C 1
ATOM 5966 O O . LYS A 1 743 ? 6.089 -27.800 24.495 1.00 90.81 743 LYS A O 1
ATOM 5971 N N . ALA A 1 744 ? 5.799 -26.642 26.401 1.00 91.31 744 ALA A N 1
ATOM 5972 C CA . ALA A 1 744 ? 4.353 -26.838 26.482 1.00 91.31 744 ALA A CA 1
ATOM 5973 C C . ALA A 1 744 ? 3.607 -26.206 25.292 1.00 91.31 744 ALA A C 1
ATOM 5975 O O . ALA A 1 744 ? 2.706 -26.832 24.731 1.00 91.31 744 ALA A O 1
ATOM 5976 N N . LEU A 1 745 ? 4.012 -25.004 24.862 1.00 91.69 745 LEU A N 1
ATOM 5977 C CA . LEU A 1 745 ? 3.474 -24.370 23.656 1.00 91.69 745 LEU A CA 1
ATOM 5978 C C . LEU A 1 745 ? 3.760 -25.212 22.406 1.00 91.69 745 LEU A C 1
ATOM 5980 O O . LEU A 1 745 ? 2.836 -25.503 21.650 1.00 91.69 745 LEU A O 1
ATOM 5984 N N . LEU A 1 746 ? 5.014 -25.623 22.189 1.00 91.75 746 LEU A N 1
ATOM 5985 C CA . LEU A 1 746 ? 5.393 -26.418 21.013 1.00 91.75 746 LEU A CA 1
ATOM 5986 C C . LEU A 1 746 ? 4.655 -27.761 20.977 1.00 91.75 746 LEU A C 1
ATOM 5988 O O . LEU A 1 746 ? 4.178 -28.176 19.924 1.00 91.75 746 LEU A O 1
ATOM 5992 N N . TYR A 1 747 ? 4.501 -28.405 22.135 1.00 91.25 747 TYR A N 1
ATOM 5993 C CA . TYR A 1 747 ? 3.720 -29.629 22.275 1.00 91.25 747 TYR A CA 1
ATOM 5994 C C . TYR A 1 747 ? 2.256 -29.412 21.863 1.00 91.25 747 TYR A C 1
ATOM 5996 O O . TYR A 1 747 ? 1.756 -30.122 20.993 1.00 91.25 747 TYR A O 1
ATOM 6004 N N . LYS A 1 748 ? 1.603 -28.357 22.368 1.00 90.69 748 LYS A N 1
ATOM 6005 C CA . LYS A 1 748 ? 0.226 -27.998 21.988 1.00 90.69 748 LYS A CA 1
ATOM 6006 C C . LYS A 1 748 ? 0.076 -27.681 20.492 1.00 90.69 748 LYS A C 1
ATOM 6008 O O . LYS A 1 748 ? -0.950 -27.989 19.887 1.00 90.69 748 LYS A O 1
ATOM 6013 N N . LEU A 1 749 ? 1.089 -27.071 19.875 1.00 90.00 749 LEU A N 1
ATOM 6014 C CA . LEU A 1 749 ? 1.109 -26.820 18.429 1.00 90.00 749 LEU A CA 1
ATOM 6015 C C . LEU A 1 749 ? 1.252 -28.112 17.610 1.00 90.00 749 LEU A C 1
ATOM 6017 O O . LEU A 1 749 ? 0.698 -28.194 16.514 1.00 90.00 749 LEU A O 1
ATOM 6021 N N . ASN A 1 750 ? 1.946 -29.120 18.142 1.00 90.00 750 ASN A N 1
ATOM 6022 C CA . ASN A 1 750 ? 2.076 -30.435 17.514 1.00 90.00 750 ASN A CA 1
ATOM 6023 C C . ASN A 1 750 ? 0.820 -31.313 17.694 1.00 90.00 750 ASN A C 1
ATOM 6025 O O . ASN A 1 750 ? 0.550 -32.152 16.838 1.00 90.00 750 ASN A O 1
ATOM 6029 N N . GLU A 1 751 ? 0.050 -31.137 18.778 1.00 80.62 751 GLU A N 1
ATOM 6030 C CA . GLU A 1 751 ? -1.169 -31.922 19.058 1.00 80.62 751 GLU A CA 1
ATOM 6031 C C . GLU A 1 751 ? -2.300 -31.674 18.056 1.00 80.62 751 GLU A C 1
ATOM 6033 O O . GLU A 1 751 ? -3.077 -32.583 17.748 1.00 80.62 751 GLU A O 1
ATOM 6038 N N . SER A 1 752 ? -2.408 -30.456 17.513 1.00 64.56 752 SER A N 1
ATOM 6039 C CA . SER A 1 752 ? -3.316 -30.228 16.391 1.00 64.56 752 SER A CA 1
ATOM 6040 C C . SER A 1 752 ? -2.831 -31.075 15.223 1.00 64.56 752 SER A C 1
ATOM 6042 O O . SER A 1 752 ? -1.775 -30.755 14.690 1.00 64.56 752 SER A O 1
ATOM 6044 N N . LYS A 1 753 ? -3.572 -32.141 14.852 1.00 57.38 753 LYS A N 1
ATOM 6045 C CA . LYS A 1 753 ? -3.300 -33.002 13.681 1.00 57.38 753 LYS A CA 1
ATOM 6046 C C . LYS A 1 753 ? -2.905 -32.107 12.512 1.00 57.38 753 LYS A C 1
ATOM 6048 O O . LYS A 1 753 ? -3.794 -31.542 11.876 1.00 57.38 753 LYS A O 1
ATOM 6053 N N . SER A 1 754 ? -1.603 -31.917 12.285 1.00 58.84 754 SER A N 1
ATOM 6054 C CA . SER A 1 754 ? -1.166 -30.836 11.412 1.00 58.84 754 SER A CA 1
ATOM 6055 C C . SER A 1 754 ? -1.643 -31.172 10.014 1.00 58.84 754 SER A C 1
ATOM 6057 O O . SER A 1 754 ? -1.269 -32.189 9.412 1.00 58.84 754 SER A O 1
ATOM 6059 N N . ARG A 1 755 ? -2.590 -30.364 9.536 1.00 71.31 755 ARG A N 1
ATOM 6060 C CA . ARG A 1 755 ? -3.052 -30.474 8.170 1.00 71.31 755 ARG A CA 1
ATOM 6061 C C . ARG A 1 755 ? -1.849 -30.146 7.301 1.00 71.31 755 ARG A C 1
ATOM 6063 O O . ARG A 1 755 ? -1.032 -29.286 7.637 1.00 71.31 755 ARG A O 1
ATOM 6070 N N . ARG A 1 756 ? -1.690 -30.900 6.222 1.00 78.75 756 ARG A N 1
ATOM 6071 C CA . ARG A 1 756 ? -0.602 -30.651 5.286 1.00 78.75 756 ARG A CA 1
ATOM 6072 C C . ARG A 1 756 ? -0.739 -29.235 4.745 1.00 78.75 756 ARG A C 1
ATOM 6074 O O . ARG A 1 756 ? -1.849 -28.801 4.446 1.00 78.75 756 ARG A O 1
ATOM 6081 N N . LEU A 1 757 ? 0.377 -28.516 4.686 1.00 80.75 757 LEU A N 1
ATOM 6082 C CA . LEU A 1 757 ? 0.422 -27.111 4.304 1.00 80.75 757 LEU A CA 1
ATOM 6083 C C . LEU A 1 757 ? 0.737 -27.025 2.802 1.00 80.75 757 LEU A C 1
ATOM 6085 O O . LEU A 1 757 ? 1.889 -27.234 2.407 1.00 80.75 757 LEU A O 1
ATOM 6089 N N . PRO A 1 758 ? -0.239 -26.699 1.930 1.00 74.62 758 PRO A N 1
ATOM 6090 C CA . PRO A 1 758 ? -0.051 -26.817 0.480 1.00 74.62 758 PRO A CA 1
ATOM 6091 C C . PRO A 1 758 ? 1.026 -25.872 -0.062 1.00 74.62 758 PRO A C 1
ATOM 6093 O O . PRO A 1 758 ? 1.754 -26.218 -0.987 1.00 74.62 758 PRO A O 1
ATOM 6096 N N . PHE A 1 759 ? 1.182 -24.698 0.557 1.00 77.12 759 PHE A N 1
ATOM 6097 C CA . PHE A 1 759 ? 2.207 -23.705 0.215 1.00 77.12 759 PHE A CA 1
ATOM 6098 C C . PHE A 1 759 ? 3.611 -24.044 0.756 1.00 77.12 759 PHE A C 1
ATOM 6100 O O . PHE A 1 759 ? 4.555 -23.307 0.482 1.00 77.12 759 PHE A O 1
ATOM 6107 N N . LEU A 1 760 ? 3.766 -25.149 1.497 1.00 79.31 760 LEU A N 1
ATOM 6108 C CA . LEU A 1 760 ? 5.061 -25.696 1.916 1.00 79.31 760 LEU A CA 1
ATOM 6109 C C . LEU A 1 760 ? 5.413 -27.012 1.205 1.00 79.31 760 LEU A C 1
ATOM 6111 O O . LEU A 1 760 ? 6.285 -27.738 1.671 1.00 79.31 760 LEU A O 1
ATOM 6115 N N . GLY A 1 761 ? 4.761 -27.352 0.089 1.00 76.81 761 GLY A N 1
ATOM 6116 C CA . GLY A 1 761 ? 5.003 -28.640 -0.583 1.00 76.81 761 GLY A CA 1
ATOM 6117 C C . GLY A 1 761 ? 4.159 -29.773 -0.046 1.00 76.81 761 GLY A C 1
ATOM 6118 O O . GLY A 1 761 ? 4.606 -30.914 -0.102 1.00 76.81 761 GLY A O 1
ATOM 6119 N N . ASP A 1 762 ? 2.971 -29.453 0.475 1.00 80.81 762 ASP A N 1
ATOM 6120 C CA . ASP A 1 762 ? 2.078 -30.425 1.112 1.00 80.81 762 ASP A CA 1
ATOM 6121 C C . ASP A 1 762 ? 2.761 -31.139 2.300 1.00 80.81 762 ASP A C 1
ATOM 6123 O O . ASP A 1 762 ? 2.490 -32.295 2.624 1.00 80.81 762 ASP A O 1
ATOM 6127 N N . LEU A 1 763 ? 3.688 -30.426 2.952 1.00 86.56 763 LEU A N 1
ATOM 6128 C CA . LEU A 1 763 ? 4.432 -30.892 4.117 1.00 86.56 763 LEU A CA 1
ATOM 6129 C C . LEU A 1 763 ? 3.696 -30.529 5.405 1.00 86.56 763 LEU A C 1
ATOM 6131 O O . LEU A 1 763 ? 3.001 -29.514 5.496 1.00 86.56 763 LEU A O 1
ATOM 6135 N N . LYS A 1 764 ? 3.894 -31.354 6.427 1.00 89.06 764 LYS A N 1
ATOM 6136 C CA . LYS A 1 764 ? 3.528 -31.043 7.809 1.00 89.06 764 LYS A CA 1
ATOM 6137 C C . LYS A 1 764 ? 4.643 -30.252 8.474 1.00 89.06 764 LYS A C 1
ATOM 6139 O O . LYS A 1 764 ? 5.805 -30.393 8.101 1.00 89.06 764 LYS A O 1
ATOM 6144 N N . ILE A 1 765 ? 4.301 -29.464 9.485 1.00 91.06 765 ILE A N 1
ATOM 6145 C CA . ILE A 1 765 ? 5.285 -28.828 10.361 1.00 91.06 765 ILE A CA 1
ATOM 6146 C C . ILE A 1 765 ? 5.248 -29.474 11.743 1.00 91.06 765 ILE A C 1
ATOM 6148 O O . ILE A 1 765 ? 4.169 -29.768 12.261 1.00 91.06 765 ILE A O 1
ATOM 6152 N N . ARG A 1 766 ? 6.430 -29.693 12.319 1.00 93.06 766 ARG A N 1
ATOM 6153 C CA . ARG A 1 766 ? 6.631 -30.198 13.676 1.00 93.06 766 ARG A CA 1
ATOM 6154 C C . ARG A 1 766 ? 7.653 -29.335 14.399 1.00 93.06 766 ARG A C 1
ATOM 6156 O O . ARG A 1 766 ? 8.676 -28.964 13.824 1.00 93.06 766 ARG A O 1
ATOM 6163 N N . PHE A 1 767 ? 7.383 -29.041 15.661 1.00 93.75 767 PHE A N 1
ATOM 6164 C CA . PHE A 1 767 ? 8.241 -28.215 16.499 1.00 93.75 767 PHE A CA 1
ATOM 6165 C C . PHE A 1 767 ? 8.935 -29.053 17.574 1.00 93.75 767 PHE A C 1
ATOM 6167 O O . PHE A 1 767 ? 8.295 -29.852 18.255 1.00 93.75 767 PHE A O 1
ATOM 6174 N N . GLU A 1 768 ? 10.236 -28.849 17.747 1.00 93.56 768 GLU A N 1
ATOM 6175 C CA . GLU A 1 768 ? 11.066 -29.501 18.762 1.00 93.56 768 GLU A CA 1
ATOM 6176 C C . GLU A 1 768 ? 11.894 -28.452 19.510 1.00 93.56 768 GLU A C 1
ATOM 6178 O O . GLU A 1 768 ? 12.130 -27.354 19.010 1.00 93.56 768 GLU A O 1
ATOM 6183 N N . ILE A 1 769 ? 12.343 -28.777 20.719 1.00 92.31 769 ILE A N 1
ATOM 6184 C CA . ILE A 1 769 ? 13.245 -27.932 21.505 1.00 92.31 769 ILE A CA 1
ATOM 6185 C C . ILE A 1 769 ? 14.311 -28.816 22.144 1.00 92.31 769 ILE A C 1
ATOM 6187 O O . ILE A 1 769 ? 13.991 -29.874 22.692 1.00 92.31 769 ILE A O 1
ATOM 6191 N N . VAL A 1 770 ? 15.576 -28.402 22.047 1.00 91.25 770 VAL A N 1
ATOM 6192 C CA . VAL A 1 770 ? 16.692 -29.114 22.686 1.00 91.25 770 VAL A CA 1
ATOM 6193 C C . VAL A 1 770 ? 16.554 -29.097 24.212 1.00 91.25 770 VAL A C 1
ATOM 6195 O O . VAL A 1 770 ? 15.900 -28.199 24.744 1.00 91.25 770 VAL A O 1
ATOM 6198 N N . PRO A 1 771 ? 17.160 -30.054 24.940 1.00 86.31 771 PRO A N 1
ATOM 6199 C CA . PRO A 1 771 ? 17.084 -30.098 26.395 1.00 86.31 771 PRO A CA 1
ATOM 6200 C C . PRO A 1 771 ? 17.458 -28.764 27.070 1.00 86.31 771 PRO A C 1
ATOM 6202 O O . PRO A 1 771 ? 18.288 -28.012 26.548 1.00 86.31 771 PRO A O 1
ATOM 6205 N N . PRO A 1 772 ? 16.867 -28.470 28.240 1.00 83.56 772 PRO A N 1
ATOM 6206 C CA . PRO A 1 772 ? 17.169 -27.266 29.001 1.00 83.56 772 PRO A CA 1
ATOM 6207 C C . PRO A 1 772 ? 18.648 -27.216 29.391 1.00 83.56 772 PRO A C 1
ATOM 6209 O O . PRO A 1 772 ? 19.333 -28.238 29.490 1.00 83.56 772 PRO A O 1
ATOM 6212 N N . ARG A 1 773 ? 19.151 -26.006 29.646 1.00 75.19 773 ARG A N 1
ATOM 6213 C CA . ARG A 1 773 ? 20.541 -25.817 30.075 1.00 75.19 773 ARG A CA 1
ATOM 6214 C C . ARG A 1 773 ? 20.780 -26.537 31.419 1.00 75.19 773 ARG A C 1
ATOM 6216 O O . ARG A 1 773 ? 20.099 -26.186 32.384 1.00 75.19 773 ARG A O 1
ATOM 6223 N N . PRO A 1 774 ? 21.758 -27.461 31.529 1.00 72.62 774 PRO A N 1
ATOM 6224 C CA . PRO A 1 774 ? 22.044 -28.157 32.784 1.00 72.62 774 PRO A CA 1
ATOM 6225 C C . PRO A 1 774 ? 22.427 -27.181 33.905 1.00 72.62 774 PRO A C 1
ATOM 6227 O O . PRO A 1 774 ? 23.180 -26.232 33.665 1.00 72.62 774 PRO A O 1
ATOM 6230 N N . GLU A 1 775 ? 21.983 -27.427 35.143 1.00 61.81 775 GLU A N 1
ATOM 6231 C CA . GLU A 1 775 ? 22.301 -26.558 36.292 1.00 61.81 775 GLU A CA 1
ATOM 6232 C C . GLU A 1 775 ? 23.813 -26.393 36.524 1.00 61.81 775 GLU A C 1
ATOM 6234 O O . GLU A 1 775 ? 24.258 -25.312 36.913 1.00 61.81 775 GLU A O 1
ATOM 6239 N N . ALA A 1 776 ? 24.622 -27.404 36.185 1.00 57.81 776 ALA A N 1
ATOM 6240 C CA . ALA A 1 776 ? 26.084 -27.368 36.294 1.00 57.81 776 ALA A CA 1
ATOM 6241 C C . ALA A 1 776 ? 26.739 -26.208 35.509 1.00 57.81 776 ALA A C 1
ATOM 6243 O O . ALA A 1 776 ? 27.786 -25.698 35.908 1.00 57.81 776 ALA A O 1
ATOM 6244 N N . PHE A 1 777 ? 26.095 -25.713 34.444 1.00 54.84 777 PHE A N 1
ATOM 6245 C CA . PHE A 1 777 ? 26.586 -24.574 33.662 1.00 54.84 777 PHE A CA 1
ATOM 6246 C C . PHE A 1 777 ? 26.398 -23.207 34.352 1.00 54.84 777 PHE A C 1
ATOM 6248 O O . PHE A 1 777 ? 27.024 -22.235 33.923 1.00 54.84 777 PHE A O 1
ATOM 6255 N N . ARG A 1 778 ? 25.573 -23.091 35.411 1.00 51.00 778 ARG A N 1
ATOM 6256 C CA . ARG A 1 778 ? 25.475 -21.853 36.222 1.00 51.00 778 ARG A CA 1
ATOM 6257 C C . ARG A 1 778 ? 26.752 -21.582 37.022 1.00 51.00 778 ARG A C 1
ATOM 6259 O O . ARG A 1 778 ? 27.060 -20.421 37.284 1.00 51.00 778 ARG A O 1
ATOM 6266 N N . ASN A 1 779 ? 27.496 -22.628 37.383 1.00 48.81 779 ASN A N 1
ATOM 6267 C CA . ASN A 1 779 ? 28.642 -22.526 38.290 1.00 48.81 779 ASN A CA 1
ATOM 6268 C C . ASN A 1 779 ? 29.982 -22.260 37.586 1.00 48.81 779 ASN A C 1
ATOM 6270 O O . ASN A 1 779 ? 30.919 -21.815 38.243 1.00 48.81 779 ASN A O 1
ATOM 6274 N N . GLN A 1 780 ? 30.081 -22.452 36.265 1.00 45.91 780 GLN A N 1
ATOM 6275 C CA . GLN A 1 780 ? 31.317 -22.155 35.524 1.00 45.91 780 GLN A CA 1
ATOM 6276 C C . GLN A 1 780 ? 31.543 -20.652 35.291 1.00 45.91 780 GLN A C 1
ATOM 6278 O O . GLN A 1 780 ? 32.683 -20.206 35.310 1.00 45.91 780 GLN A O 1
ATOM 6283 N N . PHE A 1 781 ? 30.482 -19.846 35.172 1.00 44.16 781 PHE A N 1
ATOM 6284 C CA . PHE A 1 781 ? 30.608 -18.395 34.946 1.00 44.16 781 PHE A CA 1
ATOM 6285 C C . PHE A 1 781 ? 30.606 -17.548 36.229 1.00 44.16 781 PHE A C 1
ATOM 6287 O O . PHE A 1 781 ? 30.900 -16.360 36.174 1.00 44.16 781 PHE A 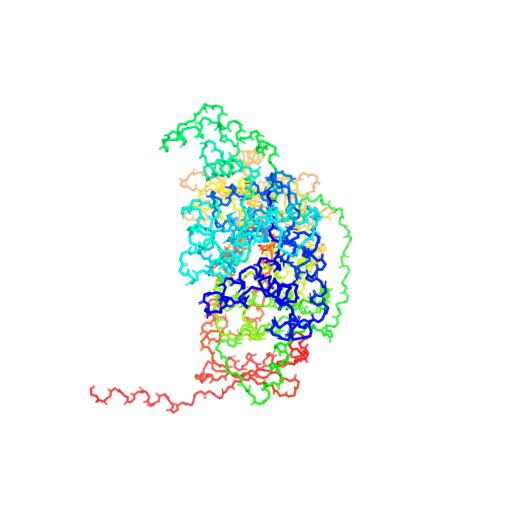O 1
ATOM 6294 N N . ARG A 1 782 ? 30.319 -18.138 37.400 1.00 42.56 782 ARG A N 1
ATOM 6295 C CA . ARG A 1 782 ? 30.508 -17.468 38.704 1.00 42.56 782 ARG A CA 1
ATOM 6296 C C . ARG A 1 782 ? 31.936 -17.590 39.252 1.00 42.56 782 ARG A C 1
ATOM 6298 O O . ARG A 1 782 ? 32.253 -16.915 40.222 1.00 42.56 782 ARG A O 1
ATOM 6305 N N . ARG A 1 783 ? 32.797 -18.415 38.641 1.00 38.41 783 ARG A N 1
ATOM 6306 C CA . ARG A 1 783 ? 34.188 -18.646 39.076 1.00 38.41 783 ARG A CA 1
ATOM 6307 C C . ARG A 1 783 ? 35.259 -17.885 38.278 1.00 38.41 783 ARG A C 1
ATOM 6309 O O . ARG A 1 783 ? 36.431 -18.128 38.508 1.00 38.41 783 ARG A O 1
ATOM 6316 N N . GLN A 1 784 ? 34.891 -16.946 37.401 1.00 38.38 784 GLN A N 1
ATOM 6317 C CA . GLN A 1 784 ? 35.852 -16.094 36.667 1.00 38.38 784 GLN A CA 1
ATOM 6318 C C . GLN A 1 784 ? 35.918 -14.642 37.184 1.00 38.38 784 GLN A C 1
ATOM 6320 O O . GLN A 1 784 ? 36.240 -13.728 36.436 1.00 38.38 784 GLN A O 1
ATOM 6325 N N . HIS A 1 785 ? 35.623 -14.424 38.470 1.00 39.62 785 HIS A N 1
ATOM 6326 C CA . HIS A 1 785 ? 35.898 -13.155 39.167 1.00 39.62 785 HIS A CA 1
ATOM 6327 C C . HIS A 1 785 ? 36.769 -13.343 40.421 1.00 39.62 785 HIS A C 1
ATOM 6329 O O . HIS A 1 785 ? 36.636 -12.610 41.396 1.00 39.62 785 HIS A O 1
ATOM 6335 N N . LEU A 1 786 ? 37.671 -14.324 40.398 1.00 40.25 786 LEU A N 1
ATOM 6336 C CA . LEU A 1 786 ? 38.790 -14.402 41.334 1.00 40.25 786 LEU A CA 1
ATOM 6337 C C . LEU A 1 786 ? 40.066 -14.574 40.502 1.00 40.25 786 LEU A C 1
ATOM 6339 O O . LEU A 1 786 ? 40.182 -15.576 39.800 1.00 40.25 786 LEU A O 1
ATOM 6343 N N . GLU A 1 787 ? 40.941 -13.562 40.600 1.00 34.91 787 GLU A N 1
ATOM 6344 C CA . GLU A 1 787 ? 42.269 -13.398 39.969 1.00 34.91 787 GLU A CA 1
ATOM 6345 C C . GLU A 1 787 ? 42.187 -13.171 38.441 1.00 34.91 787 GLU A C 1
ATOM 6347 O O . GLU A 1 787 ? 41.889 -14.089 37.684 1.00 34.91 787 GLU A O 1
ATOM 6352 N N . ILE A 1 788 ? 42.339 -11.956 37.888 1.00 32.78 788 ILE A N 1
ATOM 6353 C CA . ILE A 1 788 ? 43.356 -10.893 38.069 1.00 32.78 788 ILE A CA 1
ATOM 6354 C C . ILE A 1 788 ? 42.718 -9.507 37.912 1.00 32.78 788 ILE A C 1
ATOM 6356 O O . ILE A 1 788 ? 41.834 -9.371 37.031 1.00 32.78 788 ILE A O 1
#

Foldseek 3Di:
DFLFDPVLLVLQVQLQVCLVVVPDPPQSHLLRLLLVLCCCVFPVVDDNVVSCVVSVHDPVRNVCSVVQCQFQNSLSSRCSVVVDGGDDDDLLLLLLLVLLCLQPVPQDLVNSQLQVVLLVDNDDSVSSQSSCVLCLSHPVSVVPPVDRSVQLVQLSVLSVVSSVHTDNDPGSDDPVPVLSQVSVLVSPVVDPPSVVSDPDDPVVVVQLNSQCSRRNSSSSRDGHDRPDDAALLGSNLLSVLLLVCLLPVPDDLVVSVVVCVVVVRDDDSCSSVVSCVSSVSVSGDFSADQAAPVVVDDDDDDPDFPPPPPQDPLPFDDADPVLVVVQVCQQVDWDKFFQLVLLLLPLVCVLLVLLSLVSVQDPDDPPDDDALQLLLQLLLSCLLLQPLALQSSQPDQTQNSSLSSRHRHRDDSCCSLVNPVVQHPVSLLSSLLSNLQSCVVVVLAQQAEKEKDKDWQADDDSRCSSNVAAWAQDPVVRDTGTTKIWIWMARLVNLATNDTAIDGNNDALCVVVLVCCSSRPCSRPHLASYAEYAYEQSNADLVSVCQDCPPPNHSVHKYKYWHDDDVLNVVQVVVVVVVVFDWADDDPFKIKGQAWTWDDRPPDPFIWTKIWIAGPVPRDIIIITIRPPPDTNVRSVVVNVSSCSVVVSVVLLVPRRSLNNQDDSRSVSNRSSRSSSSVSRSSVSVLCVQQVVQADPVRDGNRSVVCSVLRSGRWMWIWHDDDQETEIETEDQAAPVSVVSVQSSQVVSVPPVFQQNNSSVSGGYHYHYDYHDDPVVVPVVVPPPDDD